Protein AF-0000000083312487 (afdb_homodimer)

Sequence (1008 aa):
MQTLIAVDVGTTGAKVALVNQDGAVLATAYRDYPTLSRPDNGVEQDPEAWWRAVCHALQEVVQGGLHQEVAGIMLSGQMQDLILLGPEGALGHAILYSDQRAQVEADELEAQVGAETLIQVTGNAQGAASLLAKWRWLCRHEQDRVRACRYLLPGAHDYIAWRLCGVAATDYTTAATTGLLALAANQWATPLLEAVQLPAALLPPLRPAGSRLGLLHQAASQATGLPEGIPVLQGVGDLGAATVGAGAGRPGRAYAYLGTSGWVACSATQAQPDPGRGLFLLRHADPRGFIQVAPMLTAGGNLAWLRGVLSSEALLDYDQVVRLAEAAPPGCRGLLYLPYLAGERSPFQDPNARACFLGISQGTGRPELARAVLEGTALAYRALCDVLALPAGAPLSLVGGGAQSPLWCQILADVLDRPVHVLADAASVPARGAALIAGRSLGWYADLFPGEAFFPTVRTHRPEAAHRSLYDHLYGLFQRLYPNLAETFAGLARLPQVAPSGPAMQTLIAVDVGTTGAKVALVNQDGAVLATAYRDYPTLSRPDNGVEQDPEAWWRAVCHALQEVVQGGLHQEVAGIMLSGQMQDLILLGPEGALGHAILYSDQRAQVEADELEAQVGAETLIQVTGNAQGAASLLAKWRWLCRHEQDRVRACRYLLPGAHDYIAWRLCGVAATDYTTAATTGLLALAANQWATPLLEAVQLPAALLPPLRPAGSRLGLLHQAASQATGLPEGIPVLQGVGDLGAATVGAGAGRPGRAYAYLGTSGWVACSATQAQPDPGRGLFLLRHADPRGFIQVAPMLTAGGNLAWLRGVLSSEALLDYDQVVRLAEAAPPGCRGLLYLPYLAGERSPFQDPNARACFLGISQGTGRPELARAVLEGTALAYRALCDVLALPAGAPLSLVGGGAQSPLWCQILADVLDRPVHVLADAASVPARGAALIAGRSLGWYADLFPGEAFFPTVRTHRPEAAHRSLYDHLYGLFQRLYPNLAETFAGLARLPQVAPSGPA

Foldseek 3Di:
DEWEWEWEAEDFWIKIFIADLLLDTPDIFIDGADWDADPLQWIWGALVRRQLRLLVGLQVVVVVPDPHHYQAYAYAYAFQKWWFAAPVGTLDIITHLRRQNQQVLLVVLCVQCNQVNLCQQLVEGDGSSALLSVVVVCVVPPVVSVVRGQATDGTSRQRNLCVFFVAHEAEQQRVSRRSQARLVVSDGPVVSCVSSVNDPRRYHHYDQFLAFGGWGDDVNCVSNVHDTGHTYTHYHYLVQLLCLLLQQQDAQAKAWEAAQWIKIKHKHQDDHRDQQFLWRWTQHSPSRIIMIMAIWGGGCVLLVVLQVVPDDPDRDDSVRLVVLLVVADPCLQPKAKAGQCQATRGRHHDRLDHIDIPDDDPPRDSNSSSNNSLLNSLLRRLRNCVSVVRDQQEEYEYAYDLLVRPVSQQSNQQLNQYKYFYFPPSVCSSVSSSRLSNCVSVVSAVGSRRDPSSTHTPDIHHHDPVCNVVSVVVSVVVVVVCVVCVVVSVVVVPDDDDDPPPDD/DEWEWEWEAEDFWIKIFIADLLLDTPDMFIDGADWDADPLQWIWGALVRRQLRLLVGLQVVVVVPDPHHYQAYAYAYAFQKWWFAAPVGTLDIITHLRRQNQQVLFVVLCVQCNQVNLCQQLVEGDGSSALLSVVVVCVVPPVVSVVRGQATDGTSRQRNLCVFFVAHEAEQQRVSRRSQARLVVSDGPVVSCVSSVNDPRRYHHYDQFLAFGGWGDDVNCVSNVHDTGHTYTHYHYLVQLLCLLLQQQDAQAKAWEAAQWIKIKHKHQDDHRDQQFQWRWTQHSPSNIIMIMAIWGGGCVLLVVLQVVPDDPDRDDSVRLVVLLVVADPCLQVKAKAGQCQATRGRGHDRLDHIDIPDDDPPRDSNSSSNNSLLNSLLRRLRNCVSVVRDQQEEYEYAYDLLVRPVSQQSNQQLNQYKYFYFPPSVCSSVSSSRLSNCVSVVSAVGSRRDPSSTHTPDIHHHDPVCNVVSVVVSVVVVVVCVVCVVVSVVVVPDDDDDPPPDD

InterPro domains:
  IPR000577 Carbohydrate kinase, FGGY [PIRSF000538] (1-488)
  IPR018483 Carbohydrate kinase, FGGY, conserved site [PS00445] (355-375)
  IPR018484 Carbohydrate kinase FGGY, N-terminal [PF00370] (4-245)
  IPR018485 Carbohydrate kinase FGGY, C-terminal [PF02782] (255-441)
  IPR043129 ATPase, nucleotide binding domain [SSF53067] (4-248)
  IPR043129 ATPase, nucleotide binding domain [SSF53067] (248-486)
  IPR050406 FGGY Carbohydrate Kinase [PTHR43095] (2-488)

pLDDT: mean 92.11, std 7.9, range [24.61, 98.81]

Nearest PDB structures (foldseek):
  3gbt-assembly1_A  TM=9.373E-01  e=2.190E-45  Lactobacillus acidophilus NCFM
  3ifr-assembly3_B-2  TM=9.102E-01  e=1.558E-43  Rhodospirillum rubrum ATCC 11170
  6ude-assembly1_D  TM=8.225E-01  e=2.181E-40  Elizabethkingia anophelis NUHP1
  5ya2-assembly2_B  TM=8.654E-01  e=1.006E-37  Escherichia coli K-12
  5ya0-assembly2_B  TM=8.703E-01  e=1.823E-35  Escherichia coli K-12

Structure (mmCIF, N/CA/C/O backbone):
data_AF-0000000083312487-model_v1
#
loop_
_entity.id
_entity.type
_entity.pdbx_description
1 polymer Xylulokinase
#
loop_
_atom_site.group_PDB
_atom_site.id
_atom_site.type_symbol
_atom_site.label_atom_id
_atom_site.label_alt_id
_atom_site.label_comp_id
_atom_site.label_asym_id
_atom_site.label_entity_id
_atom_site.label_seq_id
_atom_site.pdbx_PDB_ins_code
_atom_site.Cartn_x
_atom_site.Cartn_y
_atom_site.Cartn_z
_atom_site.occupancy
_atom_site.B_iso_or_equiv
_atom_site.auth_seq_id
_atom_site.auth_comp_id
_atom_site.auth_asym_id
_atom_site.auth_atom_id
_atom_site.pdbx_PDB_model_num
ATOM 1 N N . MET A 1 1 ? 18.25 41.469 33.906 1 80.69 1 MET A N 1
ATOM 2 C CA . MET A 1 1 ? 17.812 41.219 32.531 1 80.69 1 MET A CA 1
ATOM 3 C C . MET A 1 1 ? 16.297 41.25 32.438 1 80.69 1 MET A C 1
ATOM 5 O O . MET A 1 1 ? 15.602 40.812 33.375 1 80.69 1 MET A O 1
ATOM 9 N N . GLN A 1 2 ? 15.82 41.875 31.406 1 90.69 2 GLN A N 1
ATOM 10 C CA . GLN A 1 2 ? 14.375 41.969 31.234 1 90.69 2 GLN A CA 1
ATOM 11 C C . GLN A 1 2 ? 13.812 40.656 30.672 1 90.69 2 GLN A C 1
ATOM 13 O O . GLN A 1 2 ? 14.539 39.875 30.094 1 90.69 2 GLN A O 1
ATOM 18 N N . THR A 1 3 ? 12.586 40.5 31.047 1 94.38 3 THR A N 1
ATOM 19 C CA . THR A 1 3 ? 11.906 39.281 30.562 1 94.38 3 THR A CA 1
ATOM 20 C C . THR A 1 3 ? 10.617 39.656 29.844 1 94.38 3 THR A C 1
ATOM 22 O O . THR A 1 3 ? 10.141 40.781 29.938 1 94.38 3 THR A O 1
ATOM 25 N N . LEU A 1 4 ? 10.234 38.75 29.062 1 95.31 4 LEU A N 1
ATOM 2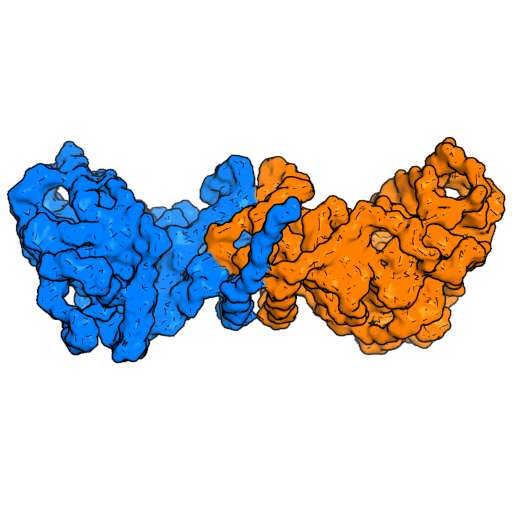6 C CA . LEU A 1 4 ? 8.945 38.812 28.391 1 95.31 4 LEU A CA 1
ATOM 27 C C . LEU A 1 4 ? 8.086 37.594 28.703 1 95.31 4 LEU A C 1
ATOM 29 O O . LEU A 1 4 ? 8.609 36.5 28.859 1 95.31 4 LEU A O 1
ATOM 33 N N . ILE A 1 5 ? 6.801 37.844 28.812 1 96.12 5 ILE A N 1
ATOM 34 C CA . ILE A 1 5 ? 5.852 36.75 28.906 1 96.12 5 ILE A CA 1
ATOM 35 C C . ILE A 1 5 ? 5.25 36.438 27.531 1 96.12 5 ILE A C 1
ATOM 37 O O . ILE A 1 5 ? 4.688 37.344 26.906 1 96.12 5 ILE A O 1
ATOM 41 N N . ALA A 1 6 ? 5.488 35.281 27.094 1 95.81 6 ALA A N 1
ATOM 42 C CA . ALA A 1 6 ? 4.875 34.812 25.844 1 95.81 6 ALA A CA 1
ATOM 43 C C . ALA A 1 6 ? 3.688 33.906 26.125 1 95.81 6 ALA A C 1
ATOM 45 O O . ALA A 1 6 ? 3.799 32.969 26.906 1 95.81 6 ALA A O 1
ATOM 46 N N . VAL A 1 7 ? 2.523 34.219 25.531 1 96.12 7 VAL A N 1
ATOM 47 C CA . VAL A 1 7 ? 1.316 33.406 25.672 1 96.12 7 VAL A CA 1
ATOM 48 C C . VAL A 1 7 ? 0.919 32.844 24.297 1 96.12 7 VAL A C 1
ATOM 50 O O . VAL A 1 7 ? 0.645 33.594 23.375 1 96.12 7 VAL A O 1
ATOM 53 N N . ASP A 1 8 ? 0.904 31.547 24.188 1 95.19 8 ASP A N 1
ATOM 54 C CA . ASP A 1 8 ? 0.496 30.875 22.969 1 95.19 8 ASP A CA 1
ATOM 55 C C . ASP A 1 8 ? -0.835 30.141 23.156 1 95.19 8 ASP A C 1
ATOM 57 O O . ASP A 1 8 ? -0.907 29.141 23.859 1 95.19 8 ASP A O 1
ATOM 61 N N . VAL A 1 9 ? -1.884 30.641 22.484 1 95.94 9 VAL A N 1
ATOM 62 C CA . VAL A 1 9 ? -3.215 30.047 22.578 1 95.94 9 VAL A CA 1
ATOM 63 C C . VAL A 1 9 ? -3.469 29.156 21.375 1 95.94 9 VAL A C 1
ATOM 65 O O . VAL A 1 9 ? -4.113 29.562 20.406 1 95.94 9 VAL A O 1
ATOM 68 N N . GLY A 1 10 ? -3.115 27.922 21.531 1 92 10 GLY A N 1
ATOM 69 C CA . GLY A 1 10 ? -3.297 26.953 20.469 1 92 10 GLY A CA 1
ATOM 70 C C . GLY A 1 10 ? -4.656 26.281 20.484 1 92 10 GLY A C 1
ATOM 71 O O . GLY A 1 10 ? -5.559 26.719 21.203 1 92 10 GLY A O 1
ATOM 72 N N . THR A 1 11 ? -4.805 25.25 19.688 1 87.88 11 THR A N 1
ATOM 73 C CA . THR A 1 11 ? -6.082 24.547 19.562 1 87.88 11 THR A CA 1
ATOM 74 C C . THR A 1 11 ? -6.316 23.641 20.766 1 87.88 11 THR A C 1
ATOM 76 O O . THR A 1 11 ? -7.449 23.5 21.234 1 87.88 11 THR A O 1
ATOM 79 N N . THR A 1 12 ? -5.281 23.078 21.391 1 85.75 12 THR A N 1
ATOM 80 C CA . THR A 1 12 ? -5.445 22.062 22.438 1 85.75 12 THR A CA 1
ATOM 81 C C . THR A 1 12 ? -5.281 22.688 23.828 1 85.75 12 THR A C 1
ATOM 83 O O . THR A 1 12 ? -5.664 22.094 24.828 1 85.75 12 THR A O 1
ATOM 86 N N . GLY A 1 13 ? -4.625 23.781 23.781 1 92.06 13 GLY A N 1
ATOM 87 C CA . GLY A 1 13 ? -4.379 24.422 25.062 1 92.06 13 GLY A CA 1
ATOM 88 C C . GLY A 1 13 ? -3.588 25.719 24.938 1 92.06 13 GLY A C 1
ATOM 89 O O . GLY A 1 13 ? -3.232 26.125 23.828 1 92.06 13 GLY A O 1
ATOM 90 N N . ALA A 1 14 ? -3.395 26.328 26.109 1 94.81 14 ALA A N 1
ATOM 91 C CA . ALA A 1 14 ? -2.635 27.578 26.219 1 94.81 14 ALA A CA 1
ATOM 92 C C . ALA A 1 14 ? -1.303 27.344 26.922 1 94.81 14 ALA A C 1
ATOM 94 O O . ALA A 1 14 ? -1.251 26.672 27.969 1 94.81 14 ALA A O 1
ATOM 95 N N . LYS A 1 15 ? -0.284 27.828 26.297 1 94.25 15 LYS A N 1
ATOM 96 C CA . LYS A 1 15 ? 1.055 27.75 26.875 1 94.25 15 LYS A CA 1
ATOM 97 C C . LYS A 1 15 ? 1.575 29.141 27.234 1 94.25 15 LYS A C 1
ATOM 99 O O . LYS A 1 15 ? 1.396 30.094 26.469 1 94.25 15 LYS A O 1
ATOM 104 N N . VAL A 1 16 ? 2.141 29.25 28.406 1 95.25 16 VAL A N 1
ATOM 105 C CA . VAL A 1 16 ? 2.781 30.484 28.844 1 95.25 16 VAL A CA 1
ATOM 106 C C . VAL A 1 16 ? 4.266 30.234 29.109 1 95.25 16 VAL A C 1
ATOM 108 O O . VAL A 1 16 ? 4.641 29.188 29.641 1 95.25 16 VAL A O 1
ATOM 111 N N . ALA A 1 17 ? 5.062 31.156 28.656 1 94.19 17 ALA A N 1
ATOM 112 C CA . ALA A 1 17 ? 6.5 31.047 28.891 1 94.19 17 ALA A CA 1
ATOM 113 C C . ALA A 1 17 ? 7.094 32.406 29.312 1 94.19 17 ALA A C 1
ATOM 115 O O . ALA A 1 17 ? 6.691 33.438 28.797 1 94.19 17 ALA A O 1
ATOM 116 N N . LEU A 1 18 ? 7.949 32.312 30.25 1 94.62 18 LEU A N 1
ATOM 117 C CA . LEU A 1 18 ? 8.797 33.469 30.594 1 94.62 18 LEU A CA 1
ATOM 118 C C . LEU A 1 18 ? 10.133 33.375 29.875 1 94.62 18 LEU A C 1
ATOM 120 O O . LEU A 1 18 ? 10.883 32.406 30.031 1 94.62 18 LEU A O 1
ATOM 124 N N . VAL A 1 19 ? 10.375 34.406 29.047 1 92.75 19 VAL A N 1
ATOM 125 C CA . VAL A 1 19 ? 11.555 34.375 28.203 1 92.75 19 VAL A CA 1
ATOM 126 C C . VAL A 1 19 ? 12.445 35.562 28.484 1 92.75 19 VAL A C 1
ATOM 128 O O . VAL A 1 19 ? 11.945 36.688 28.625 1 92.75 19 VAL A O 1
ATOM 131 N N . ASN A 1 20 ? 13.703 35.344 28.547 1 91.75 20 ASN A N 1
ATOM 132 C CA . ASN A 1 20 ? 14.602 36.469 28.781 1 91.75 20 ASN A CA 1
ATOM 133 C C . ASN A 1 20 ? 15.195 37 27.469 1 91.75 20 ASN A C 1
ATOM 135 O O . ASN A 1 20 ? 14.82 36.531 26.391 1 91.75 20 ASN A O 1
ATOM 139 N N . GLN A 1 21 ? 16.047 37.969 27.562 1 90 21 GLN A N 1
ATOM 140 C CA . GLN A 1 21 ? 16.578 38.688 26.406 1 90 21 GLN A CA 1
ATOM 141 C C . GLN A 1 21 ? 17.469 37.781 25.562 1 90 21 GLN A C 1
ATOM 143 O O . GLN A 1 21 ? 17.688 38.031 24.375 1 90 21 GLN A O 1
ATOM 148 N N . ASP A 1 22 ? 17.938 36.688 26.125 1 86.44 22 ASP A N 1
ATOM 149 C CA . ASP A 1 22 ? 18.812 35.75 25.406 1 86.44 22 ASP A CA 1
ATOM 150 C C . ASP A 1 22 ? 18.016 34.656 24.719 1 86.44 22 ASP A C 1
ATOM 152 O O . ASP A 1 22 ? 18.578 33.812 24.031 1 86.44 22 ASP A O 1
ATOM 156 N N . GLY A 1 23 ? 16.734 34.75 24.938 1 86.06 23 GLY A N 1
ATOM 157 C CA . GLY A 1 23 ? 15.891 33.75 24.312 1 86.06 23 GLY A CA 1
ATOM 158 C C . GLY A 1 23 ? 15.695 32.5 25.172 1 86.06 23 GLY A C 1
ATOM 159 O O . GLY A 1 23 ? 15.023 31.562 24.766 1 86.06 23 GLY A O 1
ATOM 160 N N . ALA A 1 24 ? 16.203 32.5 26.375 1 89.12 24 ALA A N 1
ATOM 161 C CA . ALA A 1 24 ? 16.062 31.359 27.281 1 89.12 24 ALA A CA 1
ATOM 162 C C . ALA A 1 24 ? 14.664 31.312 27.906 1 89.12 24 ALA A C 1
ATOM 164 O O . ALA A 1 24 ? 14.141 32.344 28.344 1 89.12 24 ALA A O 1
ATOM 165 N N . VAL A 1 25 ? 14.094 30.203 27.891 1 90.88 25 VAL A N 1
ATOM 166 C CA . VAL A 1 25 ? 12.812 30 28.547 1 90.88 25 VAL A CA 1
ATOM 167 C C . VAL A 1 25 ? 13.039 29.688 30.031 1 90.88 25 VAL A C 1
ATOM 169 O O . VAL A 1 25 ? 13.602 28.641 30.375 1 90.88 25 VAL A O 1
ATOM 172 N N . LEU A 1 26 ? 12.602 30.516 30.875 1 92.06 26 LEU A N 1
ATOM 173 C CA . LEU A 1 26 ? 12.891 30.453 32.312 1 92.06 26 LEU A CA 1
ATOM 174 C C . LEU A 1 26 ? 11.812 29.672 33.031 1 92.06 26 LEU A C 1
ATOM 176 O O . LEU A 1 26 ? 12.078 29.078 34.094 1 92.06 26 LEU A O 1
ATOM 180 N N . ALA A 1 27 ? 10.641 29.766 32.594 1 93.06 27 ALA A N 1
ATOM 181 C CA . ALA A 1 27 ? 9.492 29.078 33.156 1 93.06 27 ALA A CA 1
ATOM 182 C C . ALA A 1 27 ? 8.414 28.828 32.125 1 93.06 27 ALA A C 1
ATOM 184 O O . ALA A 1 27 ? 8.281 29.594 31.156 1 93.06 27 ALA A O 1
ATOM 185 N N . THR A 1 28 ? 7.746 27.797 32.281 1 93.56 28 THR A N 1
ATOM 186 C CA . THR A 1 28 ? 6.633 27.484 31.406 1 93.56 28 THR A CA 1
ATOM 187 C C . THR A 1 28 ? 5.445 26.953 32.188 1 93.56 28 THR A C 1
ATOM 189 O O . THR A 1 28 ? 5.609 26.469 33.312 1 93.56 28 THR A O 1
ATOM 192 N N . ALA A 1 29 ? 4.301 27.094 31.688 1 95 29 ALA A N 1
ATOM 193 C CA . ALA A 1 29 ? 3.062 26.5 32.188 1 95 29 ALA A CA 1
ATOM 194 C C . ALA A 1 29 ? 2.105 26.188 31.047 1 95 29 ALA A C 1
ATOM 196 O O . ALA A 1 29 ? 2.211 26.766 29.969 1 95 29 ALA A O 1
ATOM 197 N N . TYR A 1 30 ? 1.297 25.297 31.281 1 94.38 30 TYR A N 1
ATOM 198 C CA . TYR A 1 30 ? 0.37 24.844 30.234 1 94.38 30 TYR A CA 1
ATOM 199 C C . TYR A 1 30 ? -0.972 24.453 30.844 1 94.38 30 TYR A C 1
ATOM 201 O O . TYR A 1 30 ? -1.024 23.875 31.938 1 94.38 30 TYR A O 1
ATOM 209 N N . ARG A 1 31 ? -2.041 24.781 30.203 1 96.19 31 ARG A N 1
ATOM 210 C CA . ARG A 1 31 ? -3.387 24.344 30.562 1 96.19 31 ARG A CA 1
ATOM 211 C C . ARG A 1 31 ? -4.195 23.984 29.312 1 96.19 31 ARG A C 1
ATOM 213 O O . ARG A 1 31 ? -4.246 24.75 28.359 1 96.19 31 ARG A O 1
ATOM 220 N N . ASP A 1 32 ? -4.836 22.844 29.375 1 93.88 32 ASP A N 1
ATOM 221 C CA . ASP A 1 32 ? -5.617 22.391 28.234 1 93.88 32 ASP A CA 1
ATOM 222 C C . ASP A 1 32 ? -7.059 22.891 28.312 1 93.88 32 ASP A C 1
ATOM 224 O O . ASP A 1 32 ? -7.465 23.469 29.328 1 93.88 32 ASP A O 1
ATOM 228 N N . TYR A 1 33 ? -7.809 22.906 27.25 1 95.12 33 TYR A N 1
ATOM 229 C CA . TYR A 1 33 ? -9.234 23.188 27.156 1 95.12 33 TYR A CA 1
ATOM 230 C C . TYR A 1 33 ? -9.875 22.359 26.047 1 95.12 33 TYR A C 1
ATOM 232 O O . TYR A 1 33 ? -9.195 21.906 25.125 1 95.12 33 TYR A O 1
ATOM 240 N N . PRO A 1 34 ? -11.164 22.125 26.141 1 92.94 34 PRO A N 1
ATOM 241 C CA . PRO A 1 34 ? -11.812 21.203 25.219 1 92.94 34 PRO A CA 1
ATOM 242 C C . PRO A 1 34 ? -12.156 21.859 23.875 1 92.94 34 PRO A C 1
ATOM 244 O O . PRO A 1 34 ? -12.336 23.078 23.812 1 92.94 34 PRO A O 1
ATOM 247 N N . THR A 1 35 ? -12.133 21.078 22.828 1 90.69 35 THR A N 1
ATOM 248 C CA . THR A 1 35 ? -12.68 21.422 21.516 1 90.69 35 THR A CA 1
ATOM 249 C C . THR A 1 35 ? -13.992 20.703 21.266 1 90.69 35 THR A C 1
ATOM 251 O O . THR A 1 35 ? -14.109 19.5 21.531 1 90.69 35 THR A O 1
ATOM 254 N N . LEU A 1 36 ? -14.977 21.406 20.812 1 91.19 36 LEU A N 1
ATOM 255 C CA . LEU A 1 36 ? -16.297 20.844 20.562 1 91.19 36 LEU A CA 1
ATOM 256 C C . LEU A 1 36 ? -16.484 20.562 19.078 1 91.19 36 LEU A C 1
ATOM 258 O O . LEU A 1 36 ? -16.266 21.438 18.234 1 91.19 36 LEU A O 1
ATOM 262 N N . SER A 1 37 ? -16.859 19.344 18.781 1 86.31 37 SER A N 1
ATOM 263 C CA . SER A 1 37 ? -17.172 18.953 17.422 1 86.31 37 SER A CA 1
ATOM 264 C C . SER A 1 37 ? -18.688 18.828 17.219 1 86.31 37 SER A C 1
ATOM 266 O O . SER A 1 37 ? -19.391 18.266 18.047 1 86.31 37 SER A O 1
ATOM 268 N N . ARG A 1 38 ? -19.094 19.359 16.094 1 85.5 38 ARG A N 1
ATOM 269 C CA . ARG A 1 38 ? -20.516 19.297 15.75 1 85.5 38 ARG A CA 1
ATOM 270 C C . ARG A 1 38 ? -20.766 18.297 14.625 1 85.5 38 ARG A C 1
ATOM 272 O O . ARG A 1 38 ? -19.859 18.016 13.828 1 85.5 38 ARG A O 1
ATOM 279 N N . PRO A 1 39 ? -21.984 17.672 14.516 1 74.19 39 PRO A N 1
ATOM 280 C CA . PRO A 1 39 ? -22.312 16.703 13.477 1 74.19 39 PRO A CA 1
ATOM 281 C C . PRO A 1 39 ? -22.219 17.281 12.062 1 74.19 39 PRO A C 1
ATOM 283 O O . PRO A 1 39 ? -22.031 16.531 11.102 1 74.19 39 PRO A O 1
ATOM 286 N N . ASP A 1 40 ? -22.328 18.531 11.93 1 78.31 40 ASP A N 1
ATOM 287 C CA . ASP A 1 40 ? -22.312 19.156 10.609 1 78.31 40 ASP A CA 1
ATOM 288 C C . ASP A 1 40 ? -20.922 19.641 10.242 1 78.31 40 ASP A C 1
ATOM 290 O O . ASP A 1 40 ? -20.75 20.641 9.539 1 78.31 40 ASP A O 1
ATOM 294 N N . ASN A 1 41 ? -19.922 19.031 10.797 1 78.19 41 ASN A N 1
ATOM 295 C CA . ASN A 1 41 ? -18.516 19.328 10.555 1 78.19 41 ASN A CA 1
ATOM 296 C C . ASN A 1 41 ? -18.109 20.656 11.203 1 78.19 41 ASN A C 1
ATOM 298 O O . ASN A 1 41 ? -17.156 21.312 10.75 1 78.19 41 ASN A O 1
ATOM 302 N N . GLY A 1 42 ? -18.875 21.016 12.195 1 88.19 42 GLY A N 1
ATOM 303 C CA . GLY A 1 42 ? -18.516 22.188 12.969 1 88.19 42 GLY A CA 1
ATOM 304 C C . GLY A 1 42 ? -17.484 21.922 14.047 1 88.19 42 GLY A C 1
ATOM 305 O O . GLY A 1 42 ? -17.484 20.844 14.648 1 88.19 42 GLY A O 1
ATOM 306 N N . VAL A 1 43 ? -16.594 22.812 14.211 1 90.75 43 VAL A N 1
ATOM 307 C CA . VAL A 1 43 ? -15.57 22.734 15.25 1 90.75 43 VAL A CA 1
ATOM 308 C C . VAL A 1 43 ? -15.531 24.062 16.016 1 90.75 43 VAL A C 1
ATOM 310 O O . VAL A 1 43 ? -15.297 25.125 15.438 1 90.75 43 VAL A O 1
ATOM 313 N N . GLU A 1 44 ? -15.742 23.969 17.344 1 96.38 44 GLU A N 1
ATOM 314 C CA . GLU A 1 44 ? -15.891 25.188 18.125 1 96.38 44 GLU A CA 1
ATOM 315 C C . GLU A 1 44 ? -15.102 25.094 19.438 1 96.38 44 GLU A C 1
ATOM 317 O O . GLU A 1 44 ? -14.742 24 19.875 1 96.38 44 GLU A O 1
ATOM 322 N N . GLN A 1 45 ? -14.789 26.219 19.953 1 96.62 45 GLN A N 1
ATOM 323 C CA . GLN A 1 45 ? -14.227 26.344 21.297 1 96.62 45 GLN A CA 1
ATOM 324 C C . GLN A 1 45 ? -14.836 27.516 22.047 1 96.62 45 GLN A C 1
ATOM 326 O O . GLN A 1 45 ? -15.312 28.484 21.438 1 96.62 45 GLN A O 1
ATOM 331 N N . ASP A 1 46 ? -14.836 27.375 23.359 1 97.5 46 ASP A N 1
ATOM 332 C CA . ASP A 1 46 ? -15.297 28.453 24.234 1 97.5 46 ASP A CA 1
ATOM 333 C C . ASP A 1 46 ? -14.18 29.453 24.516 1 97.5 46 ASP A C 1
ATOM 335 O O . ASP A 1 46 ? -13.211 29.125 25.203 1 97.5 46 ASP A O 1
ATOM 339 N N . PRO A 1 47 ? -14.375 30.703 24.047 1 98 47 PRO A N 1
ATOM 340 C CA . PRO A 1 47 ? -13.336 31.688 24.312 1 98 47 PRO A CA 1
ATOM 341 C C . PRO A 1 47 ? -13.078 31.891 25.812 1 98 47 PRO A C 1
ATOM 343 O O . PRO A 1 47 ? -11.953 32.188 26.219 1 98 47 PRO A O 1
ATOM 346 N N . GLU A 1 48 ? -14.039 31.688 26.562 1 97.56 48 GLU A N 1
ATOM 347 C CA . GLU A 1 48 ? -13.844 31.797 28.016 1 97.56 48 GLU A CA 1
ATOM 348 C C . GLU A 1 48 ? -12.961 30.672 28.547 1 97.56 48 GLU A C 1
ATOM 350 O O . GLU A 1 48 ? -12.266 30.844 29.547 1 97.56 48 GLU A O 1
ATOM 355 N N . ALA A 1 49 ? -13.07 29.609 27.938 1 98 49 ALA A N 1
ATOM 356 C CA . ALA A 1 49 ? -12.164 28.516 28.297 1 98 49 ALA A CA 1
ATOM 357 C C . ALA A 1 49 ? -10.711 28.906 28.031 1 98 49 ALA A C 1
ATOM 359 O O . ALA A 1 49 ? -9.812 28.547 28.797 1 98 49 ALA A O 1
ATOM 360 N N . TRP A 1 50 ? -10.484 29.609 26.906 1 98.06 50 TRP A N 1
ATOM 361 C CA . TRP A 1 50 ? -9.148 30.109 26.625 1 98.06 50 TRP A CA 1
ATOM 362 C C . TRP A 1 50 ? -8.664 31.031 27.734 1 98.06 50 TRP A C 1
ATOM 364 O O . TRP A 1 50 ? -7.535 30.906 28.219 1 98.06 50 TRP A O 1
ATOM 374 N N . TRP A 1 51 ? -9.531 31.922 28.125 1 98.12 51 TRP A N 1
ATOM 375 C CA . TRP A 1 51 ? -9.188 32.906 29.125 1 98.12 51 TRP A CA 1
ATOM 376 C C . TRP A 1 51 ? -8.844 32.25 30.453 1 98.12 51 TRP A C 1
ATOM 378 O O . TRP A 1 51 ? -7.828 32.562 31.078 1 98.12 51 TRP A O 1
ATOM 388 N N . ARG A 1 52 ? -9.703 31.344 30.812 1 98.19 52 ARG A N 1
ATOM 389 C CA . ARG A 1 52 ? -9.469 30.641 32.062 1 98.19 52 ARG A CA 1
ATOM 390 C C . ARG A 1 52 ? -8.141 29.891 32.031 1 98.19 52 ARG A C 1
ATOM 392 O O . ARG A 1 52 ? -7.387 29.906 33 1 98.19 52 ARG A O 1
ATOM 399 N N . ALA A 1 53 ? -7.879 29.25 30.969 1 98 53 ALA A N 1
ATOM 400 C CA . ALA A 1 53 ? -6.641 28.5 30.828 1 98 53 ALA A CA 1
ATOM 401 C C . ALA A 1 53 ? -5.426 29.422 30.891 1 98 53 ALA A C 1
ATOM 403 O O . ALA A 1 53 ? -4.434 29.094 31.547 1 98 53 ALA A O 1
ATOM 404 N N . VAL A 1 54 ? -5.469 30.531 30.188 1 97.94 54 VAL A N 1
ATOM 405 C CA . VAL A 1 54 ? -4.379 31.5 30.188 1 97.94 54 VAL A CA 1
ATOM 406 C C . VAL A 1 54 ? -4.156 32.031 31.594 1 97.94 54 VAL A C 1
ATOM 408 O O . VAL A 1 54 ? -3.02 32.125 32.062 1 97.94 54 VAL A O 1
ATOM 411 N N . CYS A 1 55 ? -5.234 32.375 32.281 1 98.25 55 CYS A N 1
ATOM 412 C CA . CYS A 1 55 ? -5.133 32.875 33.656 1 98.25 55 CYS A CA 1
ATOM 413 C C . CYS A 1 55 ? -4.449 31.859 34.562 1 98.25 55 CYS A C 1
ATOM 415 O O . CYS A 1 55 ? -3.533 32.219 35.312 1 98.25 55 CYS A O 1
ATOM 417 N N . HIS A 1 56 ? -4.906 30.688 34.438 1 97.75 56 HIS A N 1
ATOM 418 C CA . HIS A 1 56 ? -4.336 29.625 35.25 1 97.75 56 HIS A CA 1
ATOM 419 C C . HIS A 1 56 ? -2.846 29.453 34.969 1 97.75 56 HIS A C 1
ATOM 421 O O . HIS A 1 56 ? -2.045 29.344 35.906 1 97.75 56 HIS A O 1
ATOM 427 N N . ALA A 1 57 ? -2.496 29.406 33.75 1 96.56 57 ALA A N 1
ATOM 428 C CA . ALA A 1 57 ? -1.099 29.219 33.375 1 96.56 57 ALA A CA 1
ATOM 429 C C . ALA A 1 57 ? -0.241 30.391 33.844 1 96.56 57 ALA A C 1
ATOM 431 O O . ALA A 1 57 ? 0.891 30.188 34.281 1 96.56 57 ALA A O 1
ATOM 432 N N . LEU A 1 58 ? -0.756 31.594 33.688 1 96.56 58 LEU A N 1
ATOM 433 C CA . LEU A 1 58 ? -0.029 32.781 34.125 1 96.56 58 LEU A CA 1
ATOM 434 C C . LEU A 1 58 ? 0.161 32.75 35.656 1 96.56 58 LEU A C 1
ATOM 436 O O . LEU A 1 58 ? 1.236 33.094 36.156 1 96.56 58 LEU A O 1
ATOM 440 N N . GLN A 1 59 ? -0.842 32.375 36.344 1 96.75 59 GLN A N 1
ATOM 441 C CA . GLN A 1 59 ? -0.754 32.281 37.812 1 96.75 59 GLN A CA 1
ATOM 442 C C . GLN A 1 59 ? 0.342 31.312 38.219 1 96.75 59 GLN A C 1
ATOM 444 O O . GLN A 1 59 ? 1.072 31.578 39.188 1 96.75 59 GLN A O 1
ATOM 449 N N . GLU A 1 60 ? 0.368 30.266 37.531 1 95.56 60 GLU A N 1
ATOM 450 C CA . GLU A 1 60 ? 1.391 29.266 37.844 1 95.56 60 GLU A CA 1
ATOM 451 C C . GLU A 1 60 ? 2.793 29.844 37.656 1 95.56 60 GLU A C 1
ATOM 453 O O . GLU A 1 60 ? 3.684 29.594 38.469 1 95.56 60 GLU A O 1
ATOM 458 N N . VAL A 1 61 ? 3.018 30.547 36.594 1 92.81 61 VAL A N 1
ATOM 459 C CA . VAL A 1 61 ? 4.316 31.156 36.312 1 92.81 61 VAL A CA 1
ATOM 460 C C . VAL A 1 61 ? 4.625 32.188 37.375 1 92.81 61 VAL A C 1
ATOM 462 O O . VAL A 1 61 ? 5.758 32.281 37.875 1 92.81 61 VAL A O 1
ATOM 465 N N . VAL A 1 62 ? 3.65 33 37.781 1 91.25 62 VAL A N 1
ATOM 466 C CA . VAL A 1 62 ? 3.809 34.031 38.781 1 91.25 62 VAL A CA 1
ATOM 467 C C . VAL A 1 62 ? 4.145 33.406 40.125 1 91.25 62 VAL A C 1
ATOM 469 O O . VAL A 1 62 ? 5.027 33.906 40.844 1 91.25 62 VAL A O 1
ATOM 472 N N . GLN A 1 63 ? 3.449 32.375 40.438 1 90.06 63 GLN A N 1
ATOM 473 C CA . GLN A 1 63 ? 3.652 31.703 41.719 1 90.06 63 GLN A CA 1
ATOM 474 C C . GLN A 1 63 ? 5.051 31.109 41.812 1 90.06 63 GLN A C 1
ATOM 476 O O . GLN A 1 63 ? 5.613 30.984 42.875 1 90.06 63 GLN A O 1
ATOM 481 N N . GLY A 1 64 ? 5.52 30.656 40.688 1 85.75 64 GLY A N 1
ATOM 482 C CA . GLY A 1 64 ? 6.867 30.109 40.656 1 85.75 64 GLY A CA 1
ATOM 483 C C . GLY A 1 64 ? 7.941 31.156 40.844 1 85.75 64 GLY A C 1
ATOM 484 O O . GLY A 1 64 ? 9.109 30.828 41.062 1 85.75 64 GLY A O 1
ATOM 485 N N . GLY A 1 65 ? 7.523 32.406 40.812 1 77.06 65 GLY A N 1
ATOM 486 C CA . GLY A 1 65 ? 8.422 33.531 41.062 1 77.06 65 GLY A CA 1
ATOM 487 C C . GLY A 1 65 ? 8.805 34.281 39.781 1 77.06 65 GLY A C 1
ATOM 488 O O . GLY A 1 65 ? 9.438 33.719 38.906 1 77.06 65 GLY A O 1
ATOM 489 N N . LEU A 1 66 ? 8.289 35.438 39.688 1 78.19 66 LEU A N 1
ATOM 490 C CA . LEU A 1 66 ? 8.742 36.375 38.625 1 78.19 66 LEU A CA 1
ATOM 491 C C . LEU A 1 66 ? 9.938 37.188 39.125 1 78.19 66 LEU A C 1
ATOM 493 O O . LEU A 1 66 ? 9.781 38.094 39.938 1 78.19 66 LEU A O 1
ATOM 497 N N . HIS A 1 67 ? 11 36.719 39 1 70.38 67 HIS A N 1
ATOM 498 C CA . HIS A 1 67 ? 12.195 37.344 39.594 1 70.38 67 HIS A CA 1
ATOM 499 C C . HIS A 1 67 ? 12.719 38.469 38.719 1 70.38 67 HIS A C 1
ATOM 501 O O . HIS A 1 67 ? 13.578 39.25 39.188 1 70.38 67 HIS A O 1
ATOM 507 N N . GLN A 1 68 ? 12.25 38.625 37.688 1 74.69 68 GLN A N 1
ATOM 508 C CA . GLN A 1 68 ? 12.758 39.656 36.781 1 74.69 68 GLN A CA 1
ATOM 509 C C . GLN A 1 68 ? 11.648 40.594 36.344 1 74.69 68 GLN A C 1
ATOM 511 O O . GLN A 1 68 ? 10.461 40.281 36.469 1 74.69 68 GLN A O 1
ATOM 516 N N . GLU A 1 69 ? 12.125 41.75 35.969 1 88.31 69 GLU A N 1
ATOM 517 C CA . GLU A 1 69 ? 11.188 42.719 35.438 1 88.31 69 GLU A CA 1
ATOM 518 C C . GLU A 1 69 ? 10.555 42.219 34.125 1 88.31 69 GLU A C 1
ATOM 520 O O . GLU A 1 69 ? 11.25 41.719 33.25 1 88.31 69 GLU A O 1
ATOM 525 N N . VAL A 1 70 ? 9.227 42.312 34.062 1 94.5 70 VAL A N 1
ATOM 526 C CA . VAL A 1 70 ? 8.492 41.906 32.875 1 94.5 70 VAL A CA 1
ATOM 527 C C . VAL A 1 70 ? 8.297 43.125 31.969 1 94.5 70 VAL A C 1
ATOM 529 O O . VAL A 1 70 ? 7.562 44.062 32.312 1 94.5 70 VAL A O 1
ATOM 532 N N . ALA A 1 71 ? 8.961 43.062 30.812 1 95.31 71 ALA A N 1
ATOM 533 C CA . ALA A 1 71 ? 8.945 44.188 29.891 1 95.31 71 ALA A CA 1
ATOM 534 C C . ALA A 1 71 ? 7.637 44.25 29.109 1 95.31 71 ALA A C 1
ATOM 536 O O . ALA A 1 71 ? 7.262 45.281 28.594 1 95.31 71 ALA A O 1
ATOM 537 N N . GLY A 1 72 ? 6.969 43.094 29.047 1 96.44 72 GLY A N 1
ATOM 538 C CA . GLY A 1 72 ? 5.711 43.062 28.312 1 96.44 72 GLY A CA 1
ATOM 539 C C . GLY A 1 72 ? 5.16 41.656 28.156 1 96.44 72 GLY A C 1
ATOM 540 O O . GLY A 1 72 ? 5.824 40.656 28.5 1 96.44 72 GLY A O 1
ATOM 541 N N . ILE A 1 73 ? 3.898 41.594 27.641 1 97.19 73 ILE A N 1
ATOM 542 C CA . ILE A 1 73 ? 3.217 40.344 27.312 1 97.19 73 ILE A CA 1
ATOM 543 C C . ILE A 1 73 ? 3 40.25 25.797 1 97.19 73 ILE A C 1
ATOM 545 O O . ILE A 1 73 ? 2.408 41.156 25.203 1 97.19 73 ILE A O 1
ATOM 549 N N . MET A 1 74 ? 3.561 39.25 25.188 1 97.12 74 MET A N 1
ATOM 550 C CA . MET A 1 74 ? 3.375 39 23.766 1 97.12 74 MET A CA 1
ATOM 551 C C . MET A 1 74 ? 2.518 37.75 23.547 1 97.12 74 MET A C 1
ATOM 553 O O . MET A 1 74 ? 2.701 36.75 24.219 1 97.12 74 MET A O 1
ATOM 557 N N . LEU A 1 75 ? 1.597 37.875 22.609 1 96.19 75 LEU A N 1
ATOM 558 C CA . LEU A 1 75 ? 0.658 36.781 22.406 1 96.19 75 LEU A CA 1
ATOM 559 C C . LEU A 1 75 ? 0.845 36.125 21.031 1 96.19 75 LEU A C 1
ATOM 561 O O . LEU A 1 75 ? 1.242 36.812 20.078 1 96.19 75 LEU A O 1
ATOM 565 N N . SER A 1 76 ? 0.681 34.844 20.953 1 96.19 76 SER A N 1
ATOM 566 C CA . SER A 1 76 ? 0.531 34.062 19.734 1 96.19 76 SER A CA 1
ATOM 567 C C . SER A 1 76 ? -0.665 33.125 19.828 1 96.19 76 SER A C 1
ATOM 569 O O . SER A 1 76 ? -1.179 32.875 20.922 1 96.19 76 SER A O 1
ATOM 571 N N . GLY A 1 77 ? -1.095 32.625 18.688 1 94.81 77 GLY A N 1
ATOM 572 C CA . GLY A 1 77 ? -2.229 31.734 18.781 1 94.81 77 GLY A CA 1
ATOM 573 C C . GLY A 1 77 ? -2.76 31.297 17.422 1 94.81 77 GLY A C 1
ATOM 574 O O . GLY A 1 77 ? -2.266 31.734 16.391 1 94.81 77 GLY A O 1
ATOM 575 N N . GLN A 1 78 ? -3.76 30.422 17.562 1 94.31 78 GLN A N 1
ATOM 576 C CA . GLN A 1 78 ? -4.441 29.953 16.375 1 94.31 78 GLN A CA 1
ATOM 577 C C . GLN A 1 78 ? -5.094 31.094 15.609 1 94.31 78 GLN A C 1
ATOM 579 O O . GLN A 1 78 ? -5.473 32.094 16.203 1 94.31 78 GLN A O 1
ATOM 584 N N . MET A 1 79 ? -5.188 30.906 14.297 1 95.12 79 MET A N 1
ATOM 585 C CA . MET A 1 79 ? -5.691 31.938 13.398 1 95.12 79 MET A CA 1
ATOM 586 C C . MET A 1 79 ? -6.922 31.453 12.641 1 95.12 79 MET A C 1
ATOM 588 O O . MET A 1 79 ? -7.434 30.375 12.914 1 95.12 79 MET A O 1
ATOM 592 N N . GLN A 1 80 ? -7.465 32.312 11.82 1 92.12 80 GLN A N 1
ATOM 593 C CA . GLN A 1 80 ? -8.562 31.984 10.914 1 92.12 80 GLN A CA 1
ATOM 594 C C . GLN A 1 80 ? -9.805 31.547 11.688 1 92.12 80 GLN A C 1
ATOM 596 O O . GLN A 1 80 ? -10.578 30.719 11.203 1 92.12 80 GLN A O 1
ATOM 601 N N . ASP A 1 81 ? -9.906 31.891 12.914 1 95.12 81 ASP A N 1
ATOM 602 C CA . ASP A 1 81 ? -11.125 31.672 13.688 1 95.12 81 ASP A CA 1
ATOM 603 C C . ASP A 1 81 ? -12.148 32.781 13.43 1 95.12 81 ASP A C 1
ATOM 605 O O . ASP A 1 81 ? -11.805 33.812 12.852 1 95.12 81 ASP A O 1
ATOM 609 N N . LEU A 1 82 ? -13.297 32.469 13.711 1 96.12 82 LEU A N 1
ATOM 610 C CA . LEU A 1 82 ? -14.344 33.5 13.758 1 96.12 82 LEU A CA 1
ATOM 611 C C . LEU A 1 82 ? -14.875 33.656 15.18 1 96.12 82 LEU A C 1
ATOM 613 O O . LEU A 1 82 ? -15.719 32.875 15.625 1 96.12 82 LEU A O 1
ATOM 617 N N . ILE A 1 83 ? -14.422 34.719 15.828 1 97.56 83 ILE A N 1
ATOM 618 C CA . ILE A 1 83 ? -14.773 35.031 17.203 1 97.56 83 ILE A CA 1
ATOM 619 C C . ILE A 1 83 ? -15.609 36.281 17.25 1 97.56 83 ILE A C 1
ATOM 621 O O . ILE A 1 83 ? -15.117 37.375 16.938 1 97.56 83 ILE A O 1
ATOM 625 N N . LEU A 1 84 ? -16.828 36.188 17.594 1 97.81 84 LEU A N 1
ATOM 626 C CA . LEU A 1 84 ? -17.688 37.344 17.719 1 97.81 84 LEU A CA 1
ATOM 627 C C . LEU A 1 84 ? -17.531 38 19.094 1 97.81 84 LEU A C 1
ATOM 629 O O . LEU A 1 84 ? -17.766 37.344 20.125 1 97.81 84 LEU A O 1
ATOM 633 N N . LEU A 1 85 ? -17.109 39.25 19.062 1 97.88 85 LEU A N 1
ATOM 634 C CA . LEU A 1 85 ? -16.891 39.969 20.297 1 97.88 85 LEU A CA 1
ATOM 635 C C . LEU A 1 85 ? -17.953 41.031 20.5 1 97.88 85 LEU A C 1
ATOM 637 O O . LEU A 1 85 ? -18.172 41.906 19.625 1 97.88 85 LEU A O 1
ATOM 641 N N . GLY A 1 86 ? -18.672 40.969 21.594 1 96.06 86 GLY A N 1
ATOM 642 C CA . GLY A 1 86 ? -19.578 42.031 22.031 1 96.06 86 GLY A CA 1
ATOM 643 C C . GLY A 1 86 ? -18.969 42.938 23.078 1 96.06 86 GLY A C 1
ATOM 644 O O . GLY A 1 86 ? -17.797 42.812 23.422 1 96.06 86 GLY A O 1
ATOM 645 N N . PRO A 1 87 ? -19.766 43.812 23.594 1 91.5 87 PRO A N 1
ATOM 646 C CA . PRO A 1 87 ? -19.266 44.781 24.578 1 91.5 87 PRO A CA 1
ATOM 647 C C . PRO A 1 87 ? -18.797 44.094 25.859 1 91.5 87 PRO A C 1
ATOM 649 O O . PRO A 1 87 ? -17.875 44.594 26.516 1 91.5 87 PRO A O 1
ATOM 652 N N . GLU A 1 88 ? -19.438 43.031 26.203 1 92.12 88 GLU A N 1
ATOM 653 C CA . GLU A 1 88 ? -19.141 42.406 27.5 1 92.12 88 GLU A CA 1
ATOM 654 C C . GLU A 1 88 ? -18.281 41.156 27.328 1 92.12 88 GLU A C 1
ATOM 656 O O . GLU A 1 88 ? -17.938 40.5 28.312 1 92.12 88 GLU A O 1
ATOM 661 N N . GLY A 1 89 ? -18.078 40.875 26.062 1 94.81 89 GLY A N 1
ATOM 662 C CA . GLY A 1 89 ? -17.281 39.688 25.844 1 94.81 89 GLY A CA 1
ATOM 663 C C . GLY A 1 89 ? -17.688 38.906 24.609 1 94.81 89 GLY A C 1
ATOM 664 O O . GLY A 1 89 ? -18.328 39.438 23.719 1 94.81 89 GLY A O 1
ATOM 665 N N . ALA A 1 90 ? -17.219 37.688 24.578 1 96.81 90 ALA A N 1
ATOM 666 C CA . ALA A 1 90 ? -17.484 36.844 23.422 1 96.81 90 ALA A CA 1
ATOM 667 C C . ALA A 1 90 ? -18.969 36.5 23.328 1 96.81 90 ALA A C 1
ATOM 669 O O . ALA A 1 90 ? -19.625 36.25 24.344 1 96.81 90 ALA A O 1
ATOM 670 N N . LEU A 1 91 ? -19.438 36.5 22.125 1 97.62 91 LEU A N 1
ATOM 671 C CA . LEU A 1 91 ? -20.828 36.125 21.844 1 97.62 91 LEU A CA 1
ATOM 672 C C . LEU A 1 91 ? -20.906 34.688 21.406 1 97.62 91 LEU A C 1
ATOM 674 O O . LEU A 1 91 ? -20.969 34.375 20.203 1 97.62 91 LEU A O 1
ATOM 678 N N . GLY A 1 92 ? -20.953 33.75 22.438 1 95.75 92 GLY A N 1
ATOM 679 C CA . GLY A 1 92 ? -21.016 32.344 22.141 1 95.75 92 GLY A CA 1
ATOM 680 C C . GLY A 1 92 ? -19.656 31.734 21.859 1 95.75 92 GLY A C 1
ATOM 681 O O . GLY A 1 92 ? -18.625 32.281 22.234 1 95.75 92 GLY A O 1
ATOM 682 N N . HIS A 1 93 ? -19.703 30.547 21.219 1 97 93 HIS A N 1
ATOM 683 C CA . HIS A 1 93 ? -18.484 29.812 20.922 1 97 93 HIS A CA 1
ATOM 684 C C . HIS A 1 93 ? -17.781 30.391 19.688 1 97 93 HIS A C 1
ATOM 686 O O . HIS A 1 93 ? -18.438 30.938 18.812 1 97 93 HIS A O 1
ATOM 692 N N . ALA A 1 94 ? -16.484 30.328 19.672 1 97.44 94 ALA A N 1
ATOM 693 C CA . ALA A 1 94 ? -15.688 30.625 18.484 1 97.44 94 ALA A CA 1
ATOM 694 C C . ALA A 1 94 ? -15.805 29.516 17.438 1 97.44 94 ALA A C 1
ATOM 696 O O . ALA A 1 94 ? -15.812 28.328 17.797 1 97.44 94 ALA A O 1
ATOM 697 N N . ILE A 1 95 ? -15.945 29.859 16.188 1 96.25 95 ILE A N 1
ATOM 698 C CA . ILE A 1 95 ? -15.859 28.906 15.078 1 96.25 95 ILE A CA 1
ATOM 699 C C . ILE A 1 95 ? -14.406 28.781 14.617 1 96.25 95 ILE A C 1
ATOM 701 O O . ILE A 1 95 ? -13.805 29.766 14.188 1 96.25 95 ILE A O 1
ATOM 705 N N . LEU A 1 96 ? -13.898 27.609 14.648 1 95.06 96 LEU A N 1
ATOM 706 C CA . LEU A 1 96 ? -12.453 27.438 14.539 1 95.06 96 LEU A CA 1
ATOM 707 C C . LEU A 1 96 ? -12.031 27.312 13.078 1 95.06 96 LEU A C 1
ATOM 709 O O . LEU A 1 96 ? -12.875 27.141 12.195 1 95.06 96 LEU A O 1
ATOM 713 N N . TYR A 1 97 ? -10.75 27.406 12.852 1 90.25 97 TYR A N 1
ATOM 714 C CA . TYR A 1 97 ? -10.117 27.375 11.539 1 90.25 97 TYR A CA 1
ATOM 715 C C . TYR A 1 97 ? -10.391 26.047 10.844 1 90.25 97 TYR A C 1
ATOM 717 O O . TYR A 1 97 ? -10.43 25.984 9.609 1 90.25 97 TYR A O 1
ATOM 725 N N . SER A 1 98 ? -10.602 24.969 11.586 1 82.25 98 SER A N 1
ATOM 726 C CA . SER A 1 98 ? -10.773 23.641 11.023 1 82.25 98 SER A CA 1
ATOM 727 C C . SER A 1 98 ? -12.234 23.344 10.727 1 82.25 98 SER A C 1
ATOM 729 O O . SER A 1 98 ? -12.578 22.25 10.258 1 82.25 98 SER A O 1
ATOM 731 N N . ASP A 1 99 ? -13.102 24.328 10.969 1 89.62 99 ASP A N 1
ATOM 732 C CA . ASP A 1 99 ? -14.539 24.188 10.742 1 89.62 99 ASP A CA 1
ATOM 733 C C . ASP A 1 99 ? -14.859 24.141 9.25 1 89.62 99 ASP A C 1
ATOM 735 O O . ASP A 1 99 ? -14.359 24.969 8.484 1 89.62 99 ASP A O 1
ATOM 739 N N . GLN A 1 100 ? -15.719 23.172 8.844 1 84.81 100 GLN A N 1
ATOM 740 C CA . GLN A 1 100 ? -16.031 23 7.426 1 84.81 100 GLN A CA 1
ATOM 741 C C . GLN A 1 100 ? -17.531 23.109 7.172 1 84.81 100 GLN A C 1
ATOM 743 O O . GLN A 1 100 ? -18.031 22.641 6.152 1 84.81 100 GLN A O 1
ATOM 748 N N . ARG A 1 101 ? -18.25 23.672 8.039 1 89.31 101 ARG A N 1
ATOM 749 C CA . ARG A 1 101 ? -19.719 23.656 7.977 1 89.31 101 ARG A CA 1
ATOM 750 C C . ARG A 1 101 ? -20.219 24.547 6.848 1 89.31 101 ARG A C 1
ATOM 752 O O . ARG A 1 101 ? -21.344 24.391 6.383 1 89.31 101 ARG A O 1
ATOM 759 N N . ALA A 1 102 ? -19.328 25.406 6.375 1 92.88 102 ALA A N 1
ATOM 760 C CA . ALA A 1 102 ? -19.828 26.484 5.512 1 92.88 102 ALA A CA 1
ATOM 761 C C . ALA A 1 102 ? -19.484 26.203 4.051 1 92.88 102 ALA A C 1
ATOM 763 O O . ALA A 1 102 ? -19.062 27.094 3.322 1 92.88 102 ALA A O 1
ATOM 764 N N . GLN A 1 103 ? -19.672 25.016 3.609 1 86.81 103 GLN A N 1
ATOM 765 C CA . GLN A 1 103 ? -19.344 24.672 2.234 1 86.81 103 GLN A CA 1
ATOM 766 C C . GLN A 1 103 ? -20.281 25.344 1.245 1 86.81 103 GLN A C 1
ATOM 768 O O . GLN A 1 103 ? -19.844 25.844 0.202 1 86.81 103 GLN A O 1
ATOM 773 N N . VAL A 1 104 ? -21.562 25.375 1.555 1 89.81 104 VAL A N 1
ATOM 774 C CA . VAL A 1 104 ? -22.562 26.031 0.694 1 89.81 104 VAL A CA 1
ATOM 775 C C . VAL A 1 104 ? -22.203 27.5 0.505 1 89.81 104 VAL A C 1
ATOM 777 O O . VAL A 1 104 ? -22.203 28 -0.619 1 89.81 104 VAL A O 1
ATOM 780 N N . GLU A 1 105 ? -21.859 28.109 1.557 1 92.25 105 GLU A N 1
ATOM 781 C CA . GLU A 1 105 ? -21.516 29.516 1.531 1 92.25 105 GLU A CA 1
ATOM 782 C C . GLU A 1 105 ? -20.234 29.75 0.736 1 92.25 105 GLU A C 1
ATOM 784 O O . GLU A 1 105 ? -20.109 30.75 0.026 1 92.25 105 GLU A O 1
ATOM 789 N N . ALA A 1 106 ? -19.312 28.891 0.907 1 89.38 106 ALA A N 1
ATOM 79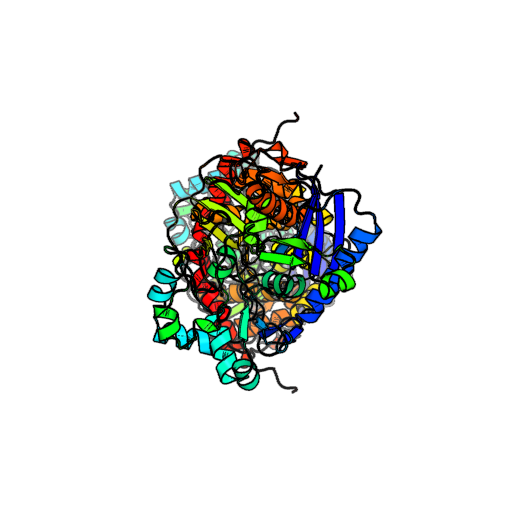0 C CA . ALA A 1 106 ? -18.062 29 0.154 1 89.38 106 ALA A CA 1
ATOM 791 C C . ALA A 1 106 ? -18.328 28.953 -1.349 1 89.38 106 ALA A C 1
ATOM 793 O O . ALA A 1 106 ? -17.75 29.734 -2.111 1 89.38 106 ALA A O 1
ATOM 794 N N . ASP A 1 107 ? -19.172 28.062 -1.729 1 88.06 107 ASP A N 1
ATOM 795 C CA . ASP A 1 107 ? -19.531 27.906 -3.141 1 88.06 107 ASP A CA 1
ATOM 796 C C . ASP A 1 107 ? -20.219 29.172 -3.67 1 88.06 107 ASP A C 1
ATOM 798 O O . ASP A 1 107 ? -19.938 29.609 -4.789 1 88.06 107 ASP A O 1
ATOM 802 N N . GLU A 1 108 ? -21.031 29.625 -2.898 1 90.06 108 GLU A N 1
ATOM 803 C CA . GLU A 1 108 ? -21.75 30.844 -3.266 1 90.06 108 GLU A CA 1
ATOM 804 C C . GLU A 1 108 ? -20.781 32 -3.434 1 90.06 108 GLU A C 1
ATOM 806 O O . GLU A 1 108 ? -20.922 32.812 -4.359 1 90.06 108 GLU A O 1
ATOM 811 N N . LEU A 1 109 ? -19.859 32.125 -2.533 1 88.38 109 LEU A N 1
ATOM 812 C CA . LEU A 1 109 ? -18.891 33.188 -2.578 1 88.38 109 LEU A CA 1
ATOM 813 C C . LEU A 1 109 ? -18.016 33.094 -3.828 1 88.38 109 LEU A C 1
ATOM 815 O O . LEU A 1 109 ? -17.703 34.125 -4.457 1 88.38 109 LEU A O 1
ATOM 819 N N . GLU A 1 110 ? -17.625 31.953 -4.078 1 87.12 110 GLU A N 1
ATOM 820 C CA . GLU A 1 110 ? -16.828 31.75 -5.281 1 87.12 110 GLU A CA 1
ATOM 821 C C . GLU A 1 110 ? -17.609 32.125 -6.535 1 87.12 110 GLU A C 1
ATOM 823 O O . GLU A 1 110 ? -17.062 32.688 -7.477 1 87.12 110 GLU A O 1
ATOM 828 N N . ALA A 1 111 ? -18.859 31.75 -6.562 1 87.88 111 ALA A N 1
ATOM 829 C CA . ALA A 1 111 ? -19.719 32.062 -7.695 1 87.88 111 ALA A CA 1
ATOM 830 C C . ALA A 1 111 ? -19.922 33.594 -7.809 1 87.88 111 ALA A C 1
ATOM 832 O O . ALA A 1 111 ? -20.016 34.125 -8.914 1 87.88 111 ALA A O 1
ATOM 833 N N . GLN A 1 112 ? -19.906 34.219 -6.75 1 88.75 112 GLN A N 1
ATOM 834 C CA . GLN A 1 112 ? -20.203 35.656 -6.699 1 88.75 112 GLN A CA 1
ATOM 835 C C . GLN A 1 112 ? -18.953 36.469 -7.047 1 88.75 112 GLN A C 1
ATOM 837 O O . GLN A 1 112 ? -19.047 37.469 -7.789 1 88.75 112 GLN A O 1
ATOM 842 N N . VAL A 1 113 ? -17.875 36.188 -6.469 1 87.38 113 VAL A N 1
ATOM 843 C CA . VAL A 1 113 ? -16.672 37.031 -6.555 1 87.38 113 VAL A CA 1
ATOM 844 C C . VAL A 1 113 ? -15.703 36.438 -7.578 1 87.38 113 VAL A C 1
ATOM 846 O O . VAL A 1 113 ? -14.961 37.188 -8.227 1 87.38 113 VAL A O 1
ATOM 849 N N . GLY A 1 114 ? -15.781 35.156 -7.812 1 85.19 114 GLY A N 1
ATOM 850 C CA . GLY A 1 114 ? -14.828 34.469 -8.664 1 85.19 114 GLY A CA 1
ATOM 851 C C . GLY A 1 114 ? -13.609 33.969 -7.91 1 85.19 114 GLY A C 1
ATOM 852 O O . GLY A 1 114 ? -13.039 34.719 -7.098 1 85.19 114 GLY A O 1
ATOM 853 N N . ALA A 1 115 ? -13.188 32.781 -8.18 1 80.38 115 ALA A N 1
ATOM 854 C CA . ALA A 1 115 ? -12.047 32.156 -7.523 1 80.38 115 ALA A CA 1
ATOM 855 C C . ALA A 1 115 ? -10.758 32.938 -7.809 1 80.38 115 ALA A C 1
ATOM 857 O O . ALA A 1 115 ? -9.945 33.125 -6.91 1 80.38 115 ALA A O 1
ATOM 858 N N . GLU A 1 116 ? -10.586 33.406 -8.953 1 80.25 116 GLU A N 1
ATOM 859 C CA . GLU A 1 116 ? -9.375 34.125 -9.359 1 80.25 116 GLU A CA 1
ATOM 860 C C . GLU A 1 116 ? -9.25 35.469 -8.641 1 80.25 116 GLU A C 1
ATOM 862 O O . GLU A 1 116 ? -8.156 35.844 -8.203 1 80.25 116 GLU A O 1
ATOM 867 N N . THR A 1 117 ? -10.375 36.125 -8.57 1 80.19 117 THR A N 1
ATOM 868 C CA . THR A 1 117 ? -10.383 37.406 -7.887 1 80.19 117 THR A CA 1
ATOM 869 C C . THR A 1 117 ? -10.039 37.219 -6.41 1 80.19 117 THR A C 1
ATOM 871 O O . THR A 1 117 ? -9.289 38.031 -5.848 1 80.19 117 THR A O 1
ATOM 874 N N . LEU A 1 118 ? -10.539 36.219 -5.801 1 79 118 LEU A N 1
ATOM 875 C CA . LEU A 1 118 ? -10.25 35.938 -4.398 1 79 118 LEU A CA 1
ATOM 876 C C . LEU A 1 118 ? -8.758 35.688 -4.188 1 79 118 LEU A C 1
ATOM 878 O O . LEU A 1 118 ? -8.156 36.219 -3.264 1 79 118 LEU A O 1
ATOM 882 N N . ILE A 1 119 ? -8.211 35 -5.051 1 78.19 119 ILE A N 1
ATOM 883 C CA . ILE A 1 119 ? -6.797 34.656 -4.953 1 78.19 119 ILE A CA 1
ATOM 884 C C . ILE A 1 119 ? -5.953 35.906 -5.199 1 78.19 119 ILE A C 1
ATOM 886 O O . ILE A 1 119 ? -4.973 36.156 -4.492 1 78.19 119 ILE A O 1
ATOM 890 N N . GLN A 1 120 ? -6.316 36.688 -6.176 1 76.5 120 GLN A N 1
ATOM 891 C CA . GLN A 1 120 ? -5.566 37.875 -6.539 1 76.5 120 GLN A CA 1
ATOM 892 C C . GLN A 1 120 ? -5.57 38.875 -5.402 1 76.5 120 GLN A C 1
ATOM 894 O O . GLN A 1 120 ? -4.551 39.531 -5.137 1 76.5 120 GLN A O 1
ATOM 899 N N . VAL A 1 121 ? -6.676 39 -4.797 1 75.88 121 VAL A N 1
ATOM 900 C CA . VAL A 1 121 ? -6.828 40.031 -3.773 1 75.88 121 VAL A CA 1
ATOM 901 C C . VAL A 1 121 ? -6.211 39.562 -2.461 1 75.88 121 VAL A C 1
ATOM 903 O O . VAL A 1 121 ? -5.527 40.312 -1.775 1 75.88 121 VAL A O 1
ATOM 906 N N . THR A 1 122 ? -6.434 38.344 -2.176 1 76.88 122 THR A N 1
ATOM 907 C CA . THR A 1 122 ? -6.137 37.906 -0.815 1 76.88 122 THR A CA 1
ATOM 908 C C . THR A 1 122 ? -4.91 37 -0.793 1 76.88 122 THR A C 1
ATOM 910 O O . THR A 1 122 ? -4.344 36.75 0.271 1 76.88 122 THR A O 1
ATOM 913 N N . GLY A 1 123 ? -4.52 36.562 -1.946 1 72.5 123 GLY A N 1
ATOM 914 C CA . GLY A 1 123 ? -3.348 35.719 -2.062 1 72.5 123 GLY A CA 1
ATOM 915 C C . GLY A 1 123 ? -3.643 34.25 -1.788 1 72.5 123 GLY A C 1
ATOM 916 O O . GLY A 1 123 ? -2.77 33.406 -1.943 1 72.5 123 GLY A O 1
ATOM 917 N N . ASN A 1 124 ? -4.867 33.938 -1.357 1 77.62 124 ASN A N 1
ATOM 918 C CA . ASN A 1 124 ? -5.18 32.594 -0.951 1 77.62 124 ASN A CA 1
ATOM 919 C C . ASN A 1 124 ? -6.535 32.125 -1.494 1 77.62 124 ASN A C 1
ATOM 921 O O . ASN A 1 124 ? -7.434 32.969 -1.693 1 77.62 124 ASN A O 1
ATOM 925 N N . ALA A 1 125 ? -6.582 30.859 -1.808 1 75.06 125 ALA A N 1
ATOM 926 C CA . ALA A 1 125 ? -7.883 30.297 -2.154 1 75.06 125 ALA A CA 1
ATOM 927 C C . ALA A 1 125 ? -8.797 30.25 -0.934 1 75.06 125 ALA A C 1
ATOM 929 O O . ALA A 1 125 ? -8.32 30.188 0.203 1 75.06 125 ALA A O 1
ATOM 930 N N . GLN A 1 126 ? -10.125 30.375 -1.24 1 79.69 126 GLN A N 1
ATOM 931 C CA . GLN A 1 126 ? -11.094 30.375 -0.15 1 79.69 126 GLN A CA 1
ATOM 932 C C . GLN A 1 126 ? -12 29.156 -0.225 1 79.69 126 GLN A C 1
ATOM 934 O O . GLN A 1 126 ? -12.375 28.719 -1.315 1 79.69 126 GLN A O 1
ATOM 939 N N . GLY A 1 127 ? -12.211 28.531 0.897 1 79.62 127 GLY A N 1
ATOM 940 C CA . GLY A 1 127 ? -13.109 27.391 1.005 1 79.62 127 GLY A CA 1
ATOM 941 C C . GLY A 1 127 ? -14.039 27.469 2.201 1 79.62 127 GLY A C 1
ATOM 942 O O . GLY A 1 127 ? -14.289 28.562 2.723 1 79.62 127 GLY A O 1
ATOM 943 N N . ALA A 1 128 ? -14.562 26.297 2.549 1 82 128 ALA A N 1
ATOM 944 C CA . ALA A 1 128 ? -15.539 26.234 3.631 1 82 128 ALA A CA 1
ATOM 945 C C . ALA A 1 128 ? -14.938 26.719 4.945 1 82 128 ALA A C 1
ATOM 947 O O . ALA A 1 128 ? -15.641 27.25 5.805 1 82 128 ALA A O 1
ATOM 948 N N . ALA A 1 129 ? -13.617 26.641 5.043 1 84.12 129 ALA A N 1
ATOM 949 C CA . ALA A 1 129 ? -12.945 26.984 6.289 1 84.12 129 ALA A CA 1
ATOM 950 C C . ALA A 1 129 ? -12.602 28.484 6.324 1 84.12 129 ALA A C 1
ATOM 952 O O . ALA A 1 129 ? -12.156 29 7.355 1 84.12 129 ALA A O 1
ATOM 953 N N . SER A 1 130 ? -12.867 29.141 5.266 1 87 130 SER A N 1
ATOM 954 C CA . SER A 1 130 ? -12.516 30.562 5.203 1 87 130 SER A CA 1
ATOM 955 C C . SER A 1 130 ? -13.414 31.391 6.109 1 87 130 SER A C 1
ATOM 957 O O . SER A 1 130 ? -14.562 31.031 6.355 1 87 130 SER A O 1
ATOM 959 N N . LEU A 1 131 ? -12.836 32.5 6.59 1 89.69 131 LEU A N 1
ATOM 960 C CA . LEU A 1 131 ? -13.578 33.375 7.477 1 89.69 131 LEU A CA 1
ATOM 961 C C . LEU A 1 131 ? -14.828 33.906 6.789 1 89.69 131 LEU A C 1
ATOM 963 O O . LEU A 1 131 ? -15.891 34 7.406 1 89.69 131 LEU A O 1
ATOM 967 N N . LEU A 1 132 ? -14.734 34.188 5.516 1 88.44 132 LEU A N 1
ATOM 968 C CA . LEU A 1 132 ? -15.859 34.75 4.789 1 88.44 132 LEU A CA 1
ATOM 969 C C . LEU A 1 132 ? -17 33.75 4.688 1 88.44 132 LEU A C 1
ATOM 971 O O . LEU A 1 132 ? -18.172 34.125 4.816 1 88.44 132 LEU A O 1
ATOM 975 N N . ALA A 1 133 ? -16.656 32.594 4.363 1 90.12 133 ALA A N 1
ATOM 976 C CA . ALA A 1 133 ? -17.688 31.578 4.277 1 90.12 133 ALA A CA 1
ATOM 977 C C . ALA A 1 133 ? -18.375 31.359 5.629 1 90.12 133 ALA A C 1
ATOM 979 O O . ALA A 1 133 ? -19.594 31.266 5.703 1 90.12 133 ALA A O 1
ATOM 980 N N . LYS A 1 134 ? -17.578 31.312 6.676 1 92.56 134 LYS A N 1
ATOM 981 C CA . LYS A 1 134 ? -18.109 31.141 8.023 1 92.56 134 LYS A CA 1
ATOM 982 C C . LYS A 1 134 ? -18.969 32.312 8.445 1 92.56 134 LYS A C 1
ATOM 984 O O . LYS A 1 134 ? -20 32.156 9.117 1 92.56 134 LYS A O 1
ATOM 989 N N . TRP A 1 135 ? -18.594 33.5 8.062 1 92.62 135 TRP A N 1
ATOM 990 C CA . TRP A 1 135 ? -19.375 34.688 8.352 1 92.62 135 TRP A CA 1
ATOM 991 C C . TRP A 1 135 ? -20.734 34.625 7.684 1 92.62 135 TRP A C 1
ATOM 993 O O . TRP A 1 135 ? -21.766 34.906 8.32 1 92.62 135 TRP A O 1
ATOM 1003 N N . ARG A 1 136 ? -20.688 34.281 6.457 1 92.5 136 ARG A N 1
ATOM 1004 C CA . ARG A 1 136 ? -21.938 34.156 5.727 1 92.5 136 ARG A CA 1
ATOM 1005 C C . ARG A 1 136 ? -22.844 33.094 6.359 1 92.5 136 ARG A C 1
ATOM 1007 O O . ARG A 1 136 ? -24.062 33.281 6.406 1 92.5 136 ARG A O 1
ATOM 1014 N N . TRP A 1 137 ? -22.25 32.062 6.734 1 94.56 137 TRP A N 1
ATOM 1015 C CA . TRP A 1 137 ? -23 31.031 7.426 1 94.56 137 TRP A CA 1
ATOM 1016 C C . TRP A 1 137 ? -23.641 31.578 8.695 1 94.56 137 TRP A C 1
ATOM 1018 O O . TRP A 1 137 ? -24.828 31.344 8.945 1 94.56 137 TRP A O 1
ATOM 1028 N N . LEU A 1 138 ? -22.953 32.375 9.469 1 94.19 138 LEU A N 1
ATOM 1029 C CA . LEU A 1 138 ? -23.453 32.938 10.711 1 94.19 138 LEU A CA 1
ATOM 1030 C C . LEU A 1 138 ? -24.609 33.906 10.438 1 94.19 138 LEU A C 1
ATOM 1032 O O . LEU A 1 138 ? -25.578 33.938 11.195 1 94.19 138 LEU A O 1
ATOM 1036 N N . CYS A 1 139 ? -24.438 34.656 9.422 1 93.62 139 CYS A N 1
ATOM 1037 C CA . CYS A 1 139 ? -25.484 35.625 9.055 1 93.62 139 CYS A CA 1
ATOM 1038 C C . CYS A 1 139 ? -26.797 34.906 8.75 1 93.62 139 CYS A C 1
ATOM 1040 O O . CYS A 1 139 ? -27.875 35.438 9.008 1 93.62 139 CYS A O 1
ATOM 1042 N N . ARG A 1 140 ? -26.641 33.75 8.281 1 94.06 140 ARG A N 1
ATOM 1043 C CA . ARG A 1 140 ? -27.812 33 7.887 1 94.06 140 ARG A CA 1
ATOM 1044 C C . ARG A 1 140 ? -28.391 32.219 9.07 1 94.06 140 ARG A C 1
ATOM 1046 O O . ARG A 1 140 ? -29.609 32.062 9.195 1 94.06 140 ARG A O 1
ATOM 1053 N N . HIS A 1 141 ? -27.594 31.75 9.938 1 94.5 141 HIS A N 1
ATOM 1054 C CA . HIS A 1 141 ? -28.031 30.734 10.891 1 94.5 141 HIS A CA 1
ATOM 1055 C C . HIS A 1 141 ? -28.078 31.297 12.305 1 94.5 141 HIS A C 1
ATOM 1057 O O . HIS A 1 141 ? -28.766 30.766 13.18 1 94.5 141 HIS A O 1
ATOM 1063 N N . GLU A 1 142 ? -27.297 32.344 12.539 1 94.38 142 GLU A N 1
ATOM 1064 C CA . GLU A 1 142 ? -27.188 32.906 13.891 1 94.38 142 GLU A CA 1
ATOM 1065 C C . GLU A 1 142 ? -27.25 34.438 13.875 1 94.38 142 GLU A C 1
ATOM 1067 O O . GLU A 1 142 ? -26.359 35.094 14.406 1 94.38 142 GLU A O 1
ATOM 1072 N N . GLN A 1 143 ? -28.312 34.969 13.57 1 94 143 GLN A N 1
ATOM 1073 C CA . GLN A 1 143 ? -28.484 36.406 13.32 1 94 143 GLN A CA 1
ATOM 1074 C C . GLN A 1 143 ? -28.375 37.188 14.609 1 94 143 GLN A C 1
ATOM 1076 O O . GLN A 1 143 ? -27.844 38.312 14.609 1 94 143 GLN A O 1
ATOM 1081 N N . ASP A 1 144 ? -28.875 36.719 15.68 1 94.56 144 ASP A N 1
ATOM 1082 C CA . ASP A 1 144 ? -28.828 37.438 16.953 1 94.56 144 ASP A CA 1
ATOM 1083 C C . ASP A 1 144 ? -27.391 37.656 17.391 1 94.56 144 ASP A C 1
ATOM 1085 O O . ASP A 1 144 ? -27.062 38.75 17.875 1 94.56 144 ASP A O 1
ATOM 1089 N N . ARG A 1 145 ? -26.609 36.688 17.156 1 94.31 145 ARG A N 1
ATOM 1090 C CA . ARG A 1 145 ? -25.188 36.812 17.484 1 94.31 145 ARG A CA 1
ATOM 1091 C C . ARG A 1 145 ? -24.516 37.875 16.609 1 94.31 145 ARG A C 1
ATOM 1093 O O . ARG A 1 145 ? -23.688 38.656 17.094 1 94.31 145 ARG A O 1
ATOM 1100 N N . VAL A 1 146 ? -24.906 37.906 15.406 1 94.38 146 VAL A N 1
ATOM 1101 C CA . VAL A 1 146 ? -24.328 38.812 14.422 1 94.38 146 VAL A CA 1
ATOM 1102 C C . VAL A 1 146 ? -24.703 40.25 14.758 1 94.38 146 VAL A C 1
ATOM 1104 O O . VAL A 1 146 ? -23.859 41.156 14.711 1 94.38 146 VAL A O 1
ATOM 1107 N N . ARG A 1 147 ? -25.891 40.438 15.188 1 94 147 ARG A N 1
ATOM 1108 C CA . ARG A 1 147 ? -26.391 41.781 15.492 1 94 147 ARG A CA 1
ATOM 1109 C C . ARG A 1 147 ? -25.703 42.344 16.734 1 94 147 ARG A C 1
ATOM 1111 O O . ARG A 1 147 ? -25.484 43.562 16.828 1 94 147 ARG A O 1
ATOM 1118 N N . ALA A 1 148 ? -25.359 41.5 17.562 1 95.62 148 ALA A N 1
ATOM 1119 C CA . ALA A 1 148 ? -24.766 41.938 18.828 1 95.62 148 ALA A CA 1
ATOM 1120 C C . ALA A 1 148 ? -23.266 42.094 18.703 1 95.62 148 ALA A C 1
ATOM 1122 O O . ALA A 1 148 ? -22.609 42.625 19.609 1 95.62 148 ALA A O 1
ATOM 1123 N N . CYS A 1 149 ? -22.719 41.812 17.562 1 96.12 149 CYS A N 1
ATOM 1124 C CA . CYS A 1 149 ? -21.281 41.75 17.391 1 96.12 149 CYS A CA 1
ATOM 1125 C C . CYS A 1 149 ? -20.688 43.125 17.188 1 96.12 149 CYS A C 1
ATOM 1127 O O . CYS A 1 149 ? -21.188 43.906 16.375 1 96.12 149 CYS A O 1
ATOM 1129 N N . ARG A 1 150 ? -19.703 43.438 17.953 1 96.31 150 ARG A N 1
ATOM 1130 C CA . ARG A 1 150 ? -18.953 44.688 17.812 1 96.31 150 ARG A CA 1
ATOM 1131 C C . ARG A 1 150 ? -17.719 44.469 16.938 1 96.31 150 ARG A C 1
ATOM 1133 O O . ARG A 1 150 ? -17.391 45.344 16.109 1 96.31 150 ARG A O 1
ATOM 1140 N N . TYR A 1 151 ? -17 43.406 17.188 1 96.56 151 TYR A N 1
ATOM 1141 C CA . TYR A 1 151 ? -15.812 43.062 16.406 1 96.56 151 TYR A CA 1
ATOM 1142 C C . TYR A 1 151 ? -15.805 41.594 16.047 1 96.56 151 TYR A C 1
ATOM 1144 O O . TYR A 1 151 ? -16.312 40.75 16.797 1 96.56 151 TYR A O 1
ATOM 1152 N N . LEU A 1 152 ? -15.258 41.312 14.898 1 96.38 152 LEU A N 1
ATOM 1153 C CA . LEU A 1 152 ? -14.867 39.969 14.5 1 96.38 152 LEU A CA 1
ATOM 1154 C C . LEU A 1 152 ? -13.367 39.75 14.68 1 96.38 152 LEU A C 1
ATOM 1156 O O . LEU A 1 152 ? -12.562 40.344 13.953 1 96.38 152 LEU A O 1
ATOM 1160 N N . LEU A 1 153 ? -13.047 38.938 15.648 1 97.31 153 LEU A N 1
ATOM 1161 C CA . LEU A 1 153 ? -11.633 38.656 15.867 1 97.31 153 LEU A CA 1
ATOM 1162 C C . LEU A 1 153 ? -11.227 37.375 15.172 1 97.31 153 LEU A C 1
ATOM 1164 O O . LEU A 1 153 ? -11.914 36.344 15.297 1 97.31 153 LEU A O 1
ATOM 1168 N N . PRO A 1 154 ? -10.141 37.406 14.43 1 96.75 154 PRO A N 1
ATOM 1169 C CA . PRO A 1 154 ? -9.773 36.219 13.648 1 96.75 154 PRO A CA 1
ATOM 1170 C C . PRO A 1 154 ? -8.82 35.281 14.398 1 96.75 154 PRO A C 1
ATOM 1172 O O . PRO A 1 154 ? -8.516 34.188 13.922 1 96.75 154 PRO A O 1
ATOM 1175 N N . GLY A 1 155 ? -8.352 35.656 15.57 1 96.56 155 GLY A N 1
ATOM 1176 C CA . GLY A 1 155 ? -7.402 34.812 16.297 1 96.56 155 GLY A CA 1
ATOM 1177 C C . GLY A 1 155 ? -7.691 34.75 17.781 1 96.56 155 GLY A C 1
ATOM 1178 O O . GLY A 1 155 ? -8.141 35.719 18.375 1 96.56 155 GLY A O 1
ATOM 1179 N N . ALA A 1 156 ? -7.379 33.625 18.375 1 97.5 156 ALA A N 1
ATOM 1180 C CA . ALA A 1 156 ? -7.57 33.438 19.812 1 97.5 156 ALA A CA 1
ATOM 1181 C C . ALA A 1 156 ? -6.699 34.406 20.594 1 97.5 156 ALA A C 1
ATOM 1183 O O . ALA A 1 156 ? -7.105 34.906 21.656 1 97.5 156 ALA A O 1
ATOM 1184 N N . HIS A 1 157 ? -5.539 34.625 20.078 1 97.38 157 HIS A N 1
ATOM 1185 C CA . HIS A 1 157 ? -4.641 35.562 20.734 1 97.38 157 HIS A CA 1
ATOM 1186 C C . HIS A 1 157 ? -5.219 36.969 20.75 1 97.38 157 HIS A C 1
ATOM 1188 O O . HIS A 1 157 ? -4.945 37.781 21.656 1 97.38 157 HIS A O 1
ATOM 1194 N N . ASP A 1 158 ? -5.965 37.344 19.719 1 98 158 ASP A N 1
ATOM 1195 C CA . ASP A 1 158 ? -6.617 38.656 19.688 1 98 158 ASP A CA 1
ATOM 1196 C C . ASP A 1 158 ? -7.633 38.781 20.812 1 98 158 ASP A C 1
ATOM 1198 O O . ASP A 1 158 ? -7.742 39.875 21.438 1 98 158 ASP A O 1
ATOM 1202 N N . TYR A 1 159 ? -8.352 37.719 21.016 1 98.25 159 TYR A N 1
ATOM 1203 C CA . TYR A 1 159 ? -9.336 37.719 22.094 1 98.25 159 TYR A CA 1
ATOM 1204 C C . TYR A 1 159 ? -8.664 37.875 23.453 1 98.25 159 TYR A C 1
ATOM 1206 O O . TYR A 1 159 ? -9.125 38.656 24.297 1 98.25 159 TYR A O 1
ATOM 1214 N N . ILE A 1 160 ? -7.617 37.156 23.656 1 98.38 160 ILE A N 1
ATOM 1215 C CA . ILE A 1 160 ? -6.914 37.219 24.938 1 98.38 160 ILE A CA 1
ATOM 1216 C C . ILE A 1 160 ? -6.309 38.594 25.141 1 98.38 160 ILE A C 1
ATOM 1218 O O . ILE A 1 160 ? -6.289 39.094 26.266 1 98.38 160 ILE A O 1
ATOM 1222 N N . ALA A 1 161 ? -5.758 39.156 24.094 1 98.25 161 ALA A N 1
ATOM 1223 C CA . ALA A 1 161 ? -5.25 40.531 24.188 1 98.25 161 ALA A CA 1
ATOM 1224 C C . ALA A 1 161 ? -6.336 41.469 24.672 1 98.25 161 ALA A C 1
ATOM 1226 O O . ALA A 1 161 ? -6.094 42.344 25.516 1 98.25 161 ALA A O 1
ATOM 1227 N N . TRP A 1 162 ? -7.496 41.375 24.047 1 98.19 162 TRP A N 1
ATOM 1228 C CA . TRP A 1 162 ? -8.625 42.188 24.438 1 98.19 162 TRP A CA 1
ATOM 1229 C C . TRP A 1 162 ? -8.969 41.969 25.906 1 98.19 162 TRP A C 1
ATOM 1231 O O . TRP A 1 162 ? -9.289 42.938 26.625 1 98.19 162 TRP A O 1
ATOM 1241 N N . ARG A 1 163 ? -8.914 40.781 26.359 1 97.94 163 ARG A N 1
ATOM 1242 C CA . ARG A 1 163 ? -9.188 40.469 27.766 1 97.94 163 ARG A CA 1
ATOM 1243 C C . ARG A 1 163 ? -8.148 41.094 28.688 1 97.94 163 ARG A C 1
ATOM 1245 O O . ARG A 1 163 ? -8.453 41.438 29.828 1 97.94 163 ARG A O 1
ATOM 1252 N N . LEU A 1 164 ? -6.957 41.156 28.234 1 98.25 164 LEU A N 1
ATOM 1253 C CA . LEU A 1 164 ? -5.844 41.625 29.062 1 98.25 164 LEU A CA 1
ATOM 1254 C C . LEU A 1 164 ? -5.844 43.156 29.172 1 98.25 164 LEU A C 1
ATOM 1256 O O . LEU A 1 164 ? -5.508 43.688 30.234 1 98.25 164 LEU A O 1
ATOM 1260 N N . CYS A 1 165 ? -6.215 43.875 28.078 1 97.94 165 CYS A N 1
ATOM 1261 C CA . CYS A 1 165 ? -5.984 45.312 28.109 1 97.94 165 CYS A CA 1
ATOM 1262 C C . CYS A 1 165 ? -7.18 46.062 27.531 1 97.94 165 CYS A C 1
ATOM 1264 O O . CYS A 1 165 ? -7.172 47.281 27.484 1 97.94 165 CYS A O 1
ATOM 1266 N N . GLY A 1 166 ? -8.164 45.344 26.953 1 96.81 166 GLY A N 1
ATOM 1267 C CA . GLY A 1 166 ? -9.398 45.969 26.531 1 96.81 166 GLY A CA 1
ATOM 1268 C C . GLY A 1 166 ? -9.352 46.469 25.094 1 96.81 166 GLY A C 1
ATOM 1269 O O . GLY A 1 166 ? -10.312 47.062 24.609 1 96.81 166 GLY A O 1
ATOM 1270 N N . VAL A 1 167 ? -8.32 46.219 24.391 1 97.06 167 VAL A N 1
ATOM 1271 C CA . VAL A 1 167 ? -8.164 46.719 23.031 1 97.06 167 VAL A CA 1
ATOM 1272 C C . VAL A 1 167 ? -8.344 45.594 22.016 1 97.06 167 VAL A C 1
ATOM 1274 O O . VAL A 1 167 ? -7.672 44.562 22.109 1 97.06 167 VAL A O 1
ATOM 1277 N N . ALA A 1 168 ? -9.242 45.812 21.094 1 97 168 ALA A N 1
ATOM 1278 C CA . ALA A 1 168 ? -9.422 44.875 19.984 1 97 168 ALA A CA 1
ATOM 1279 C C . ALA A 1 168 ? -8.547 45.25 18.797 1 97 168 ALA A C 1
ATOM 1281 O O . ALA A 1 168 ? -8.555 46.406 18.359 1 97 168 ALA A O 1
ATOM 1282 N N . ALA A 1 169 ? -7.738 44.375 18.359 1 97.62 169 ALA A N 1
ATOM 1283 C CA . ALA A 1 169 ? -6.871 44.531 17.188 1 97.62 169 ALA A CA 1
ATOM 1284 C C . ALA A 1 169 ? -6.398 43.188 16.641 1 97.62 169 ALA A C 1
ATOM 1286 O O . ALA A 1 169 ? -6.617 42.156 17.266 1 97.62 169 ALA A O 1
ATOM 1287 N N . THR A 1 170 ? -5.852 43.188 15.461 1 97.56 170 THR A N 1
ATOM 1288 C CA . THR A 1 170 ? -5.242 42 14.898 1 97.56 170 THR A CA 1
ATOM 1289 C C . THR A 1 170 ? -3.99 42.344 14.094 1 97.56 170 THR A C 1
ATOM 1291 O O . THR A 1 170 ? -3.809 43.5 13.695 1 97.56 170 THR A O 1
ATOM 1294 N N . ASP A 1 171 ? -3.102 41.406 14.062 1 97 171 ASP A N 1
ATOM 1295 C CA . ASP A 1 171 ? -1.851 41.625 13.344 1 97 171 ASP A CA 1
ATOM 1296 C C . ASP A 1 171 ? -1.999 41.25 11.867 1 97 171 ASP A C 1
ATOM 1298 O O . ASP A 1 171 ? -2.984 40.625 11.469 1 97 171 ASP A O 1
ATOM 1302 N N . TYR A 1 172 ? -1.039 41.625 11.07 1 95.44 172 TYR A N 1
ATOM 1303 C CA . TYR A 1 172 ? -1.101 41.469 9.625 1 95.44 172 TYR A CA 1
ATOM 1304 C C . TYR A 1 172 ? -0.997 39.969 9.258 1 95.44 172 TYR A C 1
ATOM 1306 O O . TYR A 1 172 ? -1.589 39.531 8.266 1 95.44 172 TYR A O 1
ATOM 1314 N N . THR A 1 173 ? -0.23 39.188 10 1 95.31 173 THR A N 1
ATOM 1315 C CA . THR A 1 173 ? -0.097 37.781 9.727 1 95.31 173 THR A CA 1
ATOM 1316 C C . THR A 1 173 ? -1.443 37.062 9.867 1 95.31 173 THR A C 1
ATOM 1318 O O . THR A 1 173 ? -1.852 36.312 8.977 1 95.31 173 THR A O 1
ATOM 1321 N N . THR A 1 174 ? -2.086 37.312 10.93 1 95.69 174 THR A N 1
ATOM 1322 C CA . THR A 1 174 ? -3.4 36.75 11.195 1 95.69 174 THR A CA 1
ATOM 1323 C C . THR A 1 174 ? -4.418 37.219 10.172 1 95.69 174 THR A C 1
ATOM 1325 O O . THR A 1 174 ? -5.207 36.438 9.648 1 95.69 174 THR A O 1
ATOM 1328 N N . ALA A 1 175 ? -4.402 38.469 9.891 1 94.38 175 ALA A N 1
ATOM 1329 C CA . ALA A 1 175 ? -5.324 39.062 8.922 1 94.38 175 ALA A CA 1
ATOM 1330 C C . ALA A 1 175 ? -5.168 38.406 7.555 1 94.38 175 ALA A C 1
ATOM 1332 O O . ALA A 1 175 ? -6.148 38.219 6.828 1 94.38 175 ALA A O 1
ATOM 1333 N N . ALA A 1 176 ? -3.992 38.094 7.246 1 91.12 176 ALA A N 1
ATOM 1334 C CA . ALA A 1 176 ? -3.705 37.5 5.945 1 91.12 176 ALA A CA 1
ATOM 1335 C C . ALA A 1 176 ? -4.398 36.125 5.793 1 91.12 176 ALA A C 1
ATOM 1337 O O . ALA A 1 176 ? -4.703 35.719 4.676 1 91.12 176 ALA A O 1
ATOM 1338 N N . THR A 1 177 ? -4.676 35.469 6.84 1 89.62 177 THR A N 1
ATOM 1339 C CA . THR A 1 177 ? -5.289 34.125 6.789 1 89.62 177 THR A CA 1
ATOM 1340 C C . THR A 1 177 ? -6.797 34.25 6.574 1 89.62 177 THR A C 1
ATOM 1342 O O . THR A 1 177 ? -7.457 33.25 6.25 1 89.62 177 THR A O 1
ATOM 1345 N N . THR A 1 178 ? -7.34 35.375 6.719 1 87.81 178 THR A N 1
ATOM 1346 C CA . THR A 1 178 ? -8.789 35.562 6.707 1 87.81 178 THR A CA 1
ATOM 1347 C C . THR A 1 178 ? -9.312 35.594 5.277 1 87.81 178 THR A C 1
ATOM 1349 O O . THR A 1 178 ? -10.516 35.438 5.043 1 87.81 178 THR A O 1
ATOM 1352 N N . GLY A 1 179 ? -8.398 35.906 4.375 1 83 179 GLY A N 1
ATOM 1353 C CA . GLY A 1 179 ? -8.844 36.188 3.02 1 83 179 GLY A CA 1
ATOM 1354 C C . GLY A 1 179 ? -9.492 37.562 2.861 1 83 179 GLY A C 1
ATOM 1355 O O . GLY A 1 179 ? -10.281 37.75 1.936 1 83 179 GLY A O 1
ATOM 1356 N N . LEU A 1 180 ? -9.203 38.438 3.803 1 88.94 180 LEU A N 1
ATOM 1357 C CA . LEU A 1 180 ? -9.828 39.75 3.783 1 88.94 180 LEU A CA 1
ATOM 1358 C C . LEU A 1 180 ? -8.773 40.844 3.732 1 88.94 180 LEU A C 1
ATOM 1360 O O . LEU A 1 180 ? -9.117 42.031 3.641 1 88.94 180 LEU A O 1
ATOM 1364 N N . LEU A 1 181 ? -7.582 40.438 3.766 1 90 181 LEU A N 1
ATOM 1365 C CA . LEU A 1 181 ? -6.492 41.406 3.752 1 90 181 LEU A CA 1
ATOM 1366 C C . LEU A 1 181 ? -5.996 41.656 2.33 1 90 181 LEU A C 1
ATOM 1368 O O . LEU A 1 181 ? -5.746 40.688 1.584 1 90 181 LEU A O 1
ATOM 1372 N N . ALA A 1 182 ? -5.949 42.969 2 1 87.88 182 ALA A N 1
ATOM 1373 C CA . ALA A 1 182 ? -5.176 43.312 0.815 1 87.88 182 ALA A CA 1
ATOM 1374 C C . ALA A 1 182 ? -3.678 43.281 1.103 1 87.88 182 ALA A C 1
ATOM 1376 O O . ALA A 1 182 ? -3.113 44.219 1.642 1 87.88 182 ALA A O 1
ATOM 1377 N N . LEU A 1 183 ? -3.07 42.219 0.713 1 82.75 183 LEU A N 1
ATOM 1378 C CA . LEU A 1 183 ? -1.705 41.906 1.111 1 82.75 183 LEU A CA 1
ATOM 1379 C C . LEU A 1 183 ? -0.74 43 0.689 1 82.75 183 LEU A C 1
ATOM 1381 O O . LEU A 1 183 ? 0.201 43.312 1.42 1 82.75 183 LEU A O 1
ATOM 1385 N N . ALA A 1 184 ? -0.943 43.594 -0.454 1 79 184 ALA A N 1
ATOM 1386 C CA . ALA A 1 184 ? -0.027 44.594 -0.984 1 79 184 ALA A CA 1
ATOM 1387 C C . ALA A 1 184 ? -0.09 45.875 -0.163 1 79 184 ALA A C 1
ATOM 1389 O O . ALA A 1 184 ? 0.922 46.562 0.015 1 79 184 ALA A O 1
ATOM 1390 N N . ALA A 1 185 ? -1.213 46.188 0.406 1 84.62 185 ALA A N 1
ATOM 1391 C CA . ALA A 1 185 ? -1.416 47.5 1.051 1 84.62 185 ALA A CA 1
ATOM 1392 C C . ALA A 1 185 ? -1.465 47.344 2.57 1 84.62 185 ALA A C 1
ATOM 1394 O O . ALA A 1 185 ? -1.38 48.344 3.297 1 84.62 185 ALA A O 1
ATOM 1395 N N . ASN A 1 186 ? -1.495 46.125 3.094 1 90.12 186 ASN A N 1
ATOM 1396 C CA . ASN A 1 186 ? -1.669 45.875 4.52 1 90.12 186 ASN A CA 1
ATOM 1397 C C . ASN A 1 186 ? -2.895 46.594 5.07 1 90.12 186 ASN A C 1
ATOM 1399 O O . ASN A 1 186 ? -2.803 47.312 6.07 1 90.12 186 ASN A O 1
ATOM 1403 N N . GLN A 1 187 ? -3.939 46.5 4.32 1 92.31 187 GLN A N 1
ATOM 1404 C CA . GLN A 1 187 ? -5.238 47.031 4.711 1 92.31 187 GLN A CA 1
ATOM 1405 C C . GLN A 1 187 ? -6.352 46.031 4.422 1 92.31 187 GLN A C 1
ATOM 1407 O O . GLN A 1 187 ? -6.18 45.125 3.609 1 92.31 187 GLN A O 1
ATOM 1412 N N . TRP A 1 188 ? -7.391 46.156 5.195 1 93.5 188 TRP A N 1
ATOM 1413 C CA . TRP A 1 188 ? -8.547 45.344 4.836 1 93.5 188 TRP A CA 1
ATOM 1414 C C . TRP A 1 188 ? -9.008 45.656 3.414 1 93.5 188 TRP A C 1
ATOM 1416 O O . TRP A 1 188 ? -9.008 46.812 2.988 1 93.5 188 TRP A O 1
ATOM 1426 N N . ALA A 1 189 ? -9.383 44.625 2.729 1 89.38 189 ALA A N 1
ATOM 1427 C CA . ALA A 1 189 ? -9.812 44.781 1.342 1 89.38 189 ALA A CA 1
ATOM 1428 C C . ALA A 1 189 ? -11.242 45.312 1.264 1 89.38 189 ALA A C 1
ATOM 1430 O O . ALA A 1 189 ? -12.172 44.562 0.946 1 89.38 189 ALA A O 1
ATOM 1431 N N . THR A 1 190 ? -11.383 46.531 1.274 1 85.31 190 THR A N 1
ATOM 1432 C CA . THR A 1 190 ? -12.68 47.156 1.426 1 85.31 190 THR A CA 1
ATOM 1433 C C . THR A 1 190 ? -13.578 46.875 0.229 1 85.31 190 THR A C 1
ATOM 1435 O O . THR A 1 190 ? -14.766 46.594 0.394 1 85.31 190 THR A O 1
ATOM 1438 N N . PRO A 1 191 ? -12.984 46.906 -1.007 1 85.62 191 PRO A N 1
ATOM 1439 C CA . PRO A 1 191 ? -13.852 46.562 -2.139 1 85.62 191 PRO A CA 1
ATOM 1440 C C . PRO A 1 191 ? -14.445 45.156 -2.039 1 85.62 191 PRO A C 1
ATOM 1442 O O . PRO A 1 191 ? -15.609 44.969 -2.375 1 85.62 191 PRO A O 1
ATOM 1445 N N . LEU A 1 192 ? -13.594 44.312 -1.582 1 85.69 192 LEU A N 1
ATOM 1446 C CA . LEU A 1 192 ? -14.055 42.938 -1.401 1 85.69 192 LEU A CA 1
ATOM 1447 C C . LEU A 1 192 ? -15.109 42.844 -0.299 1 85.69 192 LEU A C 1
ATOM 1449 O O . LEU A 1 192 ? -16.125 42.156 -0.448 1 85.69 192 LEU A O 1
ATOM 1453 N N . LEU A 1 193 ? -14.891 43.5 0.748 1 88.06 193 LEU A N 1
ATOM 1454 C CA . LEU A 1 193 ? -15.812 43.531 1.883 1 88.06 193 LEU A CA 1
ATOM 1455 C C . LEU A 1 193 ? -17.188 44.062 1.468 1 88.06 193 LEU A C 1
ATOM 1457 O O . LEU A 1 193 ? -18.203 43.5 1.865 1 88.06 193 LEU A O 1
ATOM 1461 N N . GLU A 1 194 ? -17.109 45.031 0.679 1 87.56 194 GLU A N 1
ATOM 1462 C CA . GLU A 1 194 ? -18.359 45.625 0.185 1 87.56 194 GLU A CA 1
ATOM 1463 C C . GLU A 1 194 ? -19.109 44.625 -0.712 1 87.56 194 GLU A C 1
ATOM 1465 O O . GLU A 1 194 ? -20.328 44.469 -0.596 1 87.56 194 GLU A O 1
ATOM 1470 N N . ALA A 1 195 ? -18.375 44.062 -1.508 1 83.81 195 ALA A N 1
ATOM 1471 C CA . ALA A 1 195 ? -18.953 43.094 -2.449 1 83.81 195 ALA A CA 1
ATOM 1472 C C . ALA A 1 195 ? -19.656 41.969 -1.714 1 83.81 195 ALA A C 1
ATOM 1474 O O . ALA A 1 195 ? -20.672 41.438 -2.184 1 83.81 195 ALA A O 1
ATOM 1475 N N . VAL A 1 196 ? -19.188 41.625 -0.556 1 82.88 196 VAL A N 1
ATOM 1476 C CA . VAL A 1 196 ? -19.75 40.469 0.147 1 82.88 196 VAL A CA 1
ATOM 1477 C C . VAL A 1 196 ? -20.594 40.969 1.327 1 82.88 196 VAL A C 1
ATOM 1479 O O . VAL A 1 196 ? -21.031 40.156 2.146 1 82.88 196 VAL A O 1
ATOM 1482 N N . GLN A 1 197 ? -20.688 42.156 1.494 1 82.62 197 GLN A N 1
ATOM 1483 C CA . GLN A 1 197 ? -21.562 42.781 2.48 1 82.62 197 GLN A CA 1
ATOM 1484 C C . GLN A 1 197 ? -21.094 42.5 3.9 1 82.62 197 GLN A C 1
ATOM 1486 O O . GLN A 1 197 ? -21.891 42.094 4.754 1 82.62 197 GLN A O 1
ATOM 1491 N N . LEU A 1 198 ? -19.859 42.531 4.082 1 89.88 198 LEU A N 1
ATOM 1492 C CA . LEU A 1 198 ? -19.266 42.5 5.414 1 89.88 198 LEU A CA 1
ATOM 1493 C C . LEU A 1 198 ? -18.812 43.906 5.82 1 89.88 198 LEU A C 1
ATOM 1495 O O . LEU A 1 198 ? -17.875 44.469 5.234 1 89.88 198 LEU A O 1
ATOM 1499 N N . PRO A 1 199 ? -19.516 44.438 6.785 1 91.25 199 PRO A N 1
ATOM 1500 C CA . PRO A 1 199 ? -19.109 45.781 7.203 1 91.25 199 PRO A CA 1
ATOM 1501 C C . PRO A 1 199 ? -17.688 45.812 7.719 1 91.25 199 PRO A C 1
ATOM 1503 O O . PRO A 1 199 ? -17.328 45.062 8.633 1 91.25 199 PRO A O 1
ATOM 1506 N N . ALA A 1 200 ? -16.906 46.719 7.191 1 91.81 200 ALA A N 1
ATOM 1507 C CA . ALA A 1 200 ? -15.508 46.875 7.586 1 91.81 200 ALA A CA 1
ATOM 1508 C C . ALA A 1 200 ? -15.391 47.219 9.062 1 91.81 200 ALA A C 1
ATOM 1510 O O . ALA A 1 200 ? -14.406 46.875 9.719 1 91.81 200 ALA A O 1
ATOM 1511 N N . ALA A 1 201 ? -16.422 47.844 9.57 1 92.69 201 ALA A N 1
ATOM 1512 C CA . ALA A 1 201 ? -16.406 48.312 10.953 1 92.69 201 ALA A CA 1
ATOM 1513 C C . ALA A 1 201 ? -16.375 47.125 11.922 1 92.69 201 ALA A C 1
ATOM 1515 O O . ALA A 1 201 ? -16.031 47.312 13.094 1 92.69 201 ALA A O 1
ATOM 1516 N N . LEU A 1 202 ? -16.75 46.031 11.445 1 95.06 202 LEU A N 1
ATOM 1517 C CA . LEU A 1 202 ? -16.75 44.844 12.289 1 95.06 202 LEU A CA 1
ATOM 1518 C C . LEU A 1 202 ? -15.352 44.25 12.422 1 95.06 202 LEU A C 1
ATOM 1520 O O . LEU A 1 202 ? -15.086 43.438 13.312 1 95.06 202 LEU A O 1
ATOM 1524 N N . LEU A 1 203 ? -14.484 44.594 11.516 1 96.12 203 LEU A N 1
ATOM 1525 C CA . LEU A 1 203 ? -13.133 44.062 11.539 1 96.12 203 LEU A CA 1
ATOM 1526 C C . LEU A 1 203 ? -12.234 44.875 12.469 1 96.12 203 LEU A C 1
ATOM 1528 O O . LEU A 1 203 ? -12.359 46.094 12.547 1 96.12 203 LEU A O 1
ATOM 1532 N N . PRO A 1 204 ? -11.422 44.188 13.219 1 96.69 204 PRO A N 1
ATOM 1533 C CA . PRO A 1 204 ? -10.555 44.938 14.141 1 96.69 204 PRO A CA 1
ATOM 1534 C C . PRO A 1 204 ? -9.477 45.719 13.43 1 96.69 204 PRO A C 1
ATOM 1536 O O . PRO A 1 204 ? -9.062 45.375 12.32 1 96.69 204 PRO A O 1
ATOM 1539 N N . PRO A 1 205 ? -9.023 46.844 14.078 1 96.56 205 PRO A N 1
ATOM 1540 C CA . PRO A 1 205 ? -7.887 47.594 13.508 1 96.56 205 PRO A CA 1
ATOM 1541 C C . PRO A 1 205 ? -6.652 46.688 13.312 1 96.56 205 PRO A C 1
ATOM 1543 O O . PRO A 1 205 ? -6.391 45.812 14.125 1 96.56 205 PRO A O 1
ATOM 1546 N N . LEU A 1 206 ? -5.945 47.031 12.227 1 96.56 206 LEU A N 1
ATOM 1547 C CA . LEU A 1 206 ? -4.715 46.312 11.914 1 96.56 206 LEU A CA 1
ATOM 1548 C C . LEU A 1 206 ? -3.516 47 12.578 1 96.56 206 LEU A C 1
ATOM 1550 O O . LEU A 1 206 ? -3.375 48.219 12.523 1 96.56 206 LEU A O 1
ATOM 1554 N N . ARG A 1 207 ? -2.777 46.188 13.289 1 95.75 207 ARG A N 1
ATOM 1555 C CA . ARG A 1 207 ? -1.576 46.656 13.961 1 95.75 207 ARG A CA 1
ATOM 1556 C C . ARG A 1 207 ? -0.388 45.75 13.695 1 95.75 207 ARG A C 1
ATOM 1558 O O . ARG A 1 207 ? -0.547 44.531 13.609 1 95.75 207 ARG A O 1
ATOM 1565 N N . PRO A 1 208 ? 0.804 46.375 13.594 1 94.75 208 PRO A N 1
ATOM 1566 C CA . PRO A 1 208 ? 1.981 45.531 13.445 1 94.75 208 PRO A CA 1
ATOM 1567 C C . PRO A 1 208 ? 2.236 44.656 14.68 1 94.75 208 PRO A C 1
ATOM 1569 O O . PRO A 1 208 ? 2.051 45.125 15.812 1 94.75 208 PRO A O 1
ATOM 1572 N N . ALA A 1 209 ? 2.682 43.5 14.445 1 96.5 209 ALA A N 1
ATOM 1573 C CA . ALA A 1 209 ? 3.055 42.625 15.555 1 96.5 209 ALA A CA 1
ATOM 1574 C C . ALA A 1 209 ? 4.117 43.25 16.438 1 96.5 209 ALA A C 1
ATOM 1576 O O . ALA A 1 209 ? 5.051 43.875 15.93 1 96.5 209 ALA A O 1
ATOM 1577 N N . GLY A 1 210 ? 3.947 43.125 17.734 1 96 210 GLY A N 1
ATOM 1578 C CA . GLY A 1 210 ? 4.93 43.656 18.672 1 96 210 GLY A CA 1
ATOM 1579 C C . GLY A 1 210 ? 4.66 45.094 19.062 1 96 210 GLY A C 1
ATOM 1580 O O . GLY A 1 210 ? 5.25 45.594 20.031 1 96 210 GLY A O 1
ATOM 1581 N N . SER A 1 211 ? 3.791 45.75 18.406 1 95.62 211 SER A N 1
ATOM 1582 C CA . SER A 1 211 ? 3.463 47.125 18.781 1 95.62 211 SER A CA 1
ATOM 1583 C C . SER A 1 211 ? 2.693 47.156 20.094 1 95.62 211 SER A C 1
ATOM 1585 O O . SER A 1 211 ? 2.035 46.188 20.469 1 95.62 211 SER A O 1
ATOM 1587 N N . ARG A 1 212 ? 2.777 48.25 20.703 1 96.06 212 ARG A N 1
ATOM 1588 C CA . ARG A 1 212 ? 2.07 48.375 21.984 1 96.06 212 ARG A CA 1
ATOM 1589 C C . ARG A 1 212 ? 0.565 48.5 21.75 1 96.06 212 ARG A C 1
ATOM 1591 O O . ARG A 1 212 ? 0.105 49.312 20.969 1 96.06 212 ARG A O 1
ATOM 1598 N N . LEU A 1 213 ? -0.114 47.719 22.359 1 96.81 213 LEU A N 1
ATOM 1599 C CA . LEU A 1 213 ? -1.569 47.719 22.281 1 96.81 213 LEU A CA 1
ATOM 1600 C C . LEU A 1 213 ? -2.176 48.5 23.438 1 96.81 213 LEU A C 1
ATOM 1602 O O . LEU A 1 213 ? -3.035 49.375 23.234 1 96.81 213 LEU A O 1
ATOM 1606 N N . GLY A 1 214 ? -1.733 48.094 24.609 1 97.5 214 GLY A N 1
ATOM 1607 C CA . GLY A 1 214 ? -2.203 48.719 25.844 1 97.5 214 GLY A CA 1
ATOM 1608 C C . GLY A 1 214 ? -1.49 48.219 27.078 1 97.5 214 GLY A C 1
ATOM 1609 O O . GLY A 1 214 ? -0.379 47.688 26.984 1 97.5 214 GLY A O 1
ATOM 1610 N N . LEU A 1 215 ? -2.096 48.594 28.25 1 98 215 LEU A N 1
ATOM 1611 C CA . LEU A 1 215 ? -1.554 48.125 29.531 1 98 215 LEU A CA 1
ATOM 1612 C C . LEU A 1 215 ? -2.484 47.125 30.188 1 98 215 LEU A C 1
ATOM 1614 O O . LEU A 1 215 ? -3.705 47.219 30.047 1 98 215 LEU A O 1
ATOM 1618 N N . LEU A 1 216 ? -1.838 46.156 30.844 1 98 216 LEU A N 1
ATOM 1619 C CA . LEU A 1 216 ? -2.637 45.219 31.609 1 98 216 LEU A CA 1
ATOM 1620 C C . LEU A 1 216 ? -3.547 45.938 32.594 1 98 216 LEU A C 1
ATOM 1622 O O . LEU A 1 216 ? -3.066 46.656 33.5 1 98 216 LEU A O 1
ATOM 1626 N N . HIS A 1 217 ? -4.824 45.781 32.469 1 97.69 217 HIS A N 1
ATOM 1627 C CA . HIS A 1 217 ? -5.746 46.531 33.312 1 97.69 217 HIS A CA 1
ATOM 1628 C C . HIS A 1 217 ? -6.012 45.781 34.625 1 97.69 217 HIS A C 1
ATOM 1630 O O . HIS A 1 217 ? -5.516 44.688 34.844 1 97.69 217 HIS A O 1
ATOM 1636 N N . GLN A 1 218 ? -6.746 46.375 35.406 1 97.44 218 GLN A N 1
ATOM 1637 C CA . GLN A 1 218 ? -6.91 45.938 36.781 1 97.44 218 GLN A CA 1
ATOM 1638 C C . GLN A 1 218 ? -7.594 44.562 36.844 1 97.44 218 GLN A C 1
ATOM 1640 O O . GLN A 1 218 ? -7.156 43.688 37.594 1 97.44 218 GLN A O 1
ATOM 1645 N N . ALA A 1 219 ? -8.625 44.469 36.156 1 96.81 219 ALA A N 1
ATOM 1646 C CA . ALA A 1 219 ? -9.367 43.188 36.156 1 96.81 219 ALA A CA 1
ATOM 1647 C C . ALA A 1 219 ? -8.484 42.031 35.75 1 96.81 219 ALA A C 1
ATOM 1649 O O . ALA A 1 219 ? -8.547 40.938 36.312 1 96.81 219 ALA A O 1
ATOM 1650 N N . ALA A 1 220 ? -7.684 42.281 34.688 1 97.56 220 ALA A N 1
ATOM 1651 C CA . ALA A 1 220 ? -6.77 41.25 34.188 1 97.56 220 ALA A CA 1
ATOM 1652 C C . ALA A 1 220 ? -5.672 40.969 35.219 1 97.56 220 ALA A C 1
ATOM 1654 O O . ALA A 1 220 ? -5.234 39.812 35.375 1 97.56 220 ALA A O 1
ATOM 1655 N N . SER A 1 221 ? -5.203 42 35.812 1 97.12 221 SER A N 1
ATOM 1656 C CA . SER A 1 221 ? -4.211 41.812 36.875 1 97.12 221 SER A CA 1
ATOM 1657 C C . SER A 1 221 ? -4.719 40.906 37.969 1 97.12 221 SER A C 1
ATOM 1659 O O . SER A 1 221 ? -4.004 40 38.406 1 97.12 221 SER A O 1
ATOM 1661 N N . GLN A 1 222 ? -5.895 41.094 38.406 1 97.06 222 GLN A N 1
ATOM 1662 C CA . GLN A 1 222 ? -6.5 40.25 39.438 1 97.06 222 GLN A CA 1
ATOM 1663 C C . GLN A 1 222 ? -6.672 38.812 38.969 1 97.06 222 GLN A C 1
ATOM 1665 O O . GLN A 1 222 ? -6.438 37.875 39.719 1 97.06 222 GLN A O 1
ATOM 1670 N N . ALA A 1 223 ? -7.047 38.688 37.812 1 97.19 223 ALA A N 1
ATOM 1671 C CA . ALA A 1 223 ? -7.34 37.375 37.281 1 97.19 223 ALA A CA 1
ATOM 1672 C C . ALA A 1 223 ? -6.059 36.594 37 1 97.19 223 ALA A C 1
ATOM 1674 O O . ALA A 1 223 ? -6.031 35.344 37.156 1 97.19 223 ALA A O 1
ATOM 1675 N N . THR A 1 224 ? -4.973 37.219 36.594 1 96.38 224 THR A N 1
ATOM 1676 C CA . THR A 1 224 ? -3.758 36.531 36.125 1 96.38 224 THR A CA 1
ATOM 1677 C C . THR A 1 224 ? -2.725 36.5 37.25 1 96.38 224 THR A C 1
ATOM 1679 O O . THR A 1 224 ? -1.784 35.688 37.219 1 96.38 224 THR A O 1
ATOM 1682 N N . GLY A 1 225 ? -2.818 37.375 38.188 1 95 225 GLY A N 1
ATOM 1683 C CA . GLY A 1 225 ? -1.822 37.5 39.25 1 95 225 GLY A CA 1
ATOM 1684 C C . GLY A 1 225 ? -0.653 38.406 38.844 1 95 225 GLY A C 1
ATOM 1685 O O . GLY A 1 225 ? 0.269 38.594 39.625 1 95 225 GLY A O 1
ATOM 1686 N N . LEU A 1 226 ? -0.684 39 37.656 1 96.06 226 LEU A N 1
ATOM 1687 C CA . LEU A 1 226 ? 0.375 39.875 37.188 1 96.06 226 LEU A CA 1
ATOM 1688 C C . LEU A 1 226 ? 0.144 41.312 37.688 1 96.06 226 LEU A C 1
ATOM 1690 O O . LEU A 1 226 ? -0.998 41.719 37.906 1 96.06 226 LEU A O 1
ATOM 1694 N N . PRO A 1 227 ? 1.2 42 37.781 1 93.94 227 PRO A N 1
ATOM 1695 C CA . PRO A 1 227 ? 1.018 43.406 38.156 1 93.94 227 PRO A CA 1
ATOM 1696 C C . PRO A 1 227 ? 0.322 44.219 37.062 1 93.94 227 PRO A C 1
ATOM 1698 O O . PRO A 1 227 ? 0.591 44.031 35.875 1 93.94 227 PRO A O 1
ATOM 1701 N N . GLU A 1 228 ? -0.507 45.125 37.562 1 95.44 228 GLU A N 1
ATOM 1702 C CA . GLU A 1 228 ? -1.146 46.062 36.625 1 95.44 228 GLU A CA 1
ATOM 1703 C C . GLU A 1 228 ? -0.112 46.938 35.938 1 95.44 228 GLU A C 1
ATOM 1705 O O . GLU A 1 228 ? 0.928 47.281 36.531 1 95.44 228 GLU A O 1
ATOM 1710 N N . GLY A 1 229 ? -0.42 47.25 34.688 1 96.38 229 GLY A N 1
ATOM 1711 C CA . GLY A 1 229 ? 0.412 48.25 34 1 96.38 229 GLY A CA 1
ATOM 1712 C C . GLY A 1 229 ? 1.46 47.625 33.094 1 96.38 229 GLY A C 1
ATOM 1713 O O . GLY A 1 229 ? 2.127 48.344 32.344 1 96.38 229 GLY A O 1
ATOM 1714 N N . ILE A 1 230 ? 1.616 46.344 33.156 1 96.19 230 ILE A N 1
ATOM 1715 C CA . ILE A 1 230 ? 2.533 45.688 32.25 1 96.19 230 ILE A CA 1
ATOM 1716 C C . ILE A 1 230 ? 2.072 45.938 30.797 1 96.19 230 ILE A C 1
ATOM 1718 O O . ILE A 1 230 ? 0.89 45.781 30.484 1 96.19 230 ILE A O 1
ATOM 1722 N N . PRO A 1 231 ? 2.984 46.375 29.906 1 97.5 231 PRO A N 1
ATOM 1723 C CA . PRO A 1 231 ? 2.588 46.562 28.516 1 97.5 231 PRO A CA 1
ATOM 1724 C C . PRO A 1 231 ? 2.104 45.281 27.859 1 97.5 231 PRO A C 1
ATOM 1726 O O . PRO A 1 231 ? 2.729 44.219 28.016 1 97.5 231 PRO A O 1
ATOM 1729 N N . VAL A 1 232 ? 0.955 45.344 27.219 1 98.06 232 VAL A N 1
ATOM 1730 C CA . VAL A 1 232 ? 0.458 44.281 26.359 1 98.06 232 VAL A CA 1
ATOM 1731 C C . VAL A 1 232 ? 0.753 44.625 24.906 1 98.06 232 VAL A C 1
ATOM 1733 O O . VAL A 1 232 ? 0.361 45.688 24.406 1 98.06 232 VAL A O 1
ATOM 1736 N N . LEU A 1 233 ? 1.484 43.75 24.25 1 97.94 233 LEU A N 1
ATOM 1737 C CA . LEU A 1 233 ? 1.889 44 22.875 1 97.94 233 LEU A CA 1
ATOM 1738 C C . LEU A 1 233 ? 0.963 43.281 21.906 1 97.94 233 LEU A C 1
ATOM 1740 O O . LEU A 1 233 ? 0.365 42.25 22.266 1 97.94 233 LEU A O 1
ATOM 1744 N N . GLN A 1 234 ? 0.817 43.875 20.703 1 97.06 234 GLN A N 1
ATOM 1745 C CA . GLN A 1 234 ? 0.045 43.188 19.672 1 97.06 234 GLN A CA 1
ATOM 1746 C C . GLN A 1 234 ? 0.649 41.812 19.344 1 97.06 234 GLN A C 1
ATOM 1748 O O . GLN A 1 234 ? 1.834 41.719 19.016 1 97.06 234 GLN A O 1
ATOM 1753 N N . GLY A 1 235 ? -0.116 40.812 19.391 1 96 235 GLY A N 1
ATOM 1754 C CA . GLY A 1 235 ? 0.324 39.469 19.109 1 96 235 GLY A CA 1
ATOM 1755 C C . GLY A 1 235 ? 0.492 39.188 17.625 1 96 235 GLY A C 1
ATOM 1756 O O . GLY A 1 235 ? 0.298 40.062 16.797 1 96 235 GLY A O 1
ATOM 1757 N N . VAL A 1 236 ? 0.885 37.938 17.328 1 96.75 236 VAL A N 1
ATOM 1758 C CA . VAL A 1 236 ? 1.027 37.438 15.969 1 96.75 236 VAL A CA 1
ATOM 1759 C C . VAL A 1 236 ? 0.466 36.031 15.891 1 96.75 236 VAL A C 1
ATOM 1761 O O . VAL A 1 236 ? 0.487 35.281 16.875 1 96.75 236 VAL A O 1
ATOM 1764 N N . GLY A 1 237 ? -0.061 35.688 14.789 1 96.06 237 GLY A N 1
ATOM 1765 C CA . GLY A 1 237 ? -0.504 34.312 14.617 1 96.06 237 GLY A CA 1
ATOM 1766 C C . GLY A 1 237 ? 0.577 33.281 14.922 1 96.06 237 GLY A C 1
ATOM 1767 O O . GLY A 1 237 ? 1.768 33.562 14.789 1 96.06 237 GLY A O 1
ATOM 1768 N N . ASP A 1 238 ? 0.154 32.062 15.281 1 93.19 238 ASP A N 1
ATOM 1769 C CA . ASP A 1 238 ? 1.087 31.047 15.742 1 93.19 238 ASP A CA 1
ATOM 1770 C C . ASP A 1 238 ? 2.086 30.672 14.648 1 93.19 238 ASP A C 1
ATOM 1772 O O . ASP A 1 238 ? 3.26 30.422 14.93 1 93.19 238 ASP A O 1
ATOM 1776 N N . LEU A 1 239 ? 1.697 30.672 13.422 1 93.69 239 LEU A N 1
ATOM 1777 C CA . LEU A 1 239 ? 2.619 30.359 12.328 1 93.69 239 LEU A CA 1
ATOM 1778 C C . LEU A 1 239 ? 3.699 31.438 12.219 1 93.69 239 LEU A C 1
ATOM 1780 O O . LEU A 1 239 ? 4.859 31.125 11.93 1 93.69 239 LEU A O 1
ATOM 1784 N N . GLY A 1 240 ? 3.287 32.688 12.344 1 95.62 240 GLY A N 1
ATOM 1785 C CA . GLY A 1 240 ? 4.262 33.75 12.359 1 95.62 240 GLY A CA 1
ATOM 1786 C C . GLY A 1 240 ? 5.262 33.656 13.492 1 95.62 240 GLY A C 1
ATOM 1787 O O . GLY A 1 240 ? 6.465 33.812 13.289 1 95.62 240 GLY A O 1
ATOM 1788 N N . ALA A 1 241 ? 4.699 33.406 14.672 1 95.75 241 ALA A N 1
ATOM 1789 C CA . ALA A 1 241 ? 5.566 33.219 15.836 1 95.75 241 ALA A CA 1
ATOM 1790 C C . ALA A 1 241 ? 6.504 32.031 15.641 1 95.75 241 ALA A C 1
ATOM 1792 O O . ALA A 1 241 ? 7.695 32.125 15.953 1 95.75 241 ALA A O 1
ATOM 1793 N N . ALA A 1 242 ? 5.984 31.016 15.125 1 94.38 242 ALA A N 1
ATOM 1794 C CA . ALA A 1 242 ? 6.777 29.812 14.898 1 94.38 242 ALA A CA 1
ATOM 1795 C C . ALA A 1 242 ? 7.867 30.062 13.852 1 94.38 242 ALA A C 1
ATOM 1797 O O . ALA A 1 242 ? 8.992 29.594 14 1 94.38 242 ALA A O 1
ATOM 1798 N N . THR A 1 243 ? 7.539 30.75 12.812 1 96.5 243 THR A N 1
ATOM 1799 C CA . THR A 1 243 ? 8.5 31.062 11.766 1 96.5 243 THR A CA 1
ATOM 1800 C C . THR A 1 243 ? 9.688 31.828 12.328 1 96.5 243 THR A C 1
ATOM 1802 O O . THR A 1 243 ? 10.844 31.453 12.102 1 96.5 243 THR A O 1
ATOM 1805 N N . VAL A 1 244 ? 9.375 32.844 13.07 1 96.44 244 VAL A N 1
ATOM 1806 C CA . VAL A 1 244 ? 10.43 33.656 13.664 1 96.44 244 VAL A CA 1
ATOM 1807 C C . VAL A 1 244 ? 11.172 32.844 14.727 1 96.44 244 VAL A C 1
ATOM 1809 O O . VAL A 1 244 ? 12.398 32.875 14.789 1 96.44 244 VAL A O 1
ATOM 1812 N N . GLY A 1 245 ? 10.461 32.125 15.5 1 95.25 245 GLY A N 1
ATOM 1813 C CA . GLY A 1 245 ? 11.031 31.359 16.578 1 95.25 245 GLY A CA 1
ATOM 1814 C C . GLY A 1 245 ? 11.883 30.203 16.109 1 95.25 245 GLY A C 1
ATOM 1815 O O . GLY A 1 245 ? 12.727 29.688 16.844 1 95.25 245 GLY A O 1
ATOM 1816 N N . ALA A 1 246 ? 11.68 29.797 14.898 1 95.62 246 ALA A N 1
ATOM 1817 C CA . ALA A 1 246 ? 12.438 28.688 14.328 1 95.62 246 ALA A CA 1
ATOM 1818 C C . ALA A 1 246 ? 13.695 29.188 13.617 1 95.62 246 ALA A C 1
ATOM 1820 O O . ALA A 1 246 ? 14.43 28.406 13.016 1 95.62 246 ALA A O 1
ATOM 1821 N N . GLY A 1 247 ? 13.891 30.469 13.695 1 94.62 247 GLY A N 1
ATOM 1822 C CA . GLY A 1 247 ? 15.07 31.047 13.07 1 94.62 247 GLY A CA 1
ATOM 1823 C C . GLY A 1 247 ? 14.859 31.406 11.609 1 94.62 247 GLY A C 1
ATOM 1824 O O . GLY A 1 247 ? 15.828 31.594 10.867 1 94.62 247 GLY A O 1
ATOM 1825 N N . ALA A 1 248 ? 13.688 31.438 11.195 1 95.94 248 ALA A N 1
ATOM 1826 C CA . ALA A 1 248 ? 13.367 31.75 9.805 1 95.94 248 ALA A CA 1
ATOM 1827 C C . ALA A 1 248 ? 12.734 33.125 9.68 1 95.94 248 ALA A C 1
ATOM 1829 O O . ALA A 1 248 ? 11.875 33.344 8.82 1 95.94 248 ALA A O 1
ATOM 1830 N N . GLY A 1 249 ? 13.109 34.031 10.508 1 95.31 249 GLY A N 1
ATOM 1831 C CA . GLY A 1 249 ? 12.523 35.344 10.531 1 95.31 249 GLY A CA 1
ATOM 1832 C C . GLY A 1 249 ? 13.109 36.281 9.484 1 95.31 249 GLY A C 1
ATOM 1833 O O . GLY A 1 249 ? 12.539 37.344 9.195 1 95.31 249 GLY A O 1
ATOM 1834 N N . ARG A 1 250 ? 14.203 35.875 8.977 1 94 250 ARG A N 1
ATOM 1835 C CA . ARG A 1 250 ? 14.867 36.688 7.953 1 94 250 ARG A CA 1
ATOM 1836 C C . ARG A 1 250 ? 14.625 36.094 6.562 1 94 250 ARG A C 1
ATOM 1838 O O . ARG A 1 250 ? 14.633 34.875 6.379 1 94 250 ARG A O 1
ATOM 1845 N N . PRO A 1 251 ? 14.492 37.062 5.551 1 92.5 251 PRO A N 1
ATOM 1846 C CA . PRO A 1 251 ? 14.297 36.562 4.191 1 92.5 251 PRO A CA 1
ATOM 1847 C C . PRO A 1 251 ? 15.383 35.562 3.758 1 92.5 251 PRO A C 1
ATOM 1849 O O . PRO A 1 251 ? 16.562 35.781 4.043 1 92.5 251 PRO A O 1
ATOM 1852 N N . GLY A 1 252 ? 14.883 34.5 3.111 1 89.75 252 GLY A N 1
ATOM 1853 C CA . GLY A 1 252 ? 15.812 33.5 2.609 1 89.75 252 GLY A CA 1
ATOM 1854 C C . GLY A 1 252 ? 15.953 32.312 3.535 1 89.75 252 GLY A C 1
ATOM 1855 O O . GLY A 1 252 ? 16.469 31.266 3.133 1 89.75 252 GLY A O 1
ATOM 1856 N N . ARG A 1 253 ? 15.477 32.438 4.754 1 93.69 253 ARG A N 1
ATOM 1857 C CA . ARG A 1 253 ? 15.539 31.328 5.707 1 93.69 253 ARG A CA 1
ATOM 1858 C C . ARG A 1 253 ? 14.227 30.547 5.742 1 93.69 253 ARG A C 1
ATOM 1860 O O . ARG A 1 253 ? 13.164 31.125 5.492 1 93.69 253 ARG A O 1
ATOM 1867 N N . ALA A 1 254 ? 14.391 29.297 6.008 1 96.38 254 ALA A N 1
ATOM 1868 C CA . ALA A 1 254 ? 13.219 28.422 6 1 96.38 254 ALA A CA 1
ATOM 1869 C C . ALA A 1 254 ? 13.266 27.438 7.172 1 96.38 254 ALA A C 1
ATOM 1871 O O . ALA A 1 254 ? 14.312 27.25 7.793 1 96.38 254 ALA A O 1
ATOM 1872 N N . TYR A 1 255 ? 12.094 26.953 7.508 1 96.88 255 TYR A N 1
ATOM 1873 C CA . TYR A 1 255 ? 12 25.891 8.492 1 96.88 255 TYR A CA 1
ATOM 1874 C C . TYR A 1 255 ? 10.898 24.891 8.125 1 96.88 255 TYR A C 1
ATOM 1876 O O . TYR A 1 255 ? 10.047 25.188 7.281 1 96.88 255 TYR A O 1
ATOM 1884 N N . ALA A 1 256 ? 11.031 23.719 8.672 1 97.44 256 ALA A N 1
ATOM 1885 C CA . ALA A 1 256 ? 10.023 22.672 8.484 1 97.44 256 ALA A CA 1
ATOM 1886 C C . ALA A 1 256 ? 9.391 22.281 9.812 1 97.44 256 ALA A C 1
ATOM 1888 O O . ALA A 1 256 ? 10.055 22.281 10.852 1 97.44 256 ALA A O 1
ATOM 1889 N N . TYR A 1 257 ? 8.156 22.125 9.734 1 95.44 257 TYR A N 1
ATOM 1890 C CA . TYR A 1 257 ? 7.398 21.594 10.867 1 95.44 257 TYR A CA 1
ATOM 1891 C C . TYR A 1 257 ? 6.941 20.172 10.602 1 95.44 257 TYR A C 1
ATOM 1893 O O . TYR A 1 257 ? 6.262 19.906 9.609 1 95.44 257 TYR A O 1
ATOM 1901 N N . LEU A 1 258 ? 7.289 19.203 11.477 1 94.94 258 LEU A N 1
ATOM 1902 C CA . LEU A 1 258 ? 6.949 17.797 11.336 1 94.94 258 LEU A CA 1
ATOM 1903 C C . LEU A 1 258 ? 6.145 17.297 12.531 1 94.94 258 LEU A C 1
ATOM 1905 O O . LEU A 1 258 ? 6.691 16.672 13.445 1 94.94 258 LEU A O 1
ATOM 1909 N N . GLY A 1 259 ? 4.895 17.578 12.578 1 89.94 259 GLY A N 1
ATOM 1910 C CA . GLY A 1 259 ? 3.92 17.062 13.516 1 89.94 259 GLY A CA 1
ATOM 1911 C C . GLY A 1 259 ? 2.98 16.031 12.898 1 89.94 259 GLY A C 1
ATOM 1912 O O . GLY A 1 259 ? 3.365 15.312 11.977 1 89.94 259 GLY A O 1
ATOM 1913 N N . THR A 1 260 ? 1.713 16 13.477 1 85.75 260 THR A N 1
ATOM 1914 C CA . THR A 1 260 ? 0.716 15.188 12.797 1 85.75 260 THR A CA 1
ATOM 1915 C C . THR A 1 260 ? 0.541 15.633 11.352 1 85.75 260 THR A C 1
ATOM 1917 O O . THR A 1 260 ? 0.557 14.812 10.438 1 85.75 260 THR A O 1
ATOM 1920 N N . SER A 1 261 ? 0.312 16.969 11.195 1 88.31 261 SER A N 1
ATOM 1921 C CA . SER A 1 261 ? 0.453 17.609 9.898 1 88.31 261 SER A CA 1
ATOM 1922 C C . SER A 1 261 ? 1.833 18.25 9.742 1 88.31 261 SER A C 1
ATOM 1924 O O . SER A 1 261 ? 2.684 18.109 10.625 1 88.31 261 SER A O 1
ATOM 1926 N N . GLY A 1 262 ? 2.131 18.781 8.562 1 92.62 262 GLY A N 1
ATOM 1927 C CA . GLY A 1 262 ? 3.432 19.406 8.344 1 92.62 262 GLY A CA 1
ATOM 1928 C C . GLY A 1 262 ? 3.385 20.562 7.371 1 92.62 262 GLY A C 1
ATOM 1929 O O . GLY A 1 262 ? 2.352 20.812 6.754 1 92.62 262 GLY A O 1
ATOM 1930 N N . TRP A 1 263 ? 4.469 21.312 7.359 1 96.06 263 TRP A N 1
ATOM 1931 C CA . TRP A 1 263 ? 4.652 22.359 6.367 1 96.06 263 TRP A CA 1
ATOM 1932 C C . TRP A 1 263 ? 6.121 22.75 6.254 1 96.06 263 TRP A C 1
ATOM 1934 O O . TRP A 1 263 ? 6.945 22.359 7.082 1 96.06 263 TRP A O 1
ATOM 1944 N N . VAL A 1 264 ? 6.41 23.375 5.219 1 97.31 264 VAL A N 1
ATOM 1945 C CA . VAL A 1 264 ? 7.637 24.156 5.062 1 97.31 264 VAL A CA 1
ATOM 1946 C C . VAL A 1 264 ? 7.293 25.625 4.859 1 97.31 264 VAL A C 1
ATOM 1948 O O . VAL A 1 264 ? 6.371 25.953 4.109 1 97.31 264 VAL A O 1
ATOM 1951 N N . ALA A 1 265 ? 7.977 26.438 5.609 1 96.62 265 ALA A N 1
ATOM 1952 C CA . ALA A 1 265 ? 7.719 27.875 5.508 1 96.62 265 ALA A CA 1
ATOM 1953 C C . ALA A 1 265 ? 9.023 28.656 5.332 1 96.62 265 ALA A C 1
ATOM 1955 O O . ALA A 1 265 ? 10.078 28.219 5.809 1 96.62 265 ALA A O 1
ATOM 1956 N N . CYS A 1 266 ? 8.93 29.719 4.648 1 95.62 266 CYS A N 1
ATOM 1957 C CA . CYS A 1 266 ? 10.094 30.578 4.457 1 95.62 266 CYS A CA 1
ATOM 1958 C C . CYS A 1 266 ? 9.68 32.062 4.457 1 95.62 266 CYS A C 1
ATOM 1960 O O . CYS A 1 266 ? 8.531 32.375 4.168 1 95.62 266 CYS A O 1
ATOM 1962 N N . SER A 1 267 ? 10.602 32.875 4.918 1 95.94 267 SER A N 1
ATOM 1963 C CA . SER A 1 267 ? 10.43 34.312 4.836 1 95.94 267 SER A CA 1
ATOM 1964 C C . SER A 1 267 ? 10.953 34.875 3.514 1 95.94 267 SER A C 1
ATOM 1966 O O . SER A 1 267 ? 11.984 34.406 3.014 1 95.94 267 SER A O 1
ATOM 1968 N N . ALA A 1 268 ? 10.188 35.781 3.004 1 93.75 268 ALA A N 1
ATOM 1969 C CA . ALA A 1 268 ? 10.547 36.344 1.711 1 93.75 268 ALA A CA 1
ATOM 1970 C C . ALA A 1 268 ? 10.227 37.844 1.662 1 93.75 268 ALA A C 1
ATOM 1972 O O . ALA A 1 268 ? 9.375 38.344 2.412 1 93.75 268 ALA A O 1
ATOM 1973 N N . THR A 1 269 ? 10.953 38.531 0.768 1 91.81 269 THR A N 1
ATOM 1974 C CA . THR A 1 269 ? 10.688 39.969 0.563 1 91.81 269 THR A CA 1
ATOM 1975 C C . THR A 1 269 ? 9.68 40.156 -0.563 1 91.81 269 THR A C 1
ATOM 1977 O O . THR A 1 269 ? 9 41.188 -0.618 1 91.81 269 THR A O 1
ATOM 1980 N N . GLN A 1 270 ? 9.672 39.281 -1.441 1 87.25 270 GLN A N 1
ATOM 1981 C CA . GLN A 1 270 ? 8.719 39.25 -2.551 1 87.25 270 GLN A CA 1
ATOM 1982 C C . GLN A 1 270 ? 8.062 37.875 -2.678 1 87.25 270 GLN A C 1
ATOM 1984 O O . GLN A 1 270 ? 8.695 36.844 -2.432 1 87.25 270 GLN A O 1
ATOM 1989 N N . ALA A 1 271 ? 6.801 38 -2.848 1 79.69 271 ALA A N 1
ATOM 1990 C CA . ALA A 1 271 ? 6.148 36.719 -3.021 1 79.69 271 ALA A CA 1
ATOM 1991 C C . ALA A 1 271 ? 4.996 36.812 -4.016 1 79.69 271 ALA A C 1
ATOM 1993 O O . ALA A 1 271 ? 4.355 37.875 -4.133 1 79.69 271 ALA A O 1
ATOM 1994 N N . GLN A 1 272 ? 4.887 35.719 -4.855 1 77.44 272 GLN A N 1
ATOM 1995 C CA . GLN A 1 272 ? 3.768 35.594 -5.777 1 77.44 272 GLN A CA 1
ATOM 1996 C C . GLN A 1 272 ? 2.832 34.469 -5.348 1 77.44 272 GLN A C 1
ATOM 1998 O O . GLN A 1 272 ? 3.287 33.375 -4.988 1 77.44 272 GLN A O 1
ATOM 2003 N N . PRO A 1 273 ? 1.565 34.844 -5.355 1 76.38 273 PRO A N 1
ATOM 2004 C CA . PRO A 1 273 ? 0.613 33.781 -5.051 1 76.38 273 PRO A CA 1
ATOM 2005 C C . PRO A 1 273 ? 0.666 32.656 -6.062 1 76.38 273 PRO A C 1
ATOM 2007 O O . PRO A 1 273 ? 0.899 32.875 -7.25 1 76.38 273 PRO A O 1
ATOM 2010 N N . ASP A 1 274 ? 0.662 31.406 -5.617 1 78 274 ASP A N 1
ATOM 2011 C CA . ASP A 1 274 ? 0.536 30.219 -6.465 1 78 274 ASP A CA 1
ATOM 2012 C C . ASP A 1 274 ? -0.471 29.234 -5.883 1 78 274 ASP A C 1
ATOM 2014 O O . ASP A 1 274 ? -0.094 28.156 -5.426 1 78 274 ASP A O 1
ATOM 2018 N N . PRO A 1 275 ? -1.672 29.562 -6.066 1 68.69 275 PRO A N 1
ATOM 2019 C CA . PRO A 1 275 ? -2.703 28.719 -5.441 1 68.69 275 PRO A CA 1
ATOM 2020 C C . PRO A 1 275 ? -2.789 27.328 -6.055 1 68.69 275 PRO A C 1
ATOM 2022 O O . PRO A 1 275 ? -3.176 26.375 -5.379 1 68.69 275 PRO A O 1
ATOM 2025 N N . GLY A 1 276 ? -2.508 27.219 -7.246 1 74.19 276 GLY A N 1
ATOM 2026 C CA . GLY A 1 276 ? -2.574 25.922 -7.891 1 74.19 276 GLY A CA 1
ATOM 2027 C C . GLY A 1 276 ? -1.658 24.891 -7.254 1 74.19 276 GLY A C 1
ATOM 2028 O O . GLY A 1 276 ? -1.961 23.688 -7.258 1 74.19 276 GLY A O 1
ATOM 2029 N N . ARG A 1 277 ? -0.66 25.391 -6.59 1 82.75 277 ARG A N 1
ATOM 2030 C CA . ARG A 1 277 ? 0.289 24.484 -5.953 1 82.75 277 ARG A CA 1
ATOM 2031 C C . ARG A 1 277 ? 0.064 24.422 -4.445 1 82.75 277 ARG A C 1
ATOM 2033 O O . ARG A 1 277 ? 0.857 23.828 -3.719 1 82.75 277 ARG A O 1
ATOM 2040 N N . GLY A 1 278 ? -0.903 25.141 -4.012 1 83.19 278 GLY A N 1
ATOM 2041 C CA . GLY A 1 278 ? -1.31 25.047 -2.619 1 83.19 278 GLY A CA 1
ATOM 2042 C C . GLY A 1 278 ? -0.464 25.891 -1.693 1 83.19 278 GLY A C 1
ATOM 2043 O O . GLY A 1 278 ? -0.409 25.656 -0.487 1 83.19 278 GLY A O 1
ATOM 2044 N N . LEU A 1 279 ? 0.197 26.844 -2.246 1 87.88 279 LEU A N 1
ATOM 2045 C CA . LEU A 1 279 ? 1.02 27.75 -1.442 1 87.88 279 LEU A CA 1
ATOM 2046 C C . LEU A 1 279 ? 0.152 28.75 -0.69 1 87.88 279 LEU A C 1
ATOM 2048 O O . LEU A 1 279 ? -0.77 29.328 -1.265 1 87.88 279 LEU A O 1
ATOM 2052 N N . PHE A 1 280 ? 0.424 28.844 0.575 1 87.38 280 PHE A N 1
ATOM 2053 C CA . PHE A 1 280 ? -0.208 29.859 1.406 1 87.38 280 PHE A CA 1
ATOM 2054 C C . PHE A 1 280 ? 0.717 31.062 1.598 1 87.38 280 PHE A C 1
ATOM 2056 O O . PHE A 1 280 ? 1.914 30.891 1.841 1 87.38 280 PHE A O 1
ATOM 2063 N N . LEU A 1 281 ? 0.189 32.188 1.345 1 89.56 281 LEU A N 1
ATOM 2064 C CA . LEU A 1 281 ? 0.954 33.406 1.479 1 89.56 281 LEU A CA 1
ATOM 2065 C C . LEU A 1 281 ? 0.414 34.281 2.623 1 89.56 281 LEU A C 1
ATOM 2067 O O . LEU A 1 281 ? -0.774 34.594 2.65 1 89.56 281 LEU A O 1
ATOM 2071 N N . LEU A 1 282 ? 1.321 34.562 3.582 1 91.44 282 LEU A N 1
ATOM 2072 C CA . LEU A 1 282 ? 0.954 35.438 4.715 1 91.44 282 LEU A CA 1
ATOM 2073 C C . LEU A 1 282 ? 1.881 36.625 4.816 1 91.44 282 LEU A C 1
ATOM 2075 O O . LEU A 1 282 ? 2.998 36.594 4.293 1 91.44 282 LEU A O 1
ATOM 2079 N N . ARG A 1 283 ? 1.319 37.625 5.434 1 92.81 283 ARG A N 1
ATOM 2080 C CA . ARG A 1 283 ? 2.215 38.719 5.793 1 92.81 283 ARG A CA 1
ATOM 2081 C C . ARG A 1 283 ? 3.119 38.312 6.957 1 92.81 283 ARG A C 1
ATOM 2083 O O . ARG A 1 283 ? 2.691 37.594 7.871 1 92.81 283 ARG A O 1
ATOM 2090 N N . HIS A 1 284 ? 4.328 38.781 6.867 1 94.25 284 HIS A N 1
ATOM 2091 C CA . HIS A 1 284 ? 5.344 38.531 7.887 1 94.25 284 HIS A CA 1
ATOM 2092 C C . HIS A 1 284 ? 5.141 39.438 9.094 1 94.25 284 HIS A C 1
ATOM 2094 O O . HIS A 1 284 ? 4.453 40.438 9.008 1 94.25 284 HIS A O 1
ATOM 2100 N N . ALA A 1 285 ? 5.734 39.031 10.273 1 94.06 285 ALA A N 1
ATOM 2101 C CA . ALA A 1 285 ? 5.738 39.906 11.445 1 94.06 285 ALA A CA 1
ATOM 2102 C C . ALA A 1 285 ? 6.406 41.25 11.125 1 94.06 285 ALA A C 1
ATOM 2104 O O . ALA A 1 285 ? 6.074 42.25 11.719 1 94.06 285 ALA A O 1
ATOM 2105 N N . ASP A 1 286 ? 7.434 41.188 10.273 1 92.25 286 ASP A N 1
ATOM 2106 C CA . ASP A 1 286 ? 7.902 42.375 9.594 1 92.25 286 ASP A CA 1
ATOM 2107 C C . ASP A 1 286 ? 7.004 42.75 8.406 1 92.25 286 ASP A C 1
ATOM 2109 O O . ASP A 1 286 ? 7.008 42.031 7.395 1 92.25 286 ASP A O 1
ATOM 2113 N N . PRO A 1 287 ? 6.281 43.812 8.516 1 89.31 287 PRO A N 1
ATOM 2114 C CA . PRO A 1 287 ? 5.215 44.094 7.551 1 89.31 287 PRO A CA 1
ATOM 2115 C C . PRO A 1 287 ? 5.746 44.281 6.133 1 89.31 287 PRO A C 1
ATOM 2117 O O . PRO A 1 287 ? 4.957 44.438 5.195 1 89.31 287 PRO A O 1
ATOM 2120 N N . ARG A 1 288 ? 7.02 44.312 5.949 1 89.44 288 ARG A N 1
ATOM 2121 C CA . ARG A 1 288 ? 7.598 44.469 4.617 1 89.44 288 ARG A CA 1
ATOM 2122 C C . ARG A 1 288 ? 7.789 43.125 3.947 1 89.44 288 ARG A C 1
ATOM 2124 O O . ARG A 1 288 ? 7.996 43.031 2.736 1 89.44 288 ARG A O 1
ATOM 2131 N N . GLY A 1 289 ? 7.672 42.125 4.711 1 92.81 289 GLY A N 1
ATOM 2132 C CA . GLY A 1 289 ? 7.973 40.812 4.164 1 92.81 289 GLY A CA 1
ATOM 2133 C C . GLY A 1 289 ? 6.762 39.906 4.102 1 92.81 289 GLY A C 1
ATOM 2134 O O . GLY A 1 289 ? 5.645 40.312 4.406 1 92.81 289 GLY A O 1
ATOM 2135 N N . PHE A 1 290 ? 7.035 38.688 3.641 1 93.88 290 PHE A N 1
ATOM 2136 C CA . PHE A 1 290 ? 6.016 37.656 3.498 1 93.88 290 PHE A CA 1
ATOM 2137 C C . PHE A 1 290 ? 6.488 36.344 4.102 1 93.88 290 PHE A C 1
ATOM 2139 O O . PHE A 1 290 ? 7.691 36.125 4.242 1 93.88 290 PHE A O 1
ATOM 2146 N N . ILE A 1 291 ? 5.48 35.594 4.547 1 94.88 291 ILE A N 1
ATOM 2147 C CA . ILE A 1 291 ? 5.719 34.188 4.844 1 94.88 291 ILE A CA 1
ATOM 2148 C C . ILE A 1 291 ? 5.051 33.312 3.777 1 94.88 291 ILE A C 1
ATOM 2150 O O . ILE A 1 291 ? 3.854 33.438 3.516 1 94.88 291 ILE A O 1
ATOM 2154 N N . GLN A 1 292 ? 5.836 32.5 3.121 1 94.12 292 GLN A N 1
ATOM 2155 C CA . GLN A 1 292 ? 5.312 31.484 2.225 1 94.12 292 GLN A CA 1
ATOM 2156 C C . GLN A 1 292 ? 5.285 30.125 2.904 1 94.12 292 GLN A C 1
ATOM 2158 O O . GLN A 1 292 ? 6.254 29.719 3.549 1 94.12 292 GLN A O 1
ATOM 2163 N N . VAL A 1 293 ? 4.125 29.531 2.781 1 94.5 293 VAL A N 1
ATOM 2164 C CA . VAL A 1 293 ? 3.973 28.25 3.471 1 94.5 293 VAL A CA 1
ATOM 2165 C C . VAL A 1 293 ? 3.463 27.203 2.496 1 94.5 293 VAL A C 1
ATOM 2167 O O . VAL A 1 293 ? 2.467 27.406 1.801 1 94.5 293 VAL A O 1
ATOM 2170 N N . ALA A 1 294 ? 4.156 26.156 2.369 1 94.94 294 ALA A N 1
ATOM 2171 C CA . ALA A 1 294 ? 3.672 24.953 1.694 1 94.94 294 ALA A CA 1
ATOM 2172 C C . ALA A 1 294 ? 3.242 23.891 2.703 1 94.94 294 ALA A C 1
ATOM 2174 O O . ALA A 1 294 ? 4.086 23.266 3.359 1 94.94 294 ALA A O 1
ATOM 2175 N N . PRO A 1 295 ? 1.957 23.703 2.783 1 92.44 295 PRO A N 1
ATOM 2176 C CA . PRO A 1 295 ? 1.457 22.812 3.828 1 92.44 295 PRO A CA 1
ATOM 2177 C C . PRO A 1 295 ? 1.298 21.359 3.344 1 92.44 295 PRO A C 1
ATOM 2179 O O . PRO A 1 295 ? 1.232 21.125 2.137 1 92.44 295 PRO A O 1
ATOM 2182 N N . MET A 1 296 ? 1.316 20.438 4.176 1 94 296 MET A N 1
ATOM 2183 C CA . MET A 1 296 ? 0.938 19.047 3.967 1 94 296 MET A CA 1
ATOM 2184 C C . MET A 1 296 ? -0.056 18.594 5.027 1 94 296 MET A C 1
ATOM 2186 O O . MET A 1 296 ? 0.111 18.891 6.211 1 94 296 MET A O 1
ATOM 2190 N N . LEU A 1 297 ? -1.056 17.953 4.633 1 88.31 297 LEU A N 1
ATOM 2191 C CA . LEU A 1 297 ? -2.168 17.641 5.52 1 88.31 297 LEU A CA 1
ATOM 2192 C C . LEU A 1 297 ? -1.767 16.562 6.535 1 88.31 297 LEU A C 1
ATOM 2194 O O . LEU A 1 297 ? -2.254 16.562 7.668 1 88.31 297 LEU A O 1
ATOM 2198 N N . THR A 1 298 ? -0.913 15.594 6.062 1 91.19 298 THR A N 1
ATOM 2199 C CA . THR A 1 298 ? -0.488 14.539 6.973 1 91.19 298 THR A CA 1
ATOM 2200 C C . THR A 1 298 ? 1.014 14.289 6.852 1 91.19 298 THR A C 1
ATOM 2202 O O . THR A 1 298 ? 1.513 13.969 5.773 1 91.19 298 THR A O 1
ATOM 2205 N N . ALA A 1 299 ? 1.735 14.516 7.918 1 95.81 299 ALA A N 1
ATOM 2206 C CA . ALA A 1 299 ? 3.16 14.203 8 1 95.81 299 ALA A CA 1
ATOM 2207 C C . ALA A 1 299 ? 3.418 13.078 9 1 95.81 299 ALA A C 1
ATOM 2209 O O . ALA A 1 299 ? 3.299 11.898 8.656 1 95.81 299 ALA A O 1
ATOM 2210 N N . GLY A 1 300 ? 3.592 13.453 10.297 1 94.62 300 GLY A N 1
ATOM 2211 C CA . GLY A 1 300 ? 3.762 12.438 11.328 1 94.62 300 GLY A CA 1
ATOM 2212 C C . GLY A 1 300 ? 2.555 11.531 11.484 1 94.62 300 GLY A C 1
ATOM 2213 O O . GLY A 1 300 ? 2.674 10.414 11.977 1 94.62 300 GLY A O 1
ATOM 2214 N N . GLY A 1 301 ? 1.427 12.023 11.078 1 92.19 301 GLY A N 1
ATOM 2215 C CA . GLY A 1 301 ? 0.222 11.211 11.102 1 92.19 301 GLY A CA 1
ATOM 2216 C C . GLY A 1 301 ? 0.364 9.914 10.32 1 92.19 301 GLY A C 1
ATOM 2217 O O . GLY A 1 301 ? -0.295 8.922 10.641 1 92.19 301 GLY A O 1
ATOM 2218 N N . ASN A 1 302 ? 1.18 9.922 9.266 1 97.06 302 ASN A N 1
ATOM 2219 C CA . ASN A 1 302 ? 1.423 8.703 8.492 1 97.06 302 ASN A CA 1
ATOM 2220 C C . ASN A 1 302 ? 2.074 7.621 9.352 1 97.06 302 ASN A C 1
ATOM 2222 O O . ASN A 1 302 ? 1.719 6.449 9.242 1 97.06 302 ASN A O 1
ATOM 2226 N N . LEU A 1 303 ? 3.068 8.031 10.164 1 96.69 303 LEU A N 1
ATOM 2227 C CA . LEU A 1 303 ? 3.709 7.082 11.062 1 96.69 303 LEU A CA 1
ATOM 2228 C C . LEU A 1 303 ? 2.73 6.594 12.125 1 96.69 303 LEU A C 1
ATOM 2230 O O . LEU A 1 303 ? 2.752 5.418 12.5 1 96.69 303 LEU A O 1
ATOM 2234 N N . ALA A 1 304 ? 1.952 7.508 12.633 1 92.88 304 ALA A N 1
ATOM 2235 C CA . ALA A 1 304 ? 0.929 7.141 13.609 1 92.88 304 ALA A CA 1
ATOM 2236 C C . ALA A 1 304 ? -0.028 6.098 13.031 1 92.88 304 ALA A C 1
ATOM 2238 O O . ALA A 1 304 ? -0.389 5.137 13.711 1 92.88 304 ALA A O 1
ATOM 2239 N N . TRP A 1 305 ? -0.471 6.293 11.852 1 94.31 305 TRP A N 1
ATOM 2240 C CA . TRP A 1 305 ? -1.341 5.344 11.164 1 94.31 305 TRP A CA 1
ATOM 2241 C C . TRP A 1 305 ? -0.684 3.969 11.078 1 94.31 305 TRP A C 1
ATOM 2243 O O . TRP A 1 305 ? -1.287 2.961 11.453 1 94.31 305 TRP A O 1
ATOM 2253 N N . LEU A 1 306 ? 0.575 3.939 10.531 1 97.25 306 LEU A N 1
ATOM 2254 C CA . LEU A 1 306 ? 1.269 2.664 10.383 1 97.25 306 LEU A CA 1
ATOM 2255 C C . LEU A 1 306 ? 1.433 1.972 11.727 1 97.25 306 LEU A C 1
ATOM 2257 O O . LEU A 1 306 ? 1.308 0.748 11.82 1 97.25 306 LEU A O 1
ATOM 2261 N N . ARG A 1 307 ? 1.769 2.777 12.758 1 94.88 307 ARG A N 1
ATOM 2262 C CA . ARG A 1 307 ? 1.883 2.238 14.109 1 94.88 307 ARG A CA 1
ATOM 2263 C C . ARG A 1 307 ? 0.61 1.501 14.516 1 94.88 307 ARG A C 1
ATOM 2265 O O . ARG A 1 307 ? 0.674 0.409 15.086 1 94.88 307 ARG A O 1
ATOM 2272 N N . GLY A 1 308 ? -0.492 2.113 14.234 1 92.69 308 GLY A N 1
ATOM 2273 C CA . GLY A 1 308 ? -1.766 1.472 14.523 1 92.69 308 GLY A CA 1
ATOM 2274 C C . GLY A 1 308 ? -1.953 0.161 13.781 1 92.69 308 GLY A C 1
ATOM 2275 O O . GLY A 1 308 ? -2.424 -0.822 14.359 1 92.69 308 GLY A O 1
ATOM 2276 N N . VAL A 1 309 ? -1.592 0.118 12.547 1 94.44 309 VAL A N 1
ATOM 2277 C CA . VAL A 1 309 ? -1.762 -1.046 11.68 1 94.44 309 VAL A CA 1
ATOM 2278 C C . VAL A 1 309 ? -0.859 -2.182 12.156 1 94.44 309 VAL A C 1
ATOM 2280 O O . VAL A 1 309 ? -1.259 -3.348 12.148 1 94.44 309 VAL A O 1
ATOM 2283 N N . LEU A 1 310 ? 0.382 -1.868 12.523 1 93.56 310 LEU A N 1
ATOM 2284 C CA . LEU A 1 310 ? 1.372 -2.879 12.883 1 93.56 310 LEU A CA 1
ATOM 2285 C C . LEU A 1 310 ? 1.165 -3.357 14.32 1 93.56 310 LEU A C 1
ATOM 2287 O O . LEU A 1 310 ? 1.739 -4.367 14.727 1 93.56 310 LEU A O 1
ATOM 2291 N N . SER A 1 311 ? 0.287 -2.52 14.977 1 89.12 311 SER A N 1
ATOM 2292 C CA . SER A 1 311 ? 0.041 -2.879 16.375 1 89.12 311 SER A CA 1
ATOM 2293 C C . SER A 1 311 ? -0.968 -4.02 16.469 1 89.12 311 SER A C 1
ATOM 2295 O O . SER A 1 311 ? -1.874 -4.133 15.648 1 89.12 311 SER A O 1
ATOM 2297 N N . SER A 1 312 ? -0.773 -4.984 17.203 1 76.62 312 SER A N 1
ATOM 2298 C CA . SER A 1 312 ? -1.733 -6.035 17.516 1 76.62 312 SER A CA 1
ATOM 2299 C C . SER A 1 312 ? -2.389 -5.789 18.875 1 76.62 312 SER A C 1
ATOM 2301 O O . SER A 1 312 ? -3.014 -4.746 19.094 1 76.62 312 SER A O 1
ATOM 2303 N N . GLU A 1 313 ? -2.273 -6.762 19.703 1 66.5 313 GLU A N 1
ATOM 2304 C CA . GLU A 1 313 ? -2.836 -6.637 21.047 1 66.5 313 GLU A CA 1
ATOM 2305 C C . GLU A 1 313 ? -2.102 -5.574 21.859 1 66.5 313 GLU A C 1
ATOM 2307 O O . GLU A 1 313 ? -2.729 -4.773 22.547 1 66.5 313 GLU A O 1
ATOM 2312 N N . ALA A 1 314 ? -0.793 -5.574 21.641 1 71.12 314 ALA A N 1
ATOM 2313 C CA . ALA A 1 314 ? -0.006 -4.562 22.344 1 71.12 314 ALA A CA 1
ATOM 2314 C C . ALA A 1 314 ? 0.383 -3.426 21.406 1 71.12 314 ALA A C 1
ATOM 2316 O O . ALA A 1 314 ? 0.932 -3.662 20.328 1 71.12 314 ALA A O 1
ATOM 2317 N N . LEU A 1 315 ? 0.087 -2.291 21.891 1 79.31 315 LEU A N 1
ATOM 2318 C CA . LEU A 1 315 ? 0.385 -1.117 21.078 1 79.31 315 LEU A CA 1
ATOM 2319 C C . LEU A 1 315 ? 1.889 -0.881 21 1 79.31 315 LEU A C 1
ATOM 2321 O O . LEU A 1 315 ? 2.586 -0.919 22.016 1 79.31 315 LEU A O 1
ATOM 2325 N N . LEU A 1 316 ? 2.383 -0.807 19.844 1 86.94 316 LEU A N 1
ATOM 2326 C CA . LEU A 1 316 ? 3.766 -0.394 19.625 1 86.94 316 LEU A CA 1
ATOM 2327 C C . LEU A 1 316 ? 3.938 1.095 19.906 1 86.94 316 LEU A C 1
ATOM 2329 O O . LEU A 1 316 ? 3.062 1.899 19.578 1 86.94 316 LEU A O 1
ATOM 2333 N N . ASP A 1 317 ? 4.977 1.467 20.5 1 90.12 317 ASP A N 1
ATOM 2334 C CA . ASP A 1 317 ? 5.262 2.896 20.578 1 90.12 317 ASP A CA 1
ATOM 2335 C C . ASP A 1 317 ? 6.031 3.365 19.344 1 90.12 317 ASP A C 1
ATOM 2337 O O . ASP A 1 317 ? 6.367 2.561 18.469 1 90.12 317 ASP A O 1
ATOM 2341 N N . TYR A 1 318 ? 6.273 4.621 19.25 1 92.12 318 TYR A N 1
ATOM 2342 C CA . TYR A 1 318 ? 6.879 5.203 18.062 1 92.12 318 TYR A CA 1
ATOM 2343 C C . TYR A 1 318 ? 8.328 4.754 17.922 1 92.12 318 TYR A C 1
ATOM 2345 O O . TYR A 1 318 ? 8.797 4.504 16.797 1 92.12 318 TYR A O 1
ATOM 2353 N N . ASP A 1 319 ? 9.016 4.672 19 1 92.88 319 ASP A N 1
ATOM 2354 C CA . ASP A 1 319 ? 10.422 4.262 18.953 1 92.88 319 ASP A CA 1
ATOM 2355 C C . ASP A 1 319 ? 10.562 2.842 18.406 1 92.88 319 ASP A C 1
ATOM 2357 O O . ASP A 1 319 ? 11.516 2.535 17.703 1 92.88 319 ASP A O 1
ATOM 2361 N N . GLN A 1 320 ? 9.664 2.018 18.797 1 93.88 320 GLN A N 1
ATOM 2362 C CA . GLN A 1 320 ? 9.672 0.645 18.297 1 93.88 320 GLN A CA 1
ATOM 2363 C C . GLN A 1 320 ? 9.461 0.604 16.797 1 93.88 320 GLN A C 1
ATOM 2365 O O . GLN A 1 320 ? 10.109 -0.179 16.094 1 93.88 320 GLN A O 1
ATOM 2370 N N . VAL A 1 321 ? 8.57 1.438 16.281 1 95.06 321 VAL A N 1
ATOM 2371 C CA . VAL A 1 321 ? 8.312 1.486 14.836 1 95.06 321 VAL A CA 1
ATOM 2372 C C . VAL A 1 321 ? 9.531 2.043 14.109 1 95.06 321 VAL A C 1
ATOM 2374 O O . VAL A 1 321 ? 9.898 1.559 13.039 1 95.06 321 VAL A O 1
ATOM 2377 N N . VAL A 1 322 ? 10.188 3.031 14.688 1 96.31 322 VAL A N 1
ATOM 2378 C CA . VAL A 1 322 ? 11.375 3.625 14.086 1 96.31 322 VAL A CA 1
ATOM 2379 C C . VAL A 1 322 ? 12.516 2.613 14.086 1 96.31 322 VAL A C 1
ATOM 2381 O O . VAL A 1 322 ? 13.32 2.574 13.148 1 96.31 322 VAL A O 1
ATOM 2384 N N . ARG A 1 323 ? 12.57 1.831 15.117 1 96.06 323 ARG A N 1
ATOM 2385 C CA . ARG A 1 323 ? 13.578 0.777 15.156 1 96.06 323 ARG A CA 1
ATOM 2386 C C . ARG A 1 323 ? 13.375 -0.219 14.016 1 96.06 3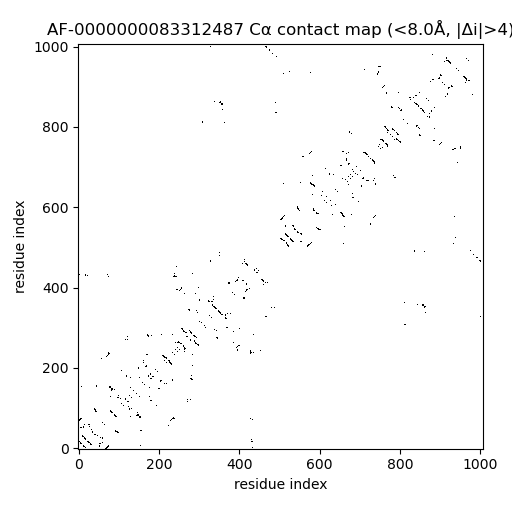23 ARG A C 1
ATOM 2388 O O . ARG A 1 323 ? 14.344 -0.721 13.445 1 96.06 323 ARG A O 1
ATOM 2395 N N . LEU A 1 324 ? 12.125 -0.548 13.758 1 95.31 324 LEU A N 1
ATOM 2396 C CA . LEU A 1 324 ? 11.852 -1.374 12.586 1 95.31 324 LEU A CA 1
ATOM 2397 C C . LEU A 1 324 ? 12.406 -0.728 11.32 1 95.31 324 LEU A C 1
ATOM 2399 O O . LEU A 1 324 ? 13.031 -1.399 10.5 1 95.31 324 LEU A O 1
ATOM 2403 N N . ALA A 1 325 ? 12.18 0.572 11.172 1 97.31 325 ALA A N 1
ATOM 2404 C CA . ALA A 1 325 ? 12.617 1.306 9.984 1 97.31 325 ALA A CA 1
ATOM 2405 C C . ALA A 1 325 ? 14.141 1.248 9.844 1 97.31 325 ALA A C 1
ATOM 2407 O O . ALA A 1 325 ? 14.664 1.225 8.727 1 97.31 325 ALA A O 1
ATOM 2408 N N . GLU A 1 326 ? 14.82 1.211 10.969 1 97.25 326 GLU A N 1
ATOM 2409 C CA . GLU A 1 326 ? 16.281 1.178 10.969 1 97.25 326 GLU A CA 1
ATOM 2410 C C . GLU A 1 326 ? 16.797 -0.113 10.344 1 97.25 326 GLU A C 1
ATOM 2412 O O . GLU A 1 326 ? 17.922 -0.152 9.836 1 97.25 326 GLU A O 1
ATOM 2417 N N . ALA A 1 327 ? 15.992 -1.101 10.391 1 96 327 ALA A N 1
ATOM 2418 C CA . ALA A 1 327 ? 16.422 -2.416 9.914 1 96 327 ALA A CA 1
ATOM 2419 C C . ALA A 1 327 ? 16.328 -2.504 8.398 1 96 327 ALA A C 1
ATOM 2421 O O . ALA A 1 327 ? 16.891 -3.414 7.785 1 96 327 ALA A O 1
ATOM 2422 N N . ALA A 1 328 ? 15.695 -1.618 7.746 1 95.81 328 ALA A N 1
ATOM 2423 C CA . ALA A 1 328 ? 15.609 -1.583 6.289 1 95.81 328 ALA A CA 1
ATOM 2424 C C . ALA A 1 328 ? 16.656 -0.635 5.703 1 95.81 328 ALA A C 1
ATOM 2426 O O . ALA A 1 328 ? 16.938 0.413 6.281 1 95.81 328 ALA A O 1
ATOM 2427 N N . PRO A 1 329 ? 17.188 -0.924 4.555 1 95.81 329 PRO A N 1
ATOM 2428 C CA . PRO A 1 329 ? 18.188 -0.042 3.93 1 95.81 329 PRO A CA 1
ATOM 2429 C C . PRO A 1 329 ? 17.547 1.204 3.311 1 95.81 329 PRO A C 1
ATOM 2431 O O . PRO A 1 329 ? 16.344 1.233 3.068 1 95.81 329 PRO A O 1
ATOM 2434 N N . PRO A 1 330 ? 18.375 2.285 3.025 1 96.62 330 PRO A N 1
ATOM 2435 C CA . PRO A 1 330 ? 17.859 3.418 2.252 1 96.62 330 PRO A CA 1
ATOM 2436 C C . PRO A 1 330 ? 17.25 2.994 0.921 1 96.62 330 PRO A C 1
ATOM 2438 O O . PRO A 1 330 ? 17.781 2.115 0.239 1 96.62 330 PRO A O 1
ATOM 2441 N N . GLY A 1 331 ? 16.141 3.518 0.619 1 96 331 GLY A N 1
ATOM 2442 C CA . GLY A 1 331 ? 15.438 3.158 -0.599 1 96 331 GLY A CA 1
ATOM 2443 C C . GLY A 1 331 ? 14.469 2.006 -0.409 1 96 331 GLY A C 1
ATOM 2444 O O . GLY A 1 331 ? 13.68 1.696 -1.306 1 96 331 GLY A O 1
ATOM 2445 N N . CYS A 1 332 ? 14.578 1.4 0.739 1 94.69 332 CYS A N 1
ATOM 2446 C CA . CYS A 1 332 ? 13.609 0.412 1.2 1 94.69 332 CYS A CA 1
ATOM 2447 C C . CYS A 1 332 ? 13.414 -0.687 0.162 1 94.69 332 CYS A C 1
ATOM 2449 O O . CYS A 1 332 ? 12.289 -1.114 -0.091 1 94.69 332 CYS A O 1
ATOM 2451 N N . ARG A 1 333 ? 14.477 -1.056 -0.525 1 91.75 333 ARG A N 1
ATOM 2452 C CA . ARG A 1 333 ? 14.461 -2.143 -1.5 1 91.75 333 ARG A CA 1
ATOM 2453 C C . ARG A 1 333 ? 13.383 -1.912 -2.559 1 91.75 333 ARG A C 1
ATOM 2455 O O . ARG A 1 333 ? 12.758 -2.861 -3.027 1 91.75 333 ARG A O 1
ATOM 2462 N N . GLY A 1 334 ? 13.023 -0.66 -2.807 1 95.12 334 GLY A N 1
ATOM 2463 C CA . GLY A 1 334 ? 12.141 -0.336 -3.914 1 95.12 334 GLY A CA 1
ATOM 2464 C C . GLY A 1 334 ? 10.711 -0.096 -3.48 1 95.12 334 GLY A C 1
ATOM 2465 O O . GLY A 1 334 ? 9.812 0.049 -4.32 1 95.12 334 GLY A O 1
ATOM 2466 N N . LEU A 1 335 ? 10.477 -0.068 -2.166 1 97.88 335 LEU A N 1
ATOM 2467 C CA . LEU A 1 335 ? 9.141 0.26 -1.675 1 97.88 335 LEU A CA 1
ATOM 2468 C C . LEU A 1 335 ? 8.961 1.77 -1.552 1 97.88 335 LEU A C 1
ATOM 2470 O O . LEU A 1 335 ? 9.766 2.443 -0.902 1 97.88 335 LEU A O 1
ATOM 2474 N N . LEU A 1 336 ? 7.953 2.311 -2.197 1 98.5 336 LEU A N 1
ATOM 2475 C CA . LEU A 1 336 ? 7.645 3.736 -2.186 1 98.5 336 LEU A CA 1
ATOM 2476 C C . LEU A 1 336 ? 6.305 3.998 -1.503 1 98.5 336 LEU A C 1
ATOM 2478 O O . LEU A 1 336 ? 5.359 3.225 -1.665 1 98.5 336 LEU A O 1
ATOM 2482 N N . TYR A 1 337 ? 6.242 5.066 -0.734 1 98.69 337 TYR A N 1
ATOM 2483 C CA . TYR A 1 337 ? 5.027 5.438 -0.014 1 98.69 337 TYR A CA 1
ATOM 2484 C C . TYR A 1 337 ? 4.566 6.832 -0.407 1 98.69 337 TYR A C 1
ATOM 2486 O O . TYR A 1 337 ? 5.359 7.777 -0.422 1 98.69 337 TYR A O 1
ATOM 2494 N N . LEU A 1 338 ? 3.312 7.016 -0.807 1 98.69 338 LEU A N 1
ATOM 2495 C CA . LEU A 1 338 ? 2.674 8.32 -0.96 1 98.69 338 LEU A CA 1
ATOM 2496 C C . LEU A 1 338 ? 1.941 8.719 0.316 1 98.69 338 LEU A C 1
ATOM 2498 O O . LEU A 1 338 ? 1.002 8.039 0.736 1 98.69 338 LEU A O 1
ATOM 2502 N N . PRO A 1 339 ? 2.316 9.797 0.91 1 98.38 339 PRO A N 1
ATOM 2503 C CA . PRO A 1 339 ? 1.813 10.109 2.25 1 98.38 339 PRO A CA 1
ATOM 2504 C C . PRO A 1 339 ? 0.569 10.992 2.225 1 98.38 339 PRO A C 1
ATOM 2506 O O . PRO A 1 339 ? 0.505 11.992 2.938 1 98.38 339 PRO A O 1
ATOM 2509 N N . TYR A 1 340 ? -0.543 10.586 1.538 1 97.25 340 TYR A N 1
ATOM 2510 C CA . TYR A 1 340 ? -1.718 11.43 1.347 1 97.25 340 TYR A CA 1
ATOM 2511 C C . TYR A 1 340 ? -2.938 10.836 2.037 1 97.25 340 TYR A C 1
ATOM 2513 O O . TYR A 1 340 ? -4.008 10.719 1.434 1 97.25 340 TYR A O 1
ATOM 2521 N N . LEU A 1 341 ? -2.834 10.5 3.32 1 95.19 341 LEU A N 1
ATOM 2522 C CA . LEU A 1 341 ? -3.867 9.805 4.082 1 95.19 341 LEU A CA 1
ATOM 2523 C C . LEU A 1 341 ? -5.18 10.586 4.055 1 95.19 341 LEU A C 1
ATOM 2525 O O . LEU A 1 341 ? -6.258 9.992 4.133 1 95.19 341 LEU A O 1
ATOM 2529 N N . ALA A 1 342 ? -5.113 11.891 3.957 1 88.31 342 ALA A N 1
ATOM 2530 C CA . ALA A 1 342 ? -6.293 12.742 4.086 1 88.31 342 ALA A CA 1
ATOM 2531 C C . ALA A 1 342 ? -6.41 13.695 2.904 1 88.31 342 ALA A C 1
ATOM 2533 O O . ALA A 1 342 ? -6.902 14.82 3.051 1 88.31 342 ALA A O 1
ATOM 2534 N N . GLY A 1 343 ? -5.945 13.258 1.719 1 90 343 GLY A N 1
ATOM 2535 C CA . GLY A 1 343 ? -5.801 14.211 0.631 1 90 343 GLY A CA 1
ATOM 2536 C C . GLY A 1 343 ? -4.551 15.062 0.741 1 90 343 GLY A C 1
ATOM 2537 O O . GLY A 1 343 ? -3.664 14.766 1.547 1 90 343 GLY A O 1
ATOM 2538 N N . GLU A 1 344 ? -4.488 16.031 -0.145 1 90.62 344 GLU A N 1
ATOM 2539 C CA . GLU A 1 344 ? -3.301 16.875 -0.055 1 90.62 344 GLU A CA 1
ATOM 2540 C C . GLU A 1 344 ? -3.59 18.297 -0.557 1 90.62 344 GLU A C 1
ATOM 2542 O O . GLU A 1 344 ? -4.523 18.5 -1.336 1 90.62 344 GLU A O 1
ATOM 2547 N N . ARG A 1 345 ? -2.826 19.234 -0.054 1 85.19 345 ARG A N 1
ATOM 2548 C CA . ARG A 1 345 ? -3.023 20.641 -0.377 1 85.19 345 ARG A CA 1
ATOM 2549 C C . ARG A 1 345 ? -1.835 21.203 -1.153 1 85.19 345 ARG A C 1
ATOM 2551 O O . ARG A 1 345 ? -1.965 22.203 -1.864 1 85.19 345 ARG A O 1
ATOM 2558 N N . SER A 1 346 ? -0.727 20.734 -0.96 1 91.94 346 SER A N 1
ATOM 2559 C CA . SER A 1 346 ? 0.512 21.047 -1.665 1 91.94 346 SER A CA 1
ATOM 2560 C C . SER A 1 346 ? 1.364 19.797 -1.872 1 91.94 346 SER A C 1
ATOM 2562 O O . SER A 1 346 ? 1.382 18.906 -1.024 1 91.94 346 SER A O 1
ATOM 2564 N N . PRO A 1 347 ? 1.982 19.609 -3.041 1 93.94 347 PRO A N 1
ATOM 2565 C CA . PRO A 1 347 ? 2.184 20.547 -4.152 1 93.94 347 PRO A CA 1
ATOM 2566 C C . PRO A 1 347 ? 0.999 20.578 -5.113 1 93.94 347 PRO A C 1
ATOM 2568 O O . PRO A 1 347 ? 1.064 21.234 -6.156 1 93.94 347 PRO A O 1
ATOM 2571 N N . PHE A 1 348 ? -0.026 19.812 -4.824 1 90.62 348 PHE A N 1
ATOM 2572 C CA . PHE A 1 348 ? -1.282 19.828 -5.562 1 90.62 348 PHE A CA 1
ATOM 2573 C C . PHE A 1 348 ? -2.471 19.875 -4.605 1 90.62 348 PHE A C 1
ATOM 2575 O O . PHE A 1 348 ? -2.338 19.531 -3.43 1 90.62 348 PHE A O 1
ATOM 2582 N N . GLN A 1 349 ? -3.574 20.312 -5.121 1 85.5 349 GLN A N 1
ATOM 2583 C CA . GLN A 1 349 ? -4.793 20.312 -4.316 1 85.5 349 GLN A CA 1
ATOM 2584 C C . GLN A 1 349 ? -5.75 19.219 -4.773 1 85.5 349 GLN A C 1
ATOM 2586 O O . GLN A 1 349 ? -6.328 19.312 -5.859 1 85.5 349 GLN A O 1
ATOM 2591 N N . ASP A 1 350 ? -5.891 18.219 -3.953 1 89.25 350 ASP A N 1
ATOM 2592 C CA . ASP A 1 350 ? -6.781 17.109 -4.273 1 89.25 350 ASP A CA 1
ATOM 2593 C C . ASP A 1 350 ? -7.293 16.422 -3.004 1 89.25 350 ASP A C 1
ATOM 2595 O O . ASP A 1 350 ? -6.57 15.641 -2.381 1 89.25 350 ASP A O 1
ATOM 2599 N N . PRO A 1 351 ? -8.508 16.703 -2.658 1 84.75 351 PRO A N 1
ATOM 2600 C CA . PRO A 1 351 ? -9.062 16.078 -1.456 1 84.75 351 PRO A CA 1
ATOM 2601 C C . PRO A 1 351 ? -9.227 14.562 -1.597 1 84.75 351 PRO A C 1
ATOM 2603 O O . PRO A 1 351 ? -9.414 13.867 -0.599 1 84.75 351 PRO A O 1
ATOM 2606 N N . ASN A 1 352 ? -9.148 14.094 -2.855 1 90.62 352 ASN A N 1
ATOM 2607 C CA . ASN A 1 352 ? -9.375 12.672 -3.094 1 90.62 352 ASN A CA 1
ATOM 2608 C C . ASN A 1 352 ? -8.062 11.891 -3.102 1 90.62 352 ASN A C 1
ATOM 2610 O O . ASN A 1 352 ? -8.062 10.656 -3.125 1 90.62 352 ASN A O 1
ATOM 2614 N N . ALA A 1 353 ? -6.941 12.594 -3.129 1 95 353 ALA A N 1
ATOM 2615 C CA . ALA A 1 353 ? -5.664 11.883 -3.061 1 95 353 ALA A CA 1
ATOM 2616 C C . ALA A 1 353 ? -5.59 11.008 -1.815 1 95 353 ALA A C 1
ATOM 2618 O O . ALA A 1 353 ? -6.156 11.344 -0.773 1 95 353 ALA A O 1
ATOM 2619 N N . ARG A 1 354 ? -4.977 9.875 -1.924 1 96.56 354 ARG A N 1
ATOM 2620 C CA . ARG A 1 354 ? -4.871 8.914 -0.826 1 96.56 354 ARG A CA 1
ATOM 2621 C C . ARG A 1 354 ? -3.467 8.328 -0.744 1 96.56 354 ARG A C 1
ATOM 2623 O O . ARG A 1 354 ? -2.693 8.422 -1.701 1 96.56 354 ARG A O 1
ATOM 2630 N N . ALA A 1 355 ? -3.158 7.812 0.438 1 98.44 355 ALA A N 1
ATOM 2631 C CA . ALA A 1 355 ? -1.855 7.18 0.626 1 98.44 355 ALA A CA 1
ATOM 2632 C C . ALA A 1 355 ? -1.775 5.855 -0.128 1 98.44 355 ALA A C 1
ATOM 2634 O O . ALA A 1 355 ? -2.803 5.238 -0.427 1 98.44 355 ALA A O 1
ATOM 2635 N N . CYS A 1 356 ? -0.567 5.488 -0.531 1 98.75 356 CYS A N 1
ATOM 2636 C CA . CYS A 1 356 ? -0.305 4.27 -1.288 1 98.75 356 CYS A CA 1
ATOM 2637 C C . CYS A 1 356 ? 1.017 3.639 -0.866 1 98.75 356 CYS A C 1
ATOM 2639 O O . CYS A 1 356 ? 1.973 4.348 -0.543 1 98.75 356 CYS A O 1
ATOM 2641 N N . PHE A 1 357 ? 1.094 2.35 -0.768 1 98.75 357 PHE A N 1
ATOM 2642 C CA . PHE A 1 357 ? 2.338 1.597 -0.856 1 98.75 357 PHE A CA 1
ATOM 2643 C C . PHE A 1 357 ? 2.531 1.03 -2.258 1 98.75 357 PHE A C 1
ATOM 2645 O O . PHE A 1 357 ? 1.656 0.333 -2.777 1 98.75 357 PHE A O 1
ATOM 2652 N N . LEU A 1 358 ? 3.605 1.315 -2.949 1 98.56 358 LEU A N 1
ATOM 2653 C CA . LEU A 1 358 ? 3.916 0.845 -4.293 1 98.56 358 LEU A CA 1
ATOM 2654 C C . LEU A 1 358 ? 5.242 0.095 -4.316 1 98.56 358 LEU A C 1
ATOM 2656 O O . LEU A 1 358 ? 6.246 0.588 -3.797 1 98.56 358 LEU A O 1
ATOM 2660 N N . GLY A 1 359 ? 5.207 -1.068 -4.844 1 97.88 359 GLY A N 1
ATOM 2661 C CA . GLY A 1 359 ? 6.457 -1.806 -4.973 1 97.88 359 GLY A CA 1
ATOM 2662 C C . GLY A 1 359 ? 6.617 -2.895 -3.928 1 97.88 359 GLY A C 1
ATOM 2663 O O . GLY A 1 359 ? 7.738 -3.27 -3.582 1 97.88 359 GLY A O 1
ATOM 2664 N N . ILE A 1 360 ? 5.543 -3.406 -3.363 1 98 360 ILE A N 1
ATOM 2665 C CA . ILE A 1 360 ? 5.578 -4.461 -2.355 1 98 360 ILE A CA 1
ATOM 2666 C C . ILE A 1 360 ? 6.023 -5.773 -2.994 1 98 360 ILE A C 1
ATOM 2668 O O . ILE A 1 360 ? 5.43 -6.227 -3.975 1 98 360 ILE A O 1
ATOM 2672 N N . SER A 1 361 ? 7.051 -6.359 -2.531 1 93.62 361 SER A N 1
ATOM 2673 C CA . SER A 1 361 ? 7.539 -7.664 -2.969 1 93.62 361 SER A CA 1
ATOM 2674 C C . SER A 1 361 ? 7.387 -8.711 -1.868 1 93.62 361 SER A C 1
ATOM 2676 O O . SER A 1 361 ? 6.957 -8.391 -0.757 1 93.62 361 SER A O 1
ATOM 2678 N N . GLN A 1 362 ? 7.727 -9.945 -2.146 1 88.31 362 GLN A N 1
ATOM 2679 C CA . GLN A 1 362 ? 7.668 -11.023 -1.165 1 88.31 362 GLN A CA 1
ATOM 2680 C C . GLN A 1 362 ? 8.602 -10.742 0.01 1 88.31 362 GLN A C 1
ATOM 2682 O O . GLN A 1 362 ? 8.352 -11.195 1.129 1 88.31 362 GLN A O 1
ATOM 2687 N N . GLY A 1 363 ? 9.641 -10 -0.268 1 88.5 363 GLY A N 1
ATOM 2688 C CA . GLY A 1 363 ? 10.625 -9.688 0.755 1 88.5 363 GLY A CA 1
ATOM 2689 C C . GLY A 1 363 ? 10.273 -8.469 1.579 1 88.5 363 GLY A C 1
ATOM 2690 O O . GLY A 1 363 ? 10.938 -8.164 2.572 1 88.5 363 GLY A O 1
ATOM 2691 N N . THR A 1 364 ? 9.227 -7.75 1.233 1 95.25 364 THR A N 1
ATOM 2692 C CA . THR A 1 364 ? 8.805 -6.566 1.97 1 95.25 364 THR A CA 1
ATOM 2693 C C . THR A 1 364 ? 8.18 -6.957 3.307 1 95.25 364 THR A C 1
ATOM 2695 O O . THR A 1 364 ? 7.254 -7.77 3.352 1 95.25 364 THR A O 1
ATOM 2698 N N . GLY A 1 365 ? 8.742 -6.512 4.363 1 95.12 365 GLY A N 1
ATOM 2699 C CA . GLY A 1 365 ? 8.188 -6.762 5.688 1 95.12 365 GLY A CA 1
ATOM 2700 C C . GLY A 1 365 ? 7.934 -5.488 6.473 1 95.12 365 GLY A C 1
ATOM 2701 O O . GLY A 1 365 ? 7.785 -4.41 5.891 1 95.12 365 GLY A O 1
ATOM 2702 N N . ARG A 1 366 ? 7.801 -5.641 7.801 1 95.75 366 ARG A N 1
ATOM 2703 C CA . ARG A 1 366 ? 7.504 -4.535 8.703 1 95.75 366 ARG A CA 1
ATOM 2704 C C . ARG A 1 366 ? 8.594 -3.471 8.648 1 95.75 366 ARG A C 1
ATOM 2706 O O . ARG A 1 366 ? 8.305 -2.273 8.641 1 95.75 366 ARG A O 1
ATOM 2713 N N . PRO A 1 367 ? 9.906 -3.877 8.516 1 97.06 367 PRO A N 1
ATOM 2714 C CA . PRO A 1 367 ? 10.961 -2.865 8.438 1 97.06 367 PRO A CA 1
ATOM 2715 C C . PRO A 1 367 ? 10.82 -1.969 7.207 1 97.06 367 PRO A C 1
ATOM 2717 O O . PRO A 1 367 ? 10.945 -0.746 7.312 1 97.06 367 PRO A O 1
ATOM 2720 N N . GLU A 1 368 ? 10.555 -2.57 6.066 1 97.69 368 GLU A N 1
ATOM 2721 C CA . GLU A 1 368 ? 10.414 -1.806 4.828 1 97.69 368 GLU A CA 1
ATOM 2722 C C . GLU A 1 368 ? 9.203 -0.883 4.883 1 97.69 368 GLU A C 1
ATOM 2724 O O . GLU A 1 368 ? 9.273 0.266 4.438 1 97.69 368 GLU A O 1
ATOM 2729 N N . LEU A 1 369 ? 8.109 -1.391 5.43 1 98.12 369 LEU A N 1
ATOM 2730 C CA . LEU A 1 369 ? 6.91 -0.565 5.547 1 98.12 369 LEU A CA 1
ATOM 2731 C C . LEU A 1 369 ? 7.176 0.656 6.418 1 98.12 369 LEU A C 1
ATOM 2733 O O . LEU A 1 369 ? 6.797 1.773 6.066 1 98.12 369 LEU A O 1
ATOM 2737 N N . ALA A 1 370 ? 7.844 0.423 7.523 1 97.94 370 ALA A N 1
ATOM 2738 C CA . ALA A 1 370 ? 8.148 1.508 8.453 1 97.94 370 ALA A CA 1
ATOM 2739 C C . ALA A 1 370 ? 9.055 2.547 7.801 1 97.94 370 ALA A C 1
ATOM 2741 O O . ALA A 1 370 ? 8.773 3.746 7.848 1 97.94 370 ALA A O 1
ATOM 2742 N N . ARG A 1 371 ? 10.094 2.168 7.164 1 98.38 371 ARG A N 1
ATOM 2743 C CA . ARG A 1 371 ? 11.039 3.104 6.566 1 98.38 371 ARG A CA 1
ATOM 2744 C C . ARG A 1 371 ? 10.414 3.836 5.383 1 98.38 371 ARG A C 1
ATOM 2746 O O . ARG A 1 371 ? 10.703 5.016 5.156 1 98.38 371 ARG A O 1
ATOM 2753 N N . ALA A 1 372 ? 9.633 3.08 4.625 1 98.75 372 ALA A N 1
ATOM 2754 C CA . ALA A 1 372 ? 8.992 3.697 3.469 1 98.75 372 ALA A CA 1
ATOM 2755 C C . ALA A 1 372 ? 8.117 4.875 3.891 1 98.75 372 ALA A C 1
ATOM 2757 O O . ALA A 1 372 ? 8.031 5.875 3.174 1 98.75 372 ALA A O 1
ATOM 2758 N N . VAL A 1 373 ? 7.449 4.77 4.996 1 98.62 373 VAL A N 1
ATOM 2759 C CA . VAL A 1 373 ? 6.605 5.852 5.488 1 98.62 373 VAL A CA 1
ATOM 2760 C C . VAL A 1 373 ? 7.473 7.066 5.824 1 98.62 373 VAL A C 1
ATOM 2762 O O . VAL A 1 373 ? 7.117 8.203 5.492 1 98.62 373 VAL A O 1
ATOM 2765 N N . LEU A 1 374 ? 8.609 6.824 6.461 1 98.5 374 LEU A N 1
ATOM 2766 C CA . LEU A 1 374 ? 9.531 7.914 6.77 1 98.5 374 LEU A CA 1
ATOM 2767 C C . LEU A 1 374 ? 10.062 8.555 5.492 1 98.5 374 LEU A C 1
ATOM 2769 O O . LEU A 1 374 ? 10.023 9.781 5.344 1 98.5 374 LEU A O 1
ATOM 2773 N N . GLU A 1 375 ? 10.508 7.738 4.578 1 98.75 375 GLU A N 1
ATOM 2774 C CA . GLU A 1 375 ? 11.078 8.234 3.33 1 98.75 375 GLU A CA 1
ATOM 2775 C C . GLU A 1 375 ? 10.016 8.914 2.471 1 98.75 375 GLU A C 1
ATOM 2777 O O . GLU A 1 375 ? 10.273 9.961 1.866 1 98.75 375 GLU A O 1
ATOM 2782 N N . GLY A 1 376 ? 8.844 8.281 2.4 1 98.75 376 GLY A N 1
ATOM 2783 C CA . GLY A 1 376 ? 7.77 8.883 1.626 1 98.75 376 GLY A CA 1
ATOM 2784 C C . GLY A 1 376 ? 7.379 10.266 2.111 1 98.75 376 GLY A C 1
ATOM 2785 O O . GLY A 1 376 ? 7.156 11.172 1.305 1 98.75 376 GLY A O 1
ATOM 2786 N N . THR A 1 377 ? 7.277 10.406 3.381 1 98.5 377 THR A N 1
ATOM 2787 C CA . THR A 1 377 ? 6.98 11.711 3.967 1 98.5 377 THR A CA 1
ATOM 2788 C C . THR A 1 377 ? 8.094 12.711 3.658 1 98.5 377 THR A C 1
ATOM 2790 O O . THR A 1 377 ? 7.82 13.867 3.344 1 98.5 377 THR A O 1
ATOM 2793 N N . ALA A 1 378 ? 9.328 12.258 3.738 1 98.69 378 ALA A N 1
ATOM 2794 C CA . ALA A 1 378 ? 10.461 13.125 3.42 1 98.69 378 ALA A CA 1
ATOM 2795 C C . ALA A 1 378 ? 10.43 13.547 1.953 1 98.69 378 ALA A C 1
ATOM 2797 O O . ALA A 1 378 ? 10.758 14.688 1.623 1 98.69 378 ALA A O 1
ATOM 2798 N N . LEU A 1 379 ? 10.109 12.648 1.094 1 98.81 379 LEU A N 1
ATOM 2799 C CA . LEU A 1 379 ? 9.992 12.977 -0.322 1 98.81 379 LEU A CA 1
ATOM 2800 C C . LEU A 1 379 ? 8.906 14.023 -0.546 1 98.81 379 LEU A C 1
ATOM 2802 O O . LEU A 1 379 ? 9.047 14.898 -1.404 1 98.81 379 LEU A O 1
ATOM 2806 N N . ALA A 1 380 ? 7.84 13.922 0.208 1 98.5 380 ALA A N 1
ATOM 2807 C CA . ALA A 1 380 ? 6.793 14.93 0.137 1 98.5 380 ALA A CA 1
ATOM 2808 C C . ALA A 1 380 ? 7.312 16.297 0.593 1 98.5 380 ALA A C 1
ATOM 2810 O O . ALA A 1 380 ? 6.977 17.328 0.003 1 98.5 380 ALA A O 1
ATOM 2811 N N . TYR A 1 381 ? 8.102 16.312 1.608 1 98.31 381 TYR A N 1
ATOM 2812 C CA . TYR A 1 381 ? 8.711 17.562 2.053 1 98.31 381 TYR A CA 1
ATOM 2813 C C . TYR A 1 381 ? 9.602 18.141 0.965 1 98.31 381 TYR A C 1
ATOM 2815 O O . TYR A 1 381 ? 9.68 19.359 0.81 1 98.31 381 TYR A O 1
ATOM 2823 N N . ARG A 1 382 ? 10.312 17.297 0.271 1 98.44 382 ARG A N 1
ATOM 2824 C CA . ARG A 1 382 ? 11.117 17.797 -0.838 1 98.44 382 ARG A CA 1
ATOM 2825 C C . ARG A 1 382 ? 10.242 18.484 -1.884 1 98.44 382 ARG A C 1
ATOM 2827 O O . ARG A 1 382 ? 10.625 19.516 -2.434 1 98.44 382 ARG A O 1
ATOM 2834 N N . ALA A 1 383 ? 9.164 17.875 -2.133 1 97.81 383 ALA A N 1
ATOM 2835 C CA . ALA A 1 383 ? 8.227 18.5 -3.062 1 97.81 383 ALA A CA 1
ATOM 2836 C C . ALA A 1 383 ? 7.801 19.891 -2.568 1 97.81 383 ALA A C 1
ATOM 2838 O O . ALA A 1 383 ? 7.637 20.812 -3.365 1 97.81 383 ALA A O 1
ATOM 2839 N N . LEU A 1 384 ? 7.578 20.016 -1.276 1 97.06 384 LEU A N 1
ATOM 2840 C CA . LEU A 1 384 ? 7.227 21.312 -0.705 1 97.06 384 LEU A CA 1
ATOM 2841 C C . LEU A 1 384 ? 8.352 22.328 -0.896 1 97.06 384 LEU A C 1
ATOM 2843 O O . LEU A 1 384 ? 8.109 23.484 -1.219 1 97.06 384 LEU A O 1
ATOM 2847 N N . CYS A 1 385 ? 9.547 21.875 -0.667 1 96.69 385 CYS A N 1
ATOM 2848 C CA . CYS A 1 385 ? 10.703 22.734 -0.879 1 96.69 385 CYS A CA 1
ATOM 2849 C C . CYS A 1 385 ? 10.773 23.219 -2.326 1 96.69 385 CYS A C 1
ATOM 2851 O O . CYS A 1 385 ? 11.109 24.359 -2.592 1 96.69 385 CYS A O 1
ATOM 2853 N N . ASP A 1 386 ? 10.461 22.328 -3.234 1 95.31 386 ASP A N 1
ATOM 2854 C CA . ASP A 1 386 ? 10.445 22.688 -4.652 1 95.31 386 ASP A CA 1
ATOM 2855 C C . ASP A 1 386 ? 9.391 23.75 -4.941 1 95.31 386 ASP A C 1
ATOM 2857 O O . ASP A 1 386 ? 9.633 24.672 -5.711 1 95.31 386 ASP A O 1
ATOM 2861 N N . VAL A 1 387 ? 8.227 23.562 -4.312 1 93.19 387 VAL A N 1
ATOM 2862 C CA . VAL A 1 387 ? 7.137 24.516 -4.488 1 93.19 387 VAL A CA 1
ATOM 2863 C C . VAL A 1 387 ? 7.582 25.906 -4.012 1 93.19 387 VAL A C 1
ATOM 2865 O O . VAL A 1 387 ? 7.254 26.922 -4.633 1 93.19 387 VAL A O 1
ATOM 2868 N N . LEU A 1 388 ? 8.359 25.938 -2.965 1 93.88 388 LEU A N 1
ATOM 2869 C CA . LEU A 1 388 ? 8.812 27.188 -2.357 1 93.88 388 LEU A CA 1
ATOM 2870 C C . LEU A 1 388 ? 10.055 27.719 -3.061 1 93.88 388 LEU A C 1
ATOM 2872 O O . LEU A 1 388 ? 10.516 28.828 -2.771 1 93.88 388 LEU A O 1
ATOM 2876 N N . ALA A 1 389 ? 10.617 26.906 -3.957 1 92 389 ALA A N 1
ATOM 2877 C CA . ALA A 1 389 ? 11.836 27.25 -4.688 1 92 389 ALA A CA 1
ATOM 2878 C C . ALA A 1 389 ? 12.969 27.609 -3.73 1 92 389 ALA A C 1
ATOM 2880 O O . ALA A 1 389 ? 13.625 28.641 -3.895 1 92 389 ALA A O 1
ATOM 2881 N N . LEU A 1 390 ? 13.109 26.812 -2.688 1 93.5 390 LEU A N 1
ATOM 2882 C CA . LEU A 1 390 ? 14.18 27.078 -1.729 1 93.5 390 LEU A CA 1
ATOM 2883 C C . LEU A 1 390 ? 15.547 26.875 -2.375 1 93.5 390 LEU A C 1
ATOM 2885 O O . LEU A 1 390 ? 15.734 25.969 -3.188 1 93.5 390 LEU A O 1
ATOM 2889 N N . PRO A 1 391 ? 16.469 27.703 -1.987 1 91.06 391 PRO A N 1
ATOM 2890 C CA . PRO A 1 391 ? 17.812 27.547 -2.539 1 91.06 391 PRO A CA 1
ATOM 2891 C C . PRO A 1 391 ? 18.453 26.219 -2.158 1 91.06 391 PRO A C 1
ATOM 2893 O O . PRO A 1 391 ? 18.297 25.75 -1.024 1 91.06 391 PRO A O 1
ATOM 2896 N N . ALA A 1 392 ? 19.141 25.672 -3.094 1 90.75 392 ALA A N 1
ATOM 2897 C CA . ALA A 1 392 ? 19.781 24.375 -2.895 1 90.75 392 ALA A CA 1
ATOM 2898 C C . ALA A 1 392 ? 20.828 24.438 -1.776 1 90.75 392 ALA A C 1
ATOM 2900 O O . ALA A 1 392 ? 21.578 25.422 -1.676 1 90.75 392 ALA A O 1
ATOM 2901 N N . GLY A 1 393 ? 20.797 23.484 -0.984 1 90.56 393 GLY A N 1
ATOM 2902 C CA . GLY A 1 393 ? 21.859 23.312 -0.005 1 90.56 393 GLY A CA 1
ATOM 2903 C C . GLY A 1 393 ? 21.688 24.172 1.231 1 90.56 393 GLY A C 1
ATOM 2904 O O . GLY A 1 393 ? 22.375 23.984 2.234 1 90.56 393 GLY A O 1
ATOM 2905 N N . ALA A 1 394 ? 20.75 25.156 1.247 1 92.12 394 ALA A N 1
ATOM 2906 C CA . ALA A 1 394 ? 20.531 26 2.422 1 92.12 394 ALA A CA 1
ATOM 2907 C C . ALA A 1 394 ? 19.969 25.172 3.58 1 92.12 394 ALA A C 1
ATOM 2909 O O . ALA A 1 394 ? 19.094 24.328 3.377 1 92.12 394 ALA A O 1
ATOM 2910 N N . PRO A 1 395 ? 20.438 25.453 4.77 1 93.75 395 PRO A N 1
ATOM 2911 C CA . PRO A 1 395 ? 19.969 24.672 5.914 1 93.75 395 PRO A CA 1
ATOM 2912 C C . PRO A 1 395 ? 18.484 24.891 6.219 1 93.75 395 PRO A C 1
ATOM 2914 O O . PRO A 1 395 ? 17.938 25.953 5.895 1 93.75 395 PRO A O 1
ATOM 2917 N N . LEU A 1 396 ? 17.938 23.922 6.793 1 95.5 396 LEU A N 1
ATOM 2918 C CA . LEU A 1 396 ? 16.531 23.938 7.203 1 95.5 396 LEU A CA 1
ATOM 2919 C C . LEU A 1 396 ? 16.391 23.594 8.68 1 95.5 396 LEU A C 1
ATOM 2921 O O . LEU A 1 396 ? 16.969 22.609 9.156 1 95.5 396 LEU A O 1
ATOM 2925 N N . SER A 1 397 ? 15.773 24.484 9.43 1 96.06 397 SER A N 1
ATOM 2926 C CA . SER A 1 397 ? 15.453 24.141 10.812 1 96.06 397 SER A CA 1
ATOM 2927 C C . SER A 1 397 ? 14.234 23.219 10.883 1 96.06 397 SER A C 1
ATOM 2929 O O . SER A 1 397 ? 13.305 23.359 10.086 1 96.06 397 SER A O 1
ATOM 2931 N N . LEU A 1 398 ? 14.273 22.328 11.812 1 96.44 398 LEU A N 1
ATOM 2932 C CA . LEU A 1 398 ? 13.18 21.375 11.953 1 96.44 398 LEU A CA 1
ATOM 2933 C C . LEU A 1 398 ? 12.57 21.453 13.352 1 96.44 398 LEU A C 1
ATOM 2935 O O . LEU A 1 398 ? 13.297 21.438 14.352 1 96.44 398 LEU A O 1
ATOM 2939 N N . VAL A 1 399 ? 11.266 21.578 13.352 1 93.12 399 VAL A N 1
ATOM 2940 C CA . VAL A 1 399 ? 10.484 21.609 14.586 1 93.12 399 VAL A CA 1
ATOM 2941 C C . VAL A 1 399 ? 9.375 20.562 14.523 1 93.12 399 VAL A C 1
ATOM 2943 O O . VAL A 1 399 ? 9.008 20.109 13.438 1 93.12 399 VAL A O 1
ATOM 2946 N N . GLY A 1 400 ? 8.898 20.125 15.734 1 87.94 400 GLY A N 1
ATOM 2947 C CA . GLY A 1 400 ? 7.777 19.203 15.789 1 87.94 400 GLY A CA 1
ATOM 2948 C C . GLY A 1 400 ? 8.141 17.844 16.375 1 87.94 400 GLY A C 1
ATOM 2949 O O . GLY A 1 400 ? 9.32 17.547 16.562 1 87.94 400 GLY A O 1
ATOM 2950 N N . GLY A 1 401 ? 7.16 17.062 16.594 1 84.25 401 GLY A N 1
ATOM 2951 C CA . GLY A 1 401 ? 7.34 15.781 17.25 1 84.25 401 GLY A CA 1
ATOM 2952 C C . GLY A 1 401 ? 8.219 14.82 16.484 1 84.25 401 GLY A C 1
ATOM 2953 O O . GLY A 1 401 ? 8.977 14.047 17.062 1 84.25 401 GLY A O 1
ATOM 2954 N N . GLY A 1 402 ? 8.133 14.852 15.164 1 89 402 GLY A N 1
ATOM 2955 C CA . GLY A 1 402 ? 8.938 13.969 14.32 1 89 402 GLY A CA 1
ATOM 2956 C C . GLY A 1 402 ? 10.422 14.258 14.414 1 89 402 GLY A C 1
ATOM 2957 O O . GLY A 1 402 ? 11.25 13.406 14.055 1 89 402 GLY A O 1
ATOM 2958 N N . ALA A 1 403 ? 10.75 15.406 14.898 1 91.62 403 ALA A N 1
ATOM 2959 C CA . ALA A 1 403 ? 12.148 15.805 15.031 1 91.62 403 ALA A CA 1
ATOM 2960 C C . ALA A 1 403 ? 12.844 15.016 16.141 1 91.62 403 ALA A C 1
ATOM 2962 O O . ALA A 1 403 ? 14.07 15.023 16.234 1 91.62 403 ALA A O 1
ATOM 2963 N N . GLN A 1 404 ? 12.109 14.336 16.891 1 89.25 404 GLN A N 1
ATOM 2964 C CA . GLN A 1 404 ? 12.68 13.531 17.969 1 89.25 404 GLN A CA 1
ATOM 2965 C C . GLN A 1 404 ? 13.336 12.266 17.438 1 89.25 404 GLN A C 1
ATOM 2967 O O . GLN A 1 404 ? 14.117 11.625 18.125 1 89.25 404 GLN A O 1
ATOM 2972 N N . SER A 1 405 ? 13 11.859 16.266 1 94.19 405 SER A N 1
ATOM 2973 C CA . SER A 1 405 ? 13.57 10.656 15.656 1 94.19 405 SER A CA 1
ATOM 2974 C C . SER A 1 405 ? 14.844 10.984 14.891 1 94.19 405 SER A C 1
ATOM 2976 O O . SER A 1 405 ? 14.789 11.555 13.797 1 94.19 405 SER A O 1
ATOM 2978 N N . PRO A 1 406 ? 15.945 10.578 15.375 1 96.31 406 PRO A N 1
ATOM 2979 C CA . PRO A 1 406 ? 17.188 10.844 14.656 1 96.31 406 PRO A CA 1
ATOM 2980 C C . PRO A 1 406 ? 17.203 10.25 13.25 1 96.31 406 PRO A C 1
ATOM 2982 O O . PRO A 1 406 ? 17.672 10.883 12.305 1 96.31 406 PRO A O 1
ATOM 2985 N N . LEU A 1 407 ? 16.656 9.094 13.148 1 97.38 407 LEU A N 1
ATOM 2986 C CA . LEU A 1 407 ? 16.625 8.469 11.828 1 97.38 407 LEU A CA 1
ATOM 2987 C C . LEU A 1 407 ? 15.797 9.305 10.852 1 97.38 407 LEU A C 1
ATOM 2989 O O . LEU A 1 407 ? 16.219 9.523 9.711 1 97.38 407 LEU A O 1
ATOM 2993 N N . TRP A 1 408 ? 14.641 9.719 11.281 1 97.56 408 TRP A N 1
ATOM 2994 C CA . TRP A 1 408 ? 13.773 10.484 10.391 1 97.56 408 TRP A CA 1
ATOM 2995 C C . TRP A 1 408 ? 14.43 11.797 9.977 1 97.56 408 TRP A C 1
ATOM 2997 O O . TRP A 1 408 ? 14.328 12.211 8.82 1 97.56 408 TRP A O 1
ATOM 3007 N N . CYS A 1 409 ? 15.141 12.422 10.93 1 97.88 409 CYS A N 1
ATOM 3008 C CA . CYS A 1 409 ? 15.859 13.664 10.641 1 97.88 409 CYS A CA 1
ATOM 3009 C C . CYS A 1 409 ? 16.953 13.43 9.609 1 97.88 409 CYS A C 1
ATOM 3011 O O . CYS A 1 409 ? 17.141 14.242 8.703 1 97.88 409 CYS A O 1
ATOM 3013 N N . GLN A 1 410 ? 17.641 12.336 9.805 1 98.06 410 GLN A N 1
ATOM 3014 C CA . GLN A 1 410 ? 18.688 12.008 8.836 1 98.06 410 GLN A CA 1
ATOM 3015 C C . GLN A 1 410 ? 18.094 11.766 7.453 1 98.06 410 GLN A C 1
ATOM 3017 O O . GLN A 1 410 ? 18.625 12.242 6.449 1 98.06 410 GLN A O 1
ATOM 3022 N N . ILE A 1 411 ? 17.031 11.047 7.41 1 98.44 411 ILE A N 1
ATOM 3023 C CA . ILE A 1 411 ? 16.359 10.781 6.145 1 98.44 411 ILE A CA 1
ATOM 3024 C C . ILE A 1 411 ? 15.938 12.094 5.496 1 98.44 411 ILE A C 1
ATOM 3026 O O . ILE A 1 411 ? 16.094 12.281 4.289 1 98.44 411 ILE A O 1
ATOM 3030 N N . LEU A 1 412 ? 15.398 13.008 6.273 1 98.44 412 LEU A N 1
ATOM 3031 C CA . LEU A 1 412 ? 15 14.312 5.766 1 98.44 412 LEU A CA 1
ATOM 3032 C C . LEU A 1 412 ? 16.188 15.055 5.176 1 98.44 412 LEU A C 1
ATOM 3034 O O . LEU A 1 412 ? 16.109 15.602 4.07 1 98.44 412 LEU A O 1
ATOM 3038 N N . ALA A 1 413 ? 17.281 15.031 5.883 1 98.44 413 ALA A N 1
ATOM 3039 C CA . ALA A 1 413 ? 18.484 15.688 5.398 1 98.44 413 ALA A CA 1
ATOM 3040 C C . ALA A 1 413 ? 18.953 15.078 4.082 1 98.44 413 ALA A C 1
ATOM 3042 O O . ALA A 1 413 ? 19.297 15.789 3.139 1 98.44 413 ALA A O 1
ATOM 3043 N N . ASP A 1 414 ? 18.969 13.797 4.023 1 98.44 414 ASP A N 1
ATOM 3044 C CA . ASP A 1 414 ? 19.422 13.078 2.834 1 98.44 414 ASP A CA 1
ATOM 3045 C C . ASP A 1 414 ? 18.516 13.375 1.639 1 98.44 414 ASP A C 1
ATOM 3047 O O . ASP A 1 414 ? 19 13.641 0.539 1 98.44 414 ASP A O 1
ATOM 3051 N N . VAL A 1 415 ? 17.25 13.297 1.859 1 98.5 415 VAL A N 1
ATOM 3052 C CA . VAL A 1 415 ? 16.266 13.453 0.791 1 98.5 415 VAL A CA 1
ATOM 3053 C C . VAL A 1 415 ? 16.266 14.891 0.294 1 98.5 415 VAL A C 1
ATOM 3055 O O . VAL A 1 415 ? 16.172 15.141 -0.911 1 98.5 415 VAL A O 1
ATOM 3058 N N . LEU A 1 416 ? 16.344 15.828 1.229 1 98.12 416 LEU A N 1
ATOM 3059 C CA . LEU A 1 416 ? 16.297 17.25 0.879 1 98.12 416 LEU A CA 1
ATOM 3060 C C . LEU A 1 416 ? 17.641 17.719 0.364 1 98.12 416 LEU A C 1
ATOM 3062 O O . LEU A 1 416 ? 17.734 18.781 -0.254 1 98.12 416 LEU A O 1
ATOM 3066 N N . ASP A 1 417 ? 18.688 16.922 0.635 1 97.31 417 ASP A N 1
ATOM 3067 C CA . ASP A 1 417 ? 20.062 17.266 0.292 1 97.31 417 ASP A CA 1
ATOM 3068 C C . ASP A 1 417 ? 20.453 18.625 0.87 1 97.31 417 ASP A C 1
ATOM 3070 O O . ASP A 1 417 ? 20.922 19.5 0.141 1 97.31 417 ASP A O 1
ATOM 3074 N N . ARG A 1 418 ? 20.203 18.828 2.166 1 96.81 418 ARG A N 1
ATOM 3075 C CA . ARG A 1 418 ? 20.562 20.016 2.926 1 96.81 418 ARG A CA 1
ATOM 3076 C C . ARG A 1 418 ? 20.688 19.703 4.41 1 96.81 418 ARG A C 1
ATOM 3078 O O . ARG A 1 418 ? 20.094 18.75 4.906 1 96.81 418 ARG A O 1
ATOM 3085 N N . PRO A 1 419 ? 21.5 20.453 5.121 1 97.12 419 PRO A N 1
ATOM 3086 C CA . PRO A 1 419 ? 21.562 20.25 6.57 1 97.12 419 PRO A CA 1
ATOM 3087 C C . PRO A 1 419 ? 20.219 20.531 7.262 1 97.12 419 PRO A C 1
ATOM 3089 O O . PRO A 1 419 ? 19.516 21.469 6.883 1 97.12 419 PRO A O 1
ATOM 3092 N N . VAL A 1 420 ? 19.875 19.719 8.211 1 97.25 420 VAL A N 1
ATOM 3093 C CA . VAL A 1 420 ? 18.672 19.875 9.023 1 97.25 420 VAL A CA 1
ATOM 3094 C C . VAL A 1 420 ? 19.062 20.125 10.477 1 97.25 420 VAL A C 1
ATOM 3096 O O . VAL A 1 420 ? 19.672 19.266 11.109 1 97.25 420 VAL A O 1
ATOM 3099 N N . HIS A 1 421 ? 18.75 21.312 10.969 1 96.12 421 HIS A N 1
ATOM 3100 C CA . HIS A 1 421 ? 19 21.656 12.367 1 96.12 421 HIS A CA 1
ATOM 3101 C C . HIS A 1 421 ? 17.781 21.359 13.227 1 96.12 421 HIS A C 1
ATOM 3103 O O . HIS A 1 421 ? 16.734 22 13.102 1 96.12 421 HIS A O 1
ATOM 3109 N N . VAL A 1 422 ? 17.922 20.422 14.117 1 96.19 422 VAL A N 1
ATOM 3110 C CA . VAL A 1 422 ? 16.828 20.094 15.031 1 96.19 422 VAL A CA 1
ATOM 3111 C C . VAL A 1 422 ? 16.844 21.047 16.219 1 96.19 422 VAL A C 1
ATOM 3113 O O . VAL A 1 422 ? 17.781 21.047 17.016 1 96.19 422 VAL A O 1
ATOM 3116 N N . LEU A 1 423 ? 15.836 21.781 16.328 1 93.44 423 LEU A N 1
ATOM 3117 C CA . LEU A 1 423 ? 15.797 22.797 17.375 1 93.44 423 LEU A CA 1
ATOM 3118 C C . LEU A 1 423 ? 15.453 22.156 18.719 1 93.44 423 LEU A C 1
ATOM 3120 O O . LEU A 1 423 ? 14.695 21.172 18.781 1 93.44 423 LEU A O 1
ATOM 3124 N N . ALA A 1 424 ? 16.062 22.734 19.734 1 88.69 424 ALA A N 1
ATOM 3125 C CA . ALA A 1 424 ? 15.773 22.266 21.094 1 88.69 424 ALA A CA 1
ATOM 3126 C C . ALA A 1 424 ? 14.391 22.734 21.547 1 88.69 424 ALA A C 1
ATOM 3128 O O . ALA A 1 424 ? 13.898 23.766 21.109 1 88.69 424 ALA A O 1
ATOM 3129 N N . ASP A 1 425 ? 13.734 22 22.312 1 80.44 425 ASP A N 1
ATOM 3130 C CA . ASP A 1 425 ? 12.469 22.344 22.953 1 80.44 425 ASP A CA 1
ATOM 3131 C C . ASP A 1 425 ? 11.445 22.844 21.938 1 80.44 425 ASP A C 1
ATOM 3133 O O . ASP A 1 425 ? 10.969 23.969 22.031 1 80.44 425 ASP A O 1
ATOM 3137 N N . ALA A 1 426 ? 11.078 22.031 21.078 1 79.5 426 ALA A N 1
ATOM 3138 C CA . ALA A 1 426 ? 10.148 22.344 20 1 79.5 426 ALA A CA 1
ATOM 3139 C C . ALA A 1 426 ? 8.898 23.031 20.516 1 79.5 426 ALA A C 1
ATOM 3141 O O . ALA A 1 426 ? 8.328 23.906 19.844 1 79.5 426 ALA A O 1
ATOM 3142 N N . ALA A 1 427 ? 8.531 22.719 21.688 1 76.06 427 ALA A N 1
ATOM 3143 C CA . ALA A 1 427 ? 7.324 23.281 22.297 1 76.06 427 ALA A CA 1
ATOM 3144 C C . ALA A 1 427 ? 7.504 24.766 22.609 1 76.06 427 ALA A C 1
ATOM 3146 O O . ALA A 1 427 ? 6.523 25.516 22.703 1 76.06 427 ALA A O 1
ATOM 3147 N N . SER A 1 428 ? 8.688 25.203 22.641 1 84.12 428 SER A N 1
ATOM 3148 C CA . SER A 1 428 ? 8.953 26.578 23.047 1 84.12 428 SER A CA 1
ATOM 3149 C C . SER A 1 428 ? 9.227 27.469 21.844 1 84.12 428 SER A C 1
ATOM 3151 O O . SER A 1 428 ? 9.406 28.688 21.984 1 84.12 428 SER A O 1
ATOM 3153 N N . VAL A 1 429 ? 9.156 26.906 20.672 1 89.56 429 VAL A N 1
ATOM 3154 C CA . VAL A 1 429 ? 9.555 27.625 19.469 1 89.56 429 VAL A CA 1
ATOM 3155 C C . VAL A 1 429 ? 8.609 28.797 19.25 1 89.56 429 VAL A C 1
ATOM 3157 O O . VAL A 1 429 ? 9.055 29.938 19.047 1 89.56 429 VAL A O 1
ATOM 3160 N N . PRO A 1 430 ? 7.324 28.609 19.359 1 88.31 430 PRO A N 1
ATOM 3161 C CA . PRO A 1 430 ? 6.453 29.781 19.172 1 88.31 430 PRO A CA 1
ATOM 3162 C C . PRO A 1 430 ? 6.664 30.844 20.25 1 88.31 430 PRO A C 1
ATOM 3164 O O . PRO A 1 430 ? 6.621 32.031 19.953 1 88.31 430 PRO A O 1
ATOM 3167 N N . ALA A 1 431 ? 6.887 30.422 21.484 1 88.19 431 ALA A N 1
ATOM 3168 C CA . ALA A 1 431 ? 7.133 31.359 22.578 1 88.19 431 ALA A CA 1
ATOM 3169 C C . ALA A 1 431 ? 8.406 32.188 22.328 1 88.19 431 ALA A C 1
ATOM 3171 O O . ALA A 1 431 ? 8.438 33.375 22.562 1 88.19 431 ALA A O 1
ATOM 3172 N N . ARG A 1 432 ? 9.391 31.5 21.859 1 90.88 432 ARG A N 1
ATOM 3173 C CA . ARG A 1 432 ? 10.641 32.188 21.516 1 90.88 432 ARG A CA 1
ATOM 3174 C C . ARG A 1 432 ? 10.43 33.188 20.391 1 90.88 432 ARG A C 1
ATOM 3176 O O . ARG A 1 432 ? 11 34.281 20.406 1 90.88 432 ARG A O 1
ATOM 3183 N N . GLY A 1 433 ? 9.672 32.781 19.453 1 94.5 433 GLY A N 1
ATOM 3184 C CA . GLY A 1 433 ? 9.336 33.656 18.359 1 94.5 433 GLY A CA 1
ATOM 3185 C C . GLY A 1 433 ? 8.609 34.906 18.812 1 94.5 433 GLY A C 1
ATOM 3186 O O . GLY A 1 433 ? 8.945 36.031 18.391 1 94.5 433 GLY A O 1
ATOM 3187 N N . ALA A 1 434 ? 7.621 34.719 19.641 1 93.19 434 ALA A N 1
ATOM 3188 C CA . ALA A 1 434 ? 6.875 35.844 20.188 1 93.19 434 ALA A CA 1
ATOM 3189 C C . ALA A 1 434 ? 7.793 36.812 20.953 1 93.19 434 ALA A C 1
ATOM 3191 O O . ALA A 1 434 ? 7.703 38.031 20.812 1 93.19 434 ALA A O 1
ATOM 3192 N N . ALA A 1 435 ? 8.664 36.219 21.703 1 91.44 435 ALA A N 1
ATOM 3193 C CA . ALA A 1 435 ? 9.609 37.031 22.484 1 91.44 435 ALA A CA 1
ATOM 3194 C C . ALA A 1 435 ? 10.539 37.812 21.562 1 91.44 435 ALA A C 1
ATOM 3196 O O . ALA A 1 435 ? 10.867 38.969 21.828 1 91.44 435 ALA A O 1
ATOM 3197 N N . LEU A 1 436 ? 10.969 37.188 20.594 1 94.88 436 LEU A N 1
ATOM 3198 C CA . LEU A 1 436 ? 11.867 37.812 19.641 1 94.88 436 LEU A CA 1
ATOM 3199 C C . LEU A 1 436 ? 11.18 39 18.938 1 94.88 436 LEU A C 1
ATOM 3201 O O . LEU A 1 436 ? 11.781 40.062 18.766 1 94.88 436 LEU A O 1
ATOM 3205 N N . ILE A 1 437 ? 10 38.781 18.516 1 96.62 437 ILE A N 1
ATOM 3206 C CA . ILE A 1 437 ? 9.234 39.844 17.859 1 96.62 437 ILE A CA 1
ATOM 3207 C C . ILE A 1 437 ? 9.047 41.031 18.812 1 96.62 437 ILE A C 1
ATOM 3209 O O . ILE A 1 437 ? 9.289 42.188 18.453 1 96.62 437 ILE A O 1
ATOM 3213 N N . ALA A 1 438 ? 8.641 40.719 20.016 1 96 438 ALA A N 1
ATOM 3214 C CA . ALA A 1 438 ? 8.469 41.75 21.031 1 96 438 ALA A CA 1
ATOM 3215 C C . ALA A 1 438 ? 9.789 42.469 21.328 1 96 438 ALA A C 1
ATOM 3217 O O . ALA A 1 438 ? 9.828 43.688 21.422 1 96 438 ALA A O 1
ATOM 3218 N N . GLY A 1 439 ? 10.836 41.656 21.531 1 94.25 439 GLY A N 1
ATOM 3219 C CA . GLY A 1 439 ? 12.148 42.219 21.812 1 94.25 439 GLY A CA 1
ATOM 3220 C C . GLY A 1 439 ? 12.648 43.156 20.734 1 94.25 439 GLY A C 1
ATOM 3221 O O . GLY A 1 439 ? 13.281 44.188 21.031 1 94.25 439 GLY A O 1
ATOM 3222 N N . ARG A 1 440 ? 12.414 42.812 19.531 1 93.81 440 ARG A N 1
ATOM 3223 C CA . ARG A 1 440 ? 12.789 43.688 18.438 1 93.81 440 ARG A CA 1
ATOM 3224 C C . ARG A 1 440 ? 12.07 45.031 18.547 1 93.81 440 ARG A C 1
ATOM 3226 O O . ARG A 1 440 ? 12.68 46.094 18.328 1 93.81 440 ARG A O 1
ATOM 3233 N N . SER A 1 441 ? 10.82 44.969 18.797 1 92.62 441 SER A N 1
ATOM 3234 C CA . SER A 1 441 ? 10.023 46.188 18.938 1 92.62 441 SER A CA 1
ATOM 3235 C C . SER A 1 441 ? 10.5 47 20.125 1 92.62 441 SER A C 1
ATOM 3237 O O . SER A 1 441 ? 10.375 48.219 20.125 1 92.62 441 SER A O 1
ATOM 3239 N N . LEU A 1 442 ? 11.078 46.375 21.141 1 92.81 442 LEU A N 1
ATOM 3240 C CA . LEU A 1 442 ? 11.562 47.031 22.344 1 92.81 442 LEU A CA 1
ATOM 3241 C C . LEU A 1 442 ? 13.016 47.469 22.172 1 92.81 442 LEU A C 1
ATOM 3243 O O . LEU A 1 442 ? 13.602 48.062 23.078 1 92.81 442 LEU A O 1
ATOM 3247 N N . GLY A 1 443 ? 13.625 47.062 21.094 1 92.88 443 GLY A N 1
ATOM 3248 C CA . GLY A 1 443 ? 14.977 47.5 20.781 1 92.88 443 GLY A CA 1
ATOM 3249 C C . GLY A 1 443 ? 16.031 46.531 21.266 1 92.88 443 GLY A C 1
ATOM 3250 O O . GLY A 1 443 ? 17.219 46.844 21.297 1 92.88 443 GLY A O 1
ATOM 3251 N N . TRP A 1 444 ? 15.57 45.281 21.703 1 93.38 444 TRP A N 1
ATOM 3252 C CA . TRP A 1 444 ? 16.531 44.312 22.188 1 93.38 444 TRP A CA 1
ATOM 3253 C C . TRP A 1 444 ? 17.375 43.781 21.031 1 93.38 444 TRP A C 1
ATOM 3255 O O . TRP A 1 444 ? 18.531 43.375 21.234 1 93.38 444 TRP A O 1
ATOM 3265 N N . TYR A 1 445 ? 16.766 43.719 19.844 1 93.38 445 TYR A N 1
ATOM 3266 C CA . TYR A 1 445 ? 17.391 43.062 18.688 1 93.38 445 TYR A CA 1
ATOM 3267 C C . TYR A 1 445 ? 17.281 43.969 17.453 1 93.38 445 TYR A C 1
ATOM 3269 O O . TYR A 1 445 ? 16.328 44.719 17.312 1 93.38 445 TYR A O 1
ATOM 3277 N N . ALA A 1 446 ? 18.203 43.781 16.531 1 91.75 446 ALA A N 1
ATOM 3278 C CA . ALA A 1 446 ? 18.219 44.594 15.32 1 91.75 446 ALA A CA 1
ATOM 3279 C C . ALA A 1 446 ? 17.234 44.062 14.281 1 91.75 446 ALA A C 1
ATOM 3281 O O . ALA A 1 446 ? 16.703 44.844 13.477 1 91.75 446 ALA A O 1
ATOM 3282 N N . ASP A 1 447 ? 17.109 42.781 14.297 1 92.38 447 ASP A N 1
ATOM 3283 C CA . ASP A 1 447 ? 16.188 42.156 13.367 1 92.38 447 ASP A CA 1
ATOM 3284 C C . ASP A 1 447 ? 15.609 40.875 13.961 1 92.38 447 ASP A C 1
ATOM 3286 O O . ASP A 1 447 ? 15.719 40.625 15.164 1 92.38 447 ASP A O 1
ATOM 3290 N N . LEU A 1 448 ? 14.867 40.188 13.141 1 95.44 448 LEU A N 1
ATOM 3291 C CA . LEU A 1 448 ? 14.141 39 13.641 1 95.44 448 LEU A CA 1
ATOM 3292 C C . LEU A 1 448 ? 14.977 37.75 13.516 1 95.44 448 LEU A C 1
ATOM 3294 O O . LEU A 1 448 ? 14.438 36.625 13.508 1 95.44 448 LEU A O 1
ATOM 3298 N N . PHE A 1 449 ? 16.234 37.875 13.32 1 93.88 449 PHE A N 1
ATOM 3299 C CA . PHE A 1 449 ? 17.25 36.844 13.398 1 93.88 449 PHE A CA 1
ATOM 3300 C C . PHE A 1 449 ? 18.516 37.375 14.078 1 93.88 449 PHE A C 1
ATOM 3302 O O . PHE A 1 449 ? 19.469 37.75 13.414 1 93.88 449 PHE A O 1
ATOM 3309 N N . PRO A 1 450 ? 18.531 37.281 15.289 1 92.44 450 PRO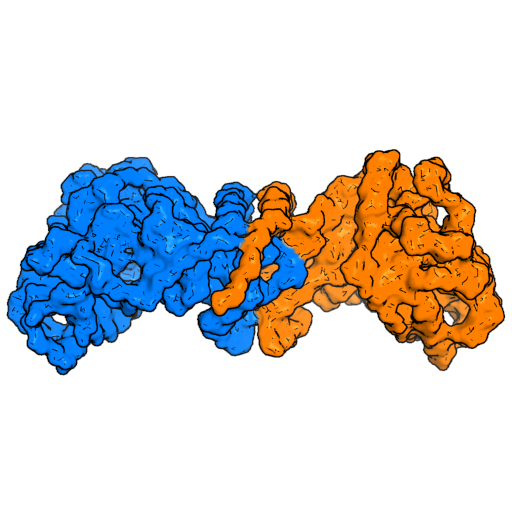 A N 1
ATOM 3310 C CA . PRO A 1 450 ? 19.672 37.875 16 1 92.44 450 PRO A CA 1
ATOM 3311 C C . PRO A 1 450 ? 20.938 37.031 15.898 1 92.44 450 PRO A C 1
ATOM 3313 O O . PRO A 1 450 ? 22.031 37.531 16.203 1 92.44 450 PRO A O 1
ATOM 3316 N N . GLY A 1 451 ? 20.828 35.844 15.492 1 90.06 451 GLY A N 1
ATOM 3317 C CA . GLY A 1 451 ? 21.953 34.938 15.352 1 90.06 451 GLY A CA 1
ATOM 3318 C C . GLY A 1 451 ? 21.609 33.5 15.68 1 90.06 451 GLY A C 1
ATOM 3319 O O . GLY A 1 451 ? 20.625 33.219 16.375 1 90.06 451 GLY A O 1
ATOM 3320 N N . GLU A 1 452 ? 22.422 32.656 15.281 1 87.88 452 GLU A N 1
ATOM 3321 C CA . GLU A 1 452 ? 22.172 31.219 15.43 1 87.88 452 GLU A CA 1
ATOM 3322 C C . GLU A 1 452 ? 22.078 30.828 16.891 1 87.88 452 GLU A C 1
ATOM 3324 O O . GLU A 1 452 ? 21.328 29.906 17.25 1 87.88 452 GLU A O 1
ATOM 3329 N N . ALA A 1 453 ? 22.812 31.531 17.703 1 87 453 ALA A N 1
ATOM 3330 C CA . ALA A 1 453 ? 22.906 31.188 19.125 1 87 453 ALA A CA 1
ATOM 3331 C C . ALA A 1 453 ? 21.547 31.359 19.812 1 87 453 ALA A C 1
ATOM 3333 O O . ALA A 1 453 ? 21.297 30.75 20.859 1 87 453 ALA A O 1
ATOM 3334 N N . PHE A 1 454 ? 20.734 32.188 19.234 1 89.94 454 PHE A N 1
ATOM 3335 C CA . PHE A 1 454 ? 19.422 32.438 19.797 1 89.94 454 PHE A CA 1
ATOM 3336 C C . PHE A 1 454 ? 18.516 31.203 19.641 1 89.94 454 PHE A C 1
ATOM 3338 O O . PHE A 1 454 ? 17.516 31.078 20.344 1 89.94 454 PHE A O 1
ATOM 3345 N N . PHE A 1 455 ? 18.891 30.391 18.781 1 91.69 455 PHE A N 1
ATOM 3346 C CA . PHE A 1 455 ? 18.078 29.219 18.453 1 91.69 455 PHE A CA 1
ATOM 3347 C C . PHE A 1 455 ? 18.812 27.938 18.781 1 91.69 455 PHE A C 1
ATOM 3349 O O . PHE A 1 455 ? 19.469 27.344 17.906 1 91.69 455 PHE A O 1
ATOM 3356 N N . PRO A 1 456 ? 18.641 27.5 19.938 1 90 456 PRO A N 1
ATOM 3357 C CA . PRO A 1 456 ? 19.391 26.312 20.359 1 90 456 PRO A CA 1
ATOM 3358 C C . PRO A 1 456 ? 19.062 25.078 19.516 1 90 456 PRO A C 1
ATOM 3360 O O . PRO A 1 456 ? 17.891 24.766 19.297 1 90 456 PRO A O 1
ATOM 3363 N N . THR A 1 457 ? 20.109 24.453 19.047 1 91.88 457 THR A N 1
ATOM 3364 C CA . THR A 1 457 ? 20.016 23.266 18.203 1 91.88 457 THR A CA 1
ATOM 3365 C C . THR A 1 457 ? 20.484 22.031 18.969 1 91.88 457 THR A C 1
ATOM 3367 O O . THR A 1 457 ? 21.547 22.031 19.578 1 91.88 457 THR A O 1
ATOM 3370 N N . VAL A 1 458 ? 19.625 21 18.969 1 91.69 458 VAL A N 1
ATOM 3371 C CA . VAL A 1 458 ? 19.969 19.75 19.625 1 91.69 458 VAL A CA 1
ATOM 3372 C C . VAL A 1 458 ? 20.969 18.969 18.766 1 91.69 458 VAL A C 1
ATOM 3374 O O . VAL A 1 458 ? 21.922 18.375 19.281 1 91.69 458 VAL A O 1
ATOM 3377 N N . ARG A 1 459 ? 20.688 18.875 17.547 1 93.69 459 ARG A N 1
ATOM 3378 C CA . ARG A 1 459 ? 21.5 18.094 16.609 1 93.69 459 ARG A CA 1
ATOM 3379 C C . ARG A 1 459 ? 21.359 18.625 15.188 1 93.69 459 ARG A C 1
ATOM 3381 O O . ARG A 1 459 ? 20.328 19.203 14.836 1 93.69 459 ARG A O 1
ATOM 3388 N N . THR A 1 460 ? 22.438 18.516 14.477 1 96.5 460 THR A N 1
ATOM 3389 C CA . THR A 1 460 ? 22.422 18.812 13.047 1 96.5 460 THR A CA 1
ATOM 3390 C C . THR A 1 460 ? 22.688 17.547 12.234 1 96.5 460 THR A C 1
ATOM 3392 O O . THR A 1 460 ? 23.641 16.812 12.5 1 96.5 460 THR A O 1
ATOM 3395 N N . HIS A 1 461 ? 21.781 17.266 11.367 1 97.75 461 HIS A N 1
ATOM 3396 C CA . HIS A 1 461 ? 21.953 16.156 10.438 1 97.75 461 HIS A CA 1
ATOM 3397 C C . HIS A 1 461 ? 22.359 16.656 9.055 1 97.75 461 HIS A C 1
ATOM 3399 O O . HIS A 1 461 ? 21.75 17.578 8.516 1 97.75 461 HIS A O 1
ATOM 3405 N N . ARG A 1 462 ? 23.391 16.094 8.531 1 97.88 462 ARG A N 1
ATOM 3406 C CA . ARG A 1 462 ? 23.875 16.469 7.211 1 97.88 462 ARG A CA 1
ATOM 3407 C C . ARG A 1 462 ? 23.609 15.359 6.191 1 97.88 462 ARG A C 1
ATOM 3409 O O . ARG A 1 462 ? 23.641 14.172 6.527 1 97.88 462 ARG A O 1
ATOM 3416 N N . PRO A 1 463 ? 23.344 15.758 4.941 1 97.62 463 PRO A N 1
ATOM 3417 C CA . PRO A 1 463 ? 23.094 14.734 3.922 1 97.62 463 PRO A CA 1
ATOM 3418 C C . PRO A 1 463 ? 24.297 13.836 3.676 1 97.62 463 PRO A C 1
ATOM 3420 O O . PRO A 1 463 ? 25.438 14.305 3.672 1 97.62 463 PRO A O 1
ATOM 3423 N N . GLU A 1 464 ? 24.031 12.641 3.535 1 96.44 464 GLU A N 1
ATOM 3424 C CA . GLU A 1 464 ? 25.047 11.688 3.131 1 96.44 464 GLU A CA 1
ATOM 3425 C C . GLU A 1 464 ? 25.172 11.617 1.611 1 96.44 464 GLU A C 1
ATOM 3427 O O . GLU A 1 464 ? 24.219 11.258 0.924 1 96.44 464 GLU A O 1
ATOM 3432 N N . ALA A 1 465 ? 26.328 11.812 1.097 1 94.38 465 ALA A N 1
ATOM 3433 C CA . ALA A 1 465 ? 26.562 11.859 -0.344 1 94.38 465 ALA A CA 1
ATOM 3434 C C . ALA A 1 465 ? 26.188 10.531 -1.002 1 94.38 465 ALA A C 1
ATOM 3436 O O . ALA A 1 465 ? 25.719 10.508 -2.143 1 94.38 465 ALA A O 1
ATOM 3437 N N . ALA A 1 466 ? 26.375 9.469 -0.271 1 94.38 466 ALA A N 1
ATOM 3438 C CA . ALA A 1 466 ? 26.125 8.125 -0.801 1 94.38 466 ALA A CA 1
ATOM 3439 C C . ALA A 1 466 ? 24.641 7.918 -1.1 1 94.38 466 ALA A C 1
ATOM 3441 O O . ALA A 1 466 ? 24.281 7.035 -1.881 1 94.38 466 ALA A O 1
ATOM 3442 N N . HIS A 1 467 ? 23.781 8.703 -0.502 1 96.31 467 HIS A N 1
ATOM 3443 C CA . HIS A 1 467 ? 22.344 8.508 -0.637 1 96.31 467 HIS A CA 1
ATOM 3444 C C . HIS A 1 467 ? 21.766 9.406 -1.726 1 96.31 467 HIS A C 1
ATOM 3446 O O . HIS A 1 467 ? 20.609 9.25 -2.117 1 96.31 467 HIS A O 1
ATOM 3452 N N . ARG A 1 468 ? 22.531 10.328 -2.26 1 95.75 468 ARG A N 1
ATOM 3453 C CA . ARG A 1 468 ? 22.016 11.398 -3.109 1 95.75 468 ARG A CA 1
ATOM 3454 C C . ARG A 1 468 ? 21.391 10.828 -4.375 1 95.75 468 ARG A C 1
ATOM 3456 O O . ARG A 1 468 ? 20.234 11.125 -4.68 1 95.75 468 ARG A O 1
ATOM 3463 N N . SER A 1 469 ? 22.109 9.992 -5.098 1 96.75 469 SER A N 1
ATOM 3464 C CA . SER A 1 469 ? 21.609 9.445 -6.355 1 96.75 469 SER A CA 1
ATOM 3465 C C . SER A 1 469 ? 20.359 8.609 -6.137 1 96.75 469 SER A C 1
ATOM 3467 O O . SER A 1 469 ? 19.438 8.633 -6.953 1 96.75 469 SER A O 1
ATOM 3469 N N . LEU A 1 470 ? 20.359 7.898 -5.055 1 97.38 470 LEU A N 1
ATOM 3470 C CA . LEU A 1 470 ? 19.234 7.047 -4.715 1 97.38 470 LEU A CA 1
ATOM 3471 C C . LEU A 1 470 ? 17.969 7.883 -4.504 1 97.38 470 LEU A C 1
ATOM 3473 O O . LEU A 1 470 ? 16.938 7.621 -5.129 1 97.38 470 LEU A O 1
ATOM 3477 N N . TYR A 1 471 ? 18.047 8.898 -3.678 1 98.12 471 TYR A N 1
ATOM 3478 C CA . TYR A 1 471 ? 16.859 9.664 -3.334 1 98.12 471 TYR A CA 1
ATOM 3479 C C . TYR A 1 471 ? 16.469 10.594 -4.469 1 98.12 471 TYR A C 1
ATOM 3481 O O . TYR A 1 471 ? 15.281 10.906 -4.645 1 98.12 471 TYR A O 1
ATOM 3489 N N . ASP A 1 472 ? 17.422 11.031 -5.336 1 98.19 472 ASP A N 1
ATOM 3490 C CA . ASP A 1 472 ? 17.078 11.75 -6.555 1 98.19 472 ASP A CA 1
ATOM 3491 C C . ASP A 1 472 ? 16.234 10.875 -7.488 1 98.19 472 ASP A C 1
ATOM 3493 O O . ASP A 1 472 ? 15.25 11.336 -8.062 1 98.19 472 ASP A O 1
ATOM 3497 N N . HIS A 1 473 ? 16.672 9.664 -7.617 1 98.12 473 HIS A N 1
ATOM 3498 C CA . HIS A 1 473 ? 15.953 8.711 -8.453 1 98.12 473 HIS A CA 1
ATOM 3499 C C . HIS A 1 473 ? 14.555 8.461 -7.91 1 98.12 473 HIS A C 1
ATOM 3501 O O . HIS A 1 473 ? 13.57 8.516 -8.656 1 98.12 473 HIS A O 1
ATOM 3507 N N . LEU A 1 474 ? 14.461 8.203 -6.648 1 98.44 474 LEU A N 1
ATOM 3508 C CA . LEU A 1 474 ? 13.172 7.941 -6.016 1 98.44 474 LEU A CA 1
ATOM 3509 C C . LEU A 1 474 ? 12.258 9.156 -6.109 1 98.44 474 LEU A C 1
ATOM 3511 O O . LEU A 1 474 ? 11.047 9.023 -6.312 1 98.44 474 LEU A O 1
ATOM 3515 N N . TYR A 1 475 ? 12.836 10.344 -5.941 1 98.56 475 TYR A N 1
ATOM 3516 C CA . TYR A 1 475 ? 12.039 11.562 -6.039 1 98.56 475 TYR A CA 1
ATOM 3517 C C . TYR A 1 475 ? 11.469 11.734 -7.441 1 98.56 475 TYR A C 1
ATOM 3519 O O . TYR A 1 475 ? 10.328 12.18 -7.609 1 98.56 475 TYR A O 1
ATOM 3527 N N . GLY A 1 476 ? 12.289 11.453 -8.438 1 98.38 476 GLY A N 1
ATOM 3528 C CA . GLY A 1 476 ? 11.781 11.477 -9.805 1 98.38 476 GLY A CA 1
ATOM 3529 C C . GLY A 1 476 ? 10.57 10.594 -10.008 1 98.38 476 GLY A C 1
ATOM 3530 O O . GLY A 1 476 ? 9.602 11 -10.648 1 98.38 476 GLY A O 1
ATOM 3531 N N . LEU A 1 477 ? 10.594 9.383 -9.531 1 98.31 477 LEU A N 1
ATOM 3532 C CA . LEU A 1 477 ? 9.453 8.484 -9.602 1 98.31 477 LEU A CA 1
ATOM 3533 C C . LEU A 1 477 ? 8.273 9.031 -8.805 1 98.31 477 LEU A C 1
ATOM 3535 O O . LEU A 1 477 ? 7.141 9.023 -9.289 1 98.31 477 LEU A O 1
ATOM 3539 N N . PHE A 1 478 ? 8.594 9.539 -7.609 1 98.31 478 PHE A N 1
ATOM 3540 C CA . PHE A 1 478 ? 7.594 10.086 -6.703 1 98.31 478 PHE A CA 1
ATOM 3541 C C . PHE A 1 478 ? 6.781 11.18 -7.387 1 98.31 478 PHE A C 1
ATOM 3543 O O . PHE A 1 478 ? 5.555 11.195 -7.297 1 98.31 478 PHE A O 1
ATOM 3550 N N . GLN A 1 479 ? 7.363 12.047 -8.086 1 97.62 479 GLN A N 1
ATOM 3551 C CA . GLN A 1 479 ? 6.723 13.195 -8.719 1 97.62 479 GLN A CA 1
ATOM 3552 C C . GLN A 1 479 ? 5.758 12.758 -9.82 1 97.62 479 GLN A C 1
ATOM 3554 O O . GLN A 1 479 ? 4.785 13.453 -10.117 1 97.62 479 GLN A O 1
ATOM 3559 N N . ARG A 1 480 ? 5.945 11.625 -10.367 1 97.31 480 ARG A N 1
ATOM 3560 C CA . ARG A 1 480 ? 5.133 11.156 -11.484 1 97.31 480 ARG A CA 1
ATOM 3561 C C . ARG A 1 480 ? 3.922 10.375 -10.984 1 97.31 480 ARG A C 1
ATOM 3563 O O . ARG A 1 480 ? 2.986 10.117 -11.75 1 97.31 480 ARG A O 1
ATOM 3570 N N . LEU A 1 481 ? 3.918 10.008 -9.758 1 98.06 481 LEU A N 1
ATOM 3571 C CA . LEU A 1 481 ? 2.92 9.07 -9.25 1 98.06 481 LEU A CA 1
ATOM 3572 C C . LEU A 1 481 ? 1.557 9.742 -9.125 1 98.06 481 LEU A C 1
ATOM 3574 O O . LEU A 1 481 ? 0.54 9.18 -9.539 1 98.06 481 LEU A O 1
ATOM 3578 N N . TYR A 1 482 ? 1.503 11.023 -8.602 1 96.44 482 TYR A N 1
ATOM 3579 C CA . TYR A 1 482 ? 0.196 11.648 -8.43 1 96.44 482 TYR A CA 1
ATOM 3580 C C . TYR A 1 482 ? -0.483 11.867 -9.773 1 96.44 482 TYR A C 1
ATOM 3582 O O . TYR A 1 482 ? -1.632 11.461 -9.969 1 96.44 482 TYR A O 1
ATOM 3590 N N . PRO A 1 483 ? 0.207 12.445 -10.773 1 96.31 483 PRO A N 1
ATOM 3591 C CA . PRO A 1 483 ? -0.438 12.586 -12.086 1 96.31 483 PRO A CA 1
ATOM 3592 C C . PRO A 1 483 ? -0.95 11.258 -12.641 1 96.31 483 PRO A C 1
ATOM 3594 O O . PRO A 1 483 ? -2.014 11.219 -13.258 1 96.31 483 PRO A O 1
ATOM 3597 N N . ASN A 1 484 ? -0.283 10.195 -12.43 1 97.31 484 ASN A N 1
ATOM 3598 C CA . ASN A 1 484 ? -0.651 8.883 -12.945 1 97.31 484 ASN A CA 1
ATOM 3599 C C . ASN A 1 484 ? -1.826 8.281 -12.18 1 97.31 484 ASN A C 1
ATOM 3601 O O . ASN A 1 484 ? -2.562 7.453 -12.711 1 97.31 484 ASN A O 1
ATOM 3605 N N . LEU A 1 485 ? -2.037 8.703 -10.906 1 98.12 485 LEU A N 1
ATOM 3606 C CA . LEU A 1 485 ? -2.996 8.016 -10.047 1 98.12 485 LEU A CA 1
ATOM 3607 C C . LEU A 1 485 ? -4.195 8.906 -9.75 1 98.12 485 LEU A C 1
ATOM 3609 O O . LEU A 1 485 ? -5.152 8.477 -9.109 1 98.12 485 LEU A O 1
ATOM 3613 N N . ALA A 1 486 ? -4.207 10.188 -10.219 1 96.5 486 ALA A N 1
ATOM 3614 C CA . ALA A 1 486 ? -5.254 11.156 -9.898 1 96.5 486 ALA A CA 1
ATOM 3615 C C . ALA A 1 486 ? -6.629 10.625 -10.281 1 96.5 486 ALA A C 1
ATOM 3617 O O . ALA A 1 486 ? -7.582 10.727 -9.508 1 96.5 486 ALA A O 1
ATOM 3618 N N . GLU A 1 487 ? -6.723 10.039 -11.453 1 96.88 487 GLU A N 1
ATOM 3619 C CA . GLU A 1 487 ? -8 9.508 -11.898 1 96.88 487 GLU A CA 1
ATOM 3620 C C . GLU A 1 487 ? -8.43 8.312 -11.047 1 96.88 487 GLU A C 1
ATOM 3622 O O . GLU A 1 487 ? -9.625 8.117 -10.805 1 96.88 487 GLU A O 1
ATOM 3627 N N . THR A 1 488 ? -7.496 7.473 -10.711 1 97.75 488 THR A N 1
ATOM 3628 C CA . THR A 1 488 ? -7.797 6.348 -9.836 1 97.75 488 THR A CA 1
ATOM 3629 C C . THR A 1 488 ? -8.344 6.832 -8.5 1 97.75 488 THR A C 1
ATOM 3631 O O . THR A 1 488 ? -9.328 6.293 -7.992 1 97.75 488 THR A O 1
ATOM 3634 N N . PHE A 1 489 ? -7.707 7.875 -7.887 1 96.56 489 PHE A N 1
ATOM 3635 C CA . PHE A 1 489 ? -8.18 8.438 -6.629 1 96.56 489 PHE A CA 1
ATOM 3636 C C . PHE A 1 489 ? -9.617 8.938 -6.77 1 96.56 489 PHE A C 1
ATOM 3638 O O . PHE A 1 489 ? -10.461 8.664 -5.918 1 96.56 489 PHE A O 1
ATOM 3645 N N . ALA A 1 490 ? -9.859 9.641 -7.871 1 94.44 490 ALA A N 1
ATOM 3646 C CA . ALA A 1 490 ? -11.211 10.141 -8.117 1 94.44 490 ALA A CA 1
ATOM 3647 C C . ALA A 1 490 ? -12.203 8.992 -8.242 1 94.44 490 ALA A C 1
ATOM 3649 O O . ALA A 1 490 ? -13.32 9.07 -7.723 1 94.44 490 ALA A O 1
ATOM 3650 N N . GLY A 1 491 ? -11.875 7.957 -8.945 1 96.31 491 GLY A N 1
ATOM 3651 C CA . GLY A 1 491 ? -12.727 6.789 -9.102 1 96.31 491 GLY A CA 1
ATOM 3652 C C . GLY A 1 491 ? -13.016 6.078 -7.797 1 96.31 491 GLY A C 1
ATOM 3653 O O . GLY A 1 491 ? -14.133 5.609 -7.57 1 96.31 491 GLY A O 1
ATOM 3654 N N . LEU A 1 492 ? -12.023 5.895 -6.977 1 95.94 492 LEU A N 1
ATOM 3655 C CA . LEU A 1 492 ? -12.195 5.238 -5.684 1 95.94 492 LEU A CA 1
ATOM 3656 C C . LEU A 1 492 ? -13.117 6.055 -4.781 1 95.94 492 LEU A C 1
ATOM 3658 O O . LEU A 1 492 ? -13.836 5.492 -3.955 1 95.94 492 LEU A O 1
ATOM 3662 N N . ALA A 1 493 ? -13.039 7.375 -4.906 1 89.69 493 ALA A N 1
ATOM 3663 C CA . ALA A 1 493 ? -13.891 8.25 -4.109 1 89.69 493 ALA A CA 1
ATOM 3664 C C . ALA A 1 493 ? -15.352 8.117 -4.523 1 89.69 493 ALA A C 1
ATOM 3666 O O . ALA A 1 493 ? -16.266 8.484 -3.768 1 89.69 493 ALA A O 1
ATOM 3667 N N . ARG A 1 494 ? -15.656 7.586 -5.715 1 91.75 494 ARG A N 1
ATOM 3668 C CA . ARG A 1 494 ? -17.016 7.48 -6.25 1 91.75 494 ARG A CA 1
ATOM 3669 C C . ARG A 1 494 ? -17.484 6.031 -6.25 1 91.75 494 ARG A C 1
ATOM 3671 O O . ARG A 1 494 ? -18.172 5.598 -7.18 1 91.75 494 ARG A O 1
ATOM 3678 N N . LEU A 1 495 ? -17.125 5.297 -5.27 1 92.88 495 LEU A N 1
ATOM 3679 C CA . LEU A 1 495 ? -17.547 3.902 -5.207 1 92.88 495 LEU A CA 1
ATOM 3680 C C . LEU A 1 495 ? -19.078 3.797 -5.141 1 92.88 495 LEU A C 1
ATOM 3682 O O . LEU A 1 495 ? -19.719 4.551 -4.41 1 92.88 495 LEU A O 1
ATOM 3686 N N . PRO A 1 496 ? -19.609 2.867 -5.922 1 88.75 496 PRO A N 1
ATOM 3687 C CA . PRO A 1 496 ? -21.047 2.619 -5.793 1 88.75 496 PRO A CA 1
ATOM 3688 C C . PRO A 1 496 ? -21.438 2.123 -4.406 1 88.75 496 PRO A C 1
ATOM 3690 O O . PRO A 1 496 ? -20.672 1.402 -3.762 1 88.75 496 PRO A O 1
ATOM 3693 N N . GLN A 1 497 ? -22.531 2.529 -3.863 1 82.38 497 GLN A N 1
ATOM 3694 C CA . GLN A 1 497 ? -23.016 2.117 -2.555 1 82.38 497 GLN A CA 1
ATOM 3695 C C . GLN A 1 497 ? -23.609 0.708 -2.605 1 82.38 497 GLN A C 1
ATOM 3697 O O . GLN A 1 497 ? -24.25 0.332 -3.586 1 82.38 497 GLN A O 1
ATOM 3702 N N . VAL A 1 498 ? -23.062 -0.182 -1.782 1 79.56 498 VAL A N 1
ATOM 3703 C CA . VAL A 1 498 ? -23.641 -1.519 -1.663 1 79.56 498 VAL A CA 1
ATOM 3704 C C . VAL A 1 498 ? -24.766 -1.509 -0.627 1 79.56 498 VAL A C 1
ATOM 3706 O O . VAL A 1 498 ? -24.578 -1.04 0.498 1 79.56 498 VAL A O 1
ATOM 3709 N N . ALA A 1 499 ? -26.094 -1.754 -1.086 1 63.28 499 ALA A N 1
ATOM 3710 C CA . ALA A 1 499 ? -27.219 -1.836 -0.168 1 63.28 499 ALA A CA 1
ATOM 3711 C C . ALA A 1 499 ? -26.969 -2.863 0.93 1 63.28 499 ALA A C 1
ATOM 3713 O O . ALA A 1 499 ? -26.391 -3.92 0.677 1 63.28 499 ALA A O 1
ATOM 3714 N N . PRO A 1 500 ? -27.047 -2.492 2.297 1 60.34 500 PRO A N 1
ATOM 3715 C CA . PRO A 1 500 ? -26.859 -3.479 3.361 1 60.34 500 PRO A CA 1
ATOM 3716 C C . PRO A 1 500 ? -27.688 -4.746 3.146 1 60.34 500 PRO A C 1
ATOM 3718 O O . PRO A 1 500 ? -28.781 -4.688 2.576 1 60.34 500 PRO A O 1
ATOM 3721 N N . SER A 1 501 ? -27.078 -5.91 2.877 1 50.69 501 SER A N 1
ATOM 3722 C CA . SER A 1 501 ? -27.844 -7.152 2.824 1 50.69 501 SER A CA 1
ATOM 3723 C C . SER A 1 501 ? -28.859 -7.234 3.965 1 50.69 501 SER A C 1
ATOM 3725 O O . SER A 1 501 ? -28.5 -7.004 5.125 1 50.69 501 SER A O 1
ATOM 3727 N N . GLY A 1 502 ? -30.172 -6.949 3.742 1 37.38 502 GLY A N 1
ATOM 3728 C CA . GLY A 1 502 ? -31.188 -7.227 4.75 1 37.38 502 GLY A CA 1
ATOM 3729 C C . GLY A 1 502 ? -31.016 -8.594 5.391 1 37.38 502 GLY A C 1
ATOM 3730 O O . GLY A 1 502 ? -30.375 -9.477 4.828 1 37.38 502 GLY A O 1
ATOM 3731 N N . PRO A 1 503 ? -31.406 -8.602 6.789 1 36.06 503 PRO A N 1
ATOM 3732 C CA . PRO A 1 503 ? -31.594 -9.961 7.297 1 36.06 503 PRO A CA 1
ATOM 3733 C C . PRO A 1 503 ? -32.406 -10.844 6.352 1 36.06 503 PRO A C 1
ATOM 3735 O O . PRO A 1 503 ? -33.438 -10.391 5.812 1 36.06 503 PRO A O 1
ATOM 3738 N N . ALA A 1 504 ? -31.875 -11.766 5.676 1 24.61 504 ALA A N 1
ATOM 3739 C CA . ALA A 1 504 ? -32.844 -12.828 5.375 1 24.61 504 ALA A CA 1
ATOM 3740 C C . ALA A 1 504 ? -33.469 -13.359 6.652 1 24.61 504 ALA A C 1
ATOM 3742 O O . ALA A 1 504 ? -32.781 -13.602 7.648 1 24.61 504 ALA A O 1
ATOM 3743 N N . MET B 1 1 ? -16.75 -53.688 -7.797 1 80.38 1 MET B N 1
ATOM 3744 C CA . MET B 1 1 ? -16.406 -52.469 -8.539 1 80.38 1 MET B CA 1
ATOM 3745 C C . MET B 1 1 ? -14.898 -52.375 -8.734 1 80.38 1 MET B C 1
ATOM 3747 O O . MET B 1 1 ? -14.125 -52.781 -7.863 1 80.38 1 MET B O 1
ATOM 3751 N N . GLN B 1 2 ? -14.523 -52 -9.945 1 90.75 2 GLN B N 1
ATOM 3752 C CA . GLN B 1 2 ? -13.094 -51.875 -10.234 1 90.75 2 GLN B CA 1
ATOM 3753 C C . GLN B 1 2 ? -12.531 -50.594 -9.656 1 90.75 2 GLN B C 1
ATOM 3755 O O . GLN B 1 2 ? -13.273 -49.625 -9.391 1 90.75 2 GLN B O 1
ATOM 3760 N N . THR B 1 3 ? -11.281 -50.719 -9.359 1 94.38 3 THR B N 1
ATOM 3761 C CA . THR B 1 3 ? -10.602 -49.531 -8.828 1 94.38 3 THR B CA 1
ATOM 3762 C C . THR B 1 3 ? -9.383 -49.188 -9.68 1 94.38 3 THR B C 1
ATOM 3764 O O . THR B 1 3 ? -8.945 -49.969 -10.508 1 94.38 3 THR B O 1
ATOM 3767 N N . LEU B 1 4 ? -9.023 -48 -9.516 1 95.31 4 LEU B N 1
ATOM 3768 C CA . LEU B 1 4 ? -7.793 -47.5 -10.117 1 95.31 4 LEU B CA 1
ATOM 3769 C C . LEU B 1 4 ? -6.871 -46.906 -9.062 1 95.31 4 LEU B C 1
ATOM 3771 O O . LEU B 1 4 ? -7.34 -46.312 -8.086 1 95.31 4 LEU B O 1
ATOM 3775 N N . ILE B 1 5 ? -5.598 -47.094 -9.266 1 96.12 5 ILE B N 1
ATOM 3776 C CA . ILE B 1 5 ? -4.605 -46.406 -8.438 1 96.12 5 ILE B CA 1
ATOM 3777 C C . ILE B 1 5 ? -4.094 -45.156 -9.156 1 96.12 5 ILE B C 1
ATOM 3779 O O . ILE B 1 5 ? -3.609 -45.25 -10.289 1 96.12 5 ILE B O 1
ATOM 3783 N N . ALA B 1 6 ? -4.324 -44.062 -8.555 1 95.75 6 ALA B N 1
ATOM 3784 C CA . ALA B 1 6 ? -3.785 -42.812 -9.07 1 95.75 6 ALA B CA 1
ATOM 3785 C C . ALA B 1 6 ? -2.555 -42.375 -8.281 1 95.75 6 ALA B C 1
ATOM 3787 O O . ALA B 1 6 ? -2.582 -42.344 -7.047 1 95.75 6 ALA B O 1
ATOM 3788 N N . VAL B 1 7 ? -1.443 -42.094 -8.977 1 96.12 7 VAL B N 1
ATOM 3789 C CA . VAL B 1 7 ? -0.204 -41.625 -8.367 1 96.12 7 VAL B CA 1
ATOM 3790 C C . VAL B 1 7 ? 0.116 -40.219 -8.867 1 96.12 7 VAL B C 1
ATOM 3792 O O . VAL B 1 7 ? 0.298 -40 -10.07 1 96.12 7 VAL B O 1
ATOM 3795 N N . ASP B 1 8 ? 0.169 -39.281 -7.965 1 95.19 8 ASP B N 1
ATOM 3796 C CA . ASP B 1 8 ? 0.517 -37.906 -8.297 1 95.19 8 ASP B CA 1
ATOM 3797 C C . ASP B 1 8 ? 1.883 -37.531 -7.727 1 95.19 8 ASP B C 1
ATOM 3799 O O . ASP B 1 8 ? 2.041 -37.406 -6.512 1 95.19 8 ASP B O 1
ATOM 3803 N N . VAL B 1 9 ? 2.859 -37.312 -8.609 1 95.88 9 VAL B N 1
ATOM 3804 C CA . VAL B 1 9 ? 4.215 -36.969 -8.203 1 95.88 9 VAL B CA 1
ATOM 3805 C C . VAL B 1 9 ? 4.418 -35.469 -8.328 1 95.88 9 VAL B C 1
ATOM 3807 O O . VAL B 1 9 ? 4.977 -34.969 -9.312 1 95.88 9 VAL B O 1
ATOM 3810 N N . GLY B 1 10 ? 4.121 -34.781 -7.277 1 92.06 10 GLY B N 1
ATOM 3811 C CA . GLY B 1 10 ? 4.262 -33.344 -7.262 1 92.06 10 GLY B CA 1
ATOM 3812 C C . GLY B 1 10 ? 5.645 -32.875 -6.844 1 92.06 10 GLY B C 1
ATOM 3813 O O . GLY B 1 10 ? 6.578 -33.688 -6.777 1 92.06 10 GLY B O 1
ATOM 3814 N N . THR B 1 11 ? 5.77 -31.578 -6.602 1 88.06 11 THR B N 1
ATOM 3815 C CA . THR B 1 11 ? 7.062 -31 -6.25 1 88.06 11 THR B CA 1
ATOM 3816 C C . THR B 1 11 ? 7.406 -31.297 -4.793 1 88.06 11 THR B C 1
ATOM 3818 O O . THR B 1 11 ? 8.57 -31.531 -4.461 1 88.06 11 THR B O 1
ATOM 3821 N N . THR B 1 12 ? 6.434 -31.406 -3.898 1 85.81 12 THR B N 1
ATOM 3822 C CA . THR B 1 12 ? 6.699 -31.531 -2.469 1 85.81 12 THR B CA 1
ATOM 3823 C C . THR B 1 12 ? 6.613 -33 -2.023 1 85.81 12 THR B C 1
ATOM 3825 O O . THR B 1 12 ? 7.098 -33.344 -0.947 1 85.81 12 THR B O 1
ATOM 3828 N N . GLY B 1 13 ? 5.914 -33.688 -2.803 1 92.06 13 GLY B N 1
ATOM 3829 C CA . GLY B 1 13 ? 5.738 -35.094 -2.432 1 92.06 13 GLY B CA 1
ATOM 3830 C C . GLY B 1 13 ? 4.895 -35.875 -3.424 1 92.06 13 GLY B C 1
ATOM 3831 O O . GLY B 1 13 ? 4.441 -35.312 -4.43 1 92.06 13 GLY B O 1
ATOM 3832 N N . ALA B 1 14 ? 4.77 -37.188 -3.098 1 94.75 14 ALA B N 1
ATOM 3833 C CA . ALA B 1 14 ? 3.977 -38.094 -3.91 1 94.75 14 ALA B CA 1
ATOM 3834 C C . ALA B 1 14 ? 2.707 -38.5 -3.176 1 94.75 14 ALA B C 1
ATOM 3836 O O . ALA B 1 14 ? 2.752 -38.844 -1.992 1 94.75 14 ALA B O 1
ATOM 3837 N N . LYS B 1 15 ? 1.621 -38.406 -3.873 1 94.12 15 LYS B N 1
ATOM 3838 C CA . LYS B 1 15 ? 0.331 -38.812 -3.344 1 94.12 15 LYS B CA 1
ATOM 3839 C C . LYS B 1 15 ? -0.209 -40.031 -4.121 1 94.12 15 LYS B C 1
ATOM 3841 O O . LYS B 1 15 ? -0.117 -40.062 -5.352 1 94.12 15 LYS B O 1
ATOM 3846 N N . VAL B 1 16 ? -0.689 -41 -3.396 1 95.19 16 VAL B N 1
ATOM 3847 C CA . VAL B 1 16 ? -1.338 -42.156 -3.99 1 95.19 16 VAL B CA 1
ATOM 3848 C C . VAL B 1 16 ? -2.789 -42.219 -3.525 1 95.19 16 VAL B C 1
ATOM 3850 O O . VAL B 1 16 ? -3.09 -41.969 -2.359 1 95.19 16 VAL B O 1
ATOM 3853 N N . ALA B 1 17 ? -3.654 -42.531 -4.457 1 94.12 17 ALA B N 1
ATOM 3854 C CA . ALA B 1 17 ? -5.066 -42.688 -4.117 1 94.12 17 ALA B CA 1
ATOM 3855 C C . ALA B 1 17 ? -5.672 -43.906 -4.812 1 94.12 17 ALA B C 1
ATOM 3857 O O . ALA B 1 17 ? -5.344 -44.188 -5.969 1 94.12 17 ALA B O 1
ATOM 3858 N N . LEU B 1 18 ? -6.449 -44.594 -4.074 1 94.62 18 LEU B N 1
ATOM 3859 C CA . LEU B 1 18 ? -7.309 -45.625 -4.645 1 94.62 18 LEU B CA 1
ATOM 3860 C C . LEU B 1 18 ? -8.688 -45.062 -4.961 1 94.62 18 LEU B C 1
ATOM 3862 O O . LEU B 1 18 ? -9.391 -44.562 -4.07 1 94.62 18 LEU B O 1
ATOM 3866 N N . VAL B 1 19 ? -9.031 -45.125 -6.254 1 92.56 19 VAL B N 1
ATOM 3867 C CA . VAL B 1 19 ? -10.273 -44.5 -6.688 1 92.56 19 VAL B CA 1
ATOM 3868 C C . VAL B 1 19 ? -11.18 -45.531 -7.352 1 92.56 19 VAL B C 1
ATOM 3870 O O . VAL B 1 19 ? -10.703 -46.375 -8.133 1 92.56 19 VAL B O 1
ATOM 3873 N N . ASN B 1 20 ? -12.414 -45.469 -7.047 1 91.5 20 ASN B N 1
ATOM 3874 C CA . ASN B 1 20 ? -13.328 -46.406 -7.676 1 91.5 20 ASN B CA 1
ATOM 3875 C C . ASN B 1 20 ? -14.031 -45.812 -8.883 1 91.5 20 ASN B C 1
ATOM 3877 O O . ASN B 1 20 ? -13.727 -44.688 -9.273 1 91.5 20 ASN B O 1
ATOM 3881 N N . GLN B 1 21 ? -14.906 -46.531 -9.492 1 89.81 21 GLN B N 1
ATOM 3882 C CA . GLN B 1 21 ? -15.555 -46.156 -10.742 1 89.81 21 GLN B CA 1
ATOM 3883 C C . GLN B 1 21 ? -16.469 -44.938 -10.547 1 89.81 21 GLN B C 1
ATOM 3885 O O . GLN B 1 21 ? -16.781 -44.219 -11.5 1 89.81 21 GLN B O 1
ATOM 3890 N N . ASP B 1 22 ? -16.859 -44.656 -9.32 1 86 22 ASP B N 1
ATOM 3891 C CA . ASP B 1 22 ? -17.766 -43.562 -9.023 1 86 22 ASP B CA 1
ATOM 3892 C C . ASP B 1 22 ? -16.969 -42.281 -8.703 1 86 22 ASP B C 1
ATOM 3894 O O . ASP B 1 22 ? -17.562 -41.219 -8.469 1 86 22 ASP B O 1
ATOM 3898 N N . GLY B 1 23 ? -15.688 -42.469 -8.734 1 85.56 23 GLY B N 1
ATOM 3899 C CA . GLY B 1 23 ? -14.859 -41.281 -8.445 1 85.56 23 GLY B CA 1
ATOM 3900 C C . GLY B 1 23 ? -14.562 -41.125 -6.969 1 85.56 23 GLY B C 1
ATOM 3901 O O . GLY B 1 23 ? -13.898 -40.188 -6.566 1 85.56 23 GLY B O 1
ATOM 3902 N N . ALA B 1 24 ? -14.969 -42.062 -6.129 1 88.94 24 ALA B N 1
ATOM 3903 C CA . ALA B 1 24 ? -14.727 -41.969 -4.688 1 88.94 24 ALA B CA 1
ATOM 3904 C C . ALA B 1 24 ? -13.289 -42.375 -4.355 1 88.94 24 ALA B C 1
ATOM 3906 O O . ALA B 1 24 ? -12.773 -43.375 -4.883 1 88.94 24 ALA B O 1
ATOM 3907 N N . VAL B 1 25 ? -12.688 -41.594 -3.574 1 90.75 25 VAL B N 1
ATOM 3908 C CA . VAL B 1 25 ? -11.352 -41.938 -3.078 1 90.75 25 VAL B CA 1
ATOM 3909 C C . VAL B 1 25 ? -11.461 -42.844 -1.866 1 90.75 25 VAL B C 1
ATOM 3911 O O . VAL B 1 25 ? -11.953 -42.438 -0.81 1 90.75 25 VAL B O 1
ATOM 3914 N N . LEU B 1 26 ? -10.984 -44.031 -1.977 1 91.94 26 LEU B N 1
ATOM 3915 C CA . LEU B 1 26 ? -11.164 -45.062 -0.976 1 91.94 26 LEU B CA 1
ATOM 3916 C C . LEU B 1 26 ? -10.008 -45.062 0.017 1 91.94 26 LEU B C 1
ATOM 3918 O O . LEU B 1 26 ? -10.18 -45.469 1.169 1 91.94 26 LEU B O 1
ATOM 3922 N N . ALA B 1 27 ? -8.883 -44.75 -0.43 1 93 27 ALA B N 1
ATOM 3923 C CA . ALA B 1 27 ? -7.668 -44.688 0.383 1 93 27 ALA B CA 1
ATOM 3924 C C . ALA B 1 27 ? -6.66 -43.688 -0.2 1 93 27 ALA B C 1
ATOM 3926 O O . ALA B 1 27 ? -6.629 -43.469 -1.413 1 93 27 ALA B O 1
ATOM 3927 N N . THR B 1 28 ? -5.953 -43.125 0.638 1 93.44 28 THR B N 1
ATOM 3928 C CA . THR B 1 28 ? -4.895 -42.219 0.215 1 93.44 28 THR B CA 1
ATOM 3929 C C . THR B 1 28 ? -3.637 -42.438 1.054 1 93.44 28 THR B C 1
ATOM 3931 O O . THR B 1 28 ? -3.705 -42.969 2.164 1 93.44 28 THR B O 1
ATOM 3934 N N . ALA B 1 29 ? -2.535 -42.125 0.533 1 94.94 29 ALA B N 1
ATOM 3935 C CA . ALA B 1 29 ? -1.246 -42.062 1.219 1 94.94 29 ALA B CA 1
ATOM 3936 C C . ALA B 1 29 ? -0.362 -40.969 0.636 1 94.94 29 ALA B C 1
ATOM 3938 O O . ALA B 1 29 ? -0.567 -40.531 -0.5 1 94.94 29 ALA B O 1
ATOM 3939 N N . TYR B 1 30 ? 0.494 -40.5 1.396 1 94.38 30 TYR B N 1
ATOM 3940 C CA . TYR B 1 30 ? 1.359 -39.406 0.989 1 94.38 30 TYR B CA 1
ATOM 3941 C C . TYR B 1 30 ? 2.754 -39.562 1.584 1 94.38 30 TYR B C 1
ATOM 3943 O O . TYR B 1 30 ? 2.904 -40.031 2.721 1 94.38 30 TYR B O 1
ATOM 3951 N N . ARG B 1 31 ? 3.766 -39.281 0.833 1 96.12 31 ARG B N 1
ATOM 3952 C CA . ARG B 1 31 ? 5.145 -39.219 1.299 1 96.12 31 ARG B CA 1
ATOM 3953 C C . ARG B 1 31 ? 5.879 -38 0.699 1 96.12 31 ARG B C 1
ATOM 3955 O O . ARG B 1 31 ? 5.832 -37.781 -0.513 1 96.12 31 ARG B O 1
ATOM 3962 N N . ASP B 1 32 ? 6.559 -37.281 1.541 1 93.88 32 ASP B N 1
ATOM 3963 C CA . ASP B 1 32 ? 7.273 -36.094 1.073 1 93.88 32 ASP B CA 1
ATOM 3964 C C . ASP B 1 32 ? 8.695 -36.469 0.646 1 93.88 32 ASP B C 1
ATOM 3966 O O . ASP B 1 32 ? 9.156 -37.594 0.857 1 93.88 32 ASP B O 1
ATOM 3970 N N . TYR B 1 33 ? 9.375 -35.656 -0.104 1 95.19 33 TYR B N 1
ATOM 3971 C CA . TYR B 1 33 ? 10.781 -35.719 -0.477 1 95.19 33 TYR B CA 1
ATOM 3972 C C . TYR B 1 33 ? 11.375 -34.312 -0.628 1 95.19 33 TYR B C 1
ATOM 3974 O O . TYR B 1 33 ? 10.648 -33.344 -0.845 1 95.19 33 TYR B O 1
ATOM 3982 N N . PRO B 1 34 ? 12.664 -34.188 -0.488 1 93.06 34 PRO B N 1
ATOM 3983 C CA . PRO B 1 34 ? 13.289 -32.875 -0.45 1 93.06 34 PRO B CA 1
ATOM 3984 C C . PRO B 1 34 ? 13.508 -32.281 -1.843 1 93.06 34 PRO B C 1
ATOM 3986 O O . PRO B 1 34 ? 13.648 -33.031 -2.816 1 93.06 34 PRO B O 1
ATOM 3989 N N . THR B 1 35 ? 13.438 -31 -1.944 1 90.88 35 THR B N 1
ATOM 3990 C CA . THR B 1 35 ? 13.875 -30.219 -3.1 1 90.88 35 THR B CA 1
ATOM 3991 C C . THR B 1 35 ? 15.195 -29.516 -2.809 1 90.88 35 THR B C 1
ATOM 3993 O O . THR B 1 35 ? 15.367 -28.922 -1.74 1 90.88 35 THR B O 1
ATOM 3996 N N . LEU B 1 36 ? 16.125 -29.594 -3.699 1 91.31 36 LEU B N 1
ATOM 3997 C CA . LEU B 1 36 ? 17.438 -29 -3.541 1 91.31 36 LEU B CA 1
ATOM 3998 C C . LEU B 1 36 ? 17.531 -27.672 -4.305 1 91.31 36 LEU B C 1
ATOM 4000 O O . LEU B 1 36 ? 17.234 -27.625 -5.5 1 91.31 36 LEU B O 1
ATOM 4004 N N . SER B 1 37 ? 17.922 -26.656 -3.602 1 86.38 37 SER B N 1
ATOM 4005 C CA . SER B 1 37 ? 18.156 -25.359 -4.23 1 86.38 37 SER B CA 1
ATOM 4006 C C . SER B 1 37 ? 19.641 -25.078 -4.379 1 86.38 37 SER B C 1
ATOM 4008 O O . SER B 1 37 ? 20.422 -25.297 -3.445 1 86.38 37 SER B O 1
ATOM 4010 N N . ARG B 1 38 ? 19.969 -24.578 -5.531 1 85.62 38 ARG B N 1
ATOM 4011 C CA . ARG B 1 38 ? 21.359 -24.234 -5.812 1 85.62 38 ARG B CA 1
ATOM 4012 C C . ARG B 1 38 ? 21.562 -22.719 -5.805 1 85.62 38 ARG B C 1
ATOM 4014 O O . ARG B 1 38 ? 20.625 -21.969 -6.043 1 85.62 38 ARG B O 1
ATOM 4021 N N . PRO B 1 39 ? 22.781 -22.203 -5.5 1 74.25 39 PRO B N 1
ATOM 4022 C CA . PRO B 1 39 ? 23.078 -20.766 -5.461 1 74.25 39 PRO B CA 1
ATOM 4023 C C . PRO B 1 39 ? 22.859 -20.078 -6.812 1 74.25 39 PRO B C 1
ATOM 4025 O O . PRO B 1 39 ? 22.625 -18.875 -6.867 1 74.25 39 PRO B O 1
ATOM 4028 N N . ASP B 1 40 ? 22.922 -20.781 -7.867 1 78.75 40 ASP B N 1
ATOM 4029 C CA . ASP B 1 40 ? 22.797 -20.203 -9.203 1 78.75 40 ASP B CA 1
ATOM 4030 C C . ASP B 1 40 ? 21.359 -20.281 -9.695 1 78.75 40 ASP B C 1
ATOM 4032 O O . ASP B 1 40 ? 21.109 -20.422 -10.898 1 78.75 40 ASP B O 1
ATOM 4036 N N . ASN B 1 41 ? 20.422 -20.344 -8.797 1 78.44 41 ASN B N 1
ATOM 4037 C CA . ASN B 1 41 ? 19 -20.406 -9.086 1 78.44 41 ASN B CA 1
ATOM 4038 C C . ASN B 1 41 ? 18.594 -21.781 -9.625 1 78.44 41 ASN B C 1
ATOM 4040 O O . ASN B 1 41 ? 17.594 -21.891 -10.344 1 78.44 41 ASN B O 1
ATOM 4044 N N . GLY B 1 42 ? 19.422 -22.719 -9.305 1 88.44 42 GLY B N 1
ATOM 4045 C CA . GLY B 1 42 ? 19.094 -24.094 -9.664 1 88.44 42 GLY B CA 1
ATOM 4046 C C . GLY B 1 42 ? 18.141 -24.75 -8.68 1 88.44 42 GLY B C 1
ATOM 4047 O O . GLY B 1 42 ? 18.203 -24.5 -7.477 1 88.44 42 GLY B O 1
ATOM 4048 N N . VAL B 1 43 ? 17.219 -25.484 -9.18 1 90.81 43 VAL B N 1
ATOM 4049 C CA . VAL B 1 43 ? 16.281 -26.266 -8.383 1 90.81 43 VAL B CA 1
ATOM 4050 C C . VAL B 1 43 ? 16.25 -27.703 -8.875 1 90.81 43 VAL B C 1
ATOM 4052 O O . VAL B 1 43 ? 15.93 -27.969 -10.039 1 90.81 43 VAL B O 1
ATOM 4055 N N . GLU B 1 44 ? 16.547 -28.641 -7.961 1 96.44 44 GLU B N 1
ATOM 4056 C CA . GLU B 1 44 ? 16.719 -30.031 -8.375 1 96.44 44 GLU B CA 1
ATOM 4057 C C . GLU B 1 44 ? 16.016 -30.969 -7.395 1 96.44 44 GLU B C 1
ATOM 4059 O O . GLU B 1 44 ? 15.742 -30.594 -6.254 1 96.44 44 GLU B O 1
ATOM 4064 N N . GLN B 1 45 ? 15.703 -32.125 -7.883 1 96.69 45 GLN B N 1
ATOM 4065 C CA . GLN B 1 45 ? 15.242 -33.219 -7.047 1 96.69 45 GLN B CA 1
ATOM 4066 C C . GLN B 1 45 ? 15.859 -34.562 -7.488 1 96.69 45 GLN B C 1
ATOM 4068 O O . GLN B 1 45 ? 16.25 -34.719 -8.648 1 96.69 45 GLN B O 1
ATOM 4073 N N . ASP B 1 46 ? 15.969 -35.438 -6.523 1 97.56 46 ASP B N 1
ATOM 4074 C CA . ASP B 1 46 ? 16.453 -36.781 -6.789 1 97.56 46 ASP B CA 1
ATOM 4075 C C . ASP B 1 46 ? 15.32 -37.688 -7.273 1 97.56 46 ASP B C 1
ATOM 4077 O O . ASP B 1 46 ? 14.422 -38.031 -6.508 1 97.56 46 ASP B O 1
ATOM 4081 N N . PRO B 1 47 ? 15.445 -38.156 -8.539 1 98.06 47 PRO B N 1
ATOM 4082 C CA . PRO B 1 47 ? 14.391 -39.031 -9.031 1 98.06 47 PRO B CA 1
ATOM 4083 C C . PRO B 1 47 ? 14.227 -40.281 -8.188 1 98.06 47 PRO B C 1
ATOM 4085 O O . PRO B 1 47 ? 13.117 -40.812 -8.07 1 98.06 47 PRO B O 1
ATOM 4088 N N . GLU B 1 48 ? 15.242 -40.688 -7.609 1 97.56 48 GLU B N 1
ATOM 4089 C CA . GLU B 1 48 ? 15.148 -41.875 -6.742 1 97.56 48 GLU B CA 1
ATOM 4090 C C . GLU B 1 48 ? 14.336 -41.562 -5.484 1 97.56 48 GLU B C 1
ATOM 4092 O O . GLU B 1 48 ? 13.711 -42.469 -4.91 1 97.56 48 GLU B O 1
ATOM 4097 N N . ALA B 1 49 ? 14.43 -40.406 -5.082 1 98 49 ALA B N 1
ATOM 4098 C CA . ALA B 1 49 ? 13.594 -40 -3.959 1 98 49 ALA B CA 1
ATOM 4099 C C . ALA B 1 49 ? 12.109 -40.062 -4.32 1 98 49 ALA B C 1
ATOM 4101 O O . ALA B 1 49 ? 11.289 -40.469 -3.488 1 98 49 ALA B O 1
ATOM 4102 N N . TRP B 1 50 ? 11.781 -39.688 -5.57 1 98.06 50 TRP B N 1
ATOM 4103 C CA . TRP B 1 50 ? 10.406 -39.875 -6.043 1 98.06 50 TRP B CA 1
ATOM 4104 C C . TRP B 1 50 ? 9.977 -41.312 -5.969 1 98.06 50 TRP B C 1
ATOM 4106 O O . TRP B 1 50 ? 8.891 -41.625 -5.477 1 98.06 50 TRP B O 1
ATOM 4116 N N . TRP B 1 51 ? 10.844 -42.156 -6.441 1 98.12 51 TRP B N 1
ATOM 4117 C CA . TRP B 1 51 ? 10.539 -43.594 -6.508 1 98.12 51 TRP B CA 1
ATOM 4118 C C . TRP B 1 51 ? 10.32 -44.156 -5.113 1 98.12 51 TRP B C 1
ATOM 4120 O O . TRP B 1 51 ? 9.328 -44.875 -4.875 1 98.12 51 TRP B O 1
ATOM 4130 N N . ARG B 1 52 ? 11.227 -43.812 -4.258 1 98.19 52 ARG B N 1
ATOM 4131 C CA . ARG B 1 52 ? 11.109 -44.281 -2.889 1 98.19 52 ARG B CA 1
ATOM 4132 C C . ARG B 1 52 ? 9.805 -43.812 -2.25 1 98.19 52 ARG B C 1
ATOM 4134 O O . ARG B 1 52 ? 9.125 -44.594 -1.573 1 98.19 52 ARG B O 1
ATOM 4141 N N . ALA B 1 53 ? 9.484 -42.625 -2.455 1 98 53 ALA B N 1
ATOM 4142 C CA . ALA B 1 53 ? 8.266 -42.031 -1.893 1 98 53 ALA B CA 1
ATOM 4143 C C . ALA B 1 53 ? 7.027 -42.75 -2.449 1 98 53 ALA B C 1
ATOM 4145 O O . ALA B 1 53 ? 6.098 -43.062 -1.703 1 98 53 ALA B O 1
ATOM 4146 N N . VAL B 1 54 ? 6.98 -42.938 -3.748 1 97.88 54 VAL B N 1
ATOM 4147 C CA . VAL B 1 54 ? 5.859 -43.594 -4.402 1 97.88 54 VAL B CA 1
ATOM 4148 C C . VAL B 1 54 ? 5.719 -45.031 -3.873 1 97.88 54 VAL B C 1
ATOM 4150 O O . VAL B 1 54 ? 4.613 -45.469 -3.561 1 97.88 54 VAL B O 1
ATOM 4153 N N . CYS B 1 55 ? 6.84 -45.75 -3.75 1 98.25 55 CYS B N 1
ATOM 4154 C CA . CYS B 1 55 ? 6.82 -47.094 -3.232 1 98.25 55 CYS B CA 1
ATOM 4155 C C . CYS B 1 55 ? 6.238 -47.156 -1.824 1 98.25 55 CYS B C 1
ATOM 4157 O O . CYS B 1 55 ? 5.359 -47.969 -1.532 1 98.25 55 CYS B O 1
ATOM 4159 N N . HIS B 1 56 ? 6.719 -46.25 -1.057 1 97.75 56 HIS B N 1
ATOM 4160 C CA . HIS B 1 56 ? 6.242 -46.188 0.321 1 97.75 56 HIS B CA 1
ATOM 4161 C C . HIS B 1 56 ? 4.746 -45.906 0.377 1 97.75 56 HIS B C 1
ATOM 4163 O O . HIS B 1 56 ? 4.016 -46.562 1.129 1 97.75 56 HIS B O 1
ATOM 4169 N N . ALA B 1 57 ? 4.305 -44.969 -0.349 1 96.5 57 ALA B N 1
ATOM 4170 C CA . ALA B 1 57 ? 2.893 -44.594 -0.36 1 96.5 57 ALA B CA 1
ATOM 4171 C C . ALA B 1 57 ? 2.029 -45.75 -0.876 1 96.5 57 ALA B C 1
ATOM 4173 O O . ALA B 1 57 ? 0.94 -46 -0.353 1 96.5 57 ALA B O 1
ATOM 4174 N N . LEU B 1 58 ? 2.49 -46.406 -1.92 1 96.56 58 LEU B N 1
ATOM 4175 C CA . LEU B 1 58 ? 1.754 -47.562 -2.469 1 96.56 58 LEU B CA 1
ATOM 4176 C C . LEU B 1 58 ? 1.673 -48.688 -1.457 1 96.56 58 LEU B C 1
ATOM 4178 O O . LEU B 1 58 ? 0.624 -49.312 -1.306 1 96.56 58 LEU B O 1
ATOM 4182 N N . GLN B 1 59 ? 2.744 -48.938 -0.793 1 96.75 59 GLN B N 1
ATOM 4183 C CA . GLN B 1 59 ? 2.762 -49.969 0.232 1 96.75 59 GLN B CA 1
ATOM 4184 C C . GLN B 1 59 ? 1.733 -49.688 1.323 1 96.75 59 GLN B C 1
ATOM 4186 O O . GLN B 1 59 ? 1.062 -50.625 1.805 1 96.75 59 GLN B O 1
ATOM 4191 N N . GLU B 1 60 ? 1.691 -48.469 1.675 1 95.56 60 GLU B N 1
ATOM 4192 C CA . GLU B 1 60 ? 0.728 -48.062 2.695 1 95.56 60 GLU B CA 1
ATOM 4193 C C . GLU B 1 60 ? -0.703 -48.344 2.244 1 95.56 60 GLU B C 1
ATOM 4195 O O . GLU B 1 60 ? -1.523 -48.844 3.027 1 95.56 60 GLU B O 1
ATOM 4200 N N . VAL B 1 61 ? -1.029 -48.031 1.033 1 92.75 61 VAL B N 1
ATOM 4201 C CA . VAL B 1 61 ? -2.361 -48.281 0.489 1 92.75 61 VAL B CA 1
ATOM 4202 C C . VAL B 1 61 ? -2.631 -49.781 0.422 1 92.75 61 VAL B C 1
ATOM 4204 O O . VAL B 1 61 ? -3.73 -50.219 0.744 1 92.75 61 VAL B O 1
ATOM 4207 N N . VAL B 1 62 ? -1.652 -50.562 -0.001 1 91.31 62 VAL B N 1
ATOM 4208 C CA . VAL B 1 62 ? -1.773 -52 -0.123 1 91.31 62 VAL B CA 1
ATOM 4209 C C . VAL B 1 62 ? -1.991 -52.625 1.256 1 91.31 62 VAL B C 1
ATOM 4211 O O . VAL B 1 62 ? -2.84 -53.5 1.421 1 91.31 62 VAL B O 1
ATOM 4214 N N . GLN B 1 63 ? -1.241 -52.156 2.193 1 90.06 63 GLN B N 1
ATOM 4215 C CA . GLN B 1 63 ? -1.33 -52.656 3.553 1 90.06 63 GLN B CA 1
ATOM 4216 C C . GLN B 1 63 ? -2.699 -52.375 4.164 1 90.06 63 GLN B C 1
ATOM 4218 O O . GLN B 1 63 ? -3.178 -53.156 5.004 1 90.06 63 GLN B O 1
ATOM 4223 N N . GLY B 1 64 ? -3.236 -51.281 3.82 1 85.75 64 GLY B N 1
ATOM 4224 C CA . GLY B 1 64 ? -4.562 -50.938 4.312 1 85.75 64 GLY B CA 1
ATOM 4225 C C . GLY B 1 64 ? -5.656 -51.812 3.717 1 85.75 64 GLY B C 1
ATOM 4226 O O . GLY B 1 64 ? -6.801 -51.781 4.172 1 85.75 64 GLY B O 1
ATOM 4227 N N . GLY B 1 65 ? -5.277 -52.594 2.703 1 77.12 65 GLY B N 1
ATOM 4228 C CA . GLY B 1 65 ? -6.188 -53.531 2.088 1 77.12 65 GLY B CA 1
ATOM 4229 C C . GLY B 1 65 ? -6.691 -53.094 0.728 1 77.12 65 GLY B C 1
ATOM 4230 O O . GLY B 1 65 ? -7.371 -52.062 0.617 1 77.12 65 GLY B O 1
ATOM 4231 N N . LEU B 1 66 ? -6.219 -53.75 -0.267 1 77.88 66 LEU B N 1
ATOM 4232 C CA . LEU B 1 66 ? -6.777 -53.594 -1.604 1 77.88 66 LEU B CA 1
ATOM 4233 C C . LEU B 1 66 ? -7.957 -54.531 -1.821 1 77.88 66 LEU B C 1
ATOM 4235 O O . LEU B 1 66 ? -7.773 -55.75 -1.995 1 77.88 66 LEU B O 1
ATOM 4239 N N . HIS B 1 67 ? -9.023 -54.188 -1.462 1 70.44 67 HIS B N 1
ATOM 4240 C CA . HIS B 1 67 ? -10.18 -55.062 -1.434 1 70.44 67 HIS B CA 1
ATOM 4241 C C . HIS B 1 67 ? -10.805 -55.188 -2.818 1 70.44 67 HIS B C 1
ATOM 4243 O O . HIS B 1 67 ? -11.656 -56.062 -3.041 1 70.44 67 HIS B O 1
ATOM 4249 N N . GLN B 1 68 ? -10.43 -54.469 -3.639 1 74.69 68 GLN B N 1
ATOM 4250 C CA . GLN B 1 68 ? -11.031 -54.469 -4.965 1 74.69 68 GLN B CA 1
ATOM 4251 C C . GLN B 1 68 ? -9.984 -54.719 -6.047 1 74.69 68 GLN B C 1
ATOM 4253 O O . GLN B 1 68 ? -8.789 -54.562 -5.809 1 74.69 68 GLN B O 1
ATOM 4258 N N . GLU B 1 69 ? -10.523 -55.219 -7.125 1 88.38 69 GLU B N 1
ATOM 4259 C CA . GLU B 1 69 ? -9.664 -55.438 -8.281 1 88.38 69 GLU B CA 1
ATOM 4260 C C . GLU B 1 69 ? -9.109 -54.094 -8.805 1 88.38 69 GLU B C 1
ATOM 4262 O O . GLU B 1 69 ? -9.852 -53.125 -8.977 1 88.38 69 GLU B O 1
ATOM 4267 N N . VAL B 1 70 ? -7.793 -54.062 -9 1 94.5 70 VAL B N 1
ATOM 4268 C CA . VAL B 1 70 ? -7.137 -52.875 -9.539 1 94.5 70 VAL B CA 1
ATOM 4269 C C . VAL B 1 70 ? -7.047 -53 -11.062 1 94.5 70 VAL B C 1
ATOM 4271 O O . VAL B 1 70 ? -6.332 -53.844 -11.586 1 94.5 70 VAL B O 1
ATOM 4274 N N . ALA B 1 71 ? -7.785 -52.094 -11.711 1 95.31 71 ALA B N 1
ATOM 4275 C CA . ALA B 1 71 ? -7.875 -52.125 -13.164 1 95.31 71 ALA B CA 1
ATOM 4276 C C . ALA B 1 71 ? -6.629 -51.531 -13.82 1 95.31 71 ALA B C 1
ATOM 4278 O O . ALA B 1 71 ? -6.328 -51.844 -14.977 1 95.31 71 ALA B O 1
ATOM 4279 N N . GLY B 1 72 ? -5.926 -50.719 -13.047 1 96.44 72 GLY B N 1
ATOM 4280 C CA . GLY B 1 72 ? -4.727 -50.094 -13.586 1 96.44 72 GLY B CA 1
ATOM 4281 C C . GLY B 1 72 ? -4.141 -49.031 -12.68 1 96.44 72 GLY B C 1
ATOM 4282 O O . GLY B 1 72 ? -4.746 -48.688 -11.672 1 96.44 72 GLY B O 1
ATOM 4283 N N . ILE B 1 73 ? -2.914 -48.562 -13.062 1 97.19 73 ILE B N 1
ATOM 4284 C CA . ILE B 1 73 ? -2.215 -47.469 -12.391 1 97.19 73 ILE B CA 1
ATOM 4285 C C . ILE B 1 73 ? -2.098 -46.281 -13.328 1 97.19 73 ILE B C 1
ATOM 4287 O O . ILE B 1 73 ? -1.582 -46.406 -14.445 1 97.19 73 ILE B O 1
ATOM 4291 N N . MET B 1 74 ? -2.662 -45.188 -12.938 1 97.19 74 MET B N 1
ATOM 4292 C CA . MET B 1 74 ? -2.564 -43.938 -13.688 1 97.19 74 MET B CA 1
ATOM 4293 C C . MET B 1 74 ? -1.688 -42.938 -12.953 1 97.19 74 MET B C 1
ATOM 4295 O O . MET B 1 74 ? -1.795 -42.781 -11.734 1 97.19 74 MET B O 1
ATOM 4299 N N . LEU B 1 75 ? -0.833 -42.25 -13.711 1 96.25 75 LEU B N 1
ATOM 4300 C CA . LEU B 1 75 ? 0.125 -41.375 -13.078 1 96.25 75 LEU B CA 1
ATOM 4301 C C . LEU B 1 75 ? -0.129 -39.906 -13.492 1 96.25 75 LEU B C 1
ATOM 4303 O O . LEU B 1 75 ? -0.602 -39.656 -14.602 1 96.25 75 LEU B O 1
ATOM 4307 N N . SER B 1 76 ? 0.064 -39 -12.586 1 96.25 76 SER B N 1
ATOM 4308 C CA . SER B 1 76 ? 0.159 -37.562 -12.805 1 96.25 76 SER B CA 1
ATOM 4309 C C . SER B 1 76 ? 1.389 -37 -12.109 1 96.25 76 SER B C 1
ATOM 4311 O O . SER B 1 76 ? 1.982 -37.625 -11.242 1 96.25 76 SER B O 1
ATOM 4313 N N . GLY B 1 77 ? 1.763 -35.781 -12.539 1 94.81 77 GLY B N 1
ATOM 4314 C CA . GLY B 1 77 ? 2.93 -35.25 -11.875 1 94.81 77 GLY B CA 1
ATOM 4315 C C . GLY B 1 77 ? 3.383 -33.906 -12.469 1 94.81 77 GLY B C 1
ATOM 4316 O O . GLY B 1 77 ? 2.809 -33.438 -13.453 1 94.81 77 GLY B O 1
ATOM 4317 N N . GLN B 1 78 ? 4.418 -33.406 -11.797 1 94.31 78 GLN B N 1
ATOM 4318 C CA . GLN B 1 78 ? 5.031 -32.188 -12.266 1 94.31 78 GLN B CA 1
ATOM 4319 C C . GLN B 1 78 ? 5.59 -32.344 -13.68 1 94.31 78 GLN B C 1
ATOM 4321 O O . GLN B 1 78 ? 5.969 -33.438 -14.078 1 94.31 78 GLN B O 1
ATOM 4326 N N . MET B 1 79 ? 5.594 -31.219 -14.398 1 95.25 79 MET B N 1
ATOM 4327 C CA . MET B 1 79 ? 5.996 -31.219 -15.797 1 95.25 79 MET B CA 1
ATOM 4328 C C . MET B 1 79 ? 7.184 -30.281 -16.016 1 95.25 79 MET B C 1
ATOM 4330 O O . MET B 1 79 ? 7.766 -29.766 -15.055 1 95.25 79 MET B O 1
ATOM 4334 N N . GLN B 1 80 ? 7.641 -30.203 -17.25 1 92.25 80 GLN B N 1
ATOM 4335 C CA . GLN B 1 80 ? 8.68 -29.281 -17.688 1 92.25 80 GLN B CA 1
ATOM 4336 C C . GLN B 1 80 ? 9.992 -29.531 -16.938 1 92.25 80 GLN B C 1
ATOM 4338 O O . GLN B 1 80 ? 10.75 -28.594 -16.688 1 92.25 80 GLN B O 1
ATOM 4343 N N . ASP B 1 81 ? 10.172 -30.688 -16.406 1 95.38 81 ASP B N 1
ATOM 4344 C CA . ASP B 1 81 ? 11.445 -31.078 -15.836 1 95.38 81 ASP B CA 1
ATOM 4345 C C . ASP B 1 81 ? 12.406 -31.578 -16.906 1 95.38 81 ASP B C 1
ATOM 4347 O O . ASP B 1 81 ? 12 -31.828 -18.047 1 95.38 81 ASP B O 1
ATOM 4351 N N . LEU B 1 82 ? 13.586 -31.562 -16.578 1 96.31 82 LEU B N 1
ATOM 4352 C CA . LEU B 1 82 ? 14.602 -32.219 -17.375 1 96.31 82 LEU B CA 1
ATOM 4353 C C . LEU B 1 82 ? 15.219 -33.406 -16.609 1 96.31 82 LEU B C 1
ATOM 4355 O O . LEU B 1 82 ? 16.109 -33.188 -15.781 1 96.31 82 LEU B O 1
ATOM 4359 N N . ILE B 1 83 ? 14.766 -34.594 -16.938 1 97.62 83 ILE B N 1
ATOM 4360 C CA . ILE B 1 83 ? 15.203 -35.812 -16.297 1 97.62 83 ILE B CA 1
ATOM 4361 C C . ILE B 1 83 ? 15.992 -36.656 -17.281 1 97.62 83 ILE B C 1
ATOM 4363 O O . ILE B 1 83 ? 15.438 -37.156 -18.266 1 97.62 83 ILE B O 1
ATOM 4367 N N . LEU B 1 84 ? 17.234 -36.812 -17.062 1 97.81 84 LEU B N 1
ATOM 4368 C CA . LEU B 1 84 ? 18.062 -37.656 -17.922 1 97.81 84 LEU B CA 1
ATOM 4369 C C . LEU B 1 84 ? 17.984 -39.125 -17.5 1 97.81 84 LEU B C 1
ATOM 4371 O O . LEU B 1 84 ? 18.312 -39.438 -16.344 1 97.81 84 LEU B O 1
ATOM 4375 N N . LEU B 1 85 ? 17.516 -39.938 -18.438 1 97.88 85 LEU B N 1
ATOM 4376 C CA . LEU B 1 85 ? 17.344 -41.344 -18.156 1 97.88 85 LEU B CA 1
ATOM 4377 C C . LEU B 1 85 ? 18.391 -42.188 -18.906 1 97.88 85 LEU B C 1
ATOM 4379 O O . LEU B 1 85 ? 18.5 -42.062 -20.125 1 97.88 85 LEU B O 1
ATOM 4383 N N . GLY B 1 86 ? 19.188 -42.906 -18.188 1 96 86 GLY B N 1
ATOM 4384 C CA . GLY B 1 86 ? 20.078 -43.906 -18.766 1 96 86 GLY B CA 1
ATOM 4385 C C . GLY B 1 86 ? 19.531 -45.312 -18.719 1 96 86 GLY B C 1
ATOM 4386 O O . GLY B 1 86 ? 18.391 -45.531 -18.297 1 96 86 GLY B O 1
ATOM 4387 N N . PRO B 1 87 ? 20.312 -46.25 -19.094 1 91.38 87 PRO B N 1
ATOM 4388 C CA . PRO B 1 87 ? 19.859 -47.656 -19.141 1 91.38 87 PRO B CA 1
ATOM 4389 C C . PRO B 1 87 ? 19.516 -48.188 -17.766 1 91.38 87 PRO B C 1
ATOM 4391 O O . PRO B 1 87 ? 18.625 -49.031 -17.641 1 91.38 87 PRO B O 1
ATOM 4394 N N . GLU B 1 88 ? 20.219 -47.719 -16.781 1 92 88 GLU B N 1
ATOM 4395 C CA . GLU B 1 88 ? 20.047 -48.281 -15.453 1 92 88 GLU B CA 1
ATOM 4396 C C . GLU B 1 88 ? 19.219 -47.375 -14.562 1 92 88 GLU B C 1
ATOM 4398 O O . GLU B 1 88 ? 18.984 -47.688 -13.391 1 92 88 GLU B O 1
ATOM 4403 N N . GLY B 1 89 ? 18.938 -46.25 -15.148 1 94.75 89 GLY B N 1
ATOM 4404 C CA . GLY B 1 89 ? 18.156 -45.312 -14.336 1 94.75 89 GLY B CA 1
ATOM 4405 C C . GLY B 1 89 ? 18.5 -43.875 -14.594 1 94.75 89 GLY B C 1
ATOM 4406 O O . GLY B 1 89 ? 19.062 -43.531 -15.641 1 94.75 89 GLY B O 1
ATOM 4407 N N . ALA B 1 90 ? 18.078 -43.062 -13.648 1 96.81 90 ALA B N 1
ATOM 4408 C CA . ALA B 1 90 ? 18.297 -41.625 -13.797 1 96.81 90 ALA B CA 1
ATOM 4409 C C . ALA B 1 90 ? 19.781 -41.281 -13.711 1 96.81 90 ALA B C 1
ATOM 4411 O O . ALA B 1 90 ? 20.516 -41.875 -12.914 1 96.81 90 ALA B O 1
ATOM 4412 N N . LEU B 1 91 ? 20.156 -40.375 -14.547 1 97.62 91 LEU B N 1
ATOM 4413 C CA . LEU B 1 91 ? 21.531 -39.875 -14.539 1 97.62 91 LEU B CA 1
ATOM 4414 C C . LEU B 1 91 ? 21.625 -38.562 -13.742 1 97.62 91 LEU B C 1
ATOM 4416 O O . LEU B 1 91 ? 21.609 -37.469 -14.312 1 97.62 91 LEU B O 1
ATOM 4420 N N . GLY B 1 92 ? 21.781 -38.75 -12.367 1 95.69 92 GLY B N 1
ATOM 4421 C CA . GLY B 1 92 ? 21.875 -37.594 -11.5 1 95.69 92 GLY B CA 1
ATOM 4422 C C . GLY B 1 92 ? 20.516 -37.031 -11.125 1 95.69 92 GLY B C 1
ATOM 4423 O O . GLY B 1 92 ? 19.5 -37.719 -11.227 1 95.69 92 GLY B O 1
ATOM 4424 N N . HIS B 1 93 ? 20.562 -35.75 -10.656 1 97 93 HIS B N 1
ATOM 4425 C CA . HIS B 1 93 ? 19.344 -35.094 -10.211 1 97 93 HIS B CA 1
ATOM 4426 C C . HIS B 1 93 ? 18.547 -34.562 -11.398 1 97 93 HIS B C 1
ATOM 4428 O O . HIS B 1 93 ? 19.109 -34.25 -12.445 1 97 93 HIS B O 1
ATOM 4434 N N . ALA B 1 94 ? 17.25 -34.562 -11.273 1 97.5 94 ALA B N 1
ATOM 4435 C CA . ALA B 1 94 ? 16.359 -33.875 -12.219 1 97.5 94 ALA B CA 1
ATOM 4436 C C . ALA B 1 94 ? 16.438 -32.375 -12.07 1 97.5 94 ALA B C 1
ATOM 4438 O O . ALA B 1 94 ? 16.5 -31.844 -10.953 1 97.5 94 ALA B O 1
ATOM 4439 N N . ILE B 1 95 ? 16.484 -31.625 -13.172 1 96.38 95 ILE B N 1
ATOM 4440 C CA . ILE B 1 95 ? 16.344 -30.172 -13.156 1 96.38 95 ILE B CA 1
ATOM 4441 C C . ILE B 1 95 ? 14.875 -29.797 -13.266 1 96.38 95 ILE B C 1
ATOM 4443 O O . ILE B 1 95 ? 14.203 -30.141 -14.242 1 96.38 95 ILE B O 1
ATOM 4447 N N . LEU B 1 96 ? 14.406 -29.062 -12.312 1 95.25 96 LEU B N 1
ATOM 4448 C CA . LEU B 1 96 ? 12.969 -28.922 -12.148 1 95.25 96 LEU B CA 1
ATOM 4449 C C . LEU B 1 96 ? 12.445 -27.75 -12.984 1 95.25 96 LEU B C 1
ATOM 4451 O O . LEU B 1 96 ? 13.227 -26.953 -13.492 1 95.25 96 LEU B O 1
ATOM 4455 N N . TYR B 1 97 ? 11.141 -27.688 -13.117 1 90.56 97 TYR B N 1
ATOM 4456 C CA . TYR B 1 97 ? 10.422 -26.688 -13.906 1 90.56 97 TYR B CA 1
ATOM 4457 C C . TYR B 1 97 ? 10.703 -25.281 -13.383 1 90.56 97 TYR B C 1
ATOM 4459 O O . TYR B 1 97 ? 10.664 -24.312 -14.148 1 90.56 97 TYR B O 1
ATOM 4467 N N . SER B 1 98 ? 11 -25.125 -12.094 1 82.75 98 SER B N 1
ATOM 4468 C CA . SER B 1 98 ? 11.18 -23.812 -11.469 1 82.75 98 SER B CA 1
ATOM 4469 C C . SER B 1 98 ? 12.625 -23.359 -11.547 1 82.75 98 SER B C 1
ATOM 4471 O O . SER B 1 98 ? 12.969 -22.281 -11.055 1 82.75 98 SER B O 1
ATOM 4473 N N . ASP B 1 99 ? 13.477 -24.156 -12.18 1 89.81 99 ASP B N 1
ATOM 4474 C CA . ASP B 1 99 ? 14.898 -23.859 -12.32 1 89.81 99 ASP B CA 1
ATOM 4475 C C . ASP B 1 99 ? 15.117 -22.703 -13.297 1 89.81 99 ASP B C 1
ATOM 4477 O O . ASP B 1 99 ? 14.547 -22.688 -14.383 1 89.81 99 ASP B O 1
ATOM 4481 N N . GLN B 1 100 ? 15.969 -21.719 -12.883 1 85.25 100 GLN B N 1
ATOM 4482 C CA . GLN B 1 100 ? 16.188 -20.531 -13.711 1 85.25 100 GLN B CA 1
ATOM 4483 C C . GLN B 1 100 ? 17.656 -20.359 -14.055 1 85.25 100 GLN B C 1
ATOM 4485 O O . GLN B 1 100 ? 18.109 -19.25 -14.391 1 85.25 100 GLN B O 1
ATOM 4490 N N . ARG B 1 101 ? 18.422 -21.359 -13.977 1 89.56 101 ARG B N 1
ATOM 4491 C CA . ARG B 1 101 ? 19.875 -21.25 -14.109 1 89.56 101 ARG B CA 1
ATOM 4492 C C . ARG B 1 101 ? 20.266 -20.969 -15.555 1 89.56 101 ARG B C 1
ATOM 4494 O O . ARG B 1 101 ? 21.375 -20.484 -15.82 1 89.56 101 ARG B O 1
ATOM 4501 N N . ALA B 1 102 ? 19.328 -21.188 -16.438 1 93.25 102 ALA B N 1
ATOM 4502 C CA . ALA B 1 102 ? 19.719 -21.234 -17.859 1 93.25 102 ALA B CA 1
ATOM 4503 C C . ALA B 1 102 ? 19.297 -19.953 -18.578 1 93.25 102 ALA B C 1
ATOM 4505 O O . ALA B 1 102 ? 18.781 -20.016 -19.703 1 93.25 102 ALA B O 1
ATOM 4506 N N . GLN B 1 103 ? 19.484 -18.844 -17.984 1 87 103 GLN B N 1
ATOM 4507 C CA . GLN B 1 103 ? 19.062 -17.594 -18.594 1 87 103 GLN B CA 1
ATOM 4508 C C . GLN B 1 103 ? 19.906 -17.266 -19.828 1 87 103 GLN B C 1
ATOM 4510 O O . GLN B 1 103 ? 19.375 -16.812 -20.844 1 87 103 GLN B O 1
ATOM 4515 N N . VAL B 1 104 ? 21.219 -17.484 -19.734 1 90.19 104 VAL B N 1
ATOM 4516 C CA . VAL B 1 104 ? 22.109 -17.234 -20.859 1 90.19 104 VAL B CA 1
ATOM 4517 C C . VAL B 1 104 ? 21.688 -18.062 -22.062 1 90.19 104 VAL B C 1
ATOM 4519 O O . VAL B 1 104 ? 21.594 -17.547 -23.188 1 90.19 104 VAL B O 1
ATOM 4522 N N . GLU B 1 105 ? 21.422 -19.266 -21.828 1 92.69 105 GLU B N 1
ATOM 4523 C CA . GLU B 1 105 ? 21.016 -20.188 -22.875 1 92.69 105 GLU B CA 1
ATOM 4524 C C . GLU B 1 105 ? 19.672 -19.781 -23.484 1 92.69 105 GLU B C 1
ATOM 4526 O O . GLU B 1 105 ? 19.453 -19.906 -24.688 1 92.69 105 GLU B O 1
ATOM 4531 N N . ALA B 1 106 ? 18.797 -19.359 -22.641 1 89.81 106 ALA B N 1
ATOM 4532 C CA . ALA B 1 106 ? 17.5 -18.906 -23.109 1 89.81 106 ALA B CA 1
ATOM 4533 C C . ALA B 1 106 ? 17.656 -17.734 -24.078 1 89.81 106 ALA B C 1
ATOM 4535 O O . ALA B 1 106 ? 17 -17.688 -25.125 1 89.81 106 ALA B O 1
ATOM 4536 N N . ASP B 1 107 ? 18.516 -16.828 -23.734 1 88.56 107 ASP B N 1
ATOM 4537 C CA . ASP B 1 107 ? 18.766 -15.664 -24.578 1 88.56 107 ASP B CA 1
ATOM 4538 C C . ASP B 1 107 ? 19.359 -16.062 -25.922 1 88.56 107 ASP B C 1
ATOM 4540 O O . ASP B 1 107 ? 19 -15.531 -26.953 1 88.56 107 ASP B O 1
ATOM 4544 N N . GLU B 1 108 ? 20.219 -16.938 -25.812 1 90.5 108 GLU B N 1
ATOM 4545 C CA . GLU B 1 108 ? 20.859 -17.438 -27.031 1 90.5 108 GLU B CA 1
ATOM 4546 C C . GLU B 1 108 ? 19.844 -18.109 -27.953 1 90.5 108 GLU B C 1
ATOM 4548 O O . GLU B 1 108 ? 19.891 -17.938 -29.172 1 90.5 108 GLU B O 1
ATOM 4553 N N . LEU B 1 109 ? 18.984 -18.875 -27.359 1 88.81 109 LEU B N 1
ATOM 4554 C CA . LEU B 1 109 ? 17.969 -19.594 -28.141 1 88.81 109 LEU B CA 1
ATOM 4555 C C . LEU B 1 109 ? 17.016 -18.609 -28.812 1 88.81 109 LEU B C 1
ATOM 4557 O O . LEU B 1 109 ? 16.609 -18.828 -29.969 1 88.81 109 LEU B O 1
ATOM 4561 N N . GLU B 1 110 ? 16.641 -17.703 -28.094 1 87.56 110 GLU B N 1
ATOM 4562 C CA . GLU B 1 110 ? 15.766 -16.688 -28.656 1 87.56 110 GLU B CA 1
ATOM 4563 C C . GLU B 1 110 ? 16.438 -15.961 -29.828 1 87.56 110 GLU B C 1
ATOM 4565 O O . GLU B 1 110 ? 15.805 -15.656 -30.828 1 87.56 110 GLU B O 1
ATOM 4570 N N . ALA B 1 111 ? 17.703 -15.656 -29.656 1 88.25 111 ALA B N 1
ATOM 4571 C CA . ALA B 1 111 ? 18.469 -15 -30.719 1 88.25 111 ALA B CA 1
ATOM 4572 C C . ALA B 1 111 ? 18.609 -15.906 -31.938 1 88.25 111 ALA B C 1
ATOM 4574 O O . ALA B 1 111 ? 18.609 -15.43 -33.062 1 88.25 111 ALA B O 1
ATOM 4575 N N . GLN B 1 112 ? 18.656 -17.109 -31.719 1 89.12 112 GLN B N 1
ATOM 4576 C CA . GLN B 1 112 ? 18.891 -18.094 -32.781 1 89.12 112 GLN B CA 1
ATOM 4577 C C . GLN B 1 112 ? 17.609 -18.422 -33.531 1 89.12 112 GLN B C 1
ATOM 4579 O O . GLN B 1 112 ? 17.609 -18.5 -34.75 1 89.12 112 GLN B O 1
ATOM 4584 N N . VAL B 1 113 ? 16.562 -18.703 -32.844 1 87.75 113 VAL B N 1
ATOM 4585 C CA . VAL B 1 113 ? 15.344 -19.234 -33.438 1 87.75 113 VAL B CA 1
ATOM 4586 C C . VAL B 1 113 ? 14.32 -18.109 -33.625 1 87.75 113 VAL B C 1
ATOM 4588 O O . VAL B 1 113 ? 13.508 -18.141 -34.531 1 87.75 113 VAL B O 1
ATOM 4591 N N . GLY B 1 114 ? 14.422 -17.078 -32.812 1 85.44 114 GLY B N 1
ATOM 4592 C CA . GLY B 1 114 ? 13.438 -16.016 -32.781 1 85.44 114 GLY B CA 1
ATOM 4593 C C . GLY B 1 114 ? 12.281 -16.281 -31.844 1 85.44 114 GLY B C 1
ATOM 4594 O O . GLY B 1 114 ? 11.742 -17.391 -31.812 1 85.44 114 GLY B O 1
ATOM 4595 N N . ALA B 1 115 ? 11.906 -15.297 -31.078 1 80.69 115 ALA B N 1
ATOM 4596 C CA . ALA B 1 115 ? 10.836 -15.414 -30.094 1 80.69 115 ALA B CA 1
ATOM 4597 C C . ALA B 1 115 ? 9.508 -15.75 -30.766 1 80.69 115 ALA B C 1
ATOM 4599 O O . ALA B 1 115 ? 8.75 -16.594 -30.281 1 80.69 115 ALA B O 1
ATOM 4600 N N . GLU B 1 116 ? 9.227 -15.219 -31.875 1 80.5 116 GLU B N 1
ATOM 4601 C CA . GLU B 1 116 ? 7.969 -15.414 -32.594 1 80.5 116 GLU B CA 1
ATOM 4602 C C . GLU B 1 116 ? 7.852 -16.844 -33.094 1 80.5 116 GLU B C 1
ATOM 4604 O O . GLU B 1 116 ? 6.781 -17.453 -33.031 1 80.5 116 GLU B O 1
ATOM 4609 N N . THR B 1 117 ? 8.953 -17.281 -33.625 1 80.75 117 THR B N 1
ATOM 4610 C CA . THR B 1 117 ? 8.961 -18.641 -34.156 1 80.75 117 THR B CA 1
ATOM 4611 C C . THR B 1 117 ? 8.727 -19.656 -33.031 1 80.75 117 THR B C 1
ATOM 4613 O O . THR B 1 117 ? 7.988 -20.625 -33.188 1 80.75 117 THR B O 1
ATOM 4616 N N . LEU B 1 118 ? 9.305 -19.422 -31.891 1 79.5 118 LEU B N 1
ATOM 4617 C CA . LEU B 1 118 ? 9.133 -20.297 -30.734 1 79.5 118 LEU B CA 1
ATOM 4618 C C . LEU B 1 118 ? 7.672 -20.328 -30.297 1 79.5 118 LEU B C 1
ATOM 4620 O O . LEU B 1 118 ? 7.117 -21.406 -30.062 1 79.5 118 LEU B O 1
ATOM 4624 N N . ILE B 1 119 ? 7.09 -19.25 -30.312 1 78.31 119 ILE B N 1
ATOM 4625 C CA . ILE B 1 119 ? 5.695 -19.156 -29.891 1 78.31 119 ILE B CA 1
ATOM 4626 C C . ILE B 1 119 ? 4.797 -19.812 -30.938 1 78.31 119 ILE B C 1
ATOM 4628 O O . ILE B 1 119 ? 3.865 -20.547 -30.578 1 78.31 119 ILE B O 1
ATOM 4632 N N . GLN B 1 120 ? 5.07 -19.562 -32.188 1 76.69 120 GLN B N 1
ATOM 4633 C CA . GLN B 1 120 ? 4.254 -20.109 -33.25 1 76.69 120 GLN B CA 1
ATOM 4634 C C . GLN B 1 120 ? 4.301 -21.625 -33.281 1 76.69 120 GLN B C 1
ATOM 4636 O O . GLN B 1 120 ? 3.281 -22.281 -33.5 1 76.69 120 GLN B O 1
ATOM 4641 N N . VAL B 1 121 ? 5.438 -22.141 -33.062 1 75.81 121 VAL B N 1
ATOM 4642 C CA . VAL B 1 121 ? 5.625 -23.578 -33.156 1 75.81 121 VAL B CA 1
ATOM 4643 C C . VAL B 1 121 ? 5.109 -24.266 -31.906 1 75.81 121 VAL B C 1
ATOM 4645 O O . VAL B 1 121 ? 4.445 -25.297 -31.969 1 75.81 121 VAL B O 1
ATOM 4648 N N . THR B 1 122 ? 5.402 -23.688 -30.828 1 76.75 122 THR B N 1
ATOM 4649 C CA . THR B 1 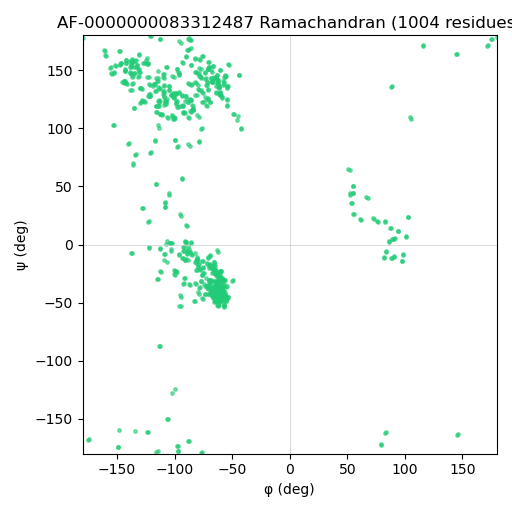122 ? 5.215 -24.422 -29.578 1 76.75 122 THR B CA 1
ATOM 4650 C C . THR B 1 122 ? 4.008 -23.891 -28.812 1 76.75 122 THR B C 1
ATOM 4652 O O . THR B 1 122 ? 3.523 -24.531 -27.891 1 76.75 122 THR B O 1
ATOM 4655 N N . GLY B 1 123 ? 3.553 -22.75 -29.203 1 72.75 123 GLY B N 1
ATOM 4656 C CA . GLY B 1 123 ? 2.396 -22.141 -28.562 1 72.75 123 GLY B CA 1
ATOM 4657 C C . GLY B 1 123 ? 2.748 -21.375 -27.312 1 72.75 123 GLY B C 1
ATOM 4658 O O . GLY B 1 123 ? 1.887 -20.719 -26.703 1 72.75 123 GLY B O 1
ATOM 4659 N N . ASN B 1 124 ? 4.016 -21.438 -26.891 1 77.88 124 ASN B N 1
ATOM 4660 C CA . ASN B 1 124 ? 4.395 -20.828 -25.625 1 77.88 124 ASN B CA 1
ATOM 4661 C C . ASN B 1 124 ? 5.711 -20.078 -25.734 1 77.88 124 ASN B C 1
ATOM 4663 O O . ASN B 1 124 ? 6.578 -20.438 -26.531 1 77.88 124 ASN B O 1
ATOM 4667 N N . ALA B 1 125 ? 5.758 -18.984 -25 1 75.38 125 ALA B N 1
ATOM 4668 C CA . ALA B 1 125 ? 7.047 -18.312 -24.875 1 75.38 125 ALA B CA 1
ATOM 4669 C C . ALA B 1 125 ? 8.039 -19.156 -24.094 1 75.38 125 ALA B C 1
ATOM 4671 O O . ALA B 1 125 ? 7.648 -19.984 -23.266 1 75.38 125 ALA B O 1
ATOM 4672 N N . GLN B 1 126 ? 9.328 -18.984 -24.469 1 80.62 126 GLN B N 1
ATOM 4673 C CA . GLN B 1 126 ? 10.367 -19.766 -23.781 1 80.62 126 GLN B CA 1
ATOM 4674 C C . GLN B 1 126 ? 11.297 -18.859 -22.984 1 80.62 126 GLN B C 1
ATOM 4676 O O . GLN B 1 126 ? 11.43 -17.672 -23.297 1 80.62 126 GLN B O 1
ATOM 4681 N N . GLY B 1 127 ? 11.805 -19.375 -21.906 1 80.38 127 GLY B N 1
ATOM 4682 C CA . GLY B 1 127 ? 12.742 -18.672 -21.047 1 80.38 127 GLY B CA 1
ATOM 4683 C C . GLY B 1 127 ? 13.742 -19.594 -20.359 1 80.38 127 GLY B C 1
ATOM 4684 O O . GLY B 1 127 ? 13.984 -20.703 -20.828 1 80.38 127 GLY B O 1
ATOM 4685 N N . ALA B 1 128 ? 14.297 -19.047 -19.266 1 82.94 128 ALA B N 1
ATOM 4686 C CA . ALA B 1 128 ? 15.344 -19.781 -18.578 1 82.94 128 ALA B CA 1
ATOM 4687 C C . ALA B 1 128 ? 14.805 -21.094 -18.016 1 82.94 128 ALA B C 1
ATOM 4689 O O . ALA B 1 128 ? 15.555 -22.078 -17.891 1 82.94 128 ALA B O 1
ATOM 4690 N N . ALA B 1 129 ? 13.5 -21.156 -17.797 1 84.88 129 ALA B N 1
ATOM 4691 C CA . ALA B 1 129 ? 12.906 -22.328 -17.188 1 84.88 129 ALA B CA 1
ATOM 4692 C C . ALA B 1 129 ? 12.5 -23.359 -18.25 1 84.88 129 ALA B C 1
ATOM 4694 O O . ALA B 1 129 ? 12.117 -24.484 -17.922 1 84.88 129 ALA B O 1
ATOM 4695 N N . SER B 1 130 ? 12.633 -22.984 -19.469 1 87.81 130 SER B N 1
ATOM 4696 C CA . SER B 1 130 ? 12.211 -23.875 -20.531 1 87.81 130 SER B CA 1
ATOM 4697 C C . SER B 1 130 ? 13.148 -25.078 -20.672 1 87.81 130 SER B C 1
ATOM 4699 O O . SER B 1 130 ? 14.336 -24.969 -20.344 1 87.81 130 SER B O 1
ATOM 4701 N N . LEU B 1 131 ? 12.578 -26.156 -21.125 1 90.12 131 LEU B N 1
ATOM 4702 C CA . LEU B 1 131 ? 13.344 -27.391 -21.281 1 90.12 131 LEU B CA 1
ATOM 4703 C C . LEU B 1 131 ? 14.523 -27.188 -22.219 1 90.12 131 LEU B C 1
ATOM 4705 O O . LEU B 1 131 ? 15.625 -27.672 -21.969 1 90.12 131 LEU B O 1
ATOM 4709 N N . LEU B 1 132 ? 14.328 -26.422 -23.266 1 88.94 132 LEU B N 1
ATOM 4710 C CA . LEU B 1 132 ? 15.375 -26.219 -24.266 1 88.94 132 LEU B CA 1
ATOM 4711 C C . LEU B 1 132 ? 16.547 -25.469 -23.672 1 88.94 132 LEU B C 1
ATOM 4713 O O . LEU B 1 132 ? 17.703 -25.781 -23.953 1 88.94 132 LEU B O 1
ATOM 4717 N N . ALA B 1 133 ? 16.234 -24.469 -22.984 1 90.81 133 ALA B N 1
ATOM 4718 C CA . ALA B 1 133 ? 17.297 -23.703 -22.344 1 90.81 133 ALA B CA 1
ATOM 4719 C C . ALA B 1 133 ? 18.078 -24.578 -21.359 1 90.81 133 ALA B C 1
ATOM 4721 O O . ALA B 1 133 ? 19.312 -24.531 -21.328 1 90.81 133 ALA B O 1
ATOM 4722 N N . LYS B 1 134 ? 17.375 -25.344 -20.562 1 92.94 134 LYS B N 1
ATOM 4723 C CA . LYS B 1 134 ? 18 -26.234 -19.594 1 92.94 134 LYS B CA 1
ATOM 4724 C C . LYS B 1 134 ? 18.844 -27.297 -20.281 1 92.94 134 LYS B C 1
ATOM 4726 O O . LYS B 1 134 ? 19.922 -27.672 -19.797 1 92.94 134 LYS B O 1
ATOM 4731 N N . TRP B 1 135 ? 18.391 -27.797 -21.391 1 92.94 135 TRP B N 1
ATOM 4732 C CA . TRP B 1 135 ? 19.141 -28.781 -22.156 1 92.94 135 TRP B CA 1
ATOM 4733 C C . TRP B 1 135 ? 20.453 -28.203 -22.656 1 92.94 135 TRP B C 1
ATOM 4735 O O . TRP B 1 135 ? 21.516 -28.828 -22.516 1 92.94 135 TRP B O 1
ATOM 4745 N N . ARG B 1 136 ? 20.344 -27.031 -23.188 1 92.88 136 ARG B N 1
ATOM 4746 C CA . ARG B 1 136 ? 21.547 -26.375 -23.672 1 92.88 136 ARG B CA 1
ATOM 4747 C C . ARG B 1 136 ? 22.531 -26.141 -22.531 1 92.88 136 ARG B C 1
ATOM 4749 O O . ARG B 1 136 ? 23.734 -26.25 -22.719 1 92.88 136 ARG B O 1
ATOM 4756 N N . TRP B 1 137 ? 22 -25.75 -21.453 1 94.81 137 TRP B N 1
ATOM 4757 C CA . TRP B 1 137 ? 22.828 -25.578 -20.281 1 94.81 137 TRP B CA 1
ATOM 4758 C C . TRP B 1 137 ? 23.547 -26.875 -19.922 1 94.81 137 TRP B C 1
ATOM 4760 O O . TRP B 1 137 ? 24.75 -26.891 -19.672 1 94.81 137 TRP B O 1
ATOM 4770 N N . LEU B 1 138 ? 22.891 -28 -19.953 1 94.31 138 LEU B N 1
ATOM 4771 C CA . LEU B 1 138 ? 23.453 -29.297 -19.609 1 94.31 138 LEU B CA 1
ATOM 4772 C C . LEU B 1 138 ? 24.547 -29.688 -20.609 1 94.31 138 LEU B C 1
ATOM 4774 O O . LEU B 1 138 ? 25.562 -30.25 -20.219 1 94.31 138 LEU B O 1
ATOM 4778 N N . CYS B 1 139 ? 24.281 -29.438 -21.828 1 93.69 139 CYS B N 1
ATOM 4779 C CA . CYS B 1 139 ? 25.25 -29.75 -22.859 1 93.69 139 CYS B CA 1
ATOM 4780 C C . CYS B 1 139 ? 26.562 -29.016 -22.625 1 93.69 139 CYS B C 1
ATOM 4782 O O . CYS B 1 139 ? 27.641 -29.531 -22.953 1 93.69 139 CYS B O 1
ATOM 4784 N N . ARG B 1 140 ? 26.422 -27.922 -22.062 1 94.19 140 ARG B N 1
ATOM 4785 C CA . ARG B 1 140 ? 27.594 -27.078 -21.828 1 94.19 140 ARG B CA 1
ATOM 4786 C C . ARG B 1 140 ? 28.281 -27.438 -20.516 1 94.19 140 ARG B C 1
ATOM 4788 O O . ARG B 1 140 ? 29.5 -27.406 -20.406 1 94.19 140 ARG B O 1
ATOM 4795 N N . HIS B 1 141 ? 27.562 -27.812 -19.547 1 94.62 141 HIS B N 1
ATOM 4796 C CA . HIS B 1 141 ? 28.109 -27.859 -18.188 1 94.62 141 HIS B CA 1
ATOM 4797 C C . HIS B 1 141 ? 28.219 -29.281 -17.688 1 94.62 141 HIS B C 1
ATOM 4799 O O . HIS B 1 141 ? 28.984 -29.562 -16.766 1 94.62 141 HIS B O 1
ATOM 4805 N N . GLU B 1 142 ? 27.422 -30.172 -18.266 1 94.44 142 GLU B N 1
ATOM 4806 C CA . GLU B 1 142 ? 27.406 -31.547 -17.781 1 94.44 142 GLU B CA 1
ATOM 4807 C C . GLU B 1 142 ? 27.406 -32.531 -18.953 1 94.44 142 GLU B C 1
ATOM 4809 O O . GLU B 1 142 ? 26.547 -33.406 -19.031 1 94.44 142 GLU B O 1
ATOM 4814 N N . GLN B 1 143 ? 28.422 -32.625 -19.625 1 94 143 GLN B N 1
ATOM 4815 C CA . GLN B 1 143 ? 28.516 -33.375 -20.891 1 94 143 GLN B CA 1
ATOM 4816 C C . GLN B 1 143 ? 28.484 -34.875 -20.641 1 94 143 GLN B C 1
ATOM 4818 O O . GLN B 1 143 ? 27.906 -35.625 -21.438 1 94 143 GLN B O 1
ATOM 4823 N N . ASP B 1 144 ? 29.078 -35.344 -19.609 1 94.5 144 ASP B N 1
ATOM 4824 C CA . ASP B 1 144 ? 29.109 -36.781 -19.312 1 94.5 144 ASP B CA 1
ATOM 4825 C C . ASP B 1 144 ? 27.703 -37.312 -19.094 1 94.5 144 ASP B C 1
ATOM 4827 O O . ASP B 1 144 ? 27.359 -38.406 -19.578 1 94.5 144 ASP B O 1
ATOM 4831 N N . ARG B 1 145 ? 26.938 -36.531 -18.453 1 94.25 145 ARG B N 1
ATOM 4832 C CA . ARG B 1 145 ? 25.547 -36.906 -18.219 1 94.25 145 ARG B CA 1
ATOM 4833 C C . ARG B 1 145 ? 24.766 -36.938 -19.531 1 94.25 145 ARG B C 1
ATOM 4835 O O . ARG B 1 145 ? 23.969 -37.875 -19.75 1 94.25 145 ARG B O 1
ATOM 4842 N N . VAL B 1 146 ? 25.078 -36.031 -20.375 1 94.38 146 VAL B N 1
ATOM 4843 C CA . VAL B 1 146 ? 24.391 -35.906 -21.656 1 94.38 146 VAL B CA 1
ATOM 4844 C C . VAL B 1 146 ? 24.734 -37.094 -22.562 1 94.38 146 VAL B C 1
ATOM 4846 O O . VAL B 1 146 ? 23.859 -37.688 -23.203 1 94.38 146 VAL B O 1
ATOM 4849 N N . ARG B 1 147 ? 25.938 -37.531 -22.5 1 93.94 147 ARG B N 1
ATOM 4850 C CA . ARG B 1 147 ? 26.406 -38.594 -23.359 1 93.94 147 ARG B CA 1
ATOM 4851 C C . ARG B 1 147 ? 25.812 -39.938 -22.922 1 93.94 147 ARG B C 1
ATOM 4853 O O . ARG B 1 147 ? 25.547 -40.812 -23.75 1 93.94 147 ARG B O 1
ATOM 4860 N N . ALA B 1 148 ? 25.547 -40.031 -21.719 1 95.62 148 ALA B N 1
ATOM 4861 C CA . ALA B 1 148 ? 25.047 -41.281 -21.172 1 95.62 148 ALA B CA 1
ATOM 4862 C C . ALA B 1 148 ? 23.531 -41.344 -21.281 1 95.62 148 ALA B C 1
ATOM 4864 O O . ALA B 1 148 ? 22.922 -42.406 -21.016 1 95.62 148 ALA B O 1
ATOM 4865 N N . CYS B 1 149 ? 22.922 -40.312 -21.75 1 96.12 149 CYS B N 1
ATOM 4866 C CA . CYS B 1 149 ? 21.469 -40.188 -21.703 1 96.12 149 CYS B CA 1
ATOM 4867 C C . CYS B 1 149 ? 20.812 -40.969 -22.844 1 96.12 149 CYS B C 1
ATOM 4869 O O . CYS B 1 149 ? 21.219 -40.844 -24 1 96.12 149 CYS B O 1
ATOM 4871 N N . ARG B 1 150 ? 19.875 -41.781 -22.5 1 96.38 150 ARG B N 1
ATOM 4872 C CA . ARG B 1 150 ? 19.094 -42.5 -23.469 1 96.38 150 ARG B CA 1
ATOM 4873 C C . ARG B 1 150 ? 17.797 -41.781 -23.797 1 96.38 150 ARG B C 1
ATOM 4875 O O . ARG B 1 150 ? 17.375 -41.719 -24.969 1 96.38 150 ARG B O 1
ATOM 4882 N N . TYR B 1 151 ? 17.125 -41.281 -22.766 1 96.62 151 TYR B N 1
ATOM 4883 C CA . TYR B 1 151 ? 15.906 -40.5 -22.953 1 96.62 151 TYR B CA 1
ATOM 4884 C C . TYR B 1 151 ? 15.922 -39.25 -22.062 1 96.62 151 TYR B C 1
ATOM 4886 O O . TYR B 1 151 ? 16.516 -39.25 -20.984 1 96.62 151 TYR B O 1
ATOM 4894 N N . LEU B 1 152 ? 15.305 -38.219 -22.578 1 96.5 152 LEU B N 1
ATOM 4895 C CA . LEU B 1 152 ? 14.938 -37.031 -21.797 1 96.5 152 LEU B CA 1
ATOM 4896 C C . LEU B 1 152 ? 13.461 -37.094 -21.406 1 96.5 152 LEU B C 1
ATOM 4898 O O . LEU B 1 152 ? 12.586 -36.969 -22.266 1 96.5 152 LEU B O 1
ATOM 4902 N N . LEU B 1 153 ? 13.234 -37.312 -20.141 1 97.31 153 LEU B N 1
ATOM 4903 C CA . LEU B 1 153 ? 11.852 -37.312 -19.688 1 97.31 153 LEU B CA 1
ATOM 4904 C C . LEU B 1 153 ? 11.445 -35.969 -19.125 1 97.31 153 LEU B C 1
ATOM 4906 O O . LEU B 1 153 ? 12.172 -35.375 -18.328 1 97.31 153 LEU B O 1
ATOM 4910 N N . PRO B 1 154 ? 10.312 -35.438 -19.562 1 96.88 154 PRO B N 1
ATOM 4911 C CA . PRO B 1 154 ? 9.93 -34.094 -19.156 1 96.88 154 PRO B CA 1
ATOM 4912 C C . PRO B 1 154 ? 9.062 -34.062 -17.891 1 96.88 154 PRO B C 1
ATOM 4914 O O . PRO B 1 154 ? 8.758 -33 -17.359 1 96.88 154 PRO B O 1
ATOM 4917 N N . GLY B 1 155 ? 8.656 -35.219 -17.375 1 96.69 155 GLY B N 1
ATOM 4918 C CA . GLY B 1 155 ? 7.785 -35.25 -16.203 1 96.69 155 GLY B CA 1
ATOM 4919 C C . GLY B 1 155 ? 8.188 -36.312 -15.195 1 96.69 155 GLY B C 1
ATOM 4920 O O . GLY B 1 155 ? 8.641 -37.375 -15.562 1 96.69 155 GLY B O 1
ATOM 4921 N N . ALA B 1 156 ? 7.961 -36 -13.938 1 97.56 156 ALA B N 1
ATOM 4922 C CA . ALA B 1 156 ? 8.258 -36.969 -12.875 1 97.56 156 ALA B CA 1
ATOM 4923 C C . ALA B 1 156 ? 7.418 -38.25 -13.023 1 97.56 156 ALA B C 1
ATOM 4925 O O . ALA B 1 156 ? 7.887 -39.344 -12.734 1 97.56 156 ALA B O 1
ATOM 4926 N N . HIS B 1 157 ? 6.211 -38.031 -13.445 1 97.38 157 HIS B N 1
ATOM 4927 C CA . HIS B 1 157 ? 5.328 -39.188 -13.648 1 97.38 157 HIS B CA 1
ATOM 4928 C C . HIS B 1 157 ? 5.855 -40.094 -14.75 1 97.38 157 HIS B C 1
ATOM 4930 O O . HIS B 1 157 ? 5.621 -41.312 -14.727 1 97.38 157 HIS B O 1
ATOM 4936 N N . ASP B 1 158 ? 6.52 -39.531 -15.758 1 98.06 158 ASP B N 1
ATOM 4937 C CA . ASP B 1 158 ? 7.121 -40.344 -16.812 1 98.06 158 ASP B CA 1
ATOM 4938 C C . ASP B 1 158 ? 8.211 -41.25 -16.25 1 98.06 158 ASP B C 1
ATOM 4940 O O . ASP B 1 158 ? 8.32 -42.406 -16.656 1 98.06 158 ASP B O 1
ATOM 4944 N N . TYR B 1 159 ? 8.984 -40.688 -15.375 1 98.25 159 TYR B N 1
ATOM 4945 C CA . TYR B 1 159 ? 10.039 -41.469 -14.742 1 98.25 159 TYR B CA 1
ATOM 4946 C C . TYR B 1 159 ? 9.461 -42.594 -13.922 1 98.25 159 TYR B C 1
ATOM 4948 O O . TYR B 1 159 ? 9.945 -43.75 -13.977 1 98.25 159 TYR B O 1
ATOM 4956 N N . ILE B 1 160 ? 8.453 -42.312 -13.156 1 98.38 160 ILE B N 1
ATOM 4957 C CA . ILE B 1 160 ? 7.836 -43.344 -12.305 1 98.38 160 ILE B CA 1
ATOM 4958 C C . ILE B 1 160 ? 7.199 -44.406 -13.172 1 98.38 160 ILE B C 1
ATOM 4960 O O . ILE B 1 160 ? 7.242 -45.594 -12.828 1 98.38 160 ILE B O 1
ATOM 4964 N N . ALA B 1 161 ? 6.555 -44.031 -14.25 1 98.25 161 ALA B N 1
ATOM 4965 C CA . ALA B 1 161 ? 6.008 -45 -15.172 1 98.25 161 ALA B CA 1
ATOM 4966 C C . ALA B 1 161 ? 7.094 -45.969 -15.664 1 98.25 161 ALA B C 1
ATOM 4968 O O . ALA B 1 161 ? 6.883 -47.188 -15.727 1 98.25 161 ALA B O 1
ATOM 4969 N N . TRP B 1 162 ? 8.211 -45.375 -16.078 1 98.19 162 TRP B N 1
ATOM 4970 C CA . TRP B 1 162 ? 9.344 -46.188 -16.531 1 98.19 162 TRP B CA 1
ATOM 4971 C C . TRP B 1 162 ? 9.789 -47.156 -15.422 1 98.19 162 TRP B C 1
ATOM 4973 O O . TRP B 1 162 ? 10.117 -48.312 -15.688 1 98.19 162 TRP B O 1
ATOM 4983 N N . ARG B 1 163 ? 9.812 -46.688 -14.219 1 97.94 163 ARG B N 1
ATOM 4984 C CA . ARG B 1 163 ? 10.195 -47.531 -13.078 1 97.94 163 ARG B CA 1
ATOM 4985 C C . ARG B 1 163 ? 9.203 -48.656 -12.875 1 97.94 163 ARG B C 1
ATOM 4987 O O . ARG B 1 163 ? 9.578 -49.75 -12.406 1 97.94 163 ARG B O 1
ATOM 4994 N N . LEU B 1 164 ? 7.977 -48.438 -13.133 1 98.25 164 LEU B N 1
ATOM 4995 C CA . LEU B 1 164 ? 6.91 -49.375 -12.859 1 98.25 164 LEU B CA 1
ATOM 4996 C C . LEU B 1 164 ? 6.867 -50.469 -13.93 1 98.25 164 LEU B C 1
ATOM 4998 O O . LEU B 1 164 ? 6.59 -51.625 -13.633 1 98.25 164 LEU B O 1
ATOM 5002 N N . CYS B 1 165 ? 7.133 -50.094 -15.219 1 97.94 165 CYS B N 1
ATOM 5003 C CA . CYS B 1 165 ? 6.859 -51.094 -16.266 1 97.94 165 CYS B CA 1
ATOM 5004 C C . CYS B 1 165 ? 7.984 -51.125 -17.297 1 97.94 165 CYS B C 1
ATOM 5006 O O . CYS B 1 165 ? 7.93 -51.875 -18.25 1 97.94 165 CYS B O 1
ATOM 5008 N N . GLY B 1 166 ? 8.938 -50.156 -17.188 1 96.88 166 GLY B N 1
ATOM 5009 C CA . GLY B 1 166 ? 10.125 -50.219 -18.031 1 96.88 166 GLY B CA 1
ATOM 5010 C C . GLY B 1 166 ? 9.961 -49.469 -19.344 1 96.88 166 GLY B C 1
ATOM 5011 O O . GLY B 1 166 ? 10.859 -49.438 -20.188 1 96.88 166 GLY B O 1
ATOM 5012 N N . VAL B 1 167 ? 8.891 -48.781 -19.547 1 97.12 167 VAL B N 1
ATOM 5013 C CA . VAL B 1 167 ? 8.617 -48.125 -20.812 1 97.12 167 VAL B CA 1
ATOM 5014 C C . VAL B 1 167 ? 8.766 -46.594 -20.641 1 97.12 167 VAL B C 1
ATOM 5016 O O . VAL B 1 167 ? 8.141 -46 -19.75 1 97.12 167 VAL B O 1
ATOM 5019 N N . ALA B 1 168 ? 9.594 -46.031 -21.453 1 97 168 ALA B N 1
ATOM 5020 C CA . ALA B 1 168 ? 9.727 -44.562 -21.5 1 97 168 ALA B CA 1
ATOM 5021 C C . ALA B 1 168 ? 8.75 -43.969 -22.5 1 97 168 ALA B C 1
ATOM 5023 O O . ALA B 1 168 ? 8.695 -44.375 -23.656 1 97 168 ALA B O 1
ATOM 5024 N N . ALA B 1 169 ? 7.957 -43.062 -22.062 1 97.69 169 ALA B N 1
ATOM 5025 C CA . ALA B 1 169 ? 7.004 -42.312 -22.891 1 97.69 169 ALA B CA 1
ATOM 5026 C C . ALA B 1 169 ? 6.543 -41.031 -22.219 1 97.69 169 ALA B C 1
ATOM 5028 O O . ALA B 1 169 ? 6.844 -40.812 -21.031 1 97.69 169 ALA B O 1
ATOM 5029 N N . THR B 1 170 ? 5.906 -40.156 -22.938 1 97.62 170 THR B N 1
ATOM 5030 C CA . THR B 1 170 ? 5.305 -38.969 -22.359 1 97.62 170 THR B CA 1
ATOM 5031 C C . THR B 1 170 ? 3.988 -38.625 -23.047 1 97.62 170 THR B C 1
ATOM 5033 O O . THR B 1 170 ? 3.746 -39.062 -24.172 1 97.62 170 THR B O 1
ATOM 5036 N N . ASP B 1 171 ? 3.141 -38.031 -22.297 1 97.06 171 ASP B N 1
ATOM 5037 C CA . ASP B 1 171 ? 1.833 -37.656 -22.844 1 97.06 171 ASP B CA 1
ATOM 5038 C C . ASP B 1 171 ? 1.887 -36.312 -23.547 1 97.06 171 ASP B C 1
ATOM 5040 O O . ASP B 1 171 ? 2.859 -35.562 -23.391 1 97.06 171 ASP B O 1
ATOM 5044 N N . TYR B 1 172 ? 0.86 -35.969 -24.266 1 95.5 172 TYR B N 1
ATOM 5045 C CA . TYR B 1 172 ? 0.822 -34.781 -25.094 1 95.5 172 TYR B CA 1
ATOM 5046 C C . TYR B 1 172 ? 0.744 -33.531 -24.219 1 95.5 172 TYR B C 1
ATOM 5048 O O . TYR B 1 172 ? 1.278 -32.469 -24.578 1 95.5 172 TYR B O 1
ATOM 5056 N N . THR B 1 173 ? 0.052 -33.594 -23.094 1 95.38 173 THR B N 1
ATOM 5057 C CA . THR B 1 173 ? -0.052 -32.469 -22.188 1 95.38 173 THR B CA 1
ATOM 5058 C C . THR B 1 173 ? 1.324 -32.062 -21.656 1 95.38 173 THR B C 1
ATOM 5060 O O . THR B 1 173 ? 1.695 -30.891 -21.703 1 95.38 173 THR B O 1
ATOM 5063 N N . THR B 1 174 ? 2.039 -33 -21.203 1 95.75 174 THR B N 1
ATOM 5064 C CA . THR B 1 174 ? 3.389 -32.781 -20.688 1 95.75 174 THR B CA 1
ATOM 5065 C C . THR B 1 174 ? 4.316 -32.312 -21.812 1 95.75 174 THR B C 1
ATOM 5067 O O . THR B 1 174 ? 5.09 -31.375 -21.609 1 95.75 174 THR B O 1
ATOM 5070 N N . ALA B 1 175 ? 4.23 -32.938 -22.922 1 94.56 175 ALA B N 1
ATOM 5071 C CA . ALA B 1 175 ? 5.062 -32.562 -24.062 1 94.56 175 ALA B CA 1
ATOM 5072 C C . ALA B 1 175 ? 4.832 -31.094 -24.469 1 94.56 175 ALA B C 1
ATOM 5074 O O . ALA B 1 175 ? 5.766 -30.406 -24.875 1 94.56 175 ALA B O 1
ATOM 5075 N N . ALA B 1 176 ? 3.654 -30.688 -24.328 1 91.25 176 ALA B N 1
ATOM 5076 C CA . ALA B 1 176 ? 3.295 -29.328 -24.719 1 91.25 176 ALA B CA 1
ATOM 5077 C C . ALA B 1 176 ? 4.031 -28.297 -23.859 1 91.25 176 ALA B C 1
ATOM 5079 O O . ALA B 1 176 ? 4.266 -27.172 -24.297 1 91.25 176 ALA B O 1
ATOM 5080 N N . THR B 1 177 ? 4.41 -28.625 -22.688 1 89.69 177 THR B N 1
ATOM 5081 C CA . THR B 1 177 ? 5.07 -27.703 -21.781 1 89.69 177 THR B CA 1
ATOM 5082 C C . THR B 1 177 ? 6.551 -27.562 -22.109 1 89.69 177 THR B C 1
ATOM 5084 O O . THR B 1 177 ? 7.227 -26.656 -21.625 1 89.69 177 THR B O 1
ATOM 5087 N N . THR B 1 178 ? 7.059 -28.391 -22.906 1 87.94 178 THR B N 1
ATOM 5088 C CA . THR B 1 178 ? 8.492 -28.469 -23.156 1 87.94 178 THR B CA 1
ATOM 5089 C C . THR B 1 178 ? 8.922 -27.406 -24.172 1 87.94 178 THR B C 1
ATOM 5091 O O . THR B 1 178 ? 10.109 -27.094 -24.281 1 87.94 178 THR B O 1
ATOM 5094 N N . GLY B 1 179 ? 7.922 -26.969 -24.938 1 83.31 179 GLY B N 1
ATOM 5095 C CA . GLY B 1 179 ? 8.266 -26.109 -26.062 1 83.31 179 GLY B CA 1
ATOM 5096 C C . GLY B 1 179 ? 8.859 -26.875 -27.234 1 83.31 179 GLY B C 1
ATOM 5097 O O . GLY B 1 179 ? 9.562 -26.297 -28.062 1 83.31 179 GLY B O 1
ATOM 5098 N N . LEU B 1 180 ? 8.609 -28.172 -27.25 1 89.19 180 LEU B N 1
ATOM 5099 C CA . LEU B 1 180 ? 9.18 -29 -28.297 1 89.19 180 LEU B CA 1
ATOM 5100 C C . LEU B 1 180 ? 8.086 -29.719 -29.078 1 89.19 180 LEU B C 1
ATOM 5102 O O . LEU B 1 180 ? 8.375 -30.422 -30.047 1 89.19 180 LEU B O 1
ATOM 5106 N N . LEU B 1 181 ? 6.918 -29.516 -28.656 1 90.12 181 LEU B N 1
ATOM 5107 C CA . LEU B 1 181 ? 5.793 -30.172 -29.312 1 90.12 181 LEU B CA 1
ATOM 5108 C C . LEU B 1 181 ? 5.188 -29.266 -30.391 1 90.12 181 LEU B C 1
ATOM 5110 O O . LEU B 1 181 ? 4.926 -28.094 -30.141 1 90.12 181 LEU B O 1
ATOM 5114 N N . ALA B 1 182 ? 5.066 -29.891 -31.594 1 87.94 182 ALA B N 1
ATOM 5115 C CA . ALA B 1 182 ? 4.195 -29.25 -32.562 1 87.94 182 ALA B CA 1
ATOM 5116 C C . ALA B 1 182 ? 2.725 -29.484 -32.25 1 87.94 182 ALA B C 1
ATOM 5118 O O . ALA B 1 182 ? 2.168 -30.531 -32.562 1 87.94 182 ALA B O 1
ATOM 5119 N N . LEU B 1 183 ? 2.133 -28.516 -31.641 1 82.56 183 LEU B N 1
ATOM 5120 C CA . LEU B 1 183 ? 0.813 -28.656 -31.031 1 82.56 183 LEU B CA 1
ATOM 5121 C C . LEU B 1 183 ? -0.223 -29.078 -32.062 1 82.56 183 LEU B C 1
ATOM 5123 O O . LEU B 1 183 ? -1.113 -29.875 -31.766 1 82.56 183 LEU B O 1
ATOM 5127 N N . ALA B 1 184 ? -0.13 -28.594 -33.281 1 78.69 184 ALA B N 1
ATOM 5128 C CA . ALA B 1 184 ? -1.122 -28.875 -34.312 1 78.69 184 ALA B CA 1
ATOM 5129 C C . ALA B 1 184 ? -1.056 -30.344 -34.75 1 78.69 184 ALA B C 1
ATOM 5131 O O . ALA B 1 184 ? -2.08 -30.938 -35.062 1 78.69 184 ALA B O 1
ATOM 5132 N N . ALA B 1 185 ? 0.09 -30.938 -34.688 1 84.44 185 ALA B N 1
ATOM 5133 C CA . ALA B 1 185 ? 0.284 -32.281 -35.25 1 84.44 185 ALA B CA 1
ATOM 5134 C C . ALA B 1 185 ? 0.451 -33.312 -34.156 1 84.44 185 ALA B C 1
ATOM 5136 O O . ALA B 1 185 ? 0.381 -34.531 -34.438 1 84.44 185 ALA B O 1
ATOM 5137 N N . ASN B 1 186 ? 0.565 -32.938 -32.906 1 90 186 ASN B N 1
ATOM 5138 C CA . ASN B 1 186 ? 0.851 -33.844 -31.797 1 90 186 ASN B CA 1
ATOM 5139 C C . ASN B 1 186 ? 2.084 -34.688 -32.062 1 90 186 ASN B C 1
ATOM 5141 O O . ASN B 1 186 ? 2.037 -35.906 -31.953 1 90 186 ASN B O 1
ATOM 5145 N N . GLN B 1 187 ? 3.076 -34.031 -32.594 1 92.06 187 GLN B N 1
ATOM 5146 C CA . GLN B 1 187 ? 4.383 -34.625 -32.812 1 92.06 187 GLN B CA 1
ATOM 5147 C C . GLN B 1 187 ? 5.508 -33.719 -32.344 1 92.06 187 GLN B C 1
ATOM 5149 O O . GLN B 1 187 ? 5.312 -32.531 -32.188 1 92.06 187 GLN B O 1
ATOM 5154 N N . TRP B 1 188 ? 6.59 -34.375 -32 1 93.62 188 TRP B N 1
ATOM 5155 C CA . TRP B 1 188 ? 7.75 -33.531 -31.719 1 93.62 188 TRP B CA 1
ATOM 5156 C C . TRP B 1 188 ? 8.094 -32.656 -32.906 1 93.62 188 TRP B C 1
ATOM 5158 O O . TRP B 1 188 ? 8.023 -33.094 -34.062 1 93.62 188 TRP B O 1
ATOM 5168 N N . ALA B 1 189 ? 8.453 -31.438 -32.625 1 89.62 189 ALA B N 1
ATOM 5169 C CA . ALA B 1 189 ? 8.766 -30.484 -33.688 1 89.62 189 ALA B CA 1
ATOM 5170 C C . ALA B 1 189 ? 10.164 -30.719 -34.25 1 89.62 189 ALA B C 1
ATOM 5172 O O . ALA B 1 189 ? 11.094 -29.969 -33.938 1 89.62 189 ALA B O 1
ATOM 5173 N N . THR B 1 190 ? 10.25 -31.516 -35.188 1 85.69 190 THR B N 1
ATOM 5174 C CA . THR B 1 190 ? 11.523 -32 -35.688 1 85.69 190 THR B CA 1
ATOM 5175 C C . THR B 1 190 ? 12.352 -30.875 -36.281 1 85.69 190 THR B C 1
ATOM 5177 O O . THR B 1 190 ? 13.555 -30.781 -36.031 1 85.69 190 THR B O 1
ATOM 5180 N N . PRO B 1 191 ? 11.664 -29.969 -37.062 1 86.06 191 PRO B N 1
ATOM 5181 C CA . PRO B 1 191 ? 12.469 -28.859 -37.594 1 86.06 191 PRO B CA 1
ATOM 5182 C C . PRO B 1 191 ? 13.109 -28.016 -36.5 1 86.06 191 PRO B C 1
ATOM 5184 O O . PRO B 1 191 ? 14.258 -27.594 -36.656 1 86.06 191 PRO B O 1
ATOM 5187 N N . LEU B 1 192 ? 12.328 -27.828 -35.5 1 86.19 192 LEU B N 1
ATOM 5188 C CA . LEU B 1 192 ? 12.859 -27.062 -34.375 1 86.19 192 LEU B CA 1
ATOM 5189 C C . LEU B 1 192 ? 13.984 -27.812 -33.688 1 86.19 192 LEU B C 1
ATOM 5191 O O . LEU B 1 192 ? 15.008 -27.234 -33.344 1 86.19 192 LEU B O 1
ATOM 5195 N N . LEU B 1 193 ? 13.82 -29.047 -33.469 1 88.62 193 LEU B N 1
ATOM 5196 C CA . LEU B 1 193 ? 14.812 -29.891 -32.844 1 88.62 193 LEU B CA 1
ATOM 5197 C C . LEU B 1 193 ? 16.125 -29.859 -33.594 1 88.62 193 LEU B C 1
ATOM 5199 O O . LEU B 1 193 ? 17.203 -29.781 -33 1 88.62 193 LEU B O 1
ATOM 5203 N N . GLU B 1 194 ? 15.992 -29.891 -34.844 1 88.25 194 GLU B N 1
ATOM 5204 C CA . GLU B 1 194 ? 17.172 -29.844 -35.688 1 88.25 194 GLU B CA 1
ATOM 5205 C C . GLU B 1 194 ? 17.891 -28.5 -35.562 1 88.25 194 GLU B C 1
ATOM 5207 O O . GLU B 1 194 ? 19.109 -28.453 -35.469 1 88.25 194 GLU B O 1
ATOM 5212 N N . ALA B 1 195 ? 17.109 -27.547 -35.594 1 84.69 195 ALA B N 1
ATOM 5213 C CA . ALA B 1 195 ? 17.656 -26.203 -35.531 1 84.69 195 ALA B CA 1
ATOM 5214 C C . ALA B 1 195 ? 18.438 -25.984 -34.25 1 84.69 195 ALA B C 1
ATOM 5216 O O . ALA B 1 195 ? 19.438 -25.25 -34.219 1 84.69 195 ALA B O 1
ATOM 5217 N N . VAL B 1 196 ? 18.047 -26.656 -33.188 1 83.56 196 VAL B N 1
ATOM 5218 C CA . VAL B 1 196 ? 18.703 -26.422 -31.906 1 83.56 196 VAL B CA 1
ATOM 5219 C C . VAL B 1 196 ? 19.609 -27.609 -31.562 1 83.56 196 VAL B C 1
ATOM 5221 O O . VAL B 1 196 ? 20.141 -27.688 -30.453 1 83.56 196 VAL B O 1
ATOM 5224 N N . GLN B 1 197 ? 19.703 -28.516 -32.375 1 83.31 197 GLN B N 1
ATOM 5225 C CA . GLN B 1 197 ? 20.625 -29.641 -32.281 1 83.31 197 GLN B CA 1
ATOM 5226 C C . GLN B 1 197 ? 20.266 -30.531 -31.094 1 83.31 197 GLN B C 1
ATOM 5228 O O . GLN B 1 197 ? 21.141 -30.891 -30.297 1 83.31 197 GLN B O 1
ATOM 5233 N N . LEU B 1 198 ? 19.047 -30.734 -30.906 1 90.31 198 LEU B N 1
ATOM 5234 C CA . LEU B 1 198 ? 18.562 -31.75 -29.969 1 90.31 198 LEU B CA 1
ATOM 5235 C C . LEU B 1 198 ? 18.094 -33 -30.734 1 90.31 198 LEU B C 1
ATOM 5237 O O . LEU B 1 198 ? 17.094 -32.938 -31.453 1 90.31 198 LEU B O 1
ATOM 5241 N N . PRO B 1 199 ? 18.859 -34.031 -30.531 1 91.44 199 PRO B N 1
ATOM 5242 C CA . PRO B 1 199 ? 18.453 -35.25 -31.25 1 91.44 199 PRO B CA 1
ATOM 5243 C C . PRO B 1 199 ? 17.047 -35.719 -30.844 1 91.44 199 PRO B C 1
ATOM 5245 O O . PRO B 1 199 ? 16.781 -35.906 -29.656 1 91.44 199 PRO B O 1
ATOM 5248 N N . ALA B 1 200 ? 16.219 -35.938 -31.828 1 91.94 200 ALA B N 1
ATOM 5249 C CA . ALA B 1 200 ? 14.844 -36.375 -31.578 1 91.94 200 ALA B CA 1
ATOM 5250 C C . ALA B 1 200 ? 14.828 -37.719 -30.859 1 91.94 200 ALA B C 1
ATOM 5252 O O . ALA B 1 200 ? 13.898 -38.031 -30.094 1 91.94 200 ALA B O 1
ATOM 5253 N N . ALA B 1 201 ? 15.867 -38.5 -31.078 1 92.81 201 ALA B N 1
ATOM 5254 C CA . ALA B 1 201 ? 15.945 -39.844 -30.516 1 92.81 201 ALA B CA 1
ATOM 5255 C C . ALA B 1 201 ? 16.016 -39.781 -28.984 1 92.81 201 ALA B C 1
ATOM 5257 O O . ALA B 1 201 ? 15.742 -40.781 -28.312 1 92.81 201 ALA B O 1
ATOM 5258 N N . LEU B 1 202 ? 16.391 -38.688 -28.484 1 95.19 202 LEU B N 1
ATOM 5259 C CA . LEU B 1 202 ? 16.5 -38.531 -27.031 1 95.19 202 LEU B CA 1
ATOM 5260 C C . LEU B 1 202 ? 15.125 -38.281 -26.422 1 95.19 202 LEU B C 1
ATOM 5262 O O . LEU B 1 202 ? 14.953 -38.438 -25.203 1 95.19 202 LEU B O 1
ATOM 5266 N N . LEU B 1 203 ? 14.188 -37.875 -27.203 1 96.19 203 LEU B N 1
ATOM 5267 C CA . LEU B 1 203 ? 12.852 -37.562 -26.688 1 96.19 203 LEU B CA 1
ATOM 5268 C C . LEU B 1 203 ? 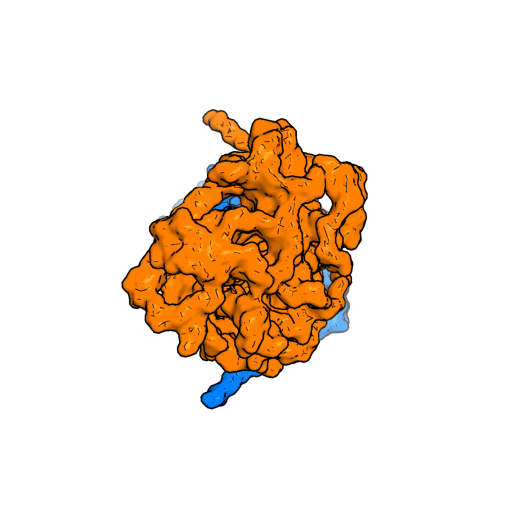12 -38.812 -26.625 1 96.19 203 LEU B C 1
ATOM 5270 O O . LEU B 1 203 ? 12.086 -39.688 -27.5 1 96.19 203 LEU B O 1
ATOM 5274 N N . PRO B 1 204 ? 11.266 -38.969 -25.562 1 96.75 204 PRO B N 1
ATOM 5275 C CA . PRO B 1 204 ? 10.438 -40.188 -25.453 1 96.75 204 PRO B CA 1
ATOM 5276 C C . PRO B 1 204 ? 9.281 -40.188 -26.438 1 96.75 204 PRO B C 1
ATOM 5278 O O . PRO B 1 204 ? 8.805 -39.156 -26.875 1 96.75 204 PRO B O 1
ATOM 5281 N N . PRO B 1 205 ? 8.836 -41.438 -26.828 1 96.56 205 PRO B N 1
ATOM 5282 C CA . PRO B 1 205 ? 7.641 -41.531 -27.656 1 96.56 205 PRO B CA 1
ATOM 5283 C C . PRO B 1 205 ? 6.43 -40.844 -27.047 1 96.56 205 PRO B C 1
ATOM 5285 O O . PRO B 1 205 ? 6.258 -40.875 -25.812 1 96.56 205 PRO B O 1
ATOM 5288 N N . LEU B 1 206 ? 5.633 -40.281 -27.953 1 96.56 206 LEU B N 1
ATOM 5289 C CA . LEU B 1 206 ? 4.406 -39.594 -27.516 1 96.56 206 LEU B CA 1
ATOM 5290 C C . LEU B 1 206 ? 3.234 -40.562 -27.5 1 96.56 206 LEU B C 1
ATOM 5292 O O . LEU B 1 206 ? 3.047 -41.344 -28.453 1 96.56 206 LEU B O 1
ATOM 5296 N N . ARG B 1 207 ? 2.582 -40.594 -26.375 1 95.75 207 ARG B N 1
ATOM 5297 C CA . ARG B 1 207 ? 1.415 -41.438 -26.219 1 95.75 207 ARG B CA 1
ATOM 5298 C C . ARG B 1 207 ? 0.247 -40.688 -25.609 1 95.75 207 ARG B C 1
ATOM 5300 O O . ARG B 1 207 ? 0.446 -39.812 -24.766 1 95.75 207 ARG B O 1
ATOM 5307 N N . PRO B 1 208 ? -0.978 -41.031 -26.062 1 94.75 208 PRO B N 1
ATOM 5308 C CA . PRO B 1 208 ? -2.127 -40.406 -25.422 1 94.75 208 PRO B CA 1
ATOM 5309 C C . PRO B 1 208 ? -2.264 -40.781 -23.953 1 94.75 208 PRO B C 1
ATOM 5311 O O . PRO B 1 208 ? -2.016 -41.938 -23.578 1 94.75 208 PRO B O 1
ATOM 5314 N N . ALA B 1 209 ? -2.68 -39.844 -23.188 1 96.5 209 ALA B N 1
ATOM 5315 C CA . ALA B 1 209 ? -2.939 -40.125 -21.781 1 96.5 209 ALA B CA 1
ATOM 5316 C C . ALA B 1 209 ? -3.961 -41.25 -21.609 1 96.5 209 ALA B C 1
ATOM 5318 O O . ALA B 1 209 ? -4.949 -41.312 -22.344 1 96.5 209 ALA B O 1
ATOM 5319 N N . GLY B 1 210 ? -3.699 -42.125 -20.672 1 96.06 210 GLY B N 1
ATOM 5320 C CA . GLY B 1 210 ? -4.633 -43.219 -20.391 1 96.06 210 GLY B CA 1
ATOM 5321 C C . GLY B 1 210 ? -4.387 -44.438 -21.234 1 96.06 210 GLY B C 1
ATOM 5322 O O . GLY B 1 210 ? -4.926 -45.531 -20.938 1 96.06 210 GLY B O 1
ATOM 5323 N N . SER B 1 211 ? -3.592 -44.344 -22.234 1 95.56 211 SER B N 1
ATOM 5324 C CA . SER B 1 211 ? -3.289 -45.531 -23.031 1 95.56 211 SER B CA 1
ATOM 5325 C C . SER B 1 211 ? -2.428 -46.531 -22.266 1 95.56 211 SER B C 1
ATOM 5327 O O . SER B 1 211 ? -1.717 -46.125 -21.328 1 95.56 211 SER B O 1
ATOM 5329 N N . ARG B 1 212 ? -2.498 -47.688 -22.672 1 96.06 212 ARG B N 1
ATOM 5330 C CA . ARG B 1 212 ? -1.711 -48.719 -22 1 96.06 212 ARG B CA 1
ATOM 5331 C C . ARG B 1 212 ? -0.229 -48.594 -22.328 1 96.06 212 ARG B C 1
ATOM 5333 O O . ARG B 1 212 ? 0.145 -48.5 -23.5 1 96.06 212 ARG B O 1
ATOM 5340 N N . LEU B 1 213 ? 0.519 -48.5 -21.406 1 96.88 213 LEU B N 1
ATOM 5341 C CA . LEU B 1 213 ? 1.964 -48.406 -21.562 1 96.88 213 LEU B CA 1
ATOM 5342 C C . LEU B 1 213 ? 2.621 -49.781 -21.438 1 96.88 213 LEU B C 1
ATOM 5344 O O . LEU B 1 213 ? 3.43 -50.156 -22.297 1 96.88 213 LEU B O 1
ATOM 5348 N N . GLY B 1 214 ? 2.271 -50.406 -20.344 1 97.5 214 GLY B N 1
ATOM 5349 C CA . GLY B 1 214 ? 2.803 -51.719 -20.047 1 97.5 214 GLY B CA 1
ATOM 5350 C C . GLY B 1 214 ? 2.197 -52.344 -18.797 1 97.5 214 GLY B C 1
ATOM 5351 O O . GLY B 1 214 ? 1.101 -51.969 -18.375 1 97.5 214 GLY B O 1
ATOM 5352 N N . LEU B 1 215 ? 2.865 -53.469 -18.344 1 98 215 LEU B N 1
ATOM 5353 C CA . LEU B 1 215 ? 2.43 -54.156 -17.141 1 98 215 LEU B CA 1
ATOM 5354 C C . LEU B 1 215 ? 3.438 -53.938 -16.016 1 98 215 LEU B C 1
ATOM 5356 O O . LEU B 1 215 ? 4.641 -53.844 -16.266 1 98 215 LEU B O 1
ATOM 5360 N N . LEU B 1 216 ? 2.877 -53.812 -14.812 1 98.06 216 LEU B N 1
ATOM 5361 C CA . LEU B 1 216 ? 3.76 -53.75 -13.656 1 98.06 216 LEU B CA 1
ATOM 5362 C C . LEU B 1 216 ? 4.711 -54.969 -13.633 1 98.06 216 LEU B C 1
ATOM 5364 O O . LEU B 1 216 ? 4.27 -56.094 -13.531 1 98.06 216 LEU B O 1
ATOM 5368 N N . HIS B 1 217 ? 5.984 -54.719 -13.672 1 97.69 217 HIS B N 1
ATOM 5369 C CA . HIS B 1 217 ? 6.938 -55.812 -13.75 1 97.69 217 HIS B CA 1
ATOM 5370 C C . HIS B 1 217 ? 7.32 -56.312 -12.359 1 97.69 217 HIS B C 1
ATOM 5372 O O . HIS B 1 217 ? 6.883 -55.75 -11.352 1 97.69 217 HIS B O 1
ATOM 5378 N N . GLN B 1 218 ? 8.078 -57.281 -12.359 1 97.44 218 GLN B N 1
ATOM 5379 C CA . GLN B 1 218 ? 8.352 -58 -11.133 1 97.44 218 GLN B CA 1
ATOM 5380 C C . GLN B 1 218 ? 9.086 -57.156 -10.117 1 97.44 218 GLN B C 1
ATOM 5382 O O . GLN B 1 218 ? 8.727 -57.125 -8.938 1 97.44 218 GLN B O 1
ATOM 5387 N N . ALA B 1 219 ? 10.078 -56.5 -10.555 1 96.81 219 ALA B N 1
ATOM 5388 C CA . ALA B 1 219 ? 10.859 -55.656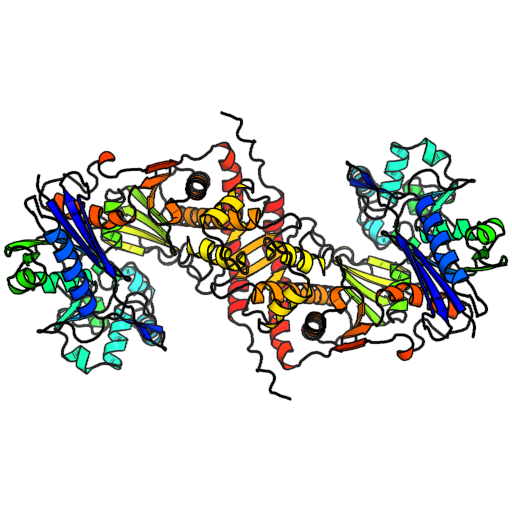 -9.656 1 96.81 219 ALA B CA 1
ATOM 5389 C C . ALA B 1 219 ? 9.992 -54.594 -9 1 96.81 219 ALA B C 1
ATOM 5391 O O . ALA B 1 219 ? 10.125 -54.312 -7.809 1 96.81 219 ALA B O 1
ATOM 5392 N N . ALA B 1 220 ? 9.117 -53.969 -9.805 1 97.62 220 ALA B N 1
ATOM 5393 C CA . ALA B 1 220 ? 8.203 -52.969 -9.281 1 97.62 220 ALA B CA 1
ATOM 5394 C C . ALA B 1 220 ? 7.191 -53.594 -8.32 1 97.62 220 ALA B C 1
ATOM 5396 O O . ALA B 1 220 ? 6.809 -52.969 -7.328 1 97.62 220 ALA B O 1
ATOM 5397 N N . SER B 1 221 ? 6.723 -54.719 -8.68 1 97.12 221 SER B N 1
ATOM 5398 C CA . SER B 1 221 ? 5.809 -55.438 -7.793 1 97.12 221 SER B CA 1
ATOM 5399 C C . SER B 1 221 ? 6.426 -55.656 -6.414 1 97.12 221 SER B C 1
ATOM 5401 O O . SER B 1 221 ? 5.773 -55.406 -5.395 1 97.12 221 SER B O 1
ATOM 5403 N N . GLN B 1 222 ? 7.625 -56.062 -6.363 1 97.06 222 GLN B N 1
ATOM 5404 C CA . GLN B 1 222 ? 8.328 -56.281 -5.105 1 97.06 222 GLN B CA 1
ATOM 5405 C C . GLN B 1 222 ? 8.516 -54.969 -4.344 1 97.06 222 GLN B C 1
ATOM 5407 O O . GLN B 1 222 ? 8.367 -54.938 -3.121 1 97.06 222 GLN B O 1
ATOM 5412 N N . ALA B 1 223 ? 8.82 -54 -5.031 1 97.19 223 ALA B N 1
ATOM 5413 C CA . ALA B 1 223 ? 9.117 -52.719 -4.41 1 97.19 223 ALA B CA 1
ATOM 5414 C C . ALA B 1 223 ? 7.852 -52.031 -3.891 1 97.19 223 ALA B C 1
ATOM 5416 O O . ALA B 1 223 ? 7.879 -51.344 -2.871 1 97.19 223 ALA B O 1
ATOM 5417 N N . THR B 1 224 ? 6.711 -52.156 -4.562 1 96.38 224 THR B N 1
ATOM 5418 C CA . THR B 1 224 ? 5.492 -51.406 -4.262 1 96.38 224 THR B CA 1
ATOM 5419 C C . THR B 1 224 ? 4.543 -52.25 -3.412 1 96.38 224 THR B C 1
ATOM 5421 O O . THR B 1 224 ? 3.629 -51.719 -2.779 1 96.38 224 THR B O 1
ATOM 5424 N N . GLY B 1 225 ? 4.684 -53.531 -3.477 1 95 225 GLY B N 1
ATOM 5425 C CA . GLY B 1 225 ? 3.758 -54.438 -2.818 1 95 225 GLY B CA 1
ATOM 5426 C C . GLY B 1 225 ? 2.533 -54.781 -3.656 1 95 225 GLY B C 1
ATOM 5427 O O . GLY B 1 225 ? 1.66 -55.531 -3.229 1 95 225 GLY B O 1
ATOM 5428 N N . LEU B 1 226 ? 2.449 -54.281 -4.875 1 96.06 226 LEU B N 1
ATOM 5429 C CA . LEU B 1 226 ? 1.33 -54.531 -5.773 1 96.06 226 LEU B CA 1
ATOM 5430 C C . LEU B 1 226 ? 1.543 -55.844 -6.551 1 96.06 226 LEU B C 1
ATOM 5432 O O . LEU B 1 226 ? 2.682 -56.25 -6.793 1 96.06 226 LEU B O 1
ATOM 5436 N N . PRO B 1 227 ? 0.468 -56.406 -6.938 1 93.94 227 PRO B N 1
ATOM 5437 C CA . PRO B 1 227 ? 0.627 -57.594 -7.754 1 93.94 227 PRO B CA 1
ATOM 5438 C C . PRO B 1 227 ? 1.215 -57.312 -9.133 1 93.94 227 PRO B C 1
ATOM 5440 O O . PRO B 1 227 ? 0.875 -56.281 -9.75 1 93.94 227 PRO B O 1
ATOM 5443 N N . GLU B 1 228 ? 2.043 -58.25 -9.555 1 95.38 228 GLU B N 1
ATOM 5444 C CA . GLU B 1 228 ? 2.584 -58.156 -10.906 1 95.38 228 GLU B CA 1
ATOM 5445 C C . GLU B 1 228 ? 1.474 -58.25 -11.945 1 95.38 228 GLU B C 1
ATOM 5447 O O . GLU B 1 228 ? 0.463 -58.906 -11.734 1 95.38 228 GLU B O 1
ATOM 5452 N N . GLY B 1 229 ? 1.688 -57.5 -13.031 1 96.38 229 GLY B N 1
ATOM 5453 C CA . GLY B 1 229 ? 0.78 -57.656 -14.156 1 96.38 229 GLY B CA 1
ATOM 5454 C C . GLY B 1 229 ? -0.307 -56.594 -14.211 1 96.38 229 GLY B C 1
ATOM 5455 O O . GLY B 1 229 ? -1.05 -56.5 -15.188 1 96.38 229 GLY B O 1
ATOM 5456 N N . ILE B 1 230 ? -0.415 -55.812 -13.188 1 96.19 230 ILE B N 1
ATOM 5457 C CA . ILE B 1 230 ? -1.373 -54.719 -13.234 1 96.19 230 ILE B CA 1
ATOM 5458 C C . ILE B 1 230 ? -1.022 -53.781 -14.391 1 96.19 230 ILE B C 1
ATOM 5460 O O . ILE B 1 230 ? 0.141 -53.406 -14.562 1 96.19 230 ILE B O 1
ATOM 5464 N N . PRO B 1 231 ? -2.008 -53.406 -15.234 1 97.5 231 PRO B N 1
ATOM 5465 C CA . PRO B 1 231 ? -1.721 -52.469 -16.328 1 97.5 231 PRO B CA 1
ATOM 5466 C C . PRO B 1 231 ? -1.236 -51.125 -15.812 1 97.5 231 PRO B C 1
ATOM 5468 O O . PRO B 1 231 ? -1.808 -50.562 -14.867 1 97.5 231 PRO B O 1
ATOM 5471 N N . VAL B 1 232 ? -0.136 -50.625 -16.359 1 98.06 232 VAL B N 1
ATOM 5472 C CA . VAL B 1 232 ? 0.338 -49.281 -16.156 1 98.06 232 VAL B CA 1
ATOM 5473 C C . VAL B 1 232 ? -0.07 -48.406 -17.344 1 98.06 232 VAL B C 1
ATOM 5475 O O . VAL B 1 232 ? 0.256 -48.719 -18.484 1 98.06 232 VAL B O 1
ATOM 5478 N N . LEU B 1 233 ? -0.82 -47.375 -17.078 1 97.94 233 LEU B N 1
ATOM 5479 C CA . LEU B 1 233 ? -1.328 -46.531 -18.125 1 97.94 233 LEU B CA 1
ATOM 5480 C C . LEU B 1 233 ? -0.447 -45.281 -18.281 1 97.94 233 LEU B C 1
ATOM 5482 O O . LEU B 1 233 ? 0.212 -44.875 -17.328 1 97.94 233 LEU B O 1
ATOM 5486 N N . GLN B 1 234 ? -0.402 -44.75 -19.516 1 97.12 234 GLN B N 1
ATOM 5487 C CA . GLN B 1 234 ? 0.319 -43.5 -19.75 1 97.12 234 GLN B CA 1
ATOM 5488 C C . GLN B 1 234 ? -0.254 -42.375 -18.891 1 97.12 234 GLN B C 1
ATOM 5490 O O . GLN B 1 234 ? -1.454 -42.094 -18.938 1 97.12 234 GLN B O 1
ATOM 5495 N N . GLY B 1 235 ? 0.556 -41.75 -18.172 1 96.12 235 GLY B N 1
ATOM 5496 C CA . GLY B 1 235 ? 0.15 -40.656 -17.297 1 96.12 235 GLY B CA 1
ATOM 5497 C C . GLY B 1 235 ? -0.119 -39.344 -18.031 1 96.12 235 GLY B C 1
ATOM 5498 O O . GLY B 1 235 ? -0.036 -39.312 -19.266 1 96.12 235 GLY B O 1
ATOM 5499 N N . VAL B 1 236 ? -0.471 -38.312 -17.266 1 96.88 236 VAL B N 1
ATOM 5500 C CA . VAL B 1 236 ? -0.697 -36.969 -17.766 1 96.88 236 VAL B CA 1
ATOM 5501 C C . VAL B 1 236 ? -0.094 -35.969 -16.797 1 96.88 236 VAL B C 1
ATOM 5503 O O . VAL B 1 236 ? -0.009 -36.219 -15.594 1 96.88 236 VAL B O 1
ATOM 5506 N N . GLY B 1 237 ? 0.359 -34.906 -17.297 1 96.12 237 GLY B N 1
ATOM 5507 C CA . GLY B 1 237 ? 0.834 -33.844 -16.406 1 96.12 237 GLY B CA 1
ATOM 5508 C C . GLY B 1 237 ? -0.186 -33.438 -15.359 1 96.12 237 GLY B C 1
ATOM 5509 O O . GLY B 1 237 ? -1.393 -33.562 -15.586 1 96.12 237 GLY B O 1
ATOM 5510 N N . ASP B 1 238 ? 0.297 -32.906 -14.242 1 93.31 238 ASP B N 1
ATOM 5511 C CA . ASP B 1 238 ? -0.565 -32.594 -13.102 1 93.31 238 ASP B CA 1
ATOM 5512 C C . ASP B 1 238 ? -1.628 -31.578 -13.461 1 93.31 238 ASP B C 1
ATOM 5514 O O . ASP B 1 238 ? -2.77 -31.656 -13.008 1 93.31 238 ASP B O 1
ATOM 5518 N N . LEU B 1 239 ? -1.327 -30.625 -14.289 1 93.75 239 LEU B N 1
ATOM 5519 C CA . LEU B 1 239 ? -2.314 -29.625 -14.703 1 93.75 239 LEU B CA 1
ATOM 5520 C C . LEU B 1 239 ? -3.438 -30.281 -15.5 1 93.75 239 LEU B C 1
ATOM 5522 O O . LEU B 1 239 ? -4.602 -29.891 -15.375 1 93.75 239 LEU B O 1
ATOM 5526 N N . GLY B 1 240 ? -3.059 -31.188 -16.391 1 95.62 240 GLY B N 1
ATOM 5527 C CA . GLY B 1 240 ? -4.066 -31.938 -17.125 1 95.62 240 GLY B CA 1
ATOM 5528 C C . GLY B 1 240 ? -4.973 -32.75 -16.234 1 95.62 240 GLY B C 1
ATOM 5529 O O . GLY B 1 240 ? -6.195 -32.75 -16.391 1 95.62 240 GLY B O 1
ATOM 5530 N N . ALA B 1 241 ? -4.324 -33.469 -15.312 1 95.75 241 ALA B N 1
ATOM 5531 C CA . ALA B 1 241 ? -5.094 -34.25 -14.352 1 95.75 241 ALA B CA 1
ATOM 5532 C C . ALA B 1 241 ? -6.004 -33.344 -13.516 1 95.75 241 ALA B C 1
ATOM 5534 O O . ALA B 1 241 ? -7.172 -33.688 -13.289 1 95.75 241 ALA B O 1
ATOM 5535 N N . ALA B 1 242 ? -5.484 -32.281 -13.117 1 94.38 242 ALA B N 1
ATOM 5536 C CA . ALA B 1 242 ? -6.25 -31.344 -12.305 1 94.38 242 ALA B CA 1
ATOM 5537 C C . ALA B 1 242 ? -7.418 -30.75 -13.094 1 94.38 242 ALA B C 1
ATOM 5539 O O . ALA B 1 242 ? -8.516 -30.594 -12.555 1 94.38 242 ALA B O 1
ATOM 5540 N N . THR B 1 243 ? -7.188 -30.406 -14.32 1 96.5 243 THR B N 1
ATOM 5541 C CA . THR B 1 243 ? -8.234 -29.844 -15.164 1 96.5 243 THR B CA 1
ATOM 5542 C C . THR B 1 243 ? -9.406 -30.828 -15.289 1 96.5 243 THR B C 1
ATOM 5544 O O . THR B 1 243 ? -10.562 -30.438 -15.062 1 96.5 243 THR B O 1
ATOM 5547 N N . VAL B 1 244 ? -9.078 -32.031 -15.57 1 96.44 244 VAL B N 1
ATOM 5548 C CA . VAL B 1 244 ? -10.109 -33.062 -15.719 1 96.44 244 VAL B CA 1
ATOM 5549 C C . VAL B 1 244 ? -10.742 -33.344 -14.359 1 96.44 244 VAL B C 1
ATOM 5551 O O . VAL B 1 244 ? -11.969 -33.438 -14.242 1 96.44 244 VAL B O 1
ATOM 5554 N N . GLY B 1 245 ? -9.945 -33.438 -13.375 1 95.19 245 GLY B N 1
ATOM 5555 C CA . GLY B 1 245 ? -10.414 -33.75 -12.031 1 95.19 245 GLY B CA 1
ATOM 5556 C C . GLY B 1 245 ? -11.258 -32.656 -11.414 1 95.19 245 GLY B C 1
ATOM 5557 O O . GLY B 1 245 ? -12.016 -32.906 -10.477 1 95.19 245 GLY B O 1
ATOM 5558 N N . ALA B 1 246 ? -11.133 -31.484 -11.922 1 95.56 246 ALA B N 1
ATOM 5559 C CA . ALA B 1 246 ? -11.883 -30.344 -11.406 1 95.56 246 ALA B CA 1
ATOM 5560 C C . ALA B 1 246 ? -13.203 -30.188 -12.148 1 95.56 246 ALA B C 1
ATOM 5562 O O . ALA B 1 246 ? -13.953 -29.234 -11.891 1 95.56 246 ALA B O 1
ATOM 5563 N N . GLY B 1 247 ? -13.445 -31.078 -13.039 1 94.62 247 GLY B N 1
ATOM 5564 C CA . GLY B 1 247 ? -14.688 -31.031 -13.797 1 94.62 247 GLY B CA 1
ATOM 5565 C C . GLY B 1 247 ? -14.594 -30.172 -15.039 1 94.62 247 GLY B C 1
ATOM 5566 O O . GLY B 1 247 ? -15.617 -29.766 -15.594 1 94.62 247 GLY B O 1
ATOM 5567 N N . ALA B 1 248 ? -13.453 -29.844 -15.43 1 95.94 248 ALA B N 1
ATOM 5568 C CA . ALA B 1 248 ? -13.25 -28.984 -16.594 1 95.94 248 ALA B CA 1
ATOM 5569 C C . ALA B 1 248 ? -12.68 -29.781 -17.766 1 95.94 248 ALA B C 1
ATOM 5571 O O . ALA B 1 248 ? -11.898 -29.266 -18.562 1 95.94 248 ALA B O 1
ATOM 5572 N N . GLY B 1 249 ? -13.031 -31.016 -17.859 1 95.38 249 GLY B N 1
ATOM 5573 C CA . GLY B 1 249 ? -12.492 -31.891 -18.891 1 95.38 249 GLY B CA 1
ATOM 5574 C C . GLY B 1 249 ? -13.188 -31.734 -20.234 1 95.38 249 GLY B C 1
ATOM 5575 O O . GLY B 1 249 ? -12.688 -32.188 -21.25 1 95.38 249 GLY B O 1
ATOM 5576 N N . ARG B 1 250 ? -14.305 -31.125 -20.188 1 94.06 250 ARG B N 1
ATOM 5577 C CA . ARG B 1 250 ? -15.07 -30.891 -21.406 1 94.06 250 ARG B CA 1
ATOM 5578 C C . ARG B 1 250 ? -14.898 -29.469 -21.906 1 94.06 250 ARG B C 1
ATOM 5580 O O . ARG B 1 250 ? -14.875 -28.531 -21.109 1 94.06 250 ARG B O 1
ATOM 5587 N N . PRO B 1 251 ? -14.867 -29.344 -23.297 1 92.44 251 PRO B N 1
ATOM 5588 C CA . PRO B 1 251 ? -14.75 -27.984 -23.828 1 92.44 251 PRO B CA 1
ATOM 5589 C C . PRO B 1 251 ? -15.828 -27.031 -23.297 1 92.44 251 PRO B C 1
ATOM 5591 O O . PRO B 1 251 ? -17 -27.422 -23.188 1 92.44 251 PRO B O 1
ATOM 5594 N N . GLY B 1 252 ? -15.336 -25.828 -22.953 1 89.81 252 GLY B N 1
ATOM 5595 C CA . GLY B 1 252 ? -16.266 -24.812 -22.453 1 89.81 252 GLY B CA 1
ATOM 5596 C C . GLY B 1 252 ? -16.297 -24.734 -20.938 1 89.81 252 GLY B C 1
ATOM 5597 O O . GLY B 1 252 ? -16.812 -23.766 -20.375 1 89.81 252 GLY B O 1
ATOM 5598 N N . ARG B 1 253 ? -15.75 -25.719 -20.266 1 93.75 253 ARG B N 1
ATOM 5599 C CA . ARG B 1 253 ? -15.711 -25.719 -18.812 1 93.75 253 ARG B CA 1
ATOM 5600 C C . ARG B 1 253 ? -14.375 -25.188 -18.297 1 93.75 253 ARG B C 1
ATOM 5602 O O . ARG B 1 253 ? -13.344 -25.344 -18.953 1 93.75 253 ARG B O 1
ATOM 5609 N N . ALA B 1 254 ? -14.477 -24.562 -17.172 1 96.38 254 ALA B N 1
ATOM 5610 C CA . ALA B 1 254 ? -13.281 -23.938 -16.594 1 96.38 254 ALA B CA 1
ATOM 5611 C C . ALA B 1 254 ? -13.211 -24.172 -15.094 1 96.38 254 ALA B C 1
ATOM 5613 O O . ALA B 1 254 ? -14.203 -24.562 -14.469 1 96.38 254 ALA B O 1
ATOM 5614 N N . TYR B 1 255 ? -12 -24.078 -14.594 1 96.94 255 TYR B N 1
ATOM 5615 C CA . TYR B 1 255 ? -11.797 -24.109 -13.156 1 96.94 255 TYR B CA 1
ATOM 5616 C C . TYR B 1 255 ? -10.695 -23.141 -12.734 1 96.94 255 TYR B C 1
ATOM 5618 O O . TYR B 1 255 ? -9.922 -22.672 -13.57 1 96.94 255 TYR B O 1
ATOM 5626 N N . ALA B 1 256 ? -10.742 -22.781 -11.484 1 97.44 256 ALA B N 1
ATOM 5627 C CA . ALA B 1 256 ? -9.719 -21.922 -10.898 1 97.44 256 ALA B CA 1
ATOM 5628 C C . ALA B 1 256 ? -8.969 -22.641 -9.781 1 97.44 256 ALA B C 1
ATOM 5630 O O . ALA B 1 256 ? -9.555 -23.438 -9.055 1 97.44 256 ALA B O 1
ATOM 5631 N N . TYR B 1 257 ? -7.738 -22.438 -9.797 1 95.44 257 TYR B N 1
ATOM 5632 C CA . TYR B 1 257 ? -6.879 -22.906 -8.719 1 95.44 257 TYR B CA 1
ATOM 5633 C C . TYR B 1 257 ? -6.391 -21.766 -7.852 1 95.44 257 TYR B C 1
ATOM 5635 O O . TYR B 1 257 ? -5.781 -20.812 -8.352 1 95.44 257 TYR B O 1
ATOM 5643 N N . LEU B 1 258 ? -6.648 -21.797 -6.527 1 94.94 258 LEU B N 1
ATOM 5644 C CA . LEU B 1 258 ? -6.27 -20.75 -5.586 1 94.94 258 LEU B CA 1
ATOM 5645 C C . LEU B 1 258 ? -5.359 -21.297 -4.492 1 94.94 258 LEU B C 1
ATOM 5647 O O . LEU B 1 258 ? -5.816 -21.594 -3.387 1 94.94 258 LEU B O 1
ATOM 5651 N N . GLY B 1 259 ? -4.113 -21.469 -4.77 1 89.88 259 GLY B N 1
ATOM 5652 C CA . GLY B 1 259 ? -3.051 -21.797 -3.832 1 89.88 259 GLY B CA 1
ATOM 5653 C C . GLY B 1 259 ? -2.131 -20.625 -3.543 1 89.88 259 GLY B C 1
ATOM 5654 O O . GLY B 1 259 ? -2.561 -19.469 -3.566 1 89.88 259 GLY B O 1
ATOM 5655 N N . THR B 1 260 ? -0.819 -21 -3.236 1 85.62 260 THR B N 1
ATOM 5656 C CA . THR B 1 260 ? 0.149 -19.922 -3.141 1 85.62 260 THR B CA 1
ATOM 5657 C C . THR B 1 260 ? 0.197 -19.125 -4.441 1 85.62 260 THR B C 1
ATOM 5659 O O . THR B 1 260 ? 0.137 -17.891 -4.422 1 85.62 260 THR B O 1
ATOM 5662 N N . SER B 1 261 ? 0.371 -19.859 -5.562 1 88.12 261 SER B N 1
ATOM 5663 C CA . SER B 1 261 ? 0.111 -19.328 -6.895 1 88.12 261 SER B CA 1
ATOM 5664 C C . SER B 1 261 ? -1.298 -19.672 -7.363 1 88.12 261 SER B C 1
ATOM 5666 O O . SER B 1 261 ? -2.072 -20.281 -6.625 1 88.12 261 SER B O 1
ATOM 5668 N N . GLY B 1 262 ? -1.711 -19.141 -8.508 1 92.56 262 GLY B N 1
ATOM 5669 C CA . GLY B 1 262 ? -3.045 -19.438 -9.008 1 92.56 262 GLY B CA 1
ATOM 5670 C C . GLY B 1 262 ? -3.113 -19.453 -10.523 1 92.56 262 GLY B C 1
ATOM 5671 O O . GLY B 1 262 ? -2.141 -19.125 -11.203 1 92.56 262 GLY B O 1
ATOM 5672 N N . TRP B 1 263 ? -4.211 -19.984 -11.016 1 96.06 263 TRP B N 1
ATOM 5673 C CA . TRP B 1 263 ? -4.504 -19.938 -12.445 1 96.06 263 TRP B CA 1
ATOM 5674 C C . TRP B 1 263 ? -5.992 -20.156 -12.703 1 96.06 263 TRP B C 1
ATOM 5676 O O . TRP B 1 263 ? -6.734 -20.547 -11.797 1 96.06 263 TRP B O 1
ATOM 5686 N N . VAL B 1 264 ? -6.383 -19.797 -13.828 1 97.25 264 VAL B N 1
ATOM 5687 C CA . VAL B 1 264 ? -7.645 -20.234 -14.422 1 97.25 264 VAL B CA 1
ATOM 5688 C C . VAL B 1 264 ? -7.363 -21.047 -15.688 1 97.25 264 VAL B C 1
ATOM 5690 O O . VAL B 1 264 ? -6.508 -20.672 -16.484 1 97.25 264 VAL B O 1
ATOM 5693 N N . ALA B 1 265 ? -8.016 -22.156 -15.758 1 96.69 265 ALA B N 1
ATOM 5694 C CA . ALA B 1 265 ? -7.816 -23.016 -16.922 1 96.69 265 ALA B CA 1
ATOM 5695 C C . ALA B 1 265 ? -9.156 -23.453 -17.516 1 96.69 265 ALA B C 1
ATOM 5697 O O . ALA B 1 265 ? -10.156 -23.562 -16.812 1 96.69 265 ALA B O 1
ATOM 5698 N N . CYS B 1 266 ? -9.148 -23.625 -18.781 1 95.69 266 CYS B N 1
ATOM 5699 C CA . CYS B 1 266 ? -10.352 -24.094 -19.469 1 95.69 266 CYS B CA 1
ATOM 5700 C C . CYS B 1 266 ? -9.992 -25.047 -20.609 1 95.69 266 CYS B C 1
ATOM 5702 O O . CYS B 1 266 ? -8.875 -25 -21.141 1 95.69 266 CYS B O 1
ATOM 5704 N N . SER B 1 267 ? -10.898 -25.969 -20.844 1 95.94 267 SER B N 1
ATOM 5705 C CA . SER B 1 267 ? -10.781 -26.844 -22 1 95.94 267 SER B CA 1
ATOM 5706 C C . SER B 1 267 ? -11.422 -26.234 -23.234 1 95.94 267 SER B C 1
ATOM 5708 O O . SER B 1 267 ? -12.477 -25.594 -23.141 1 95.94 267 SER B O 1
ATOM 5710 N N . ALA B 1 268 ? -10.719 -26.406 -24.312 1 93.81 268 ALA B N 1
ATOM 5711 C CA . ALA B 1 268 ? -11.195 -25.828 -25.562 1 93.81 268 ALA B CA 1
ATOM 5712 C C . ALA B 1 268 ? -10.93 -26.75 -26.75 1 93.81 268 ALA B C 1
ATOM 5714 O O . ALA B 1 268 ? -10.047 -27.625 -26.688 1 93.81 268 ALA B O 1
ATOM 5715 N N . THR B 1 269 ? -11.734 -26.562 -27.797 1 91.88 269 THR B N 1
ATOM 5716 C CA . THR B 1 269 ? -11.531 -27.328 -29.031 1 91.88 269 THR B CA 1
ATOM 5717 C C . THR B 1 269 ? -10.609 -26.594 -29.984 1 91.88 269 THR B C 1
ATOM 5719 O O . THR B 1 269 ? -9.977 -27.203 -30.844 1 91.88 269 THR B O 1
ATOM 5722 N N . GLN B 1 270 ? -10.633 -25.328 -29.891 1 87.19 270 GLN B N 1
ATOM 5723 C CA . GLN B 1 270 ? -9.758 -24.453 -30.672 1 87.19 270 GLN B CA 1
ATOM 5724 C C . GLN B 1 270 ? -9.055 -23.438 -29.766 1 87.19 270 GLN B C 1
ATOM 5726 O O . GLN B 1 270 ? -9.633 -22.969 -28.781 1 87.19 270 GLN B O 1
ATOM 5731 N N . ALA B 1 271 ? -7.824 -23.375 -30.078 1 79.5 271 ALA B N 1
ATOM 5732 C CA . ALA B 1 271 ? -7.137 -22.375 -29.266 1 79.5 271 ALA B CA 1
ATOM 5733 C C . ALA B 1 271 ? -6.074 -21.641 -30.078 1 79.5 271 ALA B C 1
ATOM 5735 O O . ALA B 1 271 ? -5.473 -22.219 -30.984 1 79.5 271 ALA B O 1
ATOM 5736 N N . GLN B 1 272 ? -6 -20.281 -29.828 1 77.38 272 GLN B N 1
ATOM 5737 C CA . GLN B 1 272 ? -4.957 -19.453 -30.406 1 77.38 272 GLN B CA 1
ATOM 5738 C C . GLN B 1 272 ? -3.955 -19 -29.344 1 77.38 272 GLN B C 1
ATOM 5740 O O . GLN B 1 272 ? -4.348 -18.562 -28.266 1 77.38 272 GLN B O 1
ATOM 5745 N N . PRO B 1 273 ? -2.713 -19.219 -29.734 1 75.81 273 PRO B N 1
ATOM 5746 C CA . PRO B 1 273 ? -1.707 -18.719 -28.797 1 75.81 273 PRO B CA 1
ATOM 5747 C C . PRO B 1 273 ? -1.792 -17.203 -28.609 1 75.81 273 PRO B C 1
ATOM 5749 O O . PRO B 1 273 ? -2.105 -16.469 -29.547 1 75.81 273 PRO B O 1
ATOM 5752 N N . ASP B 1 274 ? -1.724 -16.719 -27.375 1 77.94 274 ASP B N 1
ATOM 5753 C CA . ASP B 1 274 ? -1.616 -15.289 -27.062 1 77.94 274 ASP B CA 1
ATOM 5754 C C . ASP B 1 274 ? -0.536 -15.047 -26.016 1 77.94 274 ASP B C 1
ATOM 5756 O O . ASP B 1 274 ? -0.842 -14.695 -24.875 1 77.94 274 ASP B O 1
ATOM 5760 N N . PRO B 1 275 ? 0.637 -15.086 -26.469 1 68.81 275 PRO B N 1
ATOM 5761 C CA . PRO B 1 275 ? 1.74 -14.984 -25.516 1 68.81 275 PRO B CA 1
ATOM 5762 C C . PRO B 1 275 ? 1.827 -13.602 -24.859 1 68.81 275 PRO B C 1
ATOM 5764 O O . PRO B 1 275 ? 2.293 -13.477 -23.734 1 68.81 275 PRO B O 1
ATOM 5767 N N . GLY B 1 276 ? 1.461 -12.641 -25.531 1 74 276 GLY B N 1
ATOM 5768 C CA . GLY B 1 276 ? 1.523 -11.297 -24.969 1 74 276 GLY B CA 1
ATOM 5769 C C . GLY B 1 276 ? 0.685 -11.133 -23.719 1 74 276 GLY B C 1
ATOM 5770 O O . GLY B 1 276 ? 1.021 -10.336 -22.844 1 74 276 GLY B O 1
ATOM 5771 N N . ARG B 1 277 ? -0.284 -12 -23.609 1 82.81 277 ARG B N 1
ATOM 5772 C CA . ARG B 1 277 ? -1.158 -11.922 -22.438 1 82.81 277 ARG B CA 1
ATOM 5773 C C . ARG B 1 277 ? -0.822 -13.008 -21.438 1 82.81 277 ARG B C 1
ATOM 5775 O O . ARG B 1 277 ? -1.542 -13.195 -20.453 1 82.81 277 ARG B O 1
ATOM 5782 N N . GLY B 1 278 ? 0.159 -13.773 -21.75 1 83 278 GLY B N 1
ATOM 5783 C CA . GLY B 1 278 ? 0.671 -14.742 -20.797 1 83 278 GLY B CA 1
ATOM 5784 C C . GLY B 1 278 ? -0.125 -16.031 -20.766 1 83 278 GLY B C 1
ATOM 5785 O O . GLY B 1 278 ? -0.072 -16.781 -19.797 1 83 278 GLY B O 1
ATOM 5786 N N . LEU B 1 279 ? -0.859 -16.266 -21.797 1 87.88 279 LEU B N 1
ATOM 5787 C CA . LEU B 1 279 ? -1.646 -17.5 -21.875 1 87.88 279 LEU B CA 1
ATOM 5788 C C . LEU B 1 279 ? -0.754 -18.688 -22.203 1 87.88 279 LEU B C 1
ATOM 5790 O O . LEU B 1 279 ? 0.109 -18.609 -23.078 1 87.88 279 LEU B O 1
ATOM 5794 N N . PHE B 1 280 ? -0.935 -19.719 -21.422 1 87.25 280 PHE B N 1
ATOM 5795 C CA . PHE B 1 280 ? -0.272 -20.984 -21.688 1 87.25 280 PHE B CA 1
ATOM 5796 C C . PHE B 1 280 ? -1.219 -21.969 -22.375 1 87.25 280 PHE B C 1
ATOM 5798 O O . PHE B 1 280 ? -2.387 -22.078 -22 1 87.25 280 PHE B O 1
ATOM 5805 N N . LEU B 1 281 ? -0.748 -22.5 -23.422 1 89.56 281 LEU B N 1
ATOM 5806 C CA . LEU B 1 281 ? -1.543 -23.438 -24.203 1 89.56 281 LEU B CA 1
ATOM 5807 C C . LEU B 1 281 ? -0.952 -24.844 -24.125 1 89.56 281 LEU B C 1
ATOM 5809 O O . LEU B 1 281 ? 0.226 -25.047 -24.438 1 89.56 281 LEU B O 1
ATOM 5813 N N . LEU B 1 282 ? -1.8 -25.797 -23.672 1 91.5 282 LEU B N 1
ATOM 5814 C CA . LEU B 1 282 ? -1.384 -27.188 -23.594 1 91.5 282 LEU B CA 1
ATOM 5815 C C . LEU B 1 282 ? -2.342 -28.078 -24.375 1 91.5 282 LEU B C 1
ATOM 5817 O O . LEU B 1 282 ? -3.492 -27.703 -24.609 1 91.5 282 LEU B O 1
ATOM 5821 N N . ARG B 1 283 ? -1.775 -29.172 -24.75 1 92.81 283 ARG B N 1
ATOM 5822 C CA . ARG B 1 283 ? -2.68 -30.188 -25.281 1 92.81 283 ARG B CA 1
ATOM 5823 C C . ARG B 1 283 ? -3.488 -30.844 -24.156 1 92.81 283 ARG B C 1
ATOM 5825 O O . ARG B 1 283 ? -2.977 -31.047 -23.047 1 92.81 283 ARG B O 1
ATOM 5832 N N . HIS B 1 284 ? -4.719 -31.109 -24.484 1 94.25 284 HIS B N 1
ATOM 5833 C CA . HIS B 1 284 ? -5.652 -31.734 -23.562 1 94.25 284 HIS B CA 1
ATOM 5834 C C . HIS B 1 284 ? -5.398 -33.25 -23.469 1 94.25 284 HIS B C 1
ATOM 5836 O O . HIS B 1 284 ? -4.758 -33.812 -24.344 1 94.25 284 HIS B O 1
ATOM 5842 N N . ALA B 1 285 ? -5.883 -33.875 -22.328 1 94.06 285 ALA B N 1
ATOM 5843 C CA . ALA B 1 285 ? -5.832 -35.344 -22.234 1 94.06 285 ALA B CA 1
ATOM 5844 C C . ALA B 1 285 ? -6.57 -36 -23.391 1 94.06 285 ALA B C 1
ATOM 5846 O O . ALA B 1 285 ? -6.234 -37.125 -23.797 1 94.06 285 ALA B O 1
ATOM 5847 N N . ASP B 1 286 ? -7.645 -35.344 -23.828 1 92.25 286 ASP B N 1
ATOM 5848 C CA . ASP B 1 286 ? -8.211 -35.656 -25.141 1 92.25 286 ASP B CA 1
ATOM 5849 C C . ASP B 1 286 ? -7.418 -34.969 -26.25 1 92.25 286 ASP B C 1
ATOM 5851 O O . ASP B 1 286 ? -7.48 -33.75 -26.391 1 92.25 286 ASP B O 1
ATOM 5855 N N . PRO B 1 287 ? -6.727 -35.719 -27.031 1 89.44 287 PRO B N 1
ATOM 5856 C CA . PRO B 1 287 ? -5.746 -35.156 -27.969 1 89.44 287 PRO B CA 1
ATOM 5857 C C . PRO B 1 287 ? -6.383 -34.25 -29.016 1 89.44 287 PRO B C 1
ATOM 5859 O O . PRO B 1 287 ? -5.676 -33.594 -29.797 1 89.44 287 PRO B O 1
ATOM 5862 N N . ARG B 1 288 ? -7.684 -34.125 -29.062 1 89.5 288 ARG B N 1
ATOM 5863 C CA . ARG B 1 288 ? -8.367 -33.25 -30 1 89.5 288 ARG B CA 1
ATOM 5864 C C . ARG B 1 288 ? -8.555 -31.844 -29.391 1 89.5 288 ARG B C 1
ATOM 5866 O O . ARG B 1 288 ? -8.867 -30.891 -30.109 1 89.5 288 ARG B O 1
ATOM 5873 N N . GLY B 1 289 ? -8.32 -31.781 -28.156 1 92.75 289 GLY B N 1
ATOM 5874 C CA . GLY B 1 289 ? -8.609 -30.516 -27.5 1 92.75 289 GLY B CA 1
ATOM 5875 C C . GLY B 1 289 ? -7.375 -29.828 -26.938 1 92.75 289 GLY B C 1
ATOM 5876 O O . GLY B 1 289 ? -6.254 -30.297 -27.141 1 92.75 289 GLY B O 1
ATOM 5877 N N . PHE B 1 290 ? -7.633 -28.703 -26.328 1 93.88 290 PHE B N 1
ATOM 5878 C CA . PHE B 1 290 ? -6.59 -27.891 -25.719 1 93.88 290 PHE B CA 1
ATOM 5879 C C . PHE B 1 290 ? -6.973 -27.5 -24.297 1 93.88 290 PHE B C 1
ATOM 5881 O O . PHE B 1 290 ? -8.156 -27.484 -23.938 1 93.88 290 PHE B O 1
ATOM 5888 N N . ILE B 1 291 ? -5.922 -27.312 -23.5 1 94.88 291 ILE B N 1
ATOM 5889 C CA . ILE B 1 291 ? -6.086 -26.609 -22.234 1 94.88 291 ILE B CA 1
ATOM 5890 C C . ILE B 1 291 ? -5.473 -25.219 -22.328 1 94.88 291 ILE B C 1
ATOM 5892 O O . ILE B 1 291 ? -4.301 -25.062 -22.688 1 94.88 291 ILE B O 1
ATOM 5896 N N . GLN B 1 292 ? -6.277 -24.234 -22.109 1 94.12 292 GLN B N 1
ATOM 5897 C CA . GLN B 1 292 ? -5.785 -22.859 -21.969 1 94.12 292 GLN B CA 1
ATOM 5898 C C . GLN B 1 292 ? -5.66 -22.469 -20.5 1 94.12 292 GLN B C 1
ATOM 5900 O O . GLN B 1 292 ? -6.57 -22.719 -19.703 1 94.12 292 GLN B O 1
ATOM 5905 N N . VAL B 1 293 ? -4.496 -21.953 -20.234 1 94.44 293 VAL B N 1
ATOM 5906 C CA . VAL B 1 293 ? -4.25 -21.625 -18.828 1 94.44 293 VAL B CA 1
ATOM 5907 C C . VAL B 1 293 ? -3.781 -20.188 -18.719 1 94.44 293 VAL B C 1
ATOM 5909 O O . VAL B 1 293 ? -2.848 -19.766 -19.406 1 94.44 293 VAL B O 1
ATOM 5912 N N . ALA B 1 294 ? -4.445 -19.406 -17.969 1 94.88 294 ALA B N 1
ATOM 5913 C CA . ALA B 1 294 ? -3.975 -18.094 -17.531 1 94.88 294 ALA B CA 1
ATOM 5914 C C . ALA B 1 294 ? -3.436 -18.141 -16.109 1 94.88 294 ALA B C 1
ATOM 5916 O O . ALA B 1 294 ? -4.207 -18.266 -15.156 1 94.88 294 ALA B O 1
ATOM 5917 N N . PRO B 1 295 ? -2.139 -18.031 -16.016 1 92.31 295 PRO B N 1
ATOM 5918 C CA . PRO B 1 295 ? -1.532 -18.219 -14.688 1 92.31 295 PRO B CA 1
ATOM 5919 C C . PRO B 1 295 ? -1.356 -16.891 -13.938 1 92.31 295 PRO B C 1
ATOM 5921 O O . PRO B 1 295 ? -1.38 -15.82 -14.555 1 92.31 295 PRO B O 1
ATOM 5924 N N . MET B 1 296 ? -1.276 -16.906 -12.695 1 93.94 296 MET B N 1
ATOM 5925 C CA . MET B 1 296 ? -0.854 -15.812 -11.82 1 93.94 296 MET B CA 1
ATOM 5926 C C . MET B 1 296 ? 0.227 -16.281 -10.852 1 93.94 296 MET B C 1
ATOM 5928 O O . MET B 1 296 ? 0.13 -17.375 -10.289 1 93.94 296 MET B O 1
ATOM 5932 N N . LEU B 1 297 ? 1.221 -15.539 -10.703 1 88.25 297 LEU B N 1
ATOM 5933 C CA . LEU B 1 297 ? 2.406 -15.961 -9.969 1 88.25 297 LEU B CA 1
ATOM 5934 C C . LEU B 1 297 ? 2.117 -16.031 -8.469 1 88.25 297 LEU B C 1
ATOM 5936 O O . LEU B 1 297 ? 2.689 -16.875 -7.766 1 88.25 297 LEU B O 1
ATOM 5940 N N . THR B 1 298 ? 1.259 -15.078 -7.984 1 91.12 298 THR B N 1
ATOM 5941 C CA . THR B 1 298 ? 0.936 -15.078 -6.562 1 91.12 298 THR B CA 1
ATOM 5942 C C . THR B 1 298 ? -0.562 -14.875 -6.348 1 91.12 298 THR B C 1
ATOM 5944 O O . THR B 1 298 ? -1.129 -13.875 -6.789 1 91.12 298 THR B O 1
ATOM 5947 N N . ALA B 1 299 ? -1.214 -15.852 -5.758 1 95.75 299 ALA B N 1
ATOM 5948 C CA . ALA B 1 299 ? -2.617 -15.75 -5.363 1 95.75 299 ALA B CA 1
ATOM 5949 C C . ALA B 1 299 ? -2.762 -15.773 -3.842 1 95.75 299 ALA B C 1
ATOM 5951 O O . ALA B 1 299 ? -2.619 -14.734 -3.186 1 95.75 299 ALA B O 1
ATOM 5952 N N . GLY B 1 300 ? -2.852 -17 -3.254 1 94.62 300 GLY B N 1
ATOM 5953 C CA . GLY B 1 300 ? -2.906 -17.109 -1.807 1 94.62 300 GLY B CA 1
ATOM 5954 C C . GLY B 1 300 ? -1.66 -16.594 -1.117 1 94.62 300 GLY B C 1
ATOM 5955 O O . GLY B 1 300 ? -1.7 -16.234 0.062 1 94.62 300 GLY B O 1
ATOM 5956 N N . GLY B 1 301 ? -0.594 -16.562 -1.837 1 92.12 301 GLY B N 1
ATOM 5957 C CA . GLY B 1 301 ? 0.638 -16.016 -1.303 1 92.12 301 GLY B CA 1
ATOM 5958 C C . GLY B 1 301 ? 0.488 -14.578 -0.825 1 92.12 301 GLY B C 1
ATOM 5959 O O . GLY B 1 301 ? 1.205 -14.141 0.077 1 92.12 301 GLY B O 1
ATOM 5960 N N . ASN B 1 302 ? -0.407 -13.82 -1.461 1 97.12 302 ASN B N 1
ATOM 5961 C CA . ASN B 1 302 ? -0.664 -12.453 -1.032 1 97.12 302 ASN B CA 1
ATOM 5962 C C . ASN B 1 302 ? -1.212 -12.398 0.391 1 97.12 302 ASN B C 1
ATOM 5964 O O . ASN B 1 302 ? -0.825 -11.539 1.181 1 97.12 302 ASN B O 1
ATOM 5968 N N . LEU B 1 303 ? -2.152 -13.312 0.69 1 96.75 303 LEU B N 1
ATOM 5969 C CA . LEU B 1 303 ? -2.691 -13.391 2.045 1 96.75 303 LEU B CA 1
ATOM 5970 C C . LEU B 1 303 ? -1.619 -13.836 3.033 1 96.75 303 LEU B C 1
ATOM 5972 O O . LEU B 1 303 ? -1.572 -13.344 4.164 1 96.75 303 LEU B O 1
ATOM 5976 N N . ALA B 1 304 ? -0.835 -14.789 2.615 1 92.94 304 ALA B N 1
ATOM 5977 C CA . ALA B 1 304 ? 0.271 -15.242 3.451 1 92.94 304 ALA B CA 1
ATOM 5978 C C . ALA B 1 304 ? 1.216 -14.094 3.787 1 92.94 304 ALA B C 1
ATOM 5980 O O . ALA B 1 304 ? 1.658 -13.961 4.93 1 92.94 304 ALA B O 1
ATOM 5981 N N . TRP B 1 305 ? 1.567 -13.312 2.834 1 94.38 305 TRP B N 1
ATOM 5982 C CA . TRP B 1 305 ? 2.414 -12.148 3.035 1 94.38 305 TRP B CA 1
ATOM 5983 C C . TRP B 1 305 ? 1.8 -11.195 4.059 1 94.38 305 TRP B C 1
ATOM 5985 O O . TRP B 1 305 ? 2.463 -10.797 5.02 1 94.38 305 TRP B O 1
ATOM 5995 N N . LEU B 1 306 ? 0.502 -10.812 3.82 1 97.25 306 LEU B N 1
ATOM 5996 C CA . LEU B 1 306 ? -0.16 -9.891 4.73 1 97.25 306 LEU B CA 1
ATOM 5997 C C . LEU B 1 306 ? -0.198 -10.453 6.148 1 97.25 306 LEU B C 1
ATOM 5999 O O . LEU B 1 306 ? -0.025 -9.711 7.121 1 97.25 306 LEU B O 1
ATOM 6003 N N . ARG B 1 307 ? -0.484 -11.766 6.25 1 94.94 307 ARG B N 1
ATOM 6004 C CA . ARG B 1 307 ? -0.478 -12.43 7.547 1 94.94 307 ARG B CA 1
ATOM 6005 C C . ARG B 1 307 ? 0.844 -12.203 8.273 1 94.94 307 ARG B C 1
ATOM 6007 O O . ARG B 1 307 ? 0.858 -11.914 9.469 1 94.94 307 ARG B O 1
ATOM 6014 N N . GLY B 1 308 ? 1.904 -12.359 7.547 1 92.75 308 GLY B N 1
ATOM 6015 C CA . GLY B 1 308 ? 3.215 -12.102 8.125 1 92.75 308 GLY B CA 1
ATOM 6016 C C . GLY B 1 308 ? 3.385 -10.672 8.609 1 92.75 308 GLY B C 1
ATOM 6017 O O . GLY B 1 308 ? 3.926 -10.445 9.688 1 92.75 308 GLY B O 1
ATOM 6018 N N . VAL B 1 309 ? 2.93 -9.734 7.852 1 94.44 309 VAL B N 1
ATOM 6019 C CA . VAL B 1 309 ? 3.068 -8.312 8.148 1 94.44 309 VAL B CA 1
ATOM 6020 C C . VAL B 1 309 ? 2.24 -7.957 9.383 1 94.44 309 VAL B C 1
ATOM 6022 O O . VAL B 1 309 ? 2.676 -7.164 10.219 1 94.44 309 VAL B O 1
ATOM 6025 N N . LEU B 1 310 ? 1.03 -8.477 9.484 1 93.62 310 LEU B N 1
ATOM 6026 C CA . LEU B 1 310 ? 0.104 -8.117 10.555 1 93.62 310 LEU B CA 1
ATOM 6027 C C . LEU B 1 310 ? 0.434 -8.875 11.836 1 93.62 310 LEU B C 1
ATOM 6029 O O . LEU B 1 310 ? -0.075 -8.539 12.906 1 93.62 310 LEU B O 1
ATOM 6033 N N . SER B 1 311 ? 1.324 -9.883 11.594 1 89.44 311 SER B N 1
ATOM 6034 C CA . SER B 1 311 ? 1.686 -10.688 12.758 1 89.44 311 SER B CA 1
ATOM 6035 C C . SER B 1 311 ? 2.723 -9.977 13.617 1 89.44 311 SER B C 1
ATOM 6037 O O . SER B 1 311 ? 3.527 -9.195 13.109 1 89.44 311 SER B O 1
ATOM 6039 N N . SER B 1 312 ? 2.648 -9.969 14.828 1 77.75 312 SER B N 1
ATOM 6040 C CA . SER B 1 312 ? 3.652 -9.492 15.773 1 77.75 312 SER B CA 1
ATOM 6041 C C . SER B 1 312 ? 4.418 -10.648 16.406 1 77.75 312 SER B C 1
ATOM 6043 O O . SER B 1 312 ? 5.008 -11.469 15.695 1 77.75 312 SER B O 1
ATOM 6045 N N . GLU B 1 313 ? 4.445 -10.633 17.688 1 68.31 313 GLU B N 1
ATOM 6046 C CA . GLU B 1 313 ? 5.113 -11.711 18.406 1 68.31 313 GLU B CA 1
ATOM 6047 C C . GLU B 1 313 ? 4.395 -13.047 18.188 1 68.31 313 GLU B C 1
ATOM 6049 O O . GLU B 1 313 ? 5.039 -14.078 17.984 1 68.31 313 GLU B O 1
ATOM 6054 N N . ALA B 1 314 ? 3.074 -12.922 18.156 1 72.56 314 ALA B N 1
ATOM 6055 C CA . ALA B 1 314 ? 2.301 -14.133 17.891 1 72.56 314 ALA B CA 1
ATOM 6056 C C . ALA B 1 314 ? 1.796 -14.164 16.453 1 72.56 314 ALA B C 1
ATOM 6058 O O . ALA B 1 314 ? 1.173 -13.211 15.984 1 72.56 314 ALA B O 1
ATOM 6059 N N . LEU B 1 315 ? 2.086 -15.266 15.891 1 79.88 315 LEU B N 1
ATOM 6060 C CA . LEU B 1 315 ? 1.68 -15.422 14.5 1 79.88 315 LEU B CA 1
ATOM 6061 C C . LEU B 1 315 ? 0.167 -15.57 14.391 1 79.88 315 LEU B C 1
ATOM 6063 O O . LEU B 1 315 ? -0.439 -16.344 15.125 1 79.88 315 LEU B O 1
ATOM 6067 N N . LEU B 1 316 ? -0.428 -14.758 13.609 1 87.38 316 LEU B N 1
ATOM 6068 C CA . LEU B 1 316 ? -1.838 -14.914 13.273 1 87.38 316 LEU B CA 1
ATOM 6069 C C . LEU B 1 316 ? -2.041 -16.109 12.352 1 87.38 316 LEU B C 1
ATOM 6071 O O . LEU B 1 316 ? -1.223 -16.375 11.469 1 87.38 316 LEU B O 1
ATOM 6075 N N . ASP B 1 317 ? -3.037 -16.844 12.547 1 90.44 317 ASP B N 1
ATOM 6076 C CA . ASP B 1 317 ? -3.369 -17.844 11.539 1 90.44 317 ASP B CA 1
ATOM 6077 C C . ASP B 1 317 ? -4.246 -17.25 10.445 1 90.44 317 ASP B C 1
ATOM 6079 O O . ASP B 1 317 ? -4.613 -16.078 10.508 1 90.44 317 ASP B O 1
ATOM 6083 N N . TYR B 1 318 ? -4.539 -18.031 9.461 1 92.25 318 TYR B N 1
ATOM 6084 C CA . TYR B 1 318 ? -5.254 -17.531 8.289 1 92.25 318 TYR B CA 1
ATOM 6085 C C . TYR B 1 318 ? -6.691 -17.172 8.641 1 92.25 318 TYR B C 1
ATOM 6087 O O . TYR B 1 318 ? -7.234 -16.188 8.133 1 92.25 318 TYR B O 1
ATOM 6095 N N . ASP B 1 319 ? -7.301 -17.953 9.461 1 93 319 ASP B N 1
ATOM 6096 C CA . ASP B 1 319 ? -8.68 -17.688 9.859 1 93 319 ASP B CA 1
ATOM 6097 C C . ASP B 1 319 ? -8.812 -16.359 10.578 1 93 319 ASP B C 1
ATOM 6099 O O . ASP B 1 319 ? -9.812 -15.648 10.414 1 93 319 ASP B O 1
ATOM 6103 N N . GLN B 1 320 ? -7.867 -16.062 11.375 1 94.06 320 GLN B N 1
ATOM 6104 C CA . GLN B 1 320 ? -7.863 -14.797 12.086 1 94.06 320 GLN B CA 1
ATOM 6105 C C . GLN B 1 320 ? -7.77 -13.625 11.109 1 94.06 320 GLN B C 1
ATOM 6107 O O . GLN B 1 320 ? -8.438 -12.602 11.289 1 94.06 320 GLN B O 1
ATOM 6112 N N . VAL B 1 321 ? -6.945 -13.758 10.078 1 95.19 321 VAL B N 1
ATOM 6113 C CA . VAL B 1 321 ? -6.797 -12.703 9.086 1 95.19 321 VAL B CA 1
ATOM 6114 C C . VAL B 1 321 ? -8.086 -12.562 8.281 1 95.19 321 VAL B C 1
ATOM 6116 O O . VAL B 1 321 ? -8.516 -11.453 7.977 1 95.19 321 VAL B O 1
ATOM 6119 N N . VAL B 1 322 ? -8.727 -13.664 7.969 1 96.38 322 VAL B N 1
ATOM 6120 C CA . VAL B 1 322 ? -9.977 -13.641 7.215 1 96.38 322 VAL B CA 1
ATOM 6121 C C . VAL B 1 322 ? -11.078 -13.016 8.062 1 96.38 322 VAL B C 1
ATOM 6123 O O . VAL B 1 322 ? -11.945 -12.32 7.539 1 96.38 322 VAL B O 1
ATOM 6126 N N . ARG B 1 323 ? -11.031 -13.289 9.328 1 96.12 323 ARG B N 1
ATOM 6127 C CA . ARG B 1 323 ? -11.992 -12.656 10.219 1 96.12 323 ARG B CA 1
ATOM 6128 C C . ARG B 1 323 ? -11.844 -11.141 10.211 1 96.12 323 ARG B C 1
ATOM 6130 O O . ARG B 1 323 ? -12.836 -10.414 10.289 1 96.12 323 ARG B O 1
ATOM 6137 N N . LEU B 1 324 ? -10.602 -10.672 10.188 1 95.31 324 LEU B N 1
ATOM 6138 C CA . LEU B 1 324 ? -10.391 -9.242 10.023 1 95.31 324 LEU B CA 1
ATOM 6139 C C . LEU B 1 324 ? -11.062 -8.734 8.75 1 95.31 324 LEU B C 1
ATOM 6141 O O . LEU B 1 324 ? -11.727 -7.699 8.766 1 95.31 324 LEU B O 1
ATOM 6145 N N . ALA B 1 325 ? -10.898 -9.477 7.664 1 97.31 325 ALA B N 1
ATOM 6146 C CA . ALA B 1 325 ? -11.453 -9.086 6.371 1 97.31 325 ALA B CA 1
ATOM 6147 C C . ALA B 1 325 ? -12.977 -8.992 6.434 1 97.31 325 ALA B C 1
ATOM 6149 O O . ALA B 1 325 ? -13.578 -8.156 5.758 1 97.31 325 ALA B O 1
ATOM 6150 N N . GLU B 1 326 ? -13.57 -9.836 7.254 1 97.25 326 GLU B N 1
ATOM 6151 C CA . GLU B 1 326 ? -15.023 -9.867 7.391 1 97.25 326 GLU B CA 1
ATOM 6152 C C . GLU B 1 326 ? -15.547 -8.562 7.992 1 97.25 326 GLU B C 1
ATOM 6154 O O . GLU B 1 326 ? -16.703 -8.195 7.766 1 97.25 326 GLU B O 1
ATOM 6159 N N . ALA B 1 327 ? -14.703 -7.926 8.703 1 96 327 ALA B N 1
ATOM 6160 C CA . ALA B 1 327 ? -15.117 -6.715 9.406 1 96 327 ALA B CA 1
ATOM 6161 C C . ALA B 1 327 ? -15.141 -5.512 8.469 1 96 327 ALA B C 1
ATOM 6163 O O . ALA B 1 327 ? -15.719 -4.473 8.797 1 96 327 ALA B O 1
ATOM 6164 N N . ALA B 1 328 ? -14.586 -5.586 7.336 1 95.81 328 ALA B N 1
ATOM 6165 C CA . ALA B 1 328 ? -14.609 -4.508 6.348 1 95.81 328 ALA B CA 1
ATOM 6166 C C . ALA B 1 328 ? -15.719 -4.723 5.328 1 95.81 328 ALA B C 1
ATOM 6168 O O . ALA B 1 328 ? -16 -5.859 4.941 1 95.81 328 ALA B O 1
ATOM 6169 N N . PRO B 1 329 ? -16.328 -3.68 4.836 1 95.81 329 PRO B N 1
ATOM 6170 C CA . PRO B 1 329 ? -17.391 -3.822 3.836 1 95.81 329 PRO B CA 1
ATOM 6171 C C . PRO B 1 329 ? -16.859 -4.156 2.447 1 95.81 329 PRO B C 1
ATOM 6173 O O . PRO B 1 329 ? -15.672 -3.947 2.172 1 95.81 329 PRO B O 1
ATOM 6176 N N . PRO B 1 330 ? -17.75 -4.684 1.506 1 96.56 330 PRO B N 1
ATOM 6177 C CA . PRO B 1 330 ? -17.328 -4.828 0.107 1 96.56 330 PRO B CA 1
ATOM 6178 C C . PRO B 1 330 ? -16.812 -3.527 -0.49 1 96.56 330 PRO B C 1
ATOM 6180 O O . PRO B 1 330 ? -17.359 -2.455 -0.231 1 96.56 330 PRO B O 1
ATOM 6183 N N . GLY B 1 331 ? -15.75 -3.613 -1.169 1 96 331 GLY B N 1
ATOM 6184 C CA . GLY B 1 331 ? -15.133 -2.436 -1.751 1 96 331 GLY B CA 1
ATOM 6185 C C . GLY B 1 331 ? -14.109 -1.786 -0.834 1 96 331 GLY B C 1
ATOM 6186 O O . GLY B 1 331 ? -13.383 -0.88 -1.249 1 96 331 GLY B O 1
ATOM 6187 N N . CYS B 1 332 ? -14.109 -2.252 0.384 1 94.69 332 CYS B N 1
ATOM 6188 C CA . CYS B 1 332 ? -13.07 -1.917 1.356 1 94.69 332 CYS B CA 1
ATOM 6189 C C . CYS B 1 332 ? -12.914 -0.407 1.488 1 94.69 332 CYS B C 1
ATOM 6191 O O . CYS B 1 332 ? -11.797 0.101 1.563 1 94.69 332 CYS B O 1
ATOM 6193 N N . ARG B 1 333 ? -14.016 0.327 1.39 1 91.75 333 ARG B N 1
ATOM 6194 C CA . ARG B 1 333 ? -14.039 1.774 1.57 1 91.75 333 ARG B CA 1
ATOM 6195 C C . ARG B 1 333 ? -13.055 2.459 0.625 1 91.75 333 ARG B C 1
ATOM 6197 O O . ARG B 1 333 ? -12.43 3.457 0.986 1 91.75 333 ARG B O 1
ATOM 6204 N N . GLY B 1 334 ? -12.758 1.826 -0.507 1 95.12 334 GLY B N 1
ATOM 6205 C CA . GLY B 1 334 ? -11.969 2.475 -1.54 1 95.12 334 GLY B CA 1
ATOM 6206 C C . GLY B 1 334 ? -10.516 2.039 -1.541 1 95.12 334 GLY B C 1
ATOM 6207 O O . GLY B 1 334 ? -9.695 2.605 -2.266 1 95.12 334 GLY B O 1
ATOM 6208 N N . LEU B 1 335 ? -10.195 1.043 -0.718 1 97.88 335 LEU B N 1
ATOM 6209 C CA . LEU B 1 335 ? -8.836 0.502 -0.742 1 97.88 335 LEU B CA 1
ATOM 6210 C C . LEU B 1 335 ? -8.703 -0.579 -1.809 1 97.88 335 LEU B C 1
ATOM 6212 O O . LEU B 1 335 ? -9.477 -1.537 -1.829 1 97.88 335 LEU B O 1
ATOM 6216 N N . LEU B 1 336 ? -7.758 -0.424 -2.717 1 98.5 336 LEU B N 1
ATOM 6217 C CA . LEU B 1 336 ? -7.5 -1.36 -3.805 1 98.5 336 LEU B CA 1
ATOM 6218 C C . LEU B 1 336 ? -6.125 -2 -3.656 1 98.5 336 LEU B C 1
ATOM 6220 O O . LEU B 1 336 ? -5.168 -1.337 -3.252 1 98.5 336 LEU B O 1
ATOM 6224 N N . TYR B 1 337 ? -6.035 -3.279 -3.955 1 98.69 337 TYR B N 1
ATOM 6225 C CA . TYR B 1 337 ? -4.785 -4.023 -3.857 1 98.69 337 TYR B CA 1
ATOM 6226 C C . TYR B 1 337 ? -4.402 -4.629 -5.203 1 98.69 337 TYR B C 1
ATOM 6228 O O . TYR B 1 337 ? -5.23 -5.262 -5.863 1 98.69 337 TYR B O 1
ATOM 6236 N N . LEU B 1 338 ? -3.193 -4.406 -5.699 1 98.69 338 LEU B N 1
ATOM 6237 C CA . LEU B 1 338 ? -2.615 -5.125 -6.828 1 98.69 338 LEU B CA 1
ATOM 6238 C C . LEU B 1 338 ? -1.799 -6.32 -6.352 1 98.69 338 LEU B C 1
ATOM 6240 O O . LEU B 1 338 ? -0.808 -6.156 -5.637 1 98.69 338 LEU B O 1
ATOM 6244 N N . PRO B 1 339 ? -2.156 -7.492 -6.75 1 98.38 339 PRO B N 1
ATOM 6245 C CA . PRO B 1 339 ? -1.563 -8.688 -6.145 1 98.38 339 PRO B CA 1
ATOM 6246 C C . PRO B 1 339 ? -0.355 -9.203 -6.922 1 98.38 339 PRO B C 1
ATOM 6248 O O . PRO B 1 339 ? -0.266 -10.398 -7.207 1 98.38 339 PRO B O 1
ATOM 6251 N N . TYR B 1 340 ? 0.71 -8.383 -7.152 1 97.25 340 TYR B N 1
ATOM 6252 C CA . TYR B 1 340 ? 1.835 -8.75 -8.008 1 97.25 340 TYR B CA 1
ATOM 6253 C C . TYR B 1 340 ? 3.125 -8.836 -7.199 1 97.25 340 TYR B C 1
ATOM 6255 O O . TYR B 1 340 ? 4.148 -8.273 -7.59 1 97.25 340 TYR B O 1
ATOM 6263 N N . LEU B 1 341 ? 3.129 -9.586 -6.094 1 95.12 341 LEU B N 1
ATOM 6264 C CA . LEU B 1 341 ? 4.242 -9.664 -5.152 1 95.12 341 LEU B CA 1
ATOM 6265 C C . LEU B 1 341 ? 5.52 -10.109 -5.855 1 95.12 341 LEU B C 1
ATOM 6267 O O . LEU B 1 341 ? 6.621 -9.734 -5.449 1 95.12 341 LEU B O 1
ATOM 6271 N N . ALA B 1 342 ? 5.398 -10.906 -6.895 1 88.38 342 ALA B N 1
ATOM 6272 C CA . ALA B 1 342 ? 6.551 -11.523 -7.539 1 88.38 342 ALA B CA 1
ATOM 6273 C C . ALA B 1 342 ? 6.547 -11.258 -9.047 1 88.38 342 ALA B C 1
ATOM 6275 O O . ALA B 1 342 ? 7.012 -12.086 -9.828 1 88.38 342 ALA B O 1
ATOM 6276 N N . GLY B 1 343 ? 6.012 -10.094 -9.453 1 89.94 343 GLY B N 1
ATOM 6277 C CA . GLY B 1 343 ? 5.754 -9.906 -10.875 1 89.94 343 GLY B CA 1
ATOM 6278 C C . GLY B 1 343 ? 4.484 -10.586 -11.344 1 89.94 343 GLY B C 1
ATOM 6279 O O . GLY B 1 343 ? 3.668 -11.023 -10.531 1 89.94 343 GLY B O 1
ATOM 6280 N N . GLU B 1 344 ? 4.324 -10.578 -12.641 1 90.56 344 GLU B N 1
ATOM 6281 C CA . GLU B 1 344 ? 3.119 -11.242 -13.133 1 90.56 344 GLU B CA 1
ATOM 6282 C C . GLU B 1 344 ? 3.32 -11.781 -14.539 1 90.56 344 GLU B C 1
ATOM 6284 O O . GLU B 1 344 ? 4.184 -11.305 -15.281 1 90.56 344 GLU B O 1
ATOM 6289 N N . ARG B 1 345 ? 2.559 -12.797 -14.852 1 85.12 345 ARG B N 1
ATOM 6290 C CA . ARG B 1 345 ? 2.682 -13.477 -16.141 1 85.12 345 ARG B CA 1
ATOM 6291 C C . ARG B 1 345 ? 1.419 -13.305 -16.969 1 85.12 345 ARG B C 1
ATOM 6293 O O . ARG B 1 345 ? 1.458 -13.422 -18.203 1 85.12 345 ARG B O 1
ATOM 6300 N N . SER B 1 346 ? 0.343 -13.172 -16.422 1 91.75 346 SER B N 1
ATOM 6301 C CA . SER B 1 346 ? -0.954 -12.891 -17.031 1 91.75 346 SER B CA 1
ATOM 6302 C C . SER B 1 346 ? -1.772 -11.938 -16.156 1 91.75 346 SER B C 1
ATOM 6304 O O . SER B 1 346 ? -1.692 -11.977 -14.938 1 91.75 346 SER B O 1
ATOM 6306 N N . PRO B 1 347 ? -2.469 -10.961 -16.734 1 93.81 347 PRO B N 1
ATOM 6307 C CA . PRO B 1 347 ? -2.785 -10.75 -18.156 1 93.81 347 PRO B CA 1
ATOM 6308 C C . PRO B 1 347 ? -1.676 -10.008 -18.891 1 93.81 347 PRO B C 1
ATOM 6310 O O . PRO B 1 347 ? -1.838 -9.672 -20.078 1 93.81 347 PRO B O 1
ATOM 6313 N N . PHE B 1 348 ? -0.599 -9.688 -18.219 1 90.5 348 PHE B N 1
ATOM 6314 C CA . PHE B 1 348 ? 0.597 -9.102 -18.812 1 90.5 348 PHE B CA 1
ATOM 6315 C C . PHE B 1 348 ? 1.852 -9.805 -18.297 1 90.5 348 PHE B C 1
ATOM 6317 O O . PHE B 1 348 ? 1.819 -10.461 -17.25 1 90.5 348 PHE B O 1
ATOM 6324 N N . GLN B 1 349 ? 2.889 -9.688 -19.062 1 85.31 349 GLN B N 1
ATOM 6325 C CA . GLN B 1 349 ? 4.164 -10.25 -18.625 1 85.31 349 GLN B CA 1
ATOM 6326 C C . GLN B 1 349 ? 5.125 -9.156 -18.172 1 85.31 349 GLN B C 1
ATOM 6328 O O . GLN B 1 349 ? 5.613 -8.375 -19 1 85.31 349 GLN B O 1
ATOM 6333 N N . ASP B 1 350 ? 5.363 -9.094 -16.891 1 89.25 350 ASP B N 1
ATOM 6334 C CA . ASP B 1 350 ? 6.266 -8.094 -16.328 1 89.25 350 ASP B CA 1
ATOM 6335 C C . ASP B 1 350 ? 6.895 -8.578 -15.031 1 89.25 350 ASP B C 1
ATOM 6337 O O . ASP B 1 350 ? 6.25 -8.555 -13.977 1 89.25 350 ASP B O 1
ATOM 6341 N N . PRO B 1 351 ? 8.117 -8.984 -15.102 1 84.69 351 PRO B N 1
ATOM 6342 C CA . PRO B 1 351 ? 8.781 -9.453 -13.883 1 84.69 351 PRO B CA 1
ATOM 6343 C C . PRO B 1 351 ? 8.984 -8.344 -12.859 1 84.69 351 PRO B C 1
ATOM 6345 O O . PRO B 1 351 ? 9.273 -8.625 -11.688 1 84.69 351 PRO B O 1
ATOM 6348 N N . ASN B 1 352 ? 8.836 -7.086 -13.32 1 90.56 352 ASN B N 1
ATOM 6349 C CA . ASN B 1 352 ? 9.086 -5.961 -12.43 1 90.56 352 ASN B CA 1
ATOM 6350 C C . ASN B 1 352 ? 7.809 -5.492 -11.742 1 90.56 352 ASN B C 1
ATOM 6352 O O . ASN B 1 352 ? 7.852 -4.66 -10.836 1 90.56 352 ASN B O 1
ATOM 6356 N N . ALA B 1 353 ? 6.664 -5.98 -12.195 1 95 353 ALA B N 1
ATOM 6357 C CA . ALA B 1 353 ? 5.422 -5.609 -11.523 1 95 353 ALA B CA 1
ATOM 6358 C C . ALA B 1 353 ? 5.473 -5.973 -10.039 1 95 353 ALA B C 1
ATOM 6360 O O . ALA B 1 353 ? 6.105 -6.961 -9.664 1 95 353 ALA B O 1
ATOM 6361 N N . ARG B 1 354 ? 4.895 -5.164 -9.211 1 96.56 354 ARG B N 1
ATOM 6362 C CA . ARG B 1 354 ? 4.902 -5.367 -7.766 1 96.56 354 ARG B CA 1
ATOM 6363 C C . ARG B 1 354 ? 3.527 -5.09 -7.168 1 96.56 354 ARG B C 1
ATOM 6365 O O . ARG B 1 354 ? 2.682 -4.461 -7.801 1 96.56 354 ARG B O 1
ATOM 6372 N N . ALA B 1 355 ? 3.33 -5.645 -5.977 1 98.44 355 ALA B N 1
ATOM 6373 C CA . ALA B 1 355 ? 2.068 -5.41 -5.277 1 98.44 355 ALA B CA 1
ATOM 6374 C C . ALA B 1 355 ? 1.977 -3.977 -4.77 1 98.44 355 ALA B C 1
ATOM 6376 O O . ALA B 1 355 ? 2.998 -3.311 -4.582 1 98.44 355 ALA B O 1
ATOM 6377 N N . CYS B 1 356 ? 0.751 -3.479 -4.66 1 98.75 356 CYS B N 1
ATOM 6378 C CA . CYS B 1 356 ? 0.476 -2.115 -4.219 1 98.75 356 CYS B CA 1
ATOM 6379 C C . CYS B 1 356 ? -0.788 -2.062 -3.369 1 98.75 356 CYS B C 1
ATOM 6381 O O . CYS B 1 356 ? -1.741 -2.803 -3.619 1 98.75 356 CYS B O 1
ATOM 6383 N N . PHE B 1 357 ? -0.812 -1.281 -2.338 1 98.75 357 PHE B N 1
ATOM 6384 C CA . PHE B 1 357 ? -2.035 -0.761 -1.737 1 98.75 357 PHE B CA 1
ATOM 6385 C C . PHE B 1 357 ? -2.312 0.659 -2.215 1 98.75 357 PHE B C 1
ATOM 6387 O O . PHE B 1 357 ? -1.453 1.536 -2.102 1 98.75 357 PHE B O 1
ATOM 6394 N N . LEU B 1 358 ? -3.445 0.95 -2.793 1 98.56 358 LEU B N 1
ATOM 6395 C CA . LEU B 1 358 ? -3.844 2.262 -3.295 1 98.56 358 LEU B CA 1
ATOM 6396 C C . LEU B 1 358 ? -5.145 2.721 -2.643 1 98.56 358 LEU B C 1
ATOM 6398 O O . LEU B 1 358 ? -6.117 1.968 -2.594 1 98.56 358 LEU B O 1
ATOM 6402 N N . GLY B 1 359 ? -5.109 3.898 -2.109 1 97.81 359 GLY B N 1
ATOM 6403 C CA . GLY B 1 359 ? -6.336 4.434 -1.545 1 97.81 359 GLY B CA 1
ATOM 6404 C C . GLY B 1 359 ? -6.379 4.363 -0.03 1 97.81 359 GLY B C 1
ATOM 6405 O O . GLY B 1 359 ? -7.457 4.309 0.565 1 97.81 359 GLY B O 1
ATOM 6406 N N . ILE B 1 360 ? -5.25 4.305 0.636 1 98 360 ILE B N 1
ATOM 6407 C CA . ILE B 1 360 ? -5.168 4.238 2.09 1 98 360 ILE B CA 1
ATOM 6408 C C . ILE B 1 360 ? -5.613 5.566 2.693 1 98 360 ILE B C 1
ATOM 6410 O O . ILE B 1 360 ? -5.082 6.625 2.348 1 98 360 ILE B O 1
ATOM 6414 N N . SER B 1 361 ? -6.574 5.566 3.52 1 93.56 361 SER B N 1
ATOM 6415 C CA . SER B 1 361 ? -7.047 6.738 4.254 1 93.56 361 SER B CA 1
ATOM 6416 C C . SER B 1 361 ? -6.777 6.602 5.746 1 93.56 361 SER B C 1
ATOM 6418 O O . SER B 1 361 ? -6.277 5.57 6.199 1 93.56 361 SER B O 1
ATOM 6420 N N . GLN B 1 362 ? -7.094 7.609 6.516 1 88.44 362 GLN B N 1
ATOM 6421 C CA . GLN B 1 362 ? -6.926 7.578 7.965 1 88.44 362 GLN B CA 1
ATOM 6422 C C . GLN B 1 362 ? -7.781 6.48 8.594 1 88.44 362 GLN B C 1
ATOM 6424 O O . GLN B 1 362 ? -7.434 5.945 9.648 1 88.44 362 GLN B O 1
ATOM 6429 N N . GLY B 1 363 ? -8.859 6.172 7.926 1 88.5 363 GLY B N 1
ATOM 6430 C CA . GLY B 1 363 ? -9.781 5.168 8.438 1 88.5 363 GLY B CA 1
ATOM 6431 C C . GLY B 1 363 ? -9.406 3.754 8.031 1 88.5 363 GLY B C 1
ATOM 6432 O O . GLY B 1 363 ? -10.008 2.787 8.5 1 88.5 363 GLY B O 1
ATOM 6433 N N . THR B 1 364 ? -8.422 3.572 7.188 1 95.25 364 THR B N 1
ATOM 6434 C CA . THR B 1 364 ? -7.98 2.254 6.746 1 95.25 364 THR B CA 1
ATOM 6435 C C . THR B 1 364 ? -7.246 1.526 7.867 1 95.25 364 THR B C 1
ATOM 6437 O O . THR B 1 364 ? -6.289 2.057 8.438 1 95.25 364 THR B O 1
ATOM 6440 N N . GLY B 1 365 ? -7.746 0.428 8.273 1 95.12 365 GLY B N 1
ATOM 6441 C CA . GLY B 1 365 ? -7.086 -0.385 9.281 1 95.12 365 GLY B CA 1
ATOM 6442 C C . GLY B 1 365 ? -6.812 -1.804 8.82 1 95.12 365 GLY B C 1
ATOM 6443 O O . GLY B 1 365 ? -6.738 -2.068 7.621 1 95.12 365 GLY B O 1
ATOM 6444 N N . ARG B 1 366 ? -6.582 -2.701 9.805 1 95.75 366 ARG B N 1
ATOM 6445 C CA . ARG B 1 366 ? -6.254 -4.098 9.539 1 95.75 366 ARG B CA 1
ATOM 6446 C C . ARG B 1 366 ? -7.383 -4.793 8.781 1 95.75 366 ARG B C 1
ATOM 6448 O O . ARG B 1 366 ? -7.133 -5.566 7.855 1 95.75 366 ARG B O 1
ATOM 6455 N N . PRO B 1 367 ? -8.688 -4.469 9.102 1 97.06 367 PRO B N 1
ATOM 6456 C CA . PRO B 1 367 ? -9.781 -5.109 8.367 1 97.06 367 PRO B CA 1
ATOM 6457 C C . PRO B 1 367 ? -9.766 -4.773 6.875 1 97.06 367 PRO B C 1
ATOM 6459 O O . PRO B 1 367 ? -9.922 -5.664 6.039 1 97.06 367 PRO B O 1
ATOM 6462 N N . GLU B 1 368 ? -9.562 -3.52 6.559 1 97.69 368 GLU B N 1
ATOM 6463 C CA . GLU B 1 368 ? -9.547 -3.09 5.164 1 97.69 368 GLU B CA 1
ATOM 6464 C C . GLU B 1 368 ? -8.367 -3.693 4.41 1 97.69 368 GLU B C 1
ATOM 6466 O O . GLU B 1 368 ? -8.508 -4.121 3.264 1 97.69 368 GLU B O 1
ATOM 6471 N N . LEU B 1 369 ? -7.211 -3.725 5.066 1 98.12 369 LEU B N 1
ATOM 6472 C CA . LEU B 1 369 ? -6.039 -4.312 4.43 1 98.12 369 LEU B CA 1
ATOM 6473 C C . LEU B 1 369 ? -6.277 -5.785 4.105 1 98.12 369 LEU B C 1
ATOM 6475 O O . LEU B 1 369 ? -5.965 -6.238 3.004 1 98.12 369 LEU B O 1
ATOM 6479 N N . ALA B 1 370 ? -6.852 -6.473 5.059 1 97.94 370 ALA B N 1
ATOM 6480 C CA . ALA B 1 370 ? -7.121 -7.895 4.875 1 97.94 370 ALA B CA 1
ATOM 6481 C C . ALA B 1 370 ? -8.109 -8.125 3.734 1 97.94 370 ALA B C 1
ATOM 6483 O O . ALA B 1 370 ? -7.859 -8.93 2.838 1 97.94 370 ALA B O 1
ATOM 6484 N N . ARG B 1 371 ? -9.18 -7.438 3.682 1 98.38 371 ARG B N 1
ATOM 6485 C CA . ARG B 1 371 ? -10.203 -7.641 2.658 1 98.38 371 ARG B CA 1
ATOM 6486 C C . ARG B 1 371 ? -9.695 -7.211 1.286 1 98.38 371 ARG B C 1
ATOM 6488 O O . ARG B 1 371 ? -10.039 -7.82 0.272 1 98.38 371 ARG B O 1
ATOM 6495 N N . ALA B 1 372 ? -8.945 -6.113 1.296 1 98.75 372 ALA B N 1
ATOM 6496 C CA . ALA B 1 372 ? -8.422 -5.629 0.024 1 98.75 372 ALA B CA 1
ATOM 6497 C C . ALA B 1 372 ? -7.559 -6.691 -0.653 1 98.75 372 ALA B C 1
ATOM 6499 O O . ALA B 1 372 ? -7.559 -6.809 -1.881 1 98.75 372 ALA B O 1
ATOM 6500 N N . VAL B 1 373 ? -6.801 -7.422 0.103 1 98.62 373 VAL B N 1
ATOM 6501 C CA . VAL B 1 373 ? -5.961 -8.477 -0.455 1 98.62 373 VAL B CA 1
ATOM 6502 C C . VAL B 1 373 ? -6.84 -9.562 -1.081 1 98.62 373 VAL B C 1
ATOM 6504 O O . VAL B 1 373 ? -6.551 -10.039 -2.18 1 98.62 373 VAL B O 1
ATOM 6507 N N . LEU B 1 374 ? -7.91 -9.914 -0.3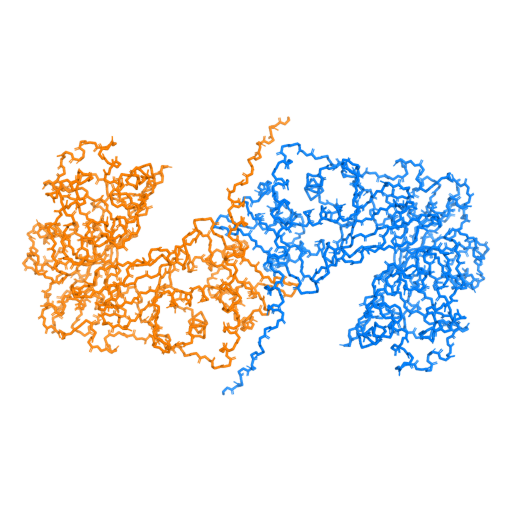93 1 98.5 374 LEU B N 1
ATOM 6508 C CA . LEU B 1 374 ? -8.844 -10.898 -0.938 1 98.5 374 LEU B CA 1
ATOM 6509 C C . LEU B 1 374 ? -9.492 -10.375 -2.219 1 98.5 374 LEU B C 1
ATOM 6511 O O . LEU B 1 374 ? -9.508 -11.07 -3.236 1 98.5 374 LEU B O 1
ATOM 6515 N N . GLU B 1 375 ? -9.977 -9.172 -2.174 1 98.75 375 GLU B N 1
ATOM 6516 C CA . GLU B 1 375 ? -10.656 -8.586 -3.322 1 98.75 375 GLU B CA 1
ATOM 6517 C C . GLU B 1 375 ? -9.688 -8.352 -4.477 1 98.75 375 GLU B C 1
ATOM 6519 O O . GLU B 1 375 ? -10.023 -8.594 -5.637 1 98.75 375 GLU B O 1
ATOM 6524 N N . GLY B 1 376 ? -8.508 -7.84 -4.133 1 98.75 376 GLY B N 1
ATOM 6525 C CA . GLY B 1 376 ? -7.516 -7.613 -5.168 1 98.75 376 GLY B CA 1
ATOM 6526 C C . GLY B 1 376 ? -7.137 -8.875 -5.922 1 98.75 376 GLY B C 1
ATOM 6527 O O . GLY B 1 376 ? -7 -8.859 -7.145 1 98.75 376 GLY B O 1
ATOM 6528 N N . THR B 1 377 ? -6.941 -9.914 -5.203 1 98.5 377 THR B N 1
ATOM 6529 C CA . THR B 1 377 ? -6.645 -11.203 -5.82 1 98.5 377 THR B CA 1
ATOM 6530 C C . THR B 1 377 ? -7.809 -11.664 -6.691 1 98.5 377 THR B C 1
ATOM 6532 O O . THR B 1 377 ? -7.598 -12.188 -7.789 1 98.5 377 THR B O 1
ATOM 6535 N N . ALA B 1 378 ? -9.023 -11.477 -6.207 1 98.69 378 ALA B N 1
ATOM 6536 C CA . ALA B 1 378 ? -10.211 -11.844 -6.984 1 98.69 378 ALA B CA 1
ATOM 6537 C C . ALA B 1 378 ? -10.297 -11.023 -8.266 1 98.69 378 ALA B C 1
ATOM 6539 O O . ALA B 1 378 ? -10.688 -11.539 -9.312 1 98.69 378 ALA B O 1
ATOM 6540 N N . LEU B 1 379 ? -10.016 -9.773 -8.18 1 98.81 379 LEU B N 1
ATOM 6541 C CA . LEU B 1 379 ? -10.008 -8.922 -9.359 1 98.81 379 LEU B CA 1
ATOM 6542 C C . LEU B 1 379 ? -8.984 -9.414 -10.375 1 98.81 379 LEU B C 1
ATOM 6544 O O . LEU B 1 379 ? -9.219 -9.352 -11.586 1 98.81 379 LEU B O 1
ATOM 6548 N N . ALA B 1 380 ? -7.855 -9.867 -9.883 1 98.5 380 ALA B N 1
ATOM 6549 C CA . ALA B 1 380 ? -6.852 -10.445 -10.773 1 98.5 380 ALA B CA 1
ATOM 6550 C C . ALA B 1 380 ? -7.387 -11.703 -11.461 1 98.5 380 ALA B C 1
ATOM 6552 O O . ALA B 1 380 ? -7.133 -11.922 -12.648 1 98.5 380 ALA B O 1
ATOM 6553 N N . TYR B 1 381 ? -8.094 -12.5 -10.734 1 98.38 381 TYR B N 1
ATOM 6554 C CA . TYR B 1 381 ? -8.711 -13.672 -11.344 1 98.38 381 TYR B CA 1
ATOM 6555 C C . TYR B 1 381 ? -9.703 -13.273 -12.43 1 98.38 381 TYR B C 1
ATOM 6557 O O . TYR B 1 381 ? -9.828 -13.961 -13.445 1 98.38 381 TYR B O 1
ATOM 6565 N N . ARG B 1 382 ? -10.438 -12.219 -12.188 1 98.44 382 ARG B N 1
ATOM 6566 C CA . ARG B 1 382 ? -11.344 -11.742 -13.227 1 98.44 382 ARG B CA 1
ATOM 6567 C C . ARG B 1 382 ? -10.57 -11.375 -14.492 1 98.44 382 ARG B C 1
ATOM 6569 O O . ARG B 1 382 ? -11.023 -11.664 -15.602 1 98.44 382 ARG B O 1
ATOM 6576 N N . ALA B 1 383 ? -9.492 -10.758 -14.289 1 97.81 383 ALA B N 1
ATOM 6577 C CA . ALA B 1 383 ? -8.648 -10.438 -15.438 1 97.81 383 ALA B CA 1
ATOM 6578 C C . ALA B 1 383 ? -8.234 -11.703 -16.188 1 97.81 383 ALA B C 1
ATOM 6580 O O . ALA B 1 383 ? -8.164 -11.711 -17.422 1 97.81 383 ALA B O 1
ATOM 6581 N N . LEU B 1 384 ? -7.918 -12.758 -15.469 1 97.06 384 LEU B N 1
ATOM 6582 C CA . LEU B 1 384 ? -7.57 -14.023 -16.094 1 97.06 384 LEU B CA 1
ATOM 6583 C C . LEU B 1 384 ? -8.75 -14.578 -16.891 1 97.06 384 LEU B C 1
ATOM 6585 O O . LEU B 1 384 ? -8.562 -15.094 -18 1 97.06 384 LEU B O 1
ATOM 6589 N N . CYS B 1 385 ? -9.906 -14.5 -16.312 1 96.62 385 CYS B N 1
ATOM 6590 C CA . CYS B 1 385 ? -11.102 -14.945 -17.016 1 96.62 385 CYS B CA 1
ATOM 6591 C C . CYS B 1 385 ? -11.289 -14.172 -18.312 1 96.62 385 CYS B C 1
ATOM 6593 O O . CYS B 1 385 ? -11.688 -14.742 -19.328 1 96.62 385 CYS B O 1
ATOM 6595 N N . ASP B 1 386 ? -11.023 -12.891 -18.266 1 95.31 386 ASP B N 1
ATOM 6596 C CA . ASP B 1 386 ? -11.125 -12.055 -19.453 1 95.31 386 ASP B CA 1
ATOM 6597 C C . ASP B 1 386 ? -10.125 -12.5 -20.531 1 95.31 386 ASP B C 1
ATOM 6599 O O . ASP B 1 386 ? -10.461 -12.547 -21.719 1 95.31 386 ASP B O 1
ATOM 6603 N N . VAL B 1 387 ? -8.906 -12.82 -20.062 1 93.12 387 VAL B N 1
ATOM 6604 C CA . VAL B 1 387 ? -7.867 -13.281 -20.984 1 93.12 387 VAL B CA 1
ATOM 6605 C C . VAL B 1 387 ? -8.32 -14.562 -21.672 1 93.12 387 VAL B C 1
ATOM 6607 O O . VAL B 1 387 ? -8.078 -14.75 -22.875 1 93.12 387 VAL B O 1
ATOM 6610 N N . LEU B 1 388 ? -9.031 -15.406 -20.953 1 93.81 388 LEU B N 1
ATOM 6611 C CA . LEU B 1 388 ? -9.477 -16.703 -21.469 1 93.81 388 LEU B CA 1
ATOM 6612 C C . LEU B 1 388 ? -10.789 -16.562 -22.234 1 93.81 388 LEU B C 1
ATOM 6614 O O . LEU B 1 388 ? -11.258 -17.531 -22.844 1 93.81 388 LEU B O 1
ATOM 6618 N N . ALA B 1 389 ? -11.391 -15.367 -22.172 1 92.06 389 ALA B N 1
ATOM 6619 C CA . ALA B 1 389 ? -12.672 -15.086 -22.812 1 92.06 389 ALA B CA 1
ATOM 6620 C C . ALA B 1 389 ? -13.742 -16.078 -22.375 1 92.06 389 ALA B C 1
ATOM 6622 O O . ALA B 1 389 ? -14.445 -16.656 -23.203 1 92.06 389 ALA B O 1
ATOM 6623 N N . LEU B 1 390 ? -13.781 -16.344 -21.078 1 93.5 390 LEU B N 1
ATOM 6624 C CA . LEU B 1 390 ? -14.781 -17.266 -20.578 1 93.5 390 LEU B CA 1
ATOM 6625 C C . LEU B 1 390 ? -16.188 -16.703 -20.75 1 93.5 390 LEU B C 1
ATOM 6627 O O . LEU B 1 390 ? -16.406 -15.5 -20.578 1 93.5 390 LEU B O 1
ATOM 6631 N N . PRO B 1 391 ? -17.109 -17.562 -21.047 1 91.12 391 PRO B N 1
ATOM 6632 C CA . PRO B 1 391 ? -18.484 -17.078 -21.172 1 91.12 391 PRO B CA 1
ATOM 6633 C C . PRO B 1 391 ? -19.047 -16.516 -19.875 1 91.12 391 PRO B C 1
ATOM 6635 O O . PRO B 1 391 ? -18.781 -17.062 -18.797 1 91.12 391 PRO B O 1
ATOM 6638 N N . ALA B 1 392 ? -19.797 -15.5 -20.031 1 90.75 392 ALA B N 1
ATOM 6639 C CA . ALA B 1 392 ? -20.359 -14.82 -18.875 1 90.75 392 ALA B CA 1
ATOM 6640 C C . ALA B 1 392 ? -21.312 -15.734 -18.109 1 90.75 392 ALA B C 1
ATOM 6642 O O . ALA B 1 392 ? -22.094 -16.484 -18.719 1 90.75 392 ALA B O 1
ATOM 6643 N N . GLY B 1 393 ? -21.188 -15.695 -16.875 1 90.69 393 GLY B N 1
ATOM 6644 C CA . GLY B 1 393 ? -22.172 -16.359 -16.016 1 90.69 393 GLY B CA 1
ATOM 6645 C C . GLY B 1 393 ? -21.922 -17.844 -15.875 1 90.69 393 GLY B C 1
ATOM 6646 O O . GLY B 1 393 ? -22.531 -18.5 -15.023 1 90.69 393 GLY B O 1
ATOM 6647 N N . ALA B 1 394 ? -21.031 -18.469 -16.672 1 92.19 394 ALA B N 1
ATOM 6648 C CA . ALA B 1 394 ? -20.766 -19.891 -16.547 1 92.19 394 ALA B CA 1
ATOM 6649 C C . ALA B 1 394 ? -20.078 -20.203 -15.227 1 92.19 394 ALA B C 1
ATOM 6651 O O . ALA B 1 394 ? -19.188 -19.469 -14.781 1 92.19 394 ALA B O 1
ATOM 6652 N N . PRO B 1 395 ? -20.469 -21.297 -14.617 1 93.75 395 PRO B N 1
ATOM 6653 C CA . PRO B 1 395 ? -19.891 -21.625 -13.312 1 93.75 395 PRO B CA 1
ATOM 6654 C C . PRO B 1 395 ? -18.391 -21.953 -13.398 1 93.75 395 PRO B C 1
ATOM 6656 O O . PRO B 1 395 ? -17.922 -22.391 -14.453 1 93.75 395 PRO B O 1
ATOM 6659 N N . LEU B 1 396 ? -17.766 -21.734 -12.344 1 95.5 396 LEU B N 1
ATOM 6660 C CA . LEU B 1 396 ? -16.328 -22 -12.188 1 95.5 396 LEU B CA 1
ATOM 6661 C C . LEU B 1 396 ? -16.078 -22.891 -10.977 1 95.5 396 LEU B C 1
ATOM 6663 O O . LEU B 1 396 ? -16.562 -22.609 -9.875 1 95.5 396 LEU B O 1
ATOM 6667 N N . SER B 1 397 ? -15.445 -24.016 -11.188 1 96.06 397 SER B N 1
ATOM 6668 C CA . SER B 1 397 ? -15.008 -24.812 -10.055 1 96.06 397 SER B CA 1
ATOM 6669 C C . SER B 1 397 ? -13.75 -24.234 -9.414 1 96.06 397 SER B C 1
ATOM 6671 O O . SER B 1 397 ? -12.891 -23.688 -10.102 1 96.06 397 SER B O 1
ATOM 6673 N N . LEU B 1 398 ? -13.688 -24.328 -8.133 1 96.38 398 LEU B N 1
ATOM 6674 C CA . LEU B 1 398 ? -12.555 -23.781 -7.398 1 96.38 398 LEU B CA 1
ATOM 6675 C C . LEU B 1 398 ? -11.844 -24.859 -6.598 1 96.38 398 LEU B C 1
ATOM 6677 O O . LEU B 1 398 ? -12.484 -25.641 -5.883 1 96.38 398 LEU B O 1
ATOM 6681 N N . VAL B 1 399 ? -10.547 -24.891 -6.789 1 93 399 VAL B N 1
ATOM 6682 C CA . VAL B 1 399 ? -9.68 -25.828 -6.07 1 93 399 VAL B CA 1
ATOM 6683 C C . VAL B 1 399 ? -8.539 -25.047 -5.414 1 93 399 VAL B C 1
ATOM 6685 O O . VAL B 1 399 ? -8.227 -23.922 -5.812 1 93 399 VAL B O 1
ATOM 6688 N N . GLY B 1 400 ? -7.957 -25.656 -4.316 1 87.88 400 GLY B N 1
ATOM 6689 C CA . GLY B 1 400 ? -6.801 -25.047 -3.672 1 87.88 400 GLY B CA 1
ATOM 6690 C C . GLY B 1 400 ? -7.078 -24.609 -2.246 1 87.88 400 GLY B C 1
ATOM 6691 O O . GLY B 1 400 ? -8.227 -24.594 -1.808 1 87.88 400 GLY B O 1
ATOM 6692 N N . GLY B 1 401 ? -6.051 -24.234 -1.582 1 84.31 401 GLY B N 1
ATOM 6693 C CA . GLY B 1 401 ? -6.137 -23.906 -0.17 1 84.31 401 GLY B CA 1
ATOM 6694 C C . GLY B 1 401 ? -7.039 -22.719 0.106 1 84.31 401 GLY B C 1
ATOM 6695 O O . GLY B 1 401 ? -7.73 -22.672 1.128 1 84.31 401 GLY B O 1
ATOM 6696 N N . GLY B 1 402 ? -7.055 -21.734 -0.774 1 89.12 402 GLY B N 1
ATOM 6697 C CA . GLY B 1 402 ? -7.883 -20.547 -0.604 1 89.12 402 GLY B CA 1
ATOM 6698 C C . GLY B 1 402 ? -9.367 -20.859 -0.651 1 89.12 402 GLY B C 1
ATOM 6699 O O . GLY B 1 402 ? -10.188 -20.062 -0.178 1 89.12 402 GLY B O 1
ATOM 6700 N N . ALA B 1 403 ? -9.695 -21.984 -1.17 1 91.62 403 ALA B N 1
ATOM 6701 C CA . ALA B 1 403 ? -11.094 -22.391 -1.283 1 91.62 403 ALA B CA 1
ATOM 6702 C C . ALA B 1 403 ? -11.68 -22.719 0.085 1 91.62 403 ALA B C 1
ATOM 6704 O O . ALA B 1 403 ? -12.898 -22.844 0.234 1 91.62 403 ALA B O 1
ATOM 6705 N N . GLN B 1 404 ? -10.883 -22.828 1.04 1 89.31 404 GLN B N 1
ATOM 6706 C CA . GLN B 1 404 ? -11.344 -23.141 2.391 1 89.31 404 GLN B CA 1
ATOM 6707 C C . GLN B 1 404 ? -11.992 -21.922 3.041 1 89.31 404 GLN B C 1
ATOM 6709 O O . GLN B 1 404 ? -12.703 -22.047 4.039 1 89.31 404 GLN B O 1
ATOM 6714 N N . SER B 1 405 ? -11.719 -20.766 2.566 1 94.25 405 SER B N 1
ATOM 6715 C CA . SER B 1 405 ? -12.281 -19.531 3.111 1 94.25 405 SER B CA 1
ATOM 6716 C C . SER B 1 405 ? -13.625 -19.203 2.465 1 94.25 405 SER B C 1
ATOM 6718 O O . SER B 1 405 ? -13.68 -18.766 1.314 1 94.25 405 SER B O 1
ATOM 6720 N N . PRO B 1 406 ? -14.68 -19.344 3.178 1 96.31 406 PRO B N 1
ATOM 6721 C CA . PRO B 1 406 ? -15.984 -19.016 2.598 1 96.31 406 PRO B CA 1
ATOM 6722 C C . PRO B 1 406 ? -16.078 -17.578 2.125 1 96.31 406 PRO B C 1
ATOM 6724 O O . PRO B 1 406 ? -16.641 -17.297 1.065 1 96.31 406 PRO B O 1
ATOM 6727 N N . LEU B 1 407 ? -15.508 -16.719 2.889 1 97.38 407 LEU B N 1
ATOM 6728 C CA . LEU B 1 407 ? -15.547 -15.312 2.498 1 97.38 407 LEU B CA 1
ATOM 6729 C C . LEU B 1 407 ? -14.836 -15.094 1.166 1 97.38 407 LEU B C 1
ATOM 6731 O O . LEU B 1 407 ? -15.352 -14.398 0.287 1 97.38 407 LEU B O 1
ATOM 6735 N N . TRP B 1 408 ? -13.664 -15.656 1.043 1 97.56 408 TRP B N 1
ATOM 6736 C CA . TRP B 1 408 ? -12.891 -15.461 -0.177 1 97.56 408 TRP B CA 1
ATOM 6737 C C . TRP B 1 408 ? -13.617 -16.031 -1.386 1 97.56 408 TRP B C 1
ATOM 6739 O O . TRP B 1 408 ? -13.617 -15.438 -2.463 1 97.56 408 TRP B O 1
ATOM 6749 N N . CYS B 1 409 ? -14.281 -17.188 -1.183 1 97.88 409 CYS B N 1
ATOM 6750 C CA . CYS B 1 409 ? -15.062 -17.812 -2.244 1 97.88 409 CYS B CA 1
ATOM 6751 C C . CYS B 1 409 ? -16.234 -16.922 -2.662 1 97.88 409 CYS B C 1
ATOM 6753 O O . CYS B 1 409 ? -16.516 -16.781 -3.852 1 97.88 409 CYS B O 1
ATOM 6755 N N . GLN B 1 410 ? -16.859 -16.375 -1.667 1 98.06 410 GLN B N 1
ATOM 6756 C CA . GLN B 1 410 ? -17.953 -15.461 -1.977 1 98.06 410 GLN B CA 1
ATOM 6757 C C . GLN B 1 410 ? -17.453 -14.234 -2.742 1 98.06 410 GLN B C 1
ATOM 6759 O O . GLN B 1 410 ? -18.078 -13.812 -3.717 1 98.06 410 GLN B O 1
ATOM 6764 N N . ILE B 1 411 ? -16.375 -13.703 -2.309 1 98.44 411 ILE B N 1
ATOM 6765 C CA . ILE B 1 411 ? -15.797 -12.547 -2.986 1 98.44 411 ILE B CA 1
ATOM 6766 C C . ILE B 1 411 ? -15.461 -12.914 -4.43 1 98.44 411 ILE B C 1
ATOM 6768 O O . ILE B 1 411 ? -15.727 -12.133 -5.352 1 98.44 411 ILE B O 1
ATOM 6772 N N . LEU B 1 412 ? -14.898 -14.07 -4.645 1 98.44 412 LEU B N 1
ATOM 6773 C CA . LEU B 1 412 ? -14.586 -14.539 -5.992 1 98.44 412 LEU B CA 1
ATOM 6774 C C . LEU B 1 412 ? -15.852 -14.617 -6.848 1 98.44 412 LEU B C 1
ATOM 6776 O O . LEU B 1 412 ? -15.867 -14.141 -7.984 1 98.44 412 LEU B O 1
ATOM 6780 N N . ALA B 1 413 ? -16.875 -15.18 -6.285 1 98.44 413 ALA B N 1
ATOM 6781 C CA . ALA B 1 413 ? -18.141 -15.289 -7.012 1 98.44 413 ALA B CA 1
ATOM 6782 C C . ALA B 1 413 ? -18.688 -13.906 -7.371 1 98.44 413 ALA B C 1
ATOM 6784 O O . ALA B 1 413 ? -19.125 -13.68 -8.508 1 98.44 413 ALA B O 1
ATOM 6785 N N . ASP B 1 414 ? -18.656 -13.023 -6.445 1 98.44 414 ASP B N 1
ATOM 6786 C CA . ASP B 1 414 ? -19.172 -11.664 -6.652 1 98.44 414 ASP B CA 1
ATOM 6787 C C . ASP B 1 414 ? -18.359 -10.938 -7.727 1 98.44 414 ASP B C 1
ATOM 6789 O O . ASP B 1 414 ? -18.938 -10.305 -8.617 1 98.44 414 ASP B O 1
ATOM 6793 N N . VAL B 1 415 ? -17.078 -11.008 -7.613 1 98.5 415 VAL B N 1
ATOM 6794 C CA . VAL B 1 415 ? -16.188 -10.273 -8.5 1 98.5 415 VAL B CA 1
ATOM 6795 C C . VAL B 1 415 ? -16.266 -10.852 -9.914 1 98.5 415 VAL B C 1
ATOM 6797 O O . VAL B 1 415 ? -16.281 -10.109 -10.898 1 98.5 415 VAL B O 1
ATOM 6800 N N . LEU B 1 416 ? -16.312 -12.172 -10.008 1 98.12 416 LEU B N 1
ATOM 6801 C CA . LEU B 1 416 ? -16.344 -12.844 -11.305 1 98.12 416 LEU B CA 1
ATOM 6802 C C . LEU B 1 416 ? -17.75 -12.812 -11.898 1 98.12 416 LEU B C 1
ATOM 6804 O O . LEU B 1 416 ? -17.922 -13.055 -13.094 1 98.12 416 LEU B O 1
ATOM 6808 N N . ASP B 1 417 ? -18.734 -12.531 -11.055 1 97.31 417 ASP B N 1
ATOM 6809 C CA . ASP B 1 417 ? -20.141 -12.547 -11.43 1 97.31 417 ASP B CA 1
ATOM 6810 C C . ASP B 1 417 ? -20.531 -13.883 -12.039 1 97.31 417 ASP B C 1
ATOM 6812 O O . ASP B 1 417 ? -21.078 -13.938 -13.148 1 97.31 417 ASP B O 1
ATOM 6816 N N . ARG B 1 418 ? -20.203 -14.977 -11.359 1 96.81 418 ARG B N 1
ATOM 6817 C CA . ARG B 1 418 ? -20.531 -16.344 -11.734 1 96.81 418 ARG B CA 1
ATOM 6818 C C . ARG B 1 418 ? -20.547 -17.266 -10.516 1 96.81 418 ARG B C 1
ATOM 6820 O O . ARG B 1 418 ? -19.875 -16.984 -9.516 1 96.81 418 ARG B O 1
ATOM 6827 N N . PRO B 1 419 ? -21.312 -18.312 -10.555 1 97.12 419 PRO B N 1
ATOM 6828 C CA . PRO B 1 419 ? -21.266 -19.281 -9.453 1 97.12 419 PRO B CA 1
ATOM 6829 C C . PRO B 1 419 ? -19.891 -19.938 -9.305 1 97.12 419 PRO B C 1
ATOM 6831 O O . PRO B 1 419 ? -19.25 -20.234 -10.312 1 97.12 419 PRO B O 1
ATOM 6834 N N . VAL B 1 420 ? -19.453 -20.094 -8.102 1 97.19 420 VAL B N 1
ATOM 6835 C CA . VAL B 1 420 ? -18.188 -20.766 -7.785 1 97.19 420 VAL B CA 1
ATOM 6836 C C . VAL B 1 420 ? -18.484 -22.031 -6.98 1 97.19 420 VAL B C 1
ATOM 6838 O O . VAL B 1 420 ? -19.016 -21.969 -5.875 1 97.19 420 VAL B O 1
ATOM 6841 N N . HIS B 1 421 ? -18.188 -23.172 -7.57 1 96.12 421 HIS B N 1
ATOM 6842 C CA . HIS B 1 421 ? -18.328 -24.469 -6.91 1 96.12 421 HIS B CA 1
ATOM 6843 C C . HIS B 1 421 ? -17.047 -24.875 -6.203 1 96.12 421 HIS B C 1
ATOM 6845 O O . HIS B 1 421 ? -16.031 -25.156 -6.852 1 96.12 421 HIS B O 1
ATOM 6851 N N . VAL B 1 422 ? -17.078 -24.938 -4.902 1 96.19 422 VAL B N 1
ATOM 6852 C CA . VAL B 1 422 ? -15.914 -25.359 -4.141 1 96.19 422 VAL B CA 1
ATOM 6853 C C . VAL B 1 422 ? -15.875 -26.891 -4.078 1 96.19 422 VAL B C 1
ATOM 6855 O O . VAL B 1 422 ? -16.75 -27.516 -3.482 1 96.19 422 VAL B O 1
ATOM 6858 N N . LEU B 1 423 ? -14.883 -27.422 -4.652 1 93.31 423 LEU B N 1
ATOM 6859 C CA . LEU B 1 423 ? -14.805 -28.875 -4.723 1 93.31 423 LEU B CA 1
ATOM 6860 C C . LEU B 1 423 ? -14.344 -29.453 -3.389 1 93.31 423 LEU B C 1
ATOM 6862 O O . LEU B 1 423 ? -13.555 -28.844 -2.676 1 93.31 423 LEU B O 1
ATOM 6866 N N . ALA B 1 424 ? -14.906 -30.625 -3.109 1 88.44 424 ALA B N 1
ATOM 6867 C CA . ALA B 1 424 ? -14.508 -31.328 -1.899 1 88.44 424 ALA B CA 1
ATOM 6868 C C . ALA B 1 424 ? -13.109 -31.938 -2.055 1 88.44 424 ALA B C 1
ATOM 6870 O O . ALA B 1 424 ? -12.695 -32.281 -3.166 1 88.44 424 ALA B O 1
ATOM 6871 N N . ASP B 1 425 ? -12.375 -32.031 -1.052 1 80.69 425 ASP B N 1
ATOM 6872 C CA . ASP B 1 425 ? -11.078 -32.688 -0.984 1 80.69 425 ASP B CA 1
ATOM 6873 C C . ASP B 1 425 ? -10.156 -32.219 -2.104 1 80.69 425 ASP B C 1
ATOM 6875 O O . ASP B 1 425 ? -9.711 -33 -2.932 1 80.69 425 ASP B O 1
ATOM 6879 N N . ALA B 1 426 ? -9.812 -31.016 -2.074 1 79.56 426 ALA B N 1
ATOM 6880 C CA . ALA B 1 426 ? -8.984 -30.375 -3.088 1 79.56 426 ALA B CA 1
ATOM 6881 C C . ALA B 1 426 ? -7.719 -31.188 -3.359 1 79.56 426 ALA B C 1
ATOM 6883 O O . ALA B 1 426 ? -7.23 -31.219 -4.492 1 79.56 426 ALA B O 1
ATOM 6884 N N . ALA B 1 427 ? -7.25 -31.844 -2.387 1 76 427 ALA B N 1
ATOM 6885 C CA . ALA B 1 427 ? -6.016 -32.625 -2.5 1 76 427 ALA B CA 1
ATOM 6886 C C . ALA B 1 427 ? -6.215 -33.844 -3.402 1 76 427 ALA B C 1
ATOM 6888 O O . ALA B 1 427 ? -5.25 -34.344 -3.967 1 76 427 ALA B O 1
ATOM 6889 N N . SER B 1 428 ? -7.391 -34.188 -3.631 1 84.06 428 SER B N 1
ATOM 6890 C CA . SER B 1 428 ? -7.668 -35.406 -4.383 1 84.06 428 SER B CA 1
ATOM 6891 C C . SER B 1 428 ? -8.07 -35.094 -5.82 1 84.06 428 SER B C 1
ATOM 6893 O O . SER B 1 428 ? -8.281 -36 -6.625 1 84.06 428 SER B O 1
ATOM 6895 N N . VAL B 1 429 ? -8.078 -33.844 -6.152 1 89.5 429 VAL B N 1
ATOM 6896 C CA . VAL B 1 429 ? -8.586 -33.438 -7.453 1 89.5 429 VAL B CA 1
ATOM 6897 C C . VAL B 1 429 ? -7.699 -34 -8.562 1 89.5 429 VAL B C 1
ATOM 6899 O O . VAL B 1 429 ? -8.203 -34.625 -9.5 1 89.5 429 VAL B O 1
ATOM 6902 N N . PRO B 1 430 ? -6.402 -33.906 -8.453 1 88.12 430 PRO B N 1
ATOM 6903 C CA . PRO B 1 430 ? -5.59 -34.5 -9.516 1 88.12 430 PRO B CA 1
ATOM 6904 C C . PRO B 1 430 ? -5.754 -36.031 -9.594 1 88.12 430 PRO B C 1
ATOM 6906 O O . PRO B 1 430 ? -5.781 -36.594 -10.695 1 88.12 430 PRO B O 1
ATOM 6909 N N . ALA B 1 431 ? -5.863 -36.688 -8.469 1 87.56 431 ALA B N 1
ATOM 6910 C CA . ALA B 1 431 ? -6.051 -38.125 -8.438 1 87.56 431 ALA B CA 1
ATOM 6911 C C . ALA B 1 431 ? -7.367 -38.531 -9.102 1 87.56 431 ALA B C 1
ATOM 6913 O O . ALA B 1 431 ? -7.422 -39.5 -9.859 1 87.56 431 ALA B O 1
ATOM 6914 N N . ARG B 1 432 ? -8.367 -37.781 -8.82 1 90.38 432 ARG B N 1
ATOM 6915 C CA . ARG B 1 432 ? -9.656 -38 -9.453 1 90.38 432 ARG B CA 1
ATOM 6916 C C . ARG B 1 432 ? -9.578 -37.812 -10.961 1 90.38 432 ARG B C 1
ATOM 6918 O O . ARG B 1 432 ? -10.18 -38.562 -11.727 1 90.38 432 ARG B O 1
ATOM 6925 N N . GLY B 1 433 ? -8.891 -36.812 -11.328 1 94.44 433 GLY B N 1
ATOM 6926 C CA . GLY B 1 433 ? -8.68 -36.562 -12.742 1 94.44 433 GLY B CA 1
ATOM 6927 C C . GLY B 1 433 ? -7.961 -37.688 -13.445 1 94.44 433 GLY B C 1
ATOM 6928 O O . GLY B 1 433 ? -8.375 -38.125 -14.531 1 94.44 433 GLY B O 1
ATOM 6929 N N . ALA B 1 434 ? -6.895 -38.156 -12.828 1 93.06 434 ALA B N 1
ATOM 6930 C CA . ALA B 1 434 ? -6.152 -39.281 -13.383 1 93.06 434 ALA B CA 1
ATOM 6931 C C . ALA B 1 434 ? -7.043 -40.5 -13.516 1 93.06 434 ALA B C 1
ATOM 6933 O O . ALA B 1 434 ? -7.012 -41.188 -14.547 1 93.06 434 ALA B O 1
ATOM 6934 N N . ALA B 1 435 ? -7.82 -40.719 -12.531 1 91.19 435 ALA B N 1
ATOM 6935 C CA . ALA B 1 435 ? -8.734 -41.875 -12.562 1 91.19 435 ALA B CA 1
ATOM 6936 C C . ALA B 1 435 ? -9.766 -41.719 -13.68 1 91.19 435 ALA B C 1
ATOM 6938 O O . ALA B 1 435 ? -10.117 -42.688 -14.344 1 91.19 435 ALA B O 1
ATOM 6939 N N . LEU B 1 436 ? -10.242 -40.594 -13.797 1 94.75 436 LEU B N 1
ATOM 6940 C CA . LEU B 1 436 ? -11.234 -40.312 -14.828 1 94.75 436 LEU B CA 1
ATOM 6941 C C . LEU B 1 436 ? -10.656 -40.531 -16.219 1 94.75 436 LEU B C 1
ATOM 6943 O O . LEU B 1 436 ? -11.305 -41.125 -17.094 1 94.75 436 LEU B O 1
ATOM 6947 N N . ILE B 1 437 ? -9.5 -40.062 -16.438 1 96.62 437 ILE B N 1
ATOM 6948 C CA . ILE B 1 437 ? -8.828 -40.219 -17.719 1 96.62 437 ILE B CA 1
ATOM 6949 C C . ILE B 1 437 ? -8.617 -41.719 -18 1 96.62 437 ILE B C 1
ATOM 6951 O O . ILE B 1 437 ? -8.938 -42.219 -19.078 1 96.62 437 ILE B O 1
ATOM 6955 N N . ALA B 1 438 ? -8.117 -42.406 -17.031 1 96 438 ALA B N 1
ATOM 6956 C CA . ALA B 1 438 ? -7.91 -43.875 -17.141 1 96 438 ALA B CA 1
ATOM 6957 C C . ALA B 1 438 ? -9.234 -44.594 -17.391 1 96 438 ALA B C 1
ATOM 6959 O O . ALA B 1 438 ? -9.312 -45.469 -18.25 1 96 438 ALA B O 1
ATOM 6960 N N . GLY B 1 439 ? -10.227 -44.25 -16.578 1 94.25 439 GLY B N 1
ATOM 6961 C CA . GLY B 1 439 ? -11.539 -44.875 -16.703 1 94.25 439 GLY B CA 1
ATOM 6962 C C . GLY B 1 439 ? -12.148 -44.688 -18.078 1 94.25 439 GLY B C 1
ATOM 6963 O O . GLY B 1 439 ? -12.797 -45.594 -18.609 1 94.25 439 GLY B O 1
ATOM 6964 N N . ARG B 1 440 ? -11.992 -43.531 -18.609 1 93.88 440 ARG B N 1
ATOM 6965 C CA . ARG B 1 440 ? -12.484 -43.281 -19.953 1 93.88 440 ARG B CA 1
ATOM 6966 C C . ARG B 1 440 ? -11.812 -44.219 -20.953 1 93.88 440 ARG B C 1
ATOM 6968 O O . ARG B 1 440 ? -12.469 -44.781 -21.844 1 93.88 440 ARG B O 1
ATOM 6975 N N . SER B 1 441 ? -10.531 -44.344 -20.844 1 92.62 441 SER B N 1
ATOM 6976 C CA . SER B 1 441 ? -9.773 -45.219 -21.719 1 92.62 441 SER B CA 1
ATOM 6977 C C . SER B 1 441 ? -10.195 -46.656 -21.547 1 92.62 441 SER B C 1
ATOM 6979 O O . SER B 1 441 ? -10.125 -47.469 -22.484 1 92.62 441 SER B O 1
ATOM 6981 N N . LEU B 1 442 ? -10.664 -47.031 -20.359 1 92.88 442 LEU B N 1
ATOM 6982 C CA . LEU B 1 442 ? -11.094 -48.406 -20.047 1 92.88 442 LEU B CA 1
ATOM 6983 C C . LEU B 1 442 ? -12.562 -48.594 -20.375 1 92.88 442 LEU B C 1
ATOM 6985 O O . LEU B 1 442 ? -13.109 -49.688 -20.188 1 92.88 442 LEU B O 1
ATOM 6989 N N . GLY B 1 443 ? -13.234 -47.531 -20.719 1 92.81 443 GLY B N 1
ATOM 6990 C CA . GLY B 1 443 ? -14.625 -47.625 -21.156 1 92.81 443 GLY B CA 1
ATOM 6991 C C . GLY B 1 443 ? -15.609 -47.406 -20.031 1 92.81 443 GLY B C 1
ATOM 6992 O O . GLY B 1 443 ? -16.797 -47.688 -20.172 1 92.81 443 GLY B O 1
ATOM 6993 N N . TRP B 1 444 ? -15.078 -46.906 -18.844 1 93.31 444 TRP B N 1
ATOM 6994 C CA . TRP B 1 444 ? -15.969 -46.656 -17.719 1 93.31 444 TRP B CA 1
ATOM 6995 C C . TRP B 1 444 ? -16.875 -45.469 -18 1 93.31 444 TRP B C 1
ATOM 6997 O O . TRP B 1 444 ? -18 -45.375 -17.5 1 93.31 444 TRP B O 1
ATOM 7007 N N . TYR B 1 445 ? -16.344 -44.5 -18.781 1 93.38 445 TYR B N 1
ATOM 7008 C CA . TYR B 1 445 ? -17.031 -43.219 -19.016 1 93.38 445 TYR B CA 1
ATOM 7009 C C . TYR B 1 445 ? -17.031 -42.875 -20.5 1 93.38 445 TYR B C 1
ATOM 7011 O O . TYR B 1 445 ? -16.125 -43.25 -21.234 1 93.38 445 TYR B O 1
ATOM 7019 N N . ALA B 1 446 ? -18.016 -42.094 -20.891 1 91.75 446 ALA B N 1
ATOM 7020 C CA . ALA B 1 446 ? -18.156 -41.719 -22.297 1 91.75 446 ALA B CA 1
ATOM 7021 C C . ALA B 1 446 ? -17.234 -40.562 -22.641 1 91.75 446 ALA B C 1
ATOM 7023 O O . ALA B 1 446 ? -16.781 -40.438 -23.781 1 91.75 446 ALA B O 1
ATOM 7024 N N . ASP B 1 447 ? -17.062 -39.719 -21.703 1 92.25 447 ASP B N 1
ATOM 7025 C CA . ASP B 1 447 ? -16.188 -38.594 -21.891 1 92.25 447 ASP B CA 1
ATOM 7026 C C . ASP B 1 447 ? -15.523 -38.156 -20.578 1 92.25 447 ASP B C 1
ATOM 7028 O O . ASP B 1 447 ? -15.547 -38.938 -19.594 1 92.25 447 ASP B O 1
ATOM 7032 N N . LEU B 1 448 ? -14.797 -37.062 -20.625 1 95.5 448 LEU B N 1
ATOM 7033 C CA . LEU B 1 448 ? -13.992 -36.656 -19.484 1 95.5 448 LEU B CA 1
ATOM 7034 C C . LEU B 1 448 ? -14.797 -35.75 -18.547 1 95.5 448 LEU B C 1
ATOM 7036 O O . LEU B 1 448 ? -14.219 -35 -17.766 1 95.5 448 LEU B O 1
ATOM 7040 N N . PHE B 1 449 ? -16.062 -35.75 -18.688 1 93.88 449 PHE B N 1
ATOM 7041 C CA . PHE B 1 449 ? -17.031 -35.156 -17.781 1 93.88 449 PHE B CA 1
ATOM 7042 C C . PHE B 1 449 ? -18.266 -36.031 -17.641 1 93.88 449 PHE B C 1
ATOM 7044 O O . PHE B 1 449 ? -19.281 -35.812 -18.281 1 93.88 449 PHE B O 1
ATOM 7051 N N . PRO B 1 450 ? -18.188 -36.906 -16.781 1 92.5 450 PRO B N 1
ATOM 7052 C CA . PRO B 1 450 ? -19.297 -37.875 -16.688 1 92.5 450 PRO B CA 1
ATOM 7053 C C . PRO B 1 450 ? -20.547 -37.281 -16.031 1 92.5 450 PRO B C 1
ATOM 7055 O O . PRO B 1 450 ? -21.625 -37.844 -16.125 1 92.5 450 PRO B O 1
ATOM 7058 N N . GLY B 1 451 ? -20.422 -36.156 -15.398 1 89.94 451 GLY B N 1
ATOM 7059 C CA . GLY B 1 451 ? -21.516 -35.5 -14.719 1 89.94 451 GLY B CA 1
ATOM 7060 C C . GLY B 1 451 ? -21.094 -34.781 -13.445 1 89.94 451 GLY B C 1
ATOM 7061 O O . GLY B 1 451 ? -20.062 -35.125 -12.867 1 89.94 451 GLY B O 1
ATOM 7062 N N . GLU B 1 452 ? -21.906 -33.969 -13.023 1 87.69 452 GLU B N 1
ATOM 7063 C CA . GLU B 1 452 ? -21.594 -33.125 -11.867 1 87.69 452 GLU B CA 1
ATOM 7064 C C . GLU B 1 452 ? -21.375 -33.969 -10.609 1 87.69 452 GLU B C 1
ATOM 7066 O O . GLU B 1 452 ? -20.578 -33.625 -9.75 1 87.69 452 GLU B O 1
ATOM 7071 N N . ALA B 1 453 ? -22.078 -35.062 -10.562 1 86.81 453 ALA B N 1
ATOM 7072 C CA . ALA B 1 453 ? -22.047 -35.906 -9.367 1 86.81 453 ALA B CA 1
ATOM 7073 C C . ALA B 1 453 ? -20.672 -36.531 -9.148 1 86.81 453 ALA B C 1
ATOM 7075 O O . ALA B 1 453 ? -20.328 -36.906 -8.023 1 86.81 453 ALA B O 1
ATOM 7076 N N . PHE B 1 454 ? -19.938 -36.594 -10.211 1 89.75 454 PHE B N 1
ATOM 7077 C CA . PHE B 1 454 ? -18.578 -37.125 -10.133 1 89.75 454 PHE B CA 1
ATOM 7078 C C . PHE B 1 454 ? -17.656 -36.188 -9.383 1 89.75 454 PHE B C 1
ATOM 7080 O O . PHE B 1 454 ? -16.594 -36.594 -8.898 1 89.75 454 PHE B O 1
ATOM 7087 N N . PHE B 1 455 ? -18.031 -35 -9.289 1 91.56 455 PHE B N 1
ATOM 7088 C CA . PHE B 1 455 ? -17.203 -33.969 -8.688 1 91.56 455 PHE B CA 1
ATOM 7089 C C . PHE B 1 455 ? -17.875 -33.406 -7.445 1 91.56 455 PHE B C 1
ATOM 7091 O O . PHE B 1 455 ? -18.562 -32.375 -7.52 1 91.56 455 PHE B O 1
ATOM 7098 N N . PRO B 1 456 ? -17.609 -34 -6.379 1 89.88 456 PRO B N 1
ATOM 7099 C CA . PRO B 1 456 ? -18.266 -33.562 -5.145 1 89.88 456 PRO B CA 1
ATOM 7100 C C . PRO B 1 456 ? -17.969 -32.094 -4.793 1 89.88 456 PRO B C 1
ATOM 7102 O O . PRO B 1 456 ? -16.797 -31.703 -4.785 1 89.88 456 PRO B O 1
ATOM 7105 N N . THR B 1 457 ? -19.016 -31.375 -4.547 1 91.75 457 THR B N 1
ATOM 7106 C CA . THR B 1 457 ? -18.953 -29.953 -4.211 1 91.75 457 THR B CA 1
ATOM 7107 C C . THR B 1 457 ? -19.312 -29.734 -2.746 1 91.75 457 THR B C 1
ATOM 7109 O O . THR B 1 457 ? -20.312 -30.25 -2.26 1 91.75 457 THR B O 1
ATOM 7112 N N . VAL B 1 458 ? -18.406 -29.016 -2.027 1 91.5 458 VAL B N 1
ATOM 7113 C CA . VAL B 1 458 ? -18.656 -28.703 -0.626 1 91.5 458 VAL B CA 1
ATOM 7114 C C . VAL B 1 458 ? -19.688 -27.578 -0.526 1 91.5 458 VAL B C 1
ATOM 7116 O O . VAL B 1 458 ? -20.578 -27.625 0.326 1 91.5 458 VAL B O 1
ATOM 7119 N N . ARG B 1 459 ? -19.516 -26.594 -1.284 1 93.56 459 ARG B N 1
ATOM 7120 C CA . ARG B 1 459 ? -20.375 -25.422 -1.247 1 93.56 459 ARG B CA 1
ATOM 7121 C C . ARG B 1 459 ? -20.359 -24.688 -2.586 1 93.56 459 ARG B C 1
ATOM 7123 O O . ARG B 1 459 ? -19.391 -24.781 -3.338 1 93.56 459 ARG B O 1
ATOM 7130 N N . THR B 1 460 ? -21.484 -24.109 -2.887 1 96.38 460 THR B N 1
ATOM 7131 C CA . THR B 1 460 ? -21.594 -23.234 -4.043 1 96.38 460 THR B CA 1
ATOM 7132 C C . THR B 1 460 ? -21.875 -21.797 -3.605 1 96.38 460 THR B C 1
ATOM 7134 O O . THR B 1 460 ? -22.781 -21.547 -2.811 1 96.38 460 THR B O 1
ATOM 7137 N N . HIS B 1 461 ? -21.016 -20.922 -4.035 1 97.75 461 HIS B N 1
ATOM 7138 C CA . HIS B 1 461 ? -21.219 -19.5 -3.799 1 97.75 461 HIS B CA 1
ATOM 7139 C C . HIS B 1 461 ? -21.766 -18.812 -5.047 1 97.75 461 HIS B C 1
ATOM 7141 O O . HIS B 1 461 ? -21.234 -18.984 -6.141 1 97.75 461 HIS B O 1
ATOM 7147 N N . ARG B 1 462 ? -22.797 -18.062 -4.891 1 97.88 462 ARG B N 1
ATOM 7148 C CA . ARG B 1 462 ? -23.391 -17.328 -6 1 97.88 462 ARG B CA 1
ATOM 7149 C C . ARG B 1 462 ? -23.172 -15.836 -5.863 1 97.88 462 ARG B C 1
ATOM 7151 O O . ARG B 1 462 ? -23.125 -15.305 -4.746 1 97.88 462 ARG B O 1
ATOM 7158 N N . PRO B 1 463 ? -23.016 -15.148 -7 1 97.62 463 PRO B N 1
ATOM 7159 C CA . PRO B 1 463 ? -22.812 -13.703 -6.922 1 97.62 463 PRO B CA 1
ATOM 7160 C C . PRO B 1 463 ? -24 -12.961 -6.309 1 97.62 463 PRO B C 1
ATOM 7162 O O . PRO B 1 463 ? -25.156 -13.312 -6.578 1 97.62 463 PRO B O 1
ATOM 7165 N N . GLU B 1 464 ? -23.688 -12.07 -5.52 1 96.44 464 GLU B N 1
ATOM 7166 C CA . GLU B 1 464 ? -24.703 -11.172 -4.984 1 96.44 464 GLU B CA 1
ATOM 7167 C C . GLU B 1 464 ? -24.938 -9.984 -5.918 1 96.44 464 GLU B C 1
ATOM 7169 O O . GLU B 1 464 ? -24.031 -9.203 -6.176 1 96.44 464 GLU B O 1
ATOM 7174 N N . ALA B 1 465 ? -26.141 -9.766 -6.324 1 94.31 465 ALA B N 1
ATOM 7175 C CA . ALA B 1 465 ? -26.5 -8.719 -7.281 1 94.31 465 ALA B CA 1
ATOM 7176 C C . ALA B 1 465 ? -26.125 -7.336 -6.746 1 94.31 465 ALA B C 1
ATOM 7178 O O . ALA B 1 465 ? -25.734 -6.449 -7.512 1 94.31 465 ALA B O 1
ATOM 7179 N N . ALA B 1 466 ? -26.219 -7.188 -5.449 1 94.25 466 ALA B N 1
ATOM 7180 C CA . ALA B 1 466 ? -25.953 -5.898 -4.809 1 94.25 466 ALA B CA 1
ATOM 7181 C C . ALA B 1 466 ? -24.5 -5.488 -4.965 1 94.25 466 ALA B C 1
ATOM 7183 O O . ALA B 1 466 ? -24.156 -4.305 -4.844 1 94.25 466 ALA B O 1
ATOM 7184 N N . HIS B 1 467 ? -23.625 -6.434 -5.234 1 96.25 467 HIS B N 1
ATOM 7185 C CA . HIS B 1 467 ? -22.188 -6.156 -5.285 1 96.25 467 HIS B CA 1
ATOM 7186 C C . HIS B 1 467 ? -21.734 -5.914 -6.719 1 96.25 467 HIS B C 1
ATOM 7188 O O . HIS B 1 467 ? -20.594 -5.48 -6.941 1 96.25 467 HIS B O 1
ATOM 7194 N N . ARG B 1 468 ? -22.578 -6.141 -7.699 1 95.75 468 ARG B N 1
ATOM 7195 C CA . ARG B 1 468 ? -22.156 -6.188 -9.102 1 95.75 468 ARG B CA 1
ATOM 7196 C C . ARG B 1 468 ? -21.594 -4.84 -9.547 1 95.75 468 ARG B C 1
ATOM 7198 O O . ARG B 1 468 ? -20.469 -4.77 -10.055 1 95.75 468 ARG B O 1
ATOM 7205 N N . SER B 1 469 ? -22.344 -3.77 -9.336 1 96.75 469 SER B N 1
ATOM 7206 C CA . SER B 1 469 ? -21.922 -2.449 -9.789 1 96.75 469 SER B CA 1
ATOM 7207 C C . SER B 1 469 ? -20.625 -2.025 -9.109 1 96.75 469 SER B C 1
ATOM 7209 O O . SER B 1 469 ? -19.766 -1.394 -9.734 1 96.75 469 SER B O 1
ATOM 7211 N N . LEU B 1 470 ? -20.531 -2.367 -7.863 1 97.38 470 LEU B N 1
ATOM 7212 C CA . LEU B 1 470 ? -19.344 -2.029 -7.082 1 97.38 470 LEU B CA 1
ATOM 7213 C C . LEU B 1 470 ? -18.094 -2.691 -7.668 1 97.38 470 LEU B C 1
ATOM 7215 O O . LEU B 1 470 ? -17.109 -2.018 -7.957 1 97.38 470 LEU B O 1
ATOM 7219 N N . TYR B 1 471 ? -18.156 -3.988 -7.887 1 98.12 471 TYR B N 1
ATOM 7220 C CA . TYR B 1 471 ? -16.969 -4.711 -8.328 1 98.12 471 TYR B CA 1
ATOM 7221 C C . TYR B 1 471 ? -16.688 -4.457 -9.805 1 98.12 471 TYR B C 1
ATOM 7223 O O . TYR B 1 471 ? -15.539 -4.492 -10.242 1 98.12 471 TYR B O 1
ATOM 7231 N N . ASP B 1 472 ? -17.734 -4.121 -10.617 1 98.19 472 ASP B N 1
ATOM 7232 C CA . ASP B 1 472 ? -17.5 -3.666 -11.984 1 98.19 472 ASP B CA 1
ATOM 7233 C C . ASP B 1 472 ? -16.703 -2.361 -12 1 98.19 472 ASP B C 1
ATOM 7235 O O . ASP B 1 472 ? -15.773 -2.203 -12.797 1 98.19 472 ASP B O 1
ATOM 7239 N N . HIS B 1 473 ? -17.109 -1.483 -11.148 1 98.12 473 HIS B N 1
ATOM 7240 C CA . HIS B 1 473 ? -16.422 -0.204 -11.031 1 98.12 473 HIS B CA 1
ATOM 7241 C C . HIS B 1 473 ? -14.969 -0.398 -10.586 1 98.12 473 HIS B C 1
ATOM 7243 O O . HIS B 1 473 ? -14.055 0.16 -11.195 1 98.12 473 HIS B O 1
ATOM 7249 N N . LEU B 1 474 ? -14.781 -1.174 -9.578 1 98.44 474 LEU B N 1
ATOM 7250 C CA . LEU B 1 474 ? -13.438 -1.434 -9.062 1 98.44 474 LEU B CA 1
ATOM 7251 C C . LEU B 1 474 ? -12.578 -2.135 -10.102 1 98.44 474 LEU B C 1
ATOM 7253 O O . LEU B 1 474 ? -11.383 -1.851 -10.227 1 98.44 474 LEU B O 1
ATOM 7257 N N . TYR B 1 475 ? -13.18 -3.057 -10.852 1 98.56 475 TYR B N 1
ATOM 7258 C CA . TYR B 1 475 ? -12.43 -3.76 -11.891 1 98.56 475 TYR B CA 1
ATOM 7259 C C . TYR B 1 475 ? -11.977 -2.797 -12.984 1 98.56 475 TYR B C 1
ATOM 7261 O O . TYR B 1 475 ? -10.867 -2.924 -13.508 1 98.56 475 TYR B O 1
ATOM 7269 N N . GLY B 1 476 ? -12.859 -1.896 -13.359 1 98.38 476 GLY B N 1
ATOM 7270 C CA . GLY B 1 476 ? -12.453 -0.873 -14.312 1 98.38 476 GLY B CA 1
ATOM 7271 C C . GLY B 1 476 ? -11.234 -0.09 -13.867 1 98.38 476 GLY B C 1
ATOM 7272 O O . GLY B 1 476 ? -10.328 0.156 -14.664 1 98.38 476 GLY B O 1
ATOM 7273 N N . LEU B 1 477 ? -11.18 0.342 -12.641 1 98.25 477 LEU B N 1
ATOM 7274 C CA . LEU B 1 477 ? -10.016 1.027 -12.086 1 98.25 477 LEU B CA 1
ATOM 7275 C C . LEU B 1 477 ? -8.797 0.108 -12.07 1 98.25 477 LEU B C 1
ATOM 7277 O O . LEU B 1 477 ? -7.703 0.515 -12.469 1 98.25 477 LEU B O 1
ATOM 7281 N N . PHE B 1 478 ? -9.055 -1.136 -11.656 1 98.31 478 PHE B N 1
ATOM 7282 C CA . PHE B 1 478 ? -8.008 -2.143 -11.547 1 98.31 478 PHE B CA 1
ATOM 7283 C C . PHE B 1 478 ? -7.285 -2.32 -12.875 1 98.31 478 PHE B C 1
ATOM 7285 O O . PHE B 1 478 ? -6.055 -2.354 -12.922 1 98.31 478 PHE B O 1
ATOM 7292 N N . GLN B 1 479 ? -7.945 -2.371 -13.945 1 97.56 479 GLN B N 1
ATOM 7293 C CA . GLN B 1 479 ? -7.398 -2.629 -15.273 1 97.56 479 GLN B CA 1
ATOM 7294 C C . GLN B 1 479 ? -6.504 -1.479 -15.727 1 97.56 479 GLN B C 1
ATOM 7296 O O . GLN B 1 479 ? -5.578 -1.681 -16.516 1 97.56 479 GLN B O 1
ATOM 7301 N N . ARG B 1 480 ? -6.695 -0.336 -15.219 1 97.25 480 ARG B N 1
ATOM 7302 C CA . ARG B 1 480 ? -5.957 0.841 -15.664 1 97.25 480 ARG B CA 1
ATOM 7303 C C . ARG B 1 480 ? -4.688 1.029 -14.836 1 97.25 480 ARG B C 1
ATOM 7305 O O . ARG B 1 480 ? -3.807 1.807 -15.211 1 97.25 480 ARG B O 1
ATOM 7312 N N . LEU B 1 481 ? -4.574 0.343 -13.758 1 98.06 481 LEU B N 1
ATOM 7313 C CA . LEU B 1 481 ? -3.506 0.619 -12.805 1 98.06 481 LEU B CA 1
ATOM 7314 C C . LEU B 1 481 ? -2.162 0.129 -13.328 1 98.06 481 LEU B C 1
ATOM 7316 O O . LEU B 1 481 ? -1.16 0.842 -13.25 1 98.06 481 LEU B O 1
ATOM 7320 N N . TYR B 1 482 ? -2.111 -1.104 -13.953 1 96.38 482 TYR B N 1
ATOM 7321 C CA . TYR B 1 482 ? -0.817 -1.598 -14.406 1 96.38 482 TYR B CA 1
ATOM 7322 C C . TYR B 1 482 ? -0.252 -0.706 -15.508 1 96.38 482 TYR B C 1
ATOM 7324 O O . TYR B 1 482 ? 0.893 -0.253 -15.422 1 96.38 482 TYR B O 1
ATOM 7332 N N . PRO B 1 483 ? -1.036 -0.361 -16.547 1 96.25 483 PRO B N 1
ATOM 7333 C CA . PRO B 1 483 ? -0.498 0.551 -17.547 1 96.25 483 PRO B CA 1
ATOM 7334 C C . PRO B 1 483 ? 0.017 1.858 -16.953 1 96.25 483 PRO B C 1
ATOM 7336 O O . PRO B 1 483 ? 1.029 2.395 -17.406 1 96.25 483 PRO B O 1
ATOM 7339 N N . ASN B 1 484 ? -0.587 2.377 -15.961 1 97.31 484 ASN B N 1
ATOM 7340 C CA . ASN B 1 484 ? -0.212 3.645 -15.344 1 97.31 484 ASN B CA 1
ATOM 7341 C C . ASN B 1 484 ? 1.036 3.5 -14.484 1 97.31 484 ASN B C 1
ATOM 7343 O O . ASN B 1 484 ? 1.757 4.473 -14.258 1 97.31 484 ASN B O 1
ATOM 7347 N N . LEU B 1 485 ? 1.328 2.275 -13.984 1 98.12 485 LEU B N 1
ATOM 7348 C CA . LEU B 1 485 ? 2.373 2.111 -12.977 1 98.12 485 LEU B CA 1
ATOM 7349 C C . LEU B 1 485 ? 3.557 1.336 -13.547 1 98.12 485 LEU B C 1
ATOM 7351 O O . LEU B 1 485 ? 4.578 1.169 -12.875 1 98.12 485 LEU B O 1
ATOM 7355 N N . ALA B 1 486 ? 3.484 0.854 -14.812 1 96.5 486 ALA B N 1
ATOM 7356 C CA . ALA B 1 486 ? 4.512 0.013 -15.422 1 96.5 486 ALA B CA 1
ATOM 7357 C C . ALA B 1 486 ? 5.875 0.698 -15.375 1 96.5 486 ALA B C 1
ATOM 7359 O O . ALA B 1 486 ? 6.879 0.078 -15.016 1 96.5 486 ALA B O 1
ATOM 7360 N N . GLU B 1 487 ? 5.906 1.957 -15.711 1 96.88 487 GLU B N 1
ATOM 7361 C CA . GLU B 1 487 ? 7.168 2.691 -15.695 1 96.88 487 GLU B CA 1
ATOM 7362 C C . GLU B 1 487 ? 7.699 2.85 -14.273 1 96.88 487 GLU B C 1
ATOM 7364 O O . GLU B 1 487 ? 8.914 2.836 -14.055 1 96.88 487 GLU B O 1
ATOM 7369 N N . THR B 1 488 ? 6.816 3.119 -13.352 1 97.75 488 THR B N 1
ATOM 7370 C CA . THR B 1 488 ? 7.223 3.209 -11.953 1 97.75 488 THR B CA 1
ATOM 7371 C C . THR B 1 488 ? 7.852 1.9 -11.484 1 97.75 488 THR B C 1
ATOM 7373 O O . THR B 1 488 ? 8.891 1.908 -10.828 1 97.75 488 THR B O 1
ATOM 7376 N N . PHE B 1 489 ? 7.227 0.739 -11.828 1 96.56 489 PHE B N 1
ATOM 7377 C CA . PHE B 1 489 ? 7.777 -0.561 -11.461 1 96.56 489 PHE B CA 1
ATOM 7378 C C . PHE B 1 489 ? 9.18 -0.738 -12.047 1 96.56 489 PHE B C 1
ATOM 7380 O O . PHE B 1 489 ? 10.094 -1.17 -11.344 1 96.56 489 PHE B O 1
ATOM 7387 N N . ALA B 1 490 ? 9.32 -0.362 -13.305 1 94.5 490 ALA B N 1
ATOM 7388 C CA . ALA B 1 490 ? 10.633 -0.457 -13.945 1 94.5 490 ALA B CA 1
ATOM 7389 C C . ALA B 1 490 ? 11.656 0.422 -13.234 1 94.5 490 ALA B C 1
ATOM 7391 O O . ALA B 1 490 ? 12.805 0.016 -13.047 1 94.5 490 ALA B O 1
ATOM 7392 N N . GLY B 1 491 ? 11.297 1.625 -12.891 1 96.31 491 GLY B N 1
ATOM 7393 C CA . GLY B 1 491 ? 12.18 2.539 -12.18 1 96.31 491 GLY B CA 1
ATOM 7394 C C . GLY B 1 491 ? 12.594 2.031 -10.812 1 96.31 491 GLY B C 1
ATOM 7395 O O . GLY B 1 491 ? 13.734 2.209 -10.398 1 96.31 491 GLY B O 1
ATOM 7396 N N . LEU B 1 492 ? 11.672 1.502 -10.055 1 95.94 492 LEU B N 1
ATOM 7397 C CA . LEU B 1 492 ? 11.961 0.965 -8.734 1 95.94 492 LEU B CA 1
ATOM 7398 C C . LEU B 1 492 ? 12.922 -0.218 -8.828 1 95.94 492 LEU B C 1
ATOM 7400 O O . LEU B 1 492 ? 13.727 -0.442 -7.918 1 95.94 492 LEU B O 1
ATOM 7404 N N . ALA B 1 493 ? 12.789 -0.997 -9.891 1 89.62 493 ALA B N 1
ATOM 7405 C CA . ALA B 1 493 ? 13.672 -2.145 -10.102 1 89.62 493 ALA B CA 1
ATOM 7406 C C . ALA B 1 493 ? 15.102 -1.693 -10.383 1 89.62 493 ALA B C 1
ATOM 7408 O O . ALA B 1 493 ? 16.047 -2.471 -10.227 1 89.62 493 ALA B O 1
ATOM 7409 N N . ARG B 1 494 ? 15.336 -0.431 -10.781 1 91.69 494 ARG B N 1
ATOM 7410 C CA . ARG B 1 494 ? 16.641 0.087 -11.156 1 91.69 494 ARG B CA 1
ATOM 7411 C C . ARG B 1 494 ? 17.172 1.053 -10.102 1 91.69 494 ARG B C 1
ATOM 7413 O O . ARG B 1 494 ? 17.812 2.057 -10.43 1 91.69 494 ARG B O 1
ATOM 7420 N N . LEU B 1 495 ? 16.906 0.786 -8.875 1 92.94 495 LEU B N 1
ATOM 7421 C CA . LEU B 1 495 ? 17.375 1.671 -7.816 1 92.94 495 LEU B CA 1
ATOM 7422 C C . LEU B 1 495 ? 18.906 1.743 -7.805 1 92.94 495 LEU B C 1
ATOM 7424 O O . LEU B 1 495 ? 19.578 0.72 -7.938 1 92.94 495 LEU B O 1
ATOM 7428 N N . PRO B 1 496 ? 19.406 2.971 -7.648 1 88.94 496 PRO B N 1
ATOM 7429 C CA . PRO B 1 496 ? 20.859 3.09 -7.484 1 88.94 496 PRO B CA 1
ATOM 7430 C C . PRO B 1 496 ? 21.375 2.381 -6.23 1 88.94 496 PRO B C 1
ATOM 7432 O O . PRO B 1 496 ? 20.672 2.346 -5.211 1 88.94 496 PRO B O 1
ATOM 7435 N N . GLN B 1 497 ? 22.484 1.736 -6.262 1 82.38 497 GLN B N 1
ATOM 7436 C CA . GLN B 1 497 ? 23.094 1.041 -5.129 1 82.38 497 GLN B CA 1
ATOM 7437 C C . GLN B 1 497 ? 23.719 2.027 -4.148 1 82.38 497 GLN B C 1
ATOM 7439 O O . GLN B 1 497 ? 24.297 3.033 -4.559 1 82.38 497 GLN B O 1
ATOM 7444 N N . VAL B 1 498 ? 23.281 1.976 -2.9 1 80 498 VAL B N 1
ATOM 7445 C CA . VAL B 1 498 ? 23.906 2.789 -1.863 1 80 498 VAL B CA 1
ATOM 7446 C C . VAL B 1 498 ? 25.109 2.043 -1.277 1 80 498 VAL B C 1
ATOM 7448 O O . VAL B 1 498 ? 24.984 0.883 -0.878 1 80 498 VAL B O 1
ATOM 7451 N N . ALA B 1 499 ? 26.391 2.605 -1.479 1 63.25 499 ALA B N 1
ATOM 7452 C CA . ALA B 1 499 ? 27.594 2.01 -0.901 1 63.25 499 ALA B CA 1
ATOM 7453 C C . ALA B 1 499 ? 27.453 1.844 0.609 1 63.25 499 ALA B C 1
ATOM 7455 O O . ALA B 1 499 ? 26.875 2.703 1.283 1 63.25 499 ALA B O 1
ATOM 7456 N N . PRO B 1 500 ? 27.641 0.591 1.22 1 60.62 500 PRO B N 1
ATOM 7457 C CA . PRO B 1 500 ? 27.562 0.426 2.674 1 60.62 500 PRO B CA 1
ATOM 7458 C C . PRO B 1 500 ? 28.406 1.446 3.43 1 60.62 500 PRO B C 1
ATOM 7460 O O . PRO B 1 500 ? 29.453 1.863 2.939 1 60.62 500 PRO B O 1
ATOM 7463 N N . SER B 1 501 ? 27.828 2.402 4.18 1 50.84 501 SER B N 1
ATOM 7464 C CA . SER B 1 501 ? 28.625 3.285 5.023 1 50.84 501 SER B CA 1
ATOM 7465 C C . SER B 1 501 ? 29.719 2.51 5.762 1 50.84 501 SER B C 1
ATOM 7467 O O . SER B 1 501 ? 29.438 1.479 6.383 1 50.84 501 SER B O 1
ATOM 7469 N N . GLY B 1 502 ? 31 2.51 5.301 1 37.25 502 GLY B N 1
ATOM 7470 C CA . GLY B 1 502 ? 32.094 1.965 6.098 1 37.25 502 GLY B CA 1
ATOM 7471 C C . GLY B 1 502 ? 32.031 2.391 7.551 1 37.25 502 GLY B C 1
ATOM 7472 O O . GLY B 1 502 ? 31.375 3.381 7.891 1 37.25 502 GLY B O 1
ATOM 7473 N N . PRO B 1 503 ? 32.5 1.383 8.461 1 35.88 503 PRO B N 1
ATOM 7474 C CA . PRO B 1 503 ? 32.781 1.907 9.797 1 35.88 503 PRO B CA 1
ATOM 7475 C C . PRO B 1 503 ? 33.562 3.217 9.766 1 35.88 503 PRO B C 1
ATOM 7477 O O . PRO B 1 503 ? 34.531 3.354 9 1 35.88 503 PRO B O 1
ATOM 7480 N N . ALA B 1 504 ? 33.031 4.32 10.109 1 24.7 504 ALA B N 1
ATOM 7481 C CA . ALA B 1 504 ? 34.031 5.242 10.648 1 24.7 504 ALA B CA 1
ATOM 7482 C C . ALA B 1 504 ? 34.812 4.609 11.812 1 24.7 504 ALA B C 1
ATOM 7484 O O . ALA B 1 504 ? 34.188 3.994 12.695 1 24.7 504 ALA B O 1
#

Organism: NCBI:txid1204385

Solvent-accessible surface area (backbone atoms only — not comparable to full-atom values): 48723 Å² total; per-residue (Å²): 118,52,25,30,36,16,36,36,32,47,83,61,30,25,38,30,32,35,28,37,85,69,49,49,74,77,42,69,31,68,28,67,46,76,70,45,76,44,96,65,45,33,31,31,34,49,58,64,50,53,48,51,20,43,24,52,17,40,32,51,42,47,70,73,54,69,85,50,55,65,69,28,38,26,26,20,7,42,44,25,22,46,31,39,27,30,95,90,37,67,54,66,59,25,39,36,42,82,16,46,56,15,43,70,40,20,51,51,47,36,72,71,64,33,63,66,53,44,26,71,48,19,27,33,77,78,39,25,38,24,34,60,13,41,48,52,41,36,60,71,74,39,48,71,54,57,71,55,40,53,32,48,38,43,26,54,27,31,53,49,45,24,62,33,40,66,48,71,43,40,18,50,32,31,40,23,58,33,56,47,22,24,69,92,74,76,38,73,33,56,72,59,29,58,75,68,68,45,65,67,76,32,47,48,53,80,42,59,40,26,36,81,66,40,38,28,32,64,71,34,16,68,62,24,67,48,68,61,59,35,37,30,29,34,29,35,22,35,67,54,16,30,36,29,26,51,61,13,41,39,68,80,27,31,30,33,40,30,27,53,38,26,36,38,36,31,20,27,72,72,84,77,73,41,55,76,38,29,36,40,48,29,40,22,66,54,82,76,30,29,30,42,32,28,41,34,66,38,35,40,40,52,55,54,50,50,40,57,46,52,25,63,94,61,77,58,54,67,67,60,47,50,52,32,17,67,72,30,59,89,65,25,88,33,33,44,29,45,56,17,38,76,6,35,39,32,63,42,70,35,77,52,40,39,11,31,43,40,38,39,37,80,82,57,42,59,24,29,54,40,32,16,48,51,50,19,39,30,47,51,50,38,45,30,40,57,73,67,62,58,66,83,56,53,61,29,27,35,34,42,68,48,55,72,36,65,67,53,40,37,48,35,5,30,56,57,47,18,36,30,35,27,45,49,62,50,86,45,25,38,41,40,10,26,41,44,48,34,31,30,64,72,64,76,34,93,47,55,58,83,47,69,81,56,47,52,63,72,48,73,28,62,45,48,76,62,45,40,65,36,41,53,51,50,43,59,51,54,68,50,45,55,78,56,38,49,65,51,28,51,52,38,73,60,59,58,81,62,70,76,80,68,86,126,117,54,26,30,37,15,37,36,32,48,82,60,30,25,38,29,32,36,28,37,83,71,50,49,73,76,42,69,32,67,27,67,47,75,70,45,77,42,96,66,46,33,31,31,34,49,57,64,50,52,49,52,20,43,24,52,16,40,33,52,42,48,72,74,54,68,86,51,55,64,69,28,37,25,26,19,8,40,43,26,22,48,32,39,26,30,96,90,37,67,54,66,59,24,40,37,42,83,16,47,57,16,44,69,40,22,52,51,46,36,71,69,66,32,62,65,52,43,26,69,48,19,28,34,78,78,38,25,38,25,36,60,14,42,48,52,40,36,60,72,75,37,48,71,54,55,71,55,41,52,31,48,37,42,28,55,28,33,53,49,44,22,62,35,41,68,49,71,41,40,19,51,34,31,40,24,59,34,58,48,23,24,68,92,74,76,36,72,33,57,71,58,29,58,75,68,68,45,66,68,76,32,46,49,52,80,40,59,40,26,37,80,65,39,39,28,32,64,70,33,18,68,62,23,66,46,67,61,59,35,37,30,30,32,31,37,20,37,68,53,15,30,38,30,25,52,59,13,41,37,68,82,25,31,31,34,38,30,27,52,38,27,35,37,37,32,19,28,73,71,84,76,73,42,55,75,36,29,35,39,49,28,39,23,68,55,81,75,30,28,30,42,32,27,41,33,65,38,34,41,40,52,54,54,51,50,40,58,46,52,24,62,94,61,77,58,53,70,66,58,45,51,53,33,16,67,71,30,58,91,65,26,87,32,34,43,30,45,56,18,39,76,7,35,38,31,62,40,70,35,77,52,40,39,11,30,43,42,40,38,38,81,83,57,44,60,24,28,55,40,32,15,47,52,50,19,38,29,48,50,49,38,45,30,40,58,73,67,62,57,67,84,58,53,61,31,27,35,34,40,68,49,54,73,36,64,68,52,40,36,48,35,6,27,54,56,48,18,37,30,35,29,44,49,64,50,87,45,25,37,40,41,9,26,41,43,46,35,33,30,65,71,62,76,36,92,48,57,58,82,46,69,81,55,48,54,62,71,47,74,28,62,44,48,76,62,44,39,65,37,42,53,52,51,43,57,50,55,70,49,45,55,77,55,40,49,64,51,28,52,51,39,72,61,59,60,80,62,69,77,80,66,86,126

Secondary structure (DSSP, 8-state):
--EEEEEEE-SSEEEEEEEETTS-EEEEEEEE---EE-TTS-EEE-HHHHHHHHHHHHHHHHHT---S-EEEEEEEE--S-BEEE-SSSB-SPEEPTT--TTHHHHHHHHHHH-HHHHHHHHSS---TTSHHHHHHHHHHH-HHHHHH-SEEE--HHHHHHHHHHS---B-HHHHHTTT-EETTTTEE-HHHHHHTT--GGGSPPB--TT-EEEE--HHHHHHH-PPTTPEEEP-EEHHHHHHHHTT--STT-EEEEESSSEEEEEEESS----GGGT-EEEE-SSTT-EEEEEEES-SHHHHHHHHHHH--SSPP-HHHHHHHHHTSPTTGGG-EEE--BTBB-SSS-BTT--EEEEEE-TT--HHHHHHHHHHHHHHHHHHHHHHHTPPTT--EEEESGGGG-HHHHHHHHHHHTS-EEEES-GGGHHHHHHHHHHHHHTTS-SSS---GGGS-EEEEE---HHHHHHHHHHHHHHHHHHHHHHHHHHHHHTPPP-------/--EEEEEEE-SSEEEEEEEETTS-EEEEEEEE---EE-TTS-EEE-HHHHHHHHHHHHHHHHHT---S-EEEEEEEE--S-BEEEETTEE-SPEEPTT--TTHHHHHHHHHHH-HHHHHHHHSS---TTSHHHHHHHHHHH-HHHHHT-SEEE--HHHHHHHHHHS---B-HHHHHTTT-EETTTTEE-HHHHHHTT--GGGSPPB--TT-EEEE--HHHHHHH-PPTTPEEEP-EEHHHHHHHHTT--STT-EEEEESSSEEEEEEESS----GGGT-EEEE-SSTT-EEEEEEES-SHHHHHHHHHHH--SSPP-HHHHHHHHHTSPTTGGG-EEE--BTBB-SSS-BTT--EEEEEE-TT--HHHHHHHHHHHHHHHHHHHHHHHTPPTT--EEEESGGGG-HHHHHHHHHHHTS-EEEES-GGGHHHHHHHHHHHHHTTS-SSS---GGGS-EEEEE---HHHHHHHHHHHHHHHHHHHHHHHHHHHHHTPPP-------

Radius of gyration: 36.69 Å; Cα contacts (8 Å, |Δi|>4): 2498; chains: 2; bounding box: 67×107×79 Å